Protein AF-0000000087522994 (afdb_homodimer)

Organism: NCBI:txid91560

Radius of gyration: 27.04 Å; Cα contacts (8 Å, |Δi|>4): 1721; chains: 2; bounding box: 64×76×73 Å

Solvent-accessible surface area (backbone atoms only — not comparable to full-atom values): 39818 Å² total; per-residue (Å²): 124,87,50,73,66,51,40,48,71,73,29,79,58,35,58,62,37,70,58,52,79,77,56,92,66,49,77,80,58,70,46,43,31,37,27,34,58,30,50,23,35,55,18,81,89,31,70,68,50,67,68,54,48,48,51,53,50,51,52,43,37,71,28,50,41,44,27,38,30,50,25,48,29,72,80,37,71,68,44,28,51,42,33,26,49,56,43,67,65,74,63,88,32,43,30,29,33,49,27,55,44,35,61,69,33,45,54,48,44,61,74,24,60,42,56,27,38,36,36,41,47,57,72,14,68,59,36,24,58,50,61,66,65,48,54,68,69,59,52,49,51,38,38,52,50,28,47,46,52,37,47,75,68,74,33,43,34,29,43,28,30,38,37,37,78,68,27,62,63,70,61,52,48,52,53,51,51,55,40,44,77,59,65,23,45,27,36,31,44,20,27,62,43,18,66,64,45,42,72,44,28,24,50,54,38,37,58,48,53,74,71,50,60,61,89,68,30,35,37,28,38,39,31,21,10,40,48,53,33,12,44,44,25,44,51,28,21,28,40,37,56,29,24,36,40,41,22,7,65,80,15,37,13,56,28,19,7,26,9,27,35,62,33,48,54,49,42,38,32,35,61,69,65,51,73,80,56,54,45,46,48,44,29,56,50,44,49,52,50,27,65,60,47,70,45,76,74,34,50,36,32,38,70,58,18,72,26,42,41,34,40,52,54,62,70,57,44,54,20,32,74,69,38,50,67,64,68,35,46,48,48,39,59,54,29,44,47,62,76,28,66,34,43,42,75,78,56,47,71,68,53,49,53,50,50,42,43,72,76,72,48,84,70,58,71,68,58,42,50,52,49,52,53,51,49,47,47,40,19,66,72,66,64,42,69,43,44,47,72,58,48,51,51,52,50,49,54,54,55,69,76,95,123,87,50,73,66,50,40,49,71,73,29,80,58,35,60,61,38,71,58,53,79,78,55,89,66,51,78,81,59,69,46,43,30,37,27,33,58,30,50,23,35,54,18,82,89,31,68,69,50,66,68,54,48,48,50,51,51,49,52,42,36,72,28,51,40,45,27,37,29,49,24,46,31,72,81,37,71,68,44,30,50,42,33,25,50,56,42,68,66,73,63,88,31,44,30,28,32,49,28,56,46,35,60,68,32,44,54,48,43,62,74,25,60,41,56,27,39,35,35,40,46,56,72,14,69,59,35,24,58,51,64,66,68,49,54,70,68,60,52,48,51,40,37,52,51,29,48,46,52,37,47,75,70,72,34,43,33,30,45,28,29,38,37,37,78,69,25,61,63,70,61,52,48,53,52,50,49,55,39,44,76,58,63,24,44,26,37,28,45,20,26,63,44,17,66,64,46,41,70,43,29,25,50,53,38,37,57,47,53,74,70,49,61,62,91,67,30,35,38,26,39,38,32,21,10,40,48,53,32,11,43,45,25,45,51,29,21,28,39,36,57,28,22,36,39,41,22,7,66,80,16,38,14,54,27,18,8,26,10,26,35,62,33,47,55,51,43,40,34,36,62,69,65,51,73,81,56,53,45,46,50,45,29,56,51,42,50,51,49,27,65,59,47,68,45,74,74,32,49,38,32,37,71,58,18,72,27,42,41,35,40,52,53,62,72,57,44,56,19,31,74,70,38,51,66,66,69,36,46,49,48,40,61,55,30,46,48,62,75,29,65,36,44,41,74,78,55,46,68,69,55,49,53,50,50,42,44,72,76,70,47,85,69,57,74,67,56,42,49,53,49,51,52,53,49,48,47,42,20,68,72,65,64,43,69,41,43,47,71,57,48,50,50,54,50,50,54,54,54,70,77,96

InterPro domains:
  IPR000891 Pyruvate carboxyltransferase [PF00682] (30-287)
  IPR000891 Pyruvate carboxyltransferase [PS50991] (30-283)
  IPR002034 Alpha-isopropylmalate/homocitrate synthase, conserved site [PS00815] (37-53)
  IPR002034 Alpha-isopropylmalate/homocitrate synthase, conserved site [PS00816] (219-232)
  IPR013785 Aldolase-type TIM barrel [G3DSA:3.20.20.70] (23-294)
  IPR054691 2-isopropylmalate synthase/homocitrate synthase, post-catalytic domain [PF22617] (303-381)

Secondary structure (DSSP, 8-state):
---HHHHHHH-TTB---GGGGGS-------EEEE-TTTTGGGSTT----HHHHHHHHHHHHHHT-SEEE---GGG-HHHHHHHHHHHTS--SSEEEEEE-SSHHHHHHHHTTT-SEEEEEEE-SHHHIIIII-S-HHHHHHHHHHHHHHHHHTT-EEEEEEETGGGS-HHHHHHHHHHHHHTT-SEEEEEETT----HHHHHHHHHHHHHHS-TTTSEEEEEEB-TTS-HHHHHHHHHHHT--EEEEBGGG-SSTT-B-BHHHHHHHHHHHH----S-GGGHHHHHHHHHHHHTPPPPTT-TTTSGGGGEE--HHHHHHHHH-GGGT-SB-GGGGT---EE-B-TT--HHHHHHHHHHTT----HHHHHHHHHHHHIIIIIS---B-HHHHHHHHHHHHHH-/---HHHHHHH-TTB---GGGGGS-------EEEE-TTTTGGGSTT----HHHHHHHHHHHHHHT-SEEE---GGG-HHHHHHHHHHHTS--SSEEEEEE-SSHHHHHHHHTTT-SEEEEEEE-SHHHIIIII-S-HHHHHHHHHHHHHHHHHTT-EEEEEEETGGGS-HHHHHHHHHHHHHTT-SEEEEEETT----HHHHHHHHHHHHHHS-TTTSEEEEEEB-TTS-HHHHHHHHHHHT--EEEEBGGG-SSTT-B-BHHHHHHHHHHHH----S-GGGHHHHHHHHHHHHT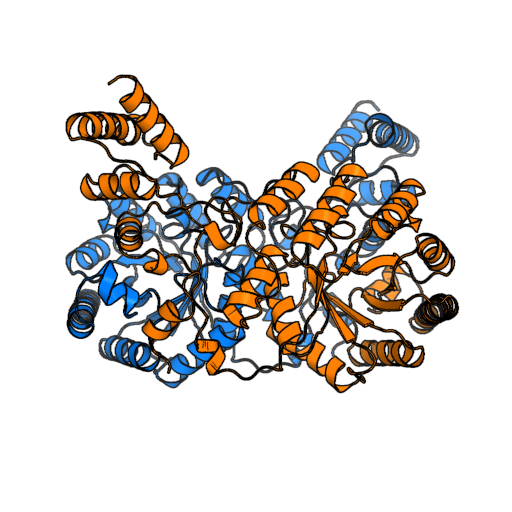PPPPTT-TTTSGGGGEE--HHHHHHHHH-GGGT-SB-GGGGT---EE-B-TT--HHHHHHHHHHTT----HHHHHHHHHHHHIIIIIS---B-HHHHHHHHHHHHHH-

Sequence (804 aa):
MKNQAHNEEQYPDYCRNSLMDFVKIKDIDIEICDVTLRDGEQTPGVAFSKEQKMSIAQHLDDIGVDVIEAGFPVVSDAEKDVVKSIANMGLDARICCLCRSTQKDVETAVDCDVDFVSIFLAMSDLHLKYKYHKSLDEMLDVAMNAIEYAKDHGIGVRFAAEDATRTPIPRLIDAFKMAEERNADYISVADTVGILNPITATYLVDQIYNAIDTKKTKICMHCHDDLGLAVANTLAAAEAGAFQLHTTVNGIGERAGNAALEEVLMNLRVQYGIDRYDLHTLVDLSHEVRDASKLDVAINKAVVGQNAFSHESGIHVAAILENPRTYELFLPEMVGGKRNLIVGKHTGTKALAGIIKDIGYELDEDNFTTLFDQIKIITETEQRSVERDELEKLIKNILKNNMKNQAHNEEQYPDYCRNSLMDFVKIKDIDIEICDVTLRDGEQTPGVAFSKEQKMSIAQHLDDIGVDVIEAGFPVVSDAEKDVVKSIANMGLDARICCLCRSTQKDVETAVDCDVDFVSIFLAMSDLHLKYKYHKSLDEMLDVAMNAIEYAKDHGIGVRFAAEDATRTPIPRLIDAFKMAEERNADYISVADTVGILNPITATYLVDQIYNAIDTKKTKICMHCHDDLGLAVANTLAAAEAGAFQLHTTVNGIGERAGNAALEEVLMNLRVQYGIDRYDLHTLVDLSHEVRDASKLDVAINKAVVGQNAFSHESGIHVAAILENPRTYELFLPEMVGGKRNLIVGKHTGTKALAGIIKDIGYELDEDNFTTLFDQIKIITETEQRSVERDELEKLIKNILKNN

Nearest PDB structures (foldseek):
  6ktq-assembly1_B  TM=8.916E-01  e=1.161E-38  Sulfolobus acidocaldarius DSM 639
  2zyf-assembly1_A-2  TM=9.244E-01  e=2.037E-29  Thermus thermophilus HB27
  3ivt-assembly1_A  TM=7.411E-01  e=3.560E-27  Schizosaccharomyces pombe
  3ivt-assembly1_B  TM=7.590E-01  e=6.270E-26  Schizosaccharomyces pombe
  3eeg-assembly1_A  TM=8.992E-01  e=6.769E-21  Cytophaga hutchinsonii ATCC 33406

pLDDT: mean 94.85, std 7.8, range [37.0, 98.94]

Foldseek 3Di:
DCDQVNQCVVPVFFGFDPCLVVDDFPAQAAAEEEECQAQLQQFPQFDFDLVLLLVLLVVCLQQPHAEYAHYQLVVDVRSLQSLLCSCPVPGNHFYEYEAELAQSSLVSRVVSNGQAYEYEDEQAPCCCVPPVVHHNVVRLVSNLVSLLSNVVSPHAYEYEHACQLRHPLVSLLVSVVSSVVSQHQEYEYANNQQPDALVVLLVSLLSNVVSDDCVRYAYEYWGACNPPHQLVSQVSSSRNGHHYYYEYDLQGGPDRHHHHPLSNVVCCCRHPNDDPGQQQCSLVSSVSSCVRRVPDHDQCPDLHHVCNQEDEDQVLLVVCLVPVVVPHRGHQSSRNGDHKYKAALPQDLVSVQSLCVVLPDDDDPVLSVVLVVVQNCCHPVVVDIAIPVNSVVSSVVSVVVD/DCDQVNQCVVPVFFGFDPCLVVDDFPAQAAAEEEECQAQLQQFPQFDFDLVLLLVLLVVCLQQPHAEYAHYQLVVDVRSLQSLLCSCVVPGNHFYEYEAELAQSSLVSRVVSNGQAYEYEDEQAPCCCVPVVVHHNVVRLVSNLVSLLSNVVSPHAYEYEHACQLRHPLVSLLVSVVSSVVSQHQEYEYANNQQPDALVVLLVSLLSNPVSDDCVRYAYEYWGACNPPHQLVSQVSSSRNGHHYYYEYDLQGGPDRHHHHPLSNVVCCCNHPNDDPGQQQCSLVSSVSSCVRRVPDRDQCPDLHHVCNQEDEDQVLLVVCLVPVVVPHRGHQSSRNGDHKYKAALPQDLVSVQSLCVVLPDDDDPVLSVVLVVVQNCCHPVVVDIAIPVNSVVSSVVSVVVD

Structure (mmCIF, N/CA/C/O backbone):
data_AF-0000000087522994-model_v1
#
loop_
_entity.id
_entity.type
_entity.pdbx_description
1 polymer '2-isopropylmalate synthase'
#
loop_
_atom_site.group_PDB
_atom_site.id
_atom_site.type_symbol
_atom_site.label_atom_id
_atom_site.label_alt_id
_atom_site.label_comp_id
_atom_site.label_asym_id
_atom_site.label_entity_id
_atom_site.label_seq_id
_atom_site.pdbx_PDB_ins_code
_atom_site.Cartn_x
_atom_site.Cartn_y
_atom_site.Cartn_z
_atom_site.occupancy
_atom_site.B_iso_or_equiv
_atom_site.auth_seq_id
_atom_site.auth_comp_id
_atom_site.auth_asym_id
_atom_site.auth_atom_id
_atom_site.pdbx_PDB_model_num
ATOM 1 N N . MET A 1 1 ? 11.984 -1.189 -29.344 1 37 1 MET A N 1
ATOM 2 C CA . MET A 1 1 ? 11.867 -1.391 -27.906 1 37 1 MET A CA 1
ATOM 3 C C . MET A 1 1 ? 13.188 -1.878 -27.312 1 37 1 MET A C 1
ATOM 5 O O . MET A 1 1 ? 13.742 -2.885 -27.75 1 37 1 MET A O 1
ATOM 9 N N . LYS A 1 2 ? 13.93 -1.002 -26.781 1 45.97 2 LYS A N 1
ATOM 10 C CA . LYS A 1 2 ? 15.211 -1.434 -26.234 1 45.97 2 LYS A CA 1
ATOM 11 C C . LYS A 1 2 ? 15.07 -2.744 -25.453 1 45.97 2 LYS A C 1
ATOM 13 O O . LYS A 1 2 ? 14.172 -2.889 -24.625 1 45.97 2 LYS A O 1
ATOM 18 N N . ASN A 1 3 ? 15.578 -3.814 -25.875 1 49.97 3 ASN A N 1
ATOM 19 C CA . ASN A 1 3 ? 15.461 -5.188 -25.391 1 49.97 3 ASN A CA 1
ATOM 20 C C . ASN A 1 3 ? 15.891 -5.309 -23.922 1 49.97 3 ASN A C 1
ATOM 22 O O . ASN A 1 3 ? 16.531 -4.41 -23.391 1 49.97 3 ASN A O 1
ATOM 26 N N . GLN A 1 4 ? 15.266 -6.332 -23.172 1 52.81 4 GLN A N 1
ATOM 27 C CA . GLN A 1 4 ? 15.547 -6.633 -21.781 1 52.81 4 GLN A CA 1
ATOM 28 C C . GLN A 1 4 ? 17.047 -6.625 -21.5 1 52.81 4 GLN A C 1
ATOM 30 O O . GLN A 1 4 ? 17.484 -6.164 -20.453 1 52.81 4 GLN A O 1
ATOM 35 N N . ALA A 1 5 ? 17.812 -7.012 -22.469 1 49.78 5 ALA A N 1
ATOM 36 C CA . ALA A 1 5 ? 19.281 -6.996 -22.328 1 49.78 5 ALA A CA 1
ATOM 37 C C . ALA A 1 5 ? 19.781 -5.578 -22.094 1 49.78 5 ALA A C 1
ATOM 39 O O . ALA A 1 5 ? 20.688 -5.367 -21.281 1 49.78 5 ALA A O 1
ATOM 40 N N . HIS A 1 6 ? 19.109 -4.859 -22.688 1 53.97 6 HIS A N 1
ATOM 41 C CA . HIS A 1 6 ? 19.516 -3.467 -22.578 1 53.97 6 HIS A CA 1
ATOM 42 C C . HIS A 1 6 ? 19.203 -2.908 -21.188 1 53.97 6 HIS A C 1
ATOM 44 O O . HIS A 1 6 ? 19.984 -2.139 -20.641 1 53.97 6 HIS A O 1
ATOM 50 N N . ASN A 1 7 ? 18.203 -3.461 -20.688 1 76.19 7 ASN A N 1
ATOM 51 C CA . ASN A 1 7 ? 17.844 -3.025 -19.344 1 76.19 7 ASN A CA 1
ATOM 52 C C . ASN A 1 7 ? 18.875 -3.477 -18.312 1 76.19 7 ASN A C 1
ATOM 54 O O . ASN A 1 7 ? 19.297 -2.686 -17.469 1 76.19 7 ASN A O 1
ATOM 58 N N . GLU A 1 8 ? 19.344 -4.656 -18.453 1 73.31 8 GLU A N 1
ATOM 59 C CA . GLU A 1 8 ? 20.281 -5.207 -17.469 1 73.31 8 GLU A CA 1
ATOM 60 C C . GLU A 1 8 ? 21.641 -4.508 -17.547 1 73.31 8 GLU A C 1
ATOM 62 O O . GLU A 1 8 ? 22.281 -4.293 -16.516 1 73.31 8 GLU A O 1
ATOM 67 N N . GLU A 1 9 ? 21.984 -4.262 -18.719 1 67.81 9 GLU A N 1
ATOM 68 C CA . GLU A 1 9 ? 23.266 -3.566 -18.891 1 67.81 9 GLU A CA 1
ATOM 69 C C . GLU A 1 9 ? 23.188 -2.131 -18.391 1 67.81 9 GLU A C 1
ATOM 71 O O . GLU A 1 9 ? 24.109 -1.646 -17.719 1 67.81 9 GLU A O 1
ATOM 76 N N . GLN A 1 10 ? 22.109 -1.572 -18.609 1 75.06 10 GLN A N 1
ATOM 77 C CA . GLN A 1 10 ? 21.953 -0.159 -18.297 1 75.06 10 GLN A CA 1
ATOM 78 C C . GLN A 1 10 ? 21.625 0.033 -16.812 1 75.06 10 GLN A C 1
ATOM 80 O O . GLN A 1 10 ? 22.031 1.024 -16.203 1 75.06 10 GLN A O 1
ATOM 85 N N . TYR A 1 11 ? 20.969 -0.928 -16.266 1 83.31 11 TYR A N 1
ATOM 86 C CA . TYR A 1 11 ? 20.547 -0.829 -14.883 1 83.31 11 TYR A CA 1
ATOM 87 C C . TYR A 1 11 ? 20.969 -2.064 -14.094 1 83.31 11 TYR A C 1
ATOM 89 O O . TYR A 1 11 ? 20.156 -2.965 -13.859 1 83.31 11 TYR A O 1
ATOM 97 N N . PRO A 1 12 ? 22.156 -2.08 -13.594 1 84.31 12 PRO A N 1
ATOM 98 C CA . PRO A 1 12 ? 22.703 -3.295 -12.984 1 84.31 12 PRO A CA 1
ATOM 99 C C . PRO A 1 12 ? 22.047 -3.627 -11.641 1 84.31 12 PRO A C 1
ATOM 101 O O . PRO A 1 12 ? 22.031 -4.789 -11.234 1 84.31 12 PRO A O 1
ATOM 104 N N . ASP A 1 13 ? 21.484 -2.592 -11.008 1 92.44 13 ASP A N 1
ATOM 105 C CA . ASP A 1 13 ? 21.047 -2.824 -9.633 1 92.44 13 ASP A CA 1
ATOM 106 C C . ASP A 1 13 ? 19.531 -2.982 -9.555 1 92.44 13 ASP A C 1
ATOM 108 O O . ASP A 1 13 ? 19 -3.365 -8.516 1 92.44 13 ASP A O 1
ATOM 112 N N . TYR A 1 14 ? 18.844 -2.646 -10.609 1 96 14 TYR A N 1
ATOM 113 C CA . TYR A 1 14 ? 17.375 -2.727 -10.633 1 96 14 TYR A CA 1
ATOM 114 C C . TYR A 1 14 ? 16.875 -2.84 -12.07 1 96 14 TYR A C 1
ATOM 116 O O . TYR A 1 14 ? 17.625 -2.68 -13.023 1 96 14 TYR A O 1
ATOM 124 N N . CYS A 1 15 ? 15.602 -3.285 -12.195 1 95.19 15 CYS A N 1
ATOM 125 C CA . CYS A 1 15 ? 14.938 -3.291 -13.492 1 95.19 15 CYS A CA 1
ATOM 126 C C . CYS A 1 15 ? 14.117 -2.021 -13.695 1 95.19 15 CYS A C 1
ATOM 128 O O . CYS A 1 15 ? 13.211 -1.735 -12.906 1 95.19 15 CYS A O 1
ATOM 130 N N . ARG A 1 16 ? 14.453 -1.264 -14.703 1 96.56 16 ARG A N 1
ATOM 131 C CA . ARG A 1 16 ? 13.625 -0.115 -15.062 1 96.56 16 ARG A CA 1
ATOM 132 C C . ARG A 1 16 ? 12.328 -0.561 -15.719 1 96.56 16 ARG A C 1
ATOM 134 O O . ARG A 1 16 ? 12.312 -1.521 -16.484 1 96.56 16 ARG A O 1
ATOM 141 N N . ASN A 1 17 ? 11.219 0.086 -15.398 1 97.56 17 ASN A N 1
ATOM 142 C CA . ASN A 1 17 ? 9.953 -0.179 -16.078 1 97.56 17 ASN A CA 1
ATOM 143 C C . ASN A 1 17 ? 9.969 0.359 -17.516 1 97.56 17 ASN A C 1
ATOM 145 O O . ASN A 1 17 ? 9.664 1.53 -17.734 1 97.56 17 ASN A O 1
ATOM 149 N N . SER A 1 18 ? 10.211 -0.471 -18.469 1 95.94 18 SER A N 1
ATOM 150 C CA . SER A 1 18 ? 10.391 -0.054 -19.844 1 95.94 18 SER A CA 1
ATOM 151 C C . SER A 1 18 ? 9.07 0.417 -20.453 1 95.94 18 SER A C 1
ATOM 153 O O . SER A 1 18 ? 9.062 1.122 -21.469 1 95.94 18 SER A O 1
ATOM 155 N N . LEU A 1 19 ? 7.93 0.064 -19.828 1 97.69 19 LEU A N 1
ATOM 156 C CA . LEU A 1 19 ? 6.625 0.468 -20.344 1 97.69 19 LEU A CA 1
ATOM 157 C C . LEU A 1 19 ? 6.43 1.974 -20.203 1 97.69 19 LEU A C 1
ATOM 159 O O . LEU A 1 19 ? 5.57 2.557 -20.875 1 97.69 19 LEU A O 1
ATOM 163 N N . MET A 1 20 ? 7.223 2.605 -19.344 1 97.31 20 MET A N 1
ATOM 164 C CA . MET A 1 20 ? 7.145 4.051 -19.172 1 97.31 20 MET A CA 1
ATOM 165 C C . MET A 1 20 ? 7.492 4.773 -20.469 1 97.31 20 MET A C 1
ATOM 167 O O . MET A 1 20 ? 7.102 5.926 -20.656 1 97.31 20 MET A O 1
ATOM 171 N N . ASP A 1 21 ? 8.227 4.094 -21.422 1 96.19 21 ASP A N 1
ATOM 172 C CA . ASP A 1 21 ? 8.617 4.684 -22.688 1 96.19 21 ASP A CA 1
ATOM 173 C C . ASP A 1 21 ? 7.41 4.867 -23.609 1 96.19 21 ASP A C 1
ATOM 175 O O . ASP A 1 21 ? 7.484 5.582 -24.609 1 96.19 21 ASP A O 1
ATOM 179 N N . PHE A 1 22 ? 6.258 4.266 -23.234 1 96.81 22 PHE A N 1
ATOM 180 C CA . PHE A 1 22 ? 5.133 4.219 -24.156 1 96.81 22 PHE A CA 1
ATOM 181 C C . PHE A 1 22 ? 3.959 5.031 -23.625 1 96.81 22 PHE A C 1
ATOM 183 O O . PHE A 1 22 ? 2.891 5.066 -24.234 1 96.81 22 PHE A O 1
ATOM 190 N N . VAL A 1 23 ? 4.145 5.645 -22.453 1 96.75 23 VAL A N 1
ATOM 191 C CA . VAL A 1 23 ? 3.064 6.434 -21.875 1 96.75 23 VAL A CA 1
ATOM 192 C C . VAL A 1 23 ? 3.453 7.91 -21.859 1 96.75 23 VAL A C 1
ATOM 194 O O . VAL A 1 23 ? 4.637 8.25 -21.938 1 96.75 23 VAL A O 1
ATOM 197 N N . LYS A 1 24 ? 2.373 8.766 -21.844 1 94.19 24 LYS A N 1
ATOM 198 C CA . LYS A 1 24 ? 2.59 10.211 -21.844 1 94.19 24 LYS A CA 1
ATOM 199 C C . LYS A 1 24 ? 2.299 10.797 -20.453 1 94.19 24 LYS A C 1
ATOM 201 O O . LYS A 1 24 ? 1.178 10.695 -19.953 1 94.19 24 LYS A O 1
ATOM 206 N N . ILE A 1 25 ? 3.303 11.336 -19.828 1 93.94 25 ILE A N 1
ATOM 207 C CA . ILE A 1 25 ? 3.178 12.039 -18.562 1 93.94 25 ILE A CA 1
ATOM 208 C C . ILE A 1 25 ? 3.932 13.367 -18.625 1 93.94 25 ILE A C 1
ATOM 210 O O . ILE A 1 25 ? 4.715 13.602 -19.547 1 93.94 25 ILE A O 1
ATOM 214 N N . LYS A 1 26 ? 3.648 14.328 -17.719 1 95 26 LYS A N 1
ATOM 215 C CA . LYS A 1 26 ? 4.461 15.531 -17.594 1 95 26 LYS A CA 1
ATOM 216 C C . LYS A 1 26 ? 5.875 15.195 -17.125 1 95 26 LYS A C 1
ATOM 218 O O . LYS A 1 26 ? 6.109 14.133 -16.562 1 95 26 LYS A O 1
ATOM 223 N N . ASP A 1 27 ? 6.785 16.109 -17.453 1 95.31 27 ASP A N 1
ATOM 224 C CA . ASP A 1 27 ? 8.133 15.961 -16.906 1 95.31 27 ASP A CA 1
ATOM 225 C C . ASP A 1 27 ? 8.094 15.914 -15.383 1 95.31 27 ASP A C 1
ATOM 227 O O . ASP A 1 27 ? 7.43 16.734 -14.75 1 95.31 27 ASP A O 1
ATOM 231 N N . ILE A 1 28 ? 8.758 14.938 -14.891 1 97.31 28 ILE A N 1
ATOM 232 C CA . ILE A 1 28 ? 8.758 14.781 -13.438 1 97.31 28 ILE A CA 1
ATOM 233 C C . ILE A 1 28 ? 9.75 15.766 -12.82 1 97.31 28 ILE A C 1
ATOM 235 O O . ILE A 1 28 ? 10.961 15.539 -12.852 1 97.31 28 ILE A O 1
ATOM 239 N N . ASP A 1 29 ? 9.258 16.875 -12.328 1 97.81 29 ASP A N 1
ATOM 240 C CA . ASP A 1 29 ? 9.961 17.891 -11.539 1 97.81 29 ASP A CA 1
ATOM 241 C C . ASP A 1 29 ? 9.414 17.938 -10.117 1 97.81 29 ASP A C 1
ATOM 243 O O . ASP A 1 29 ? 8.398 18.594 -9.859 1 97.81 29 ASP A O 1
ATOM 247 N N . ILE A 1 30 ? 10.211 17.234 -9.195 1 98.75 30 ILE A N 1
ATOM 248 C CA . ILE A 1 30 ? 9.594 17.062 -7.883 1 98.75 30 ILE A CA 1
ATOM 249 C C . ILE A 1 30 ? 10.609 17.375 -6.785 1 98.75 30 ILE A C 1
ATOM 251 O O . ILE A 1 30 ? 11.812 17.438 -7.047 1 98.75 30 ILE A O 1
ATOM 255 N N . GLU A 1 31 ? 10.164 17.641 -5.625 1 98.75 31 GLU A N 1
ATOM 256 C CA . GLU A 1 31 ? 10.922 17.531 -4.383 1 98.75 31 GLU A CA 1
ATOM 257 C C . GLU A 1 31 ? 10.164 16.688 -3.354 1 98.75 31 GLU A C 1
ATOM 259 O O . GLU A 1 31 ? 8.945 16.547 -3.428 1 98.75 31 GLU A O 1
ATOM 264 N N . ILE A 1 32 ? 10.891 16.047 -2.439 1 98.94 32 ILE A N 1
ATOM 265 C CA . ILE A 1 32 ? 10.305 15.227 -1.383 1 98.94 32 ILE A CA 1
ATOM 266 C C . ILE A 1 32 ? 10.242 16.031 -0.086 1 98.94 32 ILE A C 1
ATOM 268 O O . ILE A 1 32 ? 11.234 16.625 0.337 1 98.94 32 ILE A O 1
ATOM 272 N N . CYS A 1 33 ? 9.055 16.141 0.478 1 98.94 33 CYS A N 1
ATOM 273 C CA . CYS A 1 33 ? 8.852 16.656 1.83 1 98.94 33 CYS A CA 1
ATOM 274 C C . CYS A 1 33 ? 8.438 15.539 2.777 1 98.94 33 CYS A C 1
ATOM 276 O O . CYS A 1 33 ? 7.32 15.016 2.676 1 98.94 33 CYS A O 1
ATOM 278 N N . ASP A 1 34 ? 9.312 15.18 3.664 1 98.94 34 ASP A N 1
ATOM 279 C CA . ASP A 1 34 ? 8.953 14.133 4.621 1 98.94 34 ASP A CA 1
ATOM 280 C C . ASP A 1 34 ? 8.32 14.734 5.875 1 98.94 34 ASP A C 1
ATOM 282 O O . ASP A 1 34 ? 8.859 15.672 6.461 1 98.94 34 ASP A O 1
ATOM 286 N N . VAL A 1 35 ? 7.164 14.211 6.223 1 98.88 35 VAL A N 1
ATOM 287 C CA . VAL A 1 35 ? 6.41 14.766 7.344 1 98.88 35 VAL A CA 1
ATOM 288 C C . VAL A 1 35 ? 6.336 13.742 8.477 1 98.88 35 VAL A C 1
ATOM 290 O O . VAL A 1 35 ? 5.383 13.742 9.258 1 98.88 35 VAL A O 1
ATOM 293 N N . THR A 1 36 ? 7.312 12.82 8.625 1 98.81 36 THR A N 1
ATOM 294 C CA . THR A 1 36 ? 7.395 11.812 9.672 1 98.81 36 THR A CA 1
ATOM 295 C C . THR A 1 36 ? 7.352 12.453 11.055 1 98.81 36 THR A C 1
ATOM 297 O O . THR A 1 36 ? 6.641 11.977 11.945 1 98.81 36 THR A O 1
ATOM 300 N N . LEU A 1 37 ? 8.008 13.531 11.234 1 98.5 37 LEU A N 1
ATOM 301 C CA . LEU A 1 37 ? 8.211 14.141 12.547 1 98.5 37 LEU A CA 1
ATOM 302 C C . LEU A 1 37 ? 6.996 14.969 12.953 1 98.5 37 LEU A C 1
ATOM 304 O O . LEU A 1 37 ? 6.902 15.422 14.102 1 98.5 37 LEU A O 1
ATOM 308 N N . ARG A 1 38 ? 6.102 15.133 12.062 1 96.62 38 ARG A N 1
ATOM 309 C CA . ARG A 1 38 ? 4.891 15.898 12.352 1 96.62 38 ARG A CA 1
ATOM 310 C C . ARG A 1 38 ? 3.646 15.023 12.211 1 96.62 38 ARG A C 1
ATOM 312 O O . ARG A 1 38 ? 3.135 14.492 13.195 1 96.62 38 ARG A O 1
ATOM 319 N N . ASP A 1 39 ? 3.215 14.688 10.93 1 96.19 39 ASP A N 1
ATOM 320 C CA . ASP A 1 39 ? 2.059 13.82 10.711 1 96.19 39 ASP A CA 1
ATOM 321 C C . ASP A 1 39 ? 2.346 12.398 11.18 1 96.19 39 ASP A C 1
ATOM 323 O O . ASP A 1 39 ? 1.476 11.742 11.758 1 96.19 39 ASP A O 1
ATOM 327 N N . GLY A 1 40 ? 3.566 11.914 10.828 1 97.19 40 GLY A N 1
ATOM 328 C CA . GLY A 1 40 ? 3.953 10.602 11.32 1 97.19 40 GLY A CA 1
ATOM 329 C C . GLY A 1 40 ? 3.809 10.469 12.828 1 97.19 40 GLY A C 1
ATOM 330 O O . GLY A 1 40 ? 3.311 9.453 13.32 1 97.19 40 GLY A O 1
ATOM 331 N N . GLU A 1 41 ? 4.199 11.5 13.516 1 94.5 41 GLU A N 1
ATOM 332 C CA . GLU A 1 41 ? 4.129 11.5 14.977 1 94.5 41 GLU A CA 1
ATOM 333 C C . GLU A 1 41 ? 2.686 11.578 15.461 1 94.5 41 GLU A C 1
ATOM 335 O O . GLU A 1 41 ? 2.393 11.25 16.609 1 94.5 41 GLU A O 1
ATOM 340 N N . GLN A 1 42 ? 1.764 11.922 14.578 1 90.38 42 GLN A N 1
ATOM 341 C CA . GLN A 1 42 ? 0.354 11.977 14.953 1 90.38 42 GLN A CA 1
ATOM 342 C C . GLN A 1 42 ? -0.266 10.586 14.961 1 90.38 42 GLN A C 1
ATOM 344 O O . GLN A 1 42 ? -1.445 10.422 15.281 1 90.38 42 GLN A O 1
ATOM 349 N N . THR A 1 43 ? 0.522 9.555 14.586 1 93.06 43 THR A N 1
ATOM 350 C CA . THR A 1 43 ? 0.067 8.188 14.789 1 93.06 43 THR A CA 1
ATOM 351 C C . THR A 1 43 ? -0.28 7.941 16.25 1 93.06 43 THR A C 1
ATOM 353 O O . THR A 1 43 ? 0.504 8.273 17.141 1 93.06 43 THR A O 1
ATOM 356 N N . PRO A 1 44 ? -1.431 7.336 16.516 1 88.69 44 PRO A N 1
ATOM 357 C CA . PRO A 1 44 ? -1.798 7.07 17.906 1 88.69 44 PRO A CA 1
ATOM 358 C C . PRO A 1 44 ? -0.723 6.293 18.656 1 88.69 44 PRO A C 1
ATOM 360 O O . PRO A 1 44 ? -0.251 5.258 18.172 1 88.69 44 PRO A O 1
ATOM 363 N N . GLY A 1 45 ? -0.342 6.855 19.766 1 84.31 45 GLY A N 1
ATOM 364 C CA . GLY A 1 45 ? 0.606 6.18 20.641 1 84.31 45 GLY A CA 1
ATOM 365 C C . GLY A 1 45 ? 2.051 6.531 20.344 1 84.31 45 GLY A C 1
ATOM 366 O O . GLY A 1 45 ? 2.961 6.121 21.062 1 84.31 45 GLY A O 1
ATOM 367 N N . VAL A 1 46 ? 2.277 7.355 19.359 1 90.44 46 VAL A N 1
ATOM 368 C CA . VAL A 1 46 ? 3.643 7.688 18.969 1 90.44 46 VAL A CA 1
ATOM 369 C C . VAL A 1 46 ? 4.027 9.055 19.531 1 90.44 46 VAL A C 1
ATOM 371 O O . VAL A 1 46 ? 3.248 10.008 19.453 1 90.44 46 VAL A O 1
ATOM 374 N N . ALA A 1 47 ? 5.121 9.133 20.188 1 89.62 47 ALA A N 1
ATOM 375 C CA . ALA A 1 47 ? 5.77 10.352 20.672 1 89.62 47 ALA A CA 1
ATOM 376 C C . ALA A 1 47 ? 7.289 10.227 20.594 1 89.62 47 ALA A C 1
ATOM 378 O O . ALA A 1 47 ? 7.898 9.492 21.375 1 89.62 47 ALA A O 1
ATOM 379 N N . PHE A 1 48 ? 7.844 10.922 19.672 1 94.94 48 PHE A N 1
ATOM 380 C CA . PHE A 1 48 ? 9.297 10.883 19.531 1 94.94 48 PHE A CA 1
ATOM 381 C C . PHE A 1 48 ? 9.961 11.805 20.547 1 94.94 48 PHE A C 1
ATOM 383 O O . PHE A 1 48 ? 9.461 12.906 20.812 1 94.94 48 PHE A O 1
ATOM 390 N N . SER A 1 49 ? 11.07 11.406 21.125 1 95.12 49 SER A N 1
ATOM 391 C CA . SER A 1 49 ? 11.891 12.305 21.922 1 95.12 49 SER A CA 1
ATOM 392 C C . SER A 1 49 ? 12.633 13.312 21.031 1 95.12 49 SER A C 1
ATOM 394 O O . SER A 1 49 ? 12.719 13.125 19.812 1 95.12 49 SER A O 1
ATOM 396 N N . LYS A 1 50 ? 13.102 14.414 21.672 1 97 50 LYS A N 1
ATOM 397 C CA . LYS A 1 50 ? 13.898 15.398 20.953 1 97 50 LYS A CA 1
ATOM 398 C C . LYS A 1 50 ? 15.086 14.742 20.266 1 97 50 LYS A C 1
ATOM 400 O O . LYS A 1 50 ? 15.352 15.016 19.094 1 97 50 LYS A O 1
ATOM 405 N N . GLU A 1 51 ? 15.75 13.805 20.984 1 98.25 51 GLU A N 1
ATOM 406 C CA . GLU A 1 51 ? 16.906 13.117 20.438 1 98.25 51 GLU A CA 1
ATOM 407 C C . GLU A 1 51 ? 16.531 12.258 19.234 1 98.25 51 GLU A C 1
ATOM 409 O O . GLU A 1 51 ? 17.234 12.234 18.234 1 98.25 51 GLU A O 1
ATOM 414 N N . GLN A 1 52 ? 15.438 11.586 19.359 1 98.38 52 GLN A N 1
ATOM 415 C CA . GLN A 1 52 ? 14.953 10.742 18.266 1 98.38 52 GLN A CA 1
ATOM 416 C C . GLN A 1 52 ? 14.586 11.578 17.047 1 98.38 52 GLN A C 1
ATOM 418 O O . GLN A 1 52 ? 14.922 11.211 15.922 1 98.38 52 GLN A O 1
ATOM 423 N N . LYS A 1 53 ? 13.891 12.688 17.266 1 98.5 53 LYS A N 1
ATOM 424 C CA . LYS A 1 53 ? 13.508 13.555 16.156 1 98.5 53 LYS A CA 1
ATOM 425 C C . LYS A 1 53 ? 14.734 14.109 15.438 1 98.5 53 LYS A C 1
ATOM 427 O O . LYS A 1 53 ? 14.773 14.148 14.211 1 98.5 53 LYS A O 1
ATOM 432 N N . MET A 1 54 ? 15.68 14.531 16.188 1 98.81 54 MET A N 1
ATOM 433 C CA . MET A 1 54 ? 16.891 15.094 15.602 1 98.81 54 MET A CA 1
ATOM 434 C C . MET A 1 54 ? 17.672 14.023 14.844 1 98.81 54 MET A C 1
ATOM 436 O O . MET A 1 54 ? 18.219 14.297 13.766 1 98.81 54 MET A O 1
ATOM 440 N N . SER A 1 55 ? 17.719 12.781 15.352 1 98.88 55 SER A N 1
ATOM 441 C CA . SER A 1 55 ? 18.391 11.672 14.68 1 98.88 55 SER A CA 1
ATOM 442 C C . SER A 1 55 ? 17.703 11.336 13.359 1 98.88 55 SER A C 1
ATOM 444 O O . SER A 1 55 ? 18.359 11.156 12.336 1 98.88 55 SER A O 1
ATOM 446 N N . ILE A 1 56 ? 16.406 11.25 13.359 1 98.94 56 ILE A N 1
ATOM 447 C CA . ILE A 1 56 ? 15.625 10.945 12.164 1 98.94 56 ILE A CA 1
ATOM 448 C C . ILE A 1 56 ? 15.805 12.062 11.141 1 98.94 56 ILE A C 1
ATOM 450 O O . ILE A 1 56 ? 15.969 11.805 9.945 1 98.94 56 ILE A O 1
ATOM 454 N N . ALA A 1 57 ? 15.812 13.344 11.633 1 98.94 57 ALA A N 1
ATOM 455 C CA . ALA A 1 57 ? 16.031 14.484 10.742 1 98.94 57 ALA A CA 1
ATOM 456 C C . ALA A 1 57 ? 17.375 14.383 10.031 1 98.94 57 ALA A C 1
ATOM 458 O O . ALA A 1 57 ? 17.469 14.625 8.828 1 98.94 57 ALA A O 1
ATOM 459 N N . GLN A 1 58 ? 18.375 14.016 10.766 1 98.94 58 GLN A N 1
ATOM 460 C CA . GLN A 1 58 ? 19.703 13.852 10.18 1 98.94 58 GLN A CA 1
ATOM 461 C C . GLN A 1 58 ? 19.719 12.742 9.133 1 98.94 58 GLN A C 1
ATOM 463 O O . GLN A 1 58 ? 20.312 12.891 8.07 1 98.94 58 GLN A O 1
ATOM 468 N N . HIS A 1 59 ? 19.109 11.641 9.445 1 98.94 59 HIS A N 1
ATOM 469 C CA . HIS A 1 59 ? 19.047 10.508 8.523 1 98.94 59 HIS A CA 1
ATOM 470 C C . HIS A 1 59 ? 18.312 10.883 7.238 1 98.94 59 HIS A C 1
ATOM 472 O O . HIS A 1 59 ? 18.75 10.516 6.141 1 98.94 59 HIS A O 1
ATOM 478 N N . LEU A 1 60 ? 17.172 11.578 7.371 1 98.94 60 LEU A N 1
ATOM 479 C CA . LEU A 1 60 ? 16.422 12.07 6.215 1 98.94 60 LEU A CA 1
ATOM 480 C C . LEU A 1 60 ? 17.297 12.992 5.363 1 98.94 60 LEU A C 1
ATOM 482 O O . LEU A 1 60 ? 17.266 12.914 4.133 1 98.94 60 LEU A O 1
ATOM 486 N N . ASP A 1 61 ? 18.031 13.852 6.039 1 98.94 61 ASP A N 1
ATOM 487 C CA . ASP A 1 61 ? 18.938 14.766 5.352 1 98.94 61 ASP A CA 1
ATOM 488 C C . ASP A 1 61 ? 20.016 14 4.59 1 98.94 61 ASP A C 1
ATOM 490 O O . ASP A 1 61 ? 20.328 14.344 3.449 1 98.94 61 ASP A O 1
ATOM 494 N N . ASP A 1 62 ? 20.547 12.945 5.191 1 98.88 62 ASP A N 1
ATOM 495 C CA . ASP A 1 62 ? 21.594 12.125 4.574 1 98.88 62 ASP A CA 1
ATOM 496 C C . ASP A 1 62 ? 21.078 11.445 3.309 1 98.88 62 ASP A C 1
ATOM 498 O O . ASP A 1 62 ? 21.828 11.242 2.355 1 98.88 62 ASP A O 1
ATOM 502 N N . ILE A 1 63 ? 19.859 11.102 3.262 1 98.81 63 ILE A N 1
ATOM 503 C CA . ILE A 1 63 ? 19.219 10.477 2.109 1 98.81 63 ILE A CA 1
ATOM 504 C C . ILE A 1 63 ? 19.062 11.5 0.989 1 98.81 63 ILE A C 1
ATOM 506 O O . ILE A 1 63 ? 19.109 11.148 -0.193 1 98.81 63 ILE A O 1
ATOM 510 N N . GLY A 1 64 ? 18.859 12.719 1.344 1 98.88 64 GLY A N 1
ATOM 511 C CA . GLY A 1 64 ? 18.703 13.781 0.363 1 98.88 64 GLY A CA 1
ATOM 512 C C . GLY A 1 64 ? 17.297 14.336 0.295 1 98.88 64 GLY A C 1
ATOM 513 O O . GLY A 1 64 ? 16.938 15 -0.675 1 98.88 64 GLY A O 1
ATOM 514 N N . VAL A 1 65 ? 16.5 14.086 1.279 1 98.88 65 VAL A N 1
ATOM 515 C CA . VAL A 1 65 ? 15.164 14.656 1.342 1 98.88 65 VAL A CA 1
ATOM 516 C C . VAL A 1 65 ? 15.25 16.188 1.285 1 98.88 65 VAL A C 1
ATOM 518 O O . VAL A 1 65 ? 16.125 16.781 1.909 1 98.88 65 VAL A O 1
ATOM 521 N N . ASP A 1 66 ? 14.344 16.797 0.547 1 98.94 66 ASP A N 1
ATOM 522 C CA . ASP A 1 66 ? 14.453 18.219 0.241 1 98.94 66 ASP A CA 1
ATOM 523 C C . ASP A 1 66 ? 13.891 19.078 1.376 1 98.94 66 ASP A C 1
ATOM 525 O O . ASP A 1 66 ? 14.398 20.156 1.659 1 98.94 66 ASP A O 1
ATOM 529 N N . VAL A 1 67 ? 12.836 18.625 1.966 1 98.94 67 VAL A N 1
ATOM 530 C CA . VAL A 1 67 ? 12.133 19.359 3.006 1 98.94 67 VAL A CA 1
ATOM 531 C C . VAL A 1 67 ? 11.742 18.422 4.141 1 98.94 67 VAL A C 1
ATOM 533 O O . VAL A 1 67 ? 11.336 17.281 3.898 1 98.94 67 VAL A O 1
ATOM 536 N N . ILE A 1 68 ? 11.922 18.828 5.367 1 98.94 68 ILE A N 1
ATOM 537 C CA . ILE A 1 68 ? 11.477 18.094 6.555 1 98.94 68 ILE A CA 1
ATOM 538 C C . ILE A 1 68 ? 10.461 18.938 7.324 1 98.94 68 ILE A C 1
ATOM 540 O O . ILE A 1 68 ? 10.742 20.094 7.676 1 98.94 68 ILE A O 1
ATOM 544 N N . GLU A 1 69 ? 9.266 18.469 7.438 1 98.88 69 GLU A N 1
ATOM 545 C CA . GLU A 1 69 ? 8.312 19.094 8.352 1 98.88 69 GLU A CA 1
ATOM 546 C C . GLU A 1 69 ? 8.539 18.625 9.781 1 98.88 69 GLU A C 1
ATOM 548 O O . GLU A 1 69 ? 8.133 17.516 10.156 1 98.88 69 GLU A O 1
ATOM 553 N N . ALA A 1 70 ? 8.984 19.516 10.586 1 98.62 70 ALA A N 1
ATOM 554 C CA . ALA A 1 70 ? 9.656 19.141 11.82 1 98.62 70 ALA A CA 1
ATOM 555 C C . ALA A 1 70 ? 8.664 19.047 12.977 1 98.62 70 ALA A C 1
ATOM 557 O O . ALA A 1 70 ? 8.977 18.469 14.023 1 98.62 70 ALA A O 1
ATOM 558 N N . GLY A 1 71 ? 7.516 19.625 12.797 1 97.38 71 GLY A N 1
ATOM 559 C CA . GLY A 1 71 ? 6.562 19.531 13.898 1 97.38 71 GLY A CA 1
ATOM 560 C C . GLY A 1 71 ? 5.492 20.594 13.844 1 97.38 71 GLY A C 1
ATOM 561 O O . GLY A 1 71 ? 5.172 21.125 12.773 1 97.38 71 GLY A O 1
ATOM 562 N N . PHE A 1 72 ? 4.828 20.781 15.016 1 95.31 72 PHE A N 1
ATOM 563 C CA . PHE A 1 72 ? 3.752 21.734 15.273 1 95.31 72 PHE A CA 1
ATOM 564 C C . PHE A 1 72 ? 4.059 22.578 16.5 1 95.31 72 PHE A C 1
ATOM 566 O O . PHE A 1 72 ? 3.525 22.312 17.594 1 95.31 72 PHE A O 1
ATOM 573 N N . PRO A 1 73 ? 4.777 23.641 16.328 1 96.88 73 PRO A N 1
ATOM 574 C CA . PRO A 1 73 ? 5.457 24.312 17.438 1 96.88 73 PRO A CA 1
ATOM 575 C C . PRO A 1 73 ? 4.488 24.844 18.484 1 96.88 73 PRO A C 1
ATOM 577 O O . PRO A 1 73 ? 4.812 24.875 19.672 1 96.88 73 PRO A O 1
ATOM 580 N N . VAL A 1 74 ? 3.273 25.266 18.109 1 94.25 74 VAL A N 1
ATOM 581 C CA . VAL A 1 74 ? 2.369 25.953 19.016 1 94.25 74 VAL A CA 1
ATOM 582 C C . VAL A 1 74 ? 1.817 24.984 20.062 1 94.25 74 VAL A C 1
ATOM 584 O O . VAL A 1 74 ? 1.309 25.406 21.094 1 94.25 74 VAL A O 1
ATOM 587 N N . VAL A 1 75 ? 1.959 23.688 19.828 1 89 75 VAL A N 1
ATOM 588 C CA . VAL A 1 75 ? 1.335 22.672 20.672 1 89 75 VAL A CA 1
ATOM 589 C C . VAL A 1 75 ? 1.939 22.719 22.062 1 89 75 VAL A C 1
ATOM 591 O O . VAL A 1 75 ? 1.249 22.453 23.062 1 89 75 VAL A O 1
ATOM 594 N N . SER A 1 76 ? 3.262 23 22.219 1 89.88 76 SER A N 1
ATOM 595 C CA . SER A 1 76 ? 3.934 23.078 23.516 1 89.88 76 SER A CA 1
ATOM 596 C C . SER A 1 76 ? 5.293 23.766 23.391 1 89.88 76 SER A C 1
ATOM 598 O O . SER A 1 76 ? 5.871 23.812 22.312 1 89.88 76 SER A O 1
ATOM 600 N N . ASP A 1 77 ? 5.766 24.188 24.516 1 94.69 77 ASP A N 1
ATOM 601 C CA . ASP A 1 77 ? 7.102 24.781 24.547 1 94.69 77 ASP A CA 1
ATOM 602 C C . ASP A 1 77 ? 8.164 23.766 24.156 1 94.69 77 ASP A C 1
ATOM 604 O O . ASP A 1 77 ? 9.141 24.109 23.484 1 94.69 77 ASP A O 1
ATOM 608 N N . ALA A 1 78 ? 7.961 22.594 24.531 1 93.38 78 ALA A N 1
ATOM 609 C CA . ALA A 1 78 ? 8.891 21.516 24.188 1 93.38 78 ALA A CA 1
ATOM 610 C C . ALA A 1 78 ? 8.93 21.281 22.688 1 93.38 78 ALA A C 1
ATOM 612 O O . ALA A 1 78 ? 10 21.109 22.094 1 93.38 78 ALA A O 1
ATOM 613 N N . GLU A 1 79 ? 7.781 21.281 22.094 1 95 79 GLU A N 1
ATOM 614 C CA . GLU A 1 79 ? 7.699 21.109 20.641 1 95 79 GLU A CA 1
ATOM 615 C C . GLU A 1 79 ? 8.336 22.281 19.906 1 95 79 GLU A C 1
ATOM 617 O O . GLU A 1 79 ? 9.023 22.094 18.906 1 95 79 GLU A O 1
ATOM 622 N N . LYS A 1 80 ? 8.047 23.469 20.422 1 97.5 80 LYS A N 1
ATOM 623 C CA . LYS A 1 80 ? 8.68 24.656 19.859 1 97.5 80 LYS A CA 1
ATOM 624 C C . LYS A 1 80 ? 10.203 24.547 19.906 1 97.5 80 LYS A C 1
ATOM 626 O O . LYS A 1 80 ? 10.875 24.844 18.922 1 97.5 80 LYS A O 1
ATOM 631 N N . ASP A 1 81 ? 10.703 24.109 21 1 98.06 81 ASP A N 1
ATOM 632 C CA . ASP A 1 81 ? 12.141 23.953 21.188 1 98.06 81 ASP A CA 1
ATOM 633 C C . ASP A 1 81 ? 12.703 22.922 20.219 1 98.06 81 ASP A C 1
ATOM 635 O O . ASP A 1 81 ? 13.789 23.109 19.672 1 98.06 81 ASP A O 1
ATOM 639 N N . VAL A 1 82 ? 12.031 21.828 19.984 1 98 82 VAL A N 1
ATOM 640 C CA . VAL A 1 82 ? 12.469 20.75 19.094 1 98 82 VAL A CA 1
ATOM 641 C C . VAL A 1 82 ? 12.531 21.266 17.672 1 98 82 VAL A C 1
ATOM 643 O O . VAL A 1 82 ? 13.523 21.047 16.969 1 98 82 VAL A O 1
ATOM 646 N N . VAL A 1 83 ? 11.531 21.938 17.234 1 98.62 83 VAL A N 1
ATOM 647 C CA . VAL A 1 83 ? 11.469 22.453 15.883 1 98.62 83 VAL A CA 1
ATOM 648 C C . VAL A 1 83 ? 12.602 23.453 15.664 1 98.62 83 VAL A C 1
ATOM 650 O O . VAL A 1 83 ? 13.281 23.422 14.641 1 98.62 83 VAL A O 1
ATOM 653 N N . LYS A 1 84 ? 12.781 24.359 16.641 1 98.75 84 LYS A N 1
ATOM 654 C CA . LYS A 1 84 ? 13.859 25.344 16.562 1 98.75 84 LYS A CA 1
ATOM 655 C C . LYS A 1 84 ? 15.219 24.656 16.5 1 98.75 84 LYS A C 1
ATOM 657 O O . LYS A 1 84 ? 16.094 25.078 15.727 1 98.75 84 LYS A O 1
ATOM 662 N N . SER A 1 85 ? 15.391 23.625 17.281 1 98.75 85 SER A N 1
ATOM 663 C CA . SER A 1 85 ? 16.641 22.891 17.297 1 98.75 85 SER A CA 1
ATOM 664 C C . SER A 1 85 ? 16.922 22.234 15.945 1 98.75 85 SER A C 1
ATOM 666 O O . SER A 1 85 ? 18.047 22.297 15.438 1 98.75 85 SER A O 1
ATOM 668 N N . ILE A 1 86 ? 15.922 21.609 15.328 1 98.88 86 ILE A N 1
ATOM 669 C CA . ILE A 1 86 ? 16.078 20.953 14.039 1 98.88 86 ILE A CA 1
ATOM 670 C C . ILE A 1 86 ? 16.391 21.984 12.961 1 98.88 86 ILE A C 1
ATOM 672 O O . ILE A 1 86 ? 17.25 21.766 12.102 1 98.88 86 ILE A O 1
ATOM 676 N N . ALA A 1 87 ? 15.742 23.125 13.047 1 98.75 87 ALA A N 1
ATOM 677 C CA . ALA A 1 87 ? 15.961 24.203 12.086 1 98.75 87 ALA A CA 1
ATOM 678 C C . ALA A 1 87 ? 17.391 24.719 12.156 1 98.75 87 ALA A C 1
ATOM 680 O O . ALA A 1 87 ? 17.938 25.234 11.172 1 98.75 87 ALA A O 1
ATOM 681 N N . ASN A 1 88 ? 18.047 24.562 13.273 1 98.69 88 ASN A N 1
ATOM 682 C CA . ASN A 1 88 ? 19.375 25.109 13.484 1 98.69 88 ASN A CA 1
ATOM 683 C C . ASN A 1 88 ? 20.438 24.031 13.461 1 98.69 88 ASN A C 1
ATOM 685 O O . ASN A 1 88 ? 21.578 24.25 13.883 1 98.69 88 ASN A O 1
ATOM 689 N N . MET A 1 89 ? 20.156 22.812 12.992 1 98.44 89 MET A N 1
ATOM 690 C CA . MET A 1 89 ? 21.078 21.688 12.914 1 98.44 89 MET A CA 1
ATOM 691 C C . MET A 1 89 ? 22.078 21.875 11.781 1 98.44 89 MET A C 1
ATOM 693 O O . MET A 1 89 ? 23.109 21.203 11.734 1 98.44 89 MET A O 1
ATOM 697 N N . GLY A 1 90 ? 21.812 22.75 10.852 1 98.5 90 GLY A N 1
ATOM 698 C CA . GLY A 1 90 ? 22.688 22.922 9.703 1 98.5 90 GLY A CA 1
ATOM 699 C C . GLY A 1 90 ? 22.438 21.906 8.609 1 98.5 90 GLY A C 1
ATOM 700 O O . GLY A 1 90 ? 23.375 21.516 7.895 1 98.5 90 GLY A O 1
ATOM 701 N N . LEU A 1 91 ? 21.25 21.438 8.484 1 98.81 91 LEU A N 1
ATOM 702 C CA . LEU A 1 91 ? 20.891 20.453 7.473 1 98.81 91 LEU A CA 1
ATOM 703 C C . LEU A 1 91 ? 20.812 21.094 6.094 1 98.81 91 LEU A C 1
ATOM 705 O O . LEU A 1 91 ? 20.625 22.312 5.977 1 98.81 91 LEU A O 1
ATOM 709 N N . ASP A 1 92 ? 20.984 20.266 5.016 1 98.75 92 ASP A N 1
ATOM 710 C CA . ASP A 1 92 ? 20.75 20.719 3.646 1 98.75 92 ASP A CA 1
ATOM 711 C C . ASP A 1 92 ? 19.266 20.859 3.361 1 98.75 92 ASP A C 1
ATOM 713 O O . ASP A 1 92 ? 18.859 21.75 2.594 1 98.75 92 ASP A O 1
ATOM 717 N N . ALA A 1 93 ? 18.438 19.984 4 1 98.88 93 ALA A N 1
ATOM 718 C CA . ALA A 1 93 ? 17 20.047 3.822 1 98.88 93 ALA A CA 1
ATOM 719 C C . ALA A 1 93 ? 16.422 21.359 4.379 1 98.88 93 ALA A C 1
ATOM 721 O O . ALA A 1 93 ? 16.859 21.828 5.426 1 98.88 93 ALA A O 1
ATOM 722 N N . ARG A 1 94 ? 15.5 21.922 3.664 1 98.88 94 ARG A N 1
ATOM 723 C CA . ARG A 1 94 ? 14.734 23.016 4.234 1 98.88 94 ARG A CA 1
ATOM 724 C C . ARG A 1 94 ? 13.781 22.516 5.32 1 98.88 94 ARG A C 1
ATOM 726 O O . ARG A 1 94 ? 13.25 21.422 5.219 1 98.88 94 ARG A O 1
ATOM 733 N N . ILE A 1 95 ? 13.617 23.344 6.359 1 98.88 95 ILE A N 1
ATOM 734 C CA . ILE A 1 95 ? 12.797 22.938 7.5 1 98.88 95 ILE A CA 1
ATOM 735 C C . ILE A 1 95 ? 11.5 23.734 7.516 1 98.88 95 ILE A C 1
ATOM 737 O O . ILE A 1 95 ? 11.516 24.953 7.371 1 98.88 95 ILE A O 1
ATOM 741 N N . CYS A 1 96 ? 10.367 23.062 7.621 1 98.5 96 CYS A N 1
ATOM 742 C CA . CYS A 1 96 ? 9.078 23.734 7.789 1 98.5 96 CYS A CA 1
ATOM 743 C C . CYS A 1 96 ? 8.32 23.172 8.984 1 98.5 96 CYS A C 1
ATOM 745 O O . CYS A 1 96 ? 8.82 22.281 9.68 1 98.5 96 CYS A O 1
ATOM 747 N N . CYS A 1 97 ? 7.219 23.812 9.352 1 98.5 97 CYS A N 1
ATOM 748 C CA . CYS A 1 97 ? 6.355 23.344 10.438 1 98.5 97 CYS A CA 1
ATOM 749 C C . CYS A 1 97 ? 4.898 23.688 10.148 1 98.5 97 CYS A C 1
ATOM 751 O O . CYS A 1 97 ? 4.605 24.453 9.234 1 98.5 97 CYS A O 1
ATOM 753 N N . LEU A 1 98 ? 4.051 23.016 10.852 1 97.69 98 LEU A N 1
ATOM 754 C CA . LEU A 1 98 ? 2.613 23.172 10.672 1 97.69 98 LEU A CA 1
ATOM 755 C C . LEU A 1 98 ? 2.086 24.328 11.516 1 97.69 98 LEU A C 1
ATOM 757 O O . LEU A 1 98 ? 2.551 24.547 12.633 1 97.69 98 LEU A O 1
ATOM 761 N N . CYS A 1 99 ? 1.133 25.094 10.961 1 97 99 CYS A N 1
ATOM 762 C CA . CYS A 1 99 ? 0.439 26.172 11.648 1 97 99 CYS A CA 1
ATOM 763 C C . CYS A 1 99 ? -1.047 26.172 11.305 1 97 99 CYS A C 1
ATOM 765 O O . CYS A 1 99 ? -1.425 25.938 10.156 1 97 99 CYS A O 1
ATOM 767 N N . ARG A 1 100 ? -1.862 26.453 12.312 1 94.81 100 ARG A N 1
ATOM 768 C CA . ARG A 1 100 ? -3.234 26.859 12.016 1 94.81 100 ARG A CA 1
ATOM 769 C C . ARG A 1 100 ? -3.279 28.234 11.375 1 94.81 100 ARG A C 1
ATOM 771 O O . ARG A 1 100 ? -2.268 28.938 11.336 1 94.81 100 ARG A O 1
ATOM 778 N N . SER A 1 101 ? -4.473 28.5 10.93 1 96.12 101 SER A N 1
ATOM 779 C CA . SER A 1 101 ? -4.672 29.797 10.32 1 96.12 101 SER A CA 1
ATOM 780 C C . SER A 1 101 ? -4.902 30.875 11.375 1 96.12 101 SER A C 1
ATOM 782 O O . SER A 1 101 ? -5.922 31.562 11.359 1 96.12 101 SER A O 1
ATOM 784 N N . THR A 1 102 ? -3.922 30.984 12.25 1 95.25 102 THR A N 1
ATOM 785 C CA . THR A 1 102 ? -3.975 32 13.289 1 95.25 102 THR A CA 1
ATOM 786 C C . THR A 1 102 ? -2.639 32.75 13.391 1 95.25 102 THR A C 1
ATOM 788 O O . THR A 1 102 ? -1.585 32.156 13.133 1 95.25 102 THR A O 1
ATOM 791 N N . GLN A 1 103 ? -2.717 33.969 13.82 1 94.44 103 GLN A N 1
ATOM 792 C CA . GLN A 1 103 ? -1.51 34.75 13.969 1 94.44 103 GLN A CA 1
ATOM 793 C C . GLN A 1 103 ? -0.588 34.188 15.039 1 94.44 103 GLN A C 1
ATOM 795 O O . GLN A 1 103 ? 0.635 34.188 14.883 1 94.44 103 GLN A O 1
ATOM 800 N N . LYS A 1 104 ? -1.154 33.75 16.078 1 96.06 104 LYS A N 1
ATOM 801 C CA . LYS A 1 104 ? -0.375 33.156 17.172 1 96.06 104 LYS A CA 1
ATOM 802 C C . LYS A 1 104 ? 0.463 31.984 16.703 1 96.06 104 LYS A C 1
ATOM 804 O O . LYS A 1 104 ? 1.635 31.859 17.062 1 96.06 104 LYS A O 1
ATOM 809 N N . ASP A 1 105 ? -0.135 31.078 15.883 1 97.06 105 ASP A N 1
ATOM 810 C CA . ASP A 1 105 ? 0.588 29.938 15.336 1 97.06 105 ASP A CA 1
ATOM 811 C C . ASP A 1 105 ? 1.756 30.391 14.469 1 97.06 105 ASP A C 1
ATOM 813 O O . ASP A 1 105 ? 2.863 29.859 14.578 1 97.06 105 ASP A O 1
ATOM 817 N N . VAL A 1 106 ? 1.502 31.391 13.672 1 97.69 106 VAL A N 1
ATOM 818 C CA . VAL A 1 106 ? 2.516 31.875 12.742 1 97.69 106 VAL A CA 1
ATOM 819 C C . VAL A 1 106 ? 3.643 32.562 13.516 1 97.69 106 VAL A C 1
ATOM 821 O O . VAL A 1 106 ? 4.82 32.375 13.203 1 97.69 106 VAL A O 1
ATOM 824 N N . GLU A 1 107 ? 3.283 33.344 14.531 1 96.75 107 GLU A N 1
ATOM 825 C CA . GLU A 1 107 ? 4.281 34 15.375 1 96.75 107 GLU A CA 1
ATOM 826 C C . GLU A 1 107 ? 5.199 32.969 16.031 1 96.75 107 GLU A C 1
ATOM 828 O O . GLU A 1 107 ? 6.418 33.125 16.047 1 96.75 107 GLU A O 1
ATOM 833 N N . THR A 1 108 ? 4.613 31.938 16.547 1 97.81 108 THR A N 1
ATOM 834 C CA . THR A 1 108 ? 5.367 30.859 17.188 1 97.81 108 THR A CA 1
ATOM 835 C C . THR A 1 108 ? 6.309 30.188 16.203 1 97.81 108 THR A C 1
ATOM 837 O O . THR A 1 108 ? 7.453 29.875 16.531 1 97.81 108 THR A O 1
ATOM 840 N N . ALA A 1 109 ? 5.812 29.969 15.008 1 97.75 109 ALA A N 1
ATOM 841 C CA . ALA A 1 109 ? 6.609 29.328 13.969 1 97.75 109 ALA A CA 1
ATOM 842 C C . ALA A 1 109 ? 7.773 30.219 13.547 1 97.75 109 ALA A C 1
ATOM 844 O O . ALA A 1 109 ? 8.883 29.734 13.297 1 97.75 109 ALA A O 1
ATOM 845 N N . VAL A 1 110 ? 7.555 31.531 13.406 1 96.31 110 VAL A N 1
ATOM 846 C CA . VAL A 1 110 ? 8.594 32.5 13.039 1 96.31 110 VAL A CA 1
ATOM 847 C C . VAL A 1 110 ? 9.727 32.438 14.062 1 96.31 110 VAL A C 1
ATOM 849 O O . VAL A 1 110 ? 10.906 32.531 13.695 1 96.31 110 VAL A O 1
ATOM 852 N N . ASP A 1 111 ? 9.375 32.25 15.258 1 97.25 111 ASP A N 1
ATOM 853 C CA . ASP A 1 111 ? 10.344 32.219 16.344 1 97.25 111 ASP A CA 1
ATOM 854 C C . ASP A 1 111 ? 11.188 30.938 16.297 1 97.25 111 ASP A C 1
ATOM 856 O O . ASP A 1 111 ? 12.219 30.844 16.969 1 97.25 111 ASP A O 1
ATOM 860 N N . CYS A 1 112 ? 10.891 29.953 15.492 1 98.06 112 CYS A N 1
ATOM 861 C CA . CYS A 1 112 ? 11.594 28.672 15.414 1 98.06 112 CYS A CA 1
ATOM 862 C C . CYS A 1 112 ? 12.664 28.703 14.336 1 98.06 112 CYS A C 1
ATOM 864 O O . CYS A 1 112 ? 13.438 27.766 14.188 1 98.06 112 CYS A O 1
ATOM 866 N N . ASP A 1 113 ? 12.766 29.766 13.547 1 97.44 113 ASP A N 1
ATOM 867 C CA . ASP A 1 113 ? 13.781 29.953 12.516 1 97.44 113 ASP A CA 1
ATOM 868 C C . ASP A 1 113 ? 13.586 28.969 11.367 1 97.44 113 ASP A C 1
ATOM 870 O O . ASP A 1 113 ? 14.555 28.469 10.797 1 97.44 113 ASP A O 1
ATOM 874 N N . VAL A 1 114 ? 12.344 28.531 11.086 1 98.44 114 VAL A N 1
ATOM 875 C CA . VAL A 1 114 ? 12.07 27.609 9.984 1 98.44 114 VAL A CA 1
ATOM 876 C C . VAL A 1 114 ? 12.141 28.344 8.656 1 98.44 114 VAL A C 1
ATOM 878 O O . VAL A 1 114 ? 12.078 29.578 8.617 1 98.44 114 VAL A O 1
ATOM 881 N N . ASP A 1 115 ? 12.328 27.578 7.562 1 98.25 115 ASP A N 1
ATOM 882 C CA . ASP A 1 115 ? 12.422 28.141 6.219 1 98.25 115 ASP A CA 1
ATOM 883 C C . ASP A 1 115 ? 11.047 28.594 5.719 1 98.25 115 ASP A C 1
ATOM 885 O O . ASP A 1 115 ? 10.93 29.594 5.008 1 98.25 115 ASP A O 1
ATOM 889 N N . PHE A 1 116 ? 10.055 27.844 5.988 1 98 116 PHE A N 1
ATOM 890 C CA . PHE A 1 116 ? 8.695 28.234 5.652 1 98 116 PHE A CA 1
ATOM 891 C C . PHE A 1 116 ? 7.684 27.547 6.562 1 98 116 PHE A C 1
ATOM 893 O O . PHE A 1 116 ? 8.047 26.656 7.332 1 98 116 PHE A O 1
ATOM 900 N N . VAL A 1 117 ? 6.387 28.062 6.562 1 98.62 117 VAL A N 1
ATOM 901 C CA . VAL A 1 117 ? 5.312 27.547 7.402 1 98.62 117 VAL A CA 1
ATOM 902 C C . VAL A 1 117 ? 4.203 26.969 6.523 1 98.62 117 VAL A C 1
ATOM 904 O O . VAL A 1 117 ? 3.953 27.469 5.422 1 98.62 117 VAL A O 1
ATOM 907 N N . SER A 1 118 ? 3.668 25.844 6.961 1 98.75 118 SER A N 1
ATOM 908 C CA . SER A 1 118 ? 2.473 25.266 6.348 1 98.75 118 SER A CA 1
ATOM 909 C C . SER A 1 118 ? 1.211 25.719 7.078 1 98.75 118 SER A C 1
ATOM 911 O O . SER A 1 118 ? 0.908 25.203 8.164 1 98.75 118 SER A O 1
ATOM 913 N N . ILE A 1 119 ? 0.488 26.594 6.496 1 98.69 119 ILE A N 1
ATOM 914 C CA . ILE A 1 119 ? -0.749 27.109 7.07 1 98.69 119 ILE A CA 1
ATOM 915 C C . ILE A 1 119 ? -1.944 26.375 6.477 1 98.69 119 ILE A C 1
ATOM 917 O O . ILE A 1 119 ? -2.156 26.406 5.262 1 98.69 119 ILE A O 1
ATOM 921 N N . PHE A 1 120 ? -2.764 25.672 7.32 1 97.94 120 PHE A N 1
ATOM 922 C CA . PHE A 1 120 ? -3.807 24.828 6.754 1 97.94 120 PHE A CA 1
ATOM 923 C C . PHE A 1 120 ? -5.188 25.391 7.059 1 97.94 120 PHE A C 1
ATOM 925 O O . PHE A 1 120 ? -5.371 26.109 8.047 1 97.94 120 PHE A O 1
ATOM 932 N N . LEU A 1 121 ? -6.078 25.156 6.191 1 97.62 121 LEU A N 1
ATOM 933 C CA . LEU A 1 121 ? -7.5 25.469 6.266 1 97.62 121 LEU A CA 1
ATOM 934 C C . LEU A 1 121 ? -8.336 24.406 5.57 1 97.62 121 LEU A C 1
ATOM 936 O O . LEU A 1 121 ? -7.984 23.938 4.484 1 97.62 121 LEU A O 1
ATOM 940 N N . ALA A 1 122 ? -9.352 23.922 6.266 1 97.5 122 ALA A N 1
ATOM 941 C CA . ALA A 1 122 ? -10.312 23.031 5.617 1 97.5 122 ALA A CA 1
ATOM 942 C C . ALA A 1 122 ? -11.492 23.828 5.047 1 97.5 122 ALA A C 1
ATOM 944 O O . ALA A 1 122 ? -12.055 24.688 5.723 1 97.5 122 ALA A O 1
ATOM 945 N N . MET A 1 123 ? -11.844 23.5 3.779 1 97.31 123 MET A N 1
ATOM 946 C CA . MET A 1 123 ? -12.867 24.312 3.121 1 97.31 123 MET A CA 1
ATOM 947 C C . MET A 1 123 ? -14.031 23.453 2.652 1 97.31 123 MET A C 1
ATOM 949 O O . MET A 1 123 ? -14.93 23.922 1.958 1 97.31 123 MET A O 1
ATOM 953 N N . SER A 1 124 ? -13.984 22.141 2.961 1 96.94 124 SER A N 1
ATOM 954 C CA . SER A 1 124 ? -15.133 21.312 2.641 1 96.94 124 SER A CA 1
ATOM 955 C C . SER A 1 124 ? -16.359 21.719 3.447 1 96.94 124 SER A C 1
ATOM 957 O O . SER A 1 124 ? -16.234 22.297 4.531 1 96.94 124 SER A O 1
ATOM 959 N N . ASP A 1 125 ? -17.594 21.422 2.941 1 95.56 125 ASP A N 1
ATOM 960 C CA . ASP A 1 125 ? -18.812 21.75 3.668 1 95.56 125 ASP A CA 1
ATOM 961 C C . ASP A 1 125 ? -18.844 21.062 5.031 1 95.56 125 ASP A C 1
ATOM 963 O O . ASP A 1 125 ? -19.266 21.656 6.023 1 95.56 125 ASP A O 1
ATOM 967 N N . LEU A 1 126 ? -18.344 19.859 5.043 1 94.44 126 LEU A N 1
ATOM 968 C CA . LEU A 1 126 ? -18.312 19.078 6.266 1 94.44 126 LEU A CA 1
ATOM 969 C C . LEU A 1 126 ? -17.484 19.766 7.34 1 94.44 126 LEU A C 1
ATOM 971 O O . LEU A 1 126 ? -17.922 19.891 8.484 1 94.44 126 LEU A O 1
ATOM 975 N N . HIS A 1 127 ? -16.344 20.266 6.996 1 96.31 127 HIS A N 1
ATOM 976 C CA . HIS A 1 127 ? -15.43 20.844 7.977 1 96.31 127 HIS A CA 1
ATOM 977 C C . HIS A 1 127 ? -15.875 22.25 8.375 1 96.31 127 HIS A C 1
ATOM 979 O O . HIS A 1 127 ? -15.727 22.641 9.531 1 96.31 127 HIS A O 1
ATOM 985 N N . LEU A 1 128 ? -16.391 22.984 7.402 1 97.12 128 LEU A N 1
ATOM 986 C CA . LEU A 1 128 ? -16.906 24.312 7.742 1 97.12 128 LEU A CA 1
ATOM 987 C C . LEU A 1 128 ? -18.047 24.203 8.758 1 97.12 128 LEU A C 1
ATOM 989 O O . LEU A 1 128 ? -18.094 24.969 9.719 1 97.12 128 LEU A O 1
ATOM 993 N N . LYS A 1 129 ? -18.875 23.188 8.594 1 95.81 129 LYS A N 1
ATOM 994 C CA . LYS A 1 129 ? -20.062 23.031 9.422 1 95.81 129 LYS A CA 1
ATOM 995 C C . LYS A 1 129 ? -19.719 22.391 10.766 1 95.81 129 LYS A C 1
ATOM 997 O O . LYS A 1 129 ? -20.141 22.891 11.812 1 95.81 129 LYS A O 1
ATOM 1002 N N . TYR A 1 130 ? -18.906 21.328 10.766 1 94.44 130 TYR A N 1
ATOM 1003 C CA . TYR A 1 130 ? -18.812 20.5 11.961 1 94.44 130 TYR A CA 1
ATOM 1004 C C . TYR A 1 130 ? -17.5 20.734 12.695 1 94.44 130 TYR A C 1
ATOM 1006 O O . TYR A 1 130 ? -17.391 20.438 13.891 1 94.44 130 TYR A O 1
ATOM 1014 N N . LYS A 1 131 ? -16.484 21.234 12.031 1 93.38 131 LYS A N 1
ATOM 1015 C CA . LYS A 1 131 ? -15.188 21.484 12.656 1 93.38 131 LYS A CA 1
ATOM 1016 C C . LYS A 1 131 ? -15.055 22.938 13.109 1 93.38 131 LYS A C 1
ATOM 1018 O O . LYS A 1 131 ? -14.664 23.203 14.242 1 93.38 131 LYS A O 1
ATOM 1023 N N . TYR A 1 132 ? -15.43 23.859 12.172 1 95 132 TYR A N 1
ATOM 1024 C CA . TYR A 1 132 ? -15.156 25.281 12.438 1 95 132 TYR A CA 1
ATOM 1025 C C . TYR A 1 132 ? -16.406 25.984 12.938 1 95 132 TYR A C 1
ATOM 1027 O O . TYR A 1 132 ? -16.328 26.953 13.688 1 95 132 TYR A O 1
ATOM 1035 N N . HIS A 1 133 ? -17.609 25.578 12.484 1 96.44 133 HIS A N 1
ATOM 1036 C CA . HIS A 1 133 ? -18.859 26.297 12.734 1 96.44 133 HIS A CA 1
ATOM 1037 C C . HIS A 1 133 ? -18.766 27.75 12.25 1 96.44 133 HIS A C 1
ATOM 1039 O O . HIS A 1 133 ? -19.188 28.656 12.953 1 96.44 133 HIS A O 1
ATOM 1045 N N . LYS A 1 134 ? -18.156 27.984 11.117 1 97.31 134 LYS A N 1
ATOM 1046 C CA . LYS A 1 134 ? -17.938 29.281 10.492 1 97.31 134 LYS A CA 1
ATOM 1047 C C . LYS A 1 134 ? -18.172 29.219 8.984 1 97.31 134 LYS A C 1
ATOM 1049 O O . LYS A 1 134 ? -18.188 28.125 8.406 1 97.31 134 LYS A O 1
ATOM 1054 N N . SER A 1 135 ? -18.375 30.375 8.391 1 97.75 135 SER A N 1
ATOM 1055 C CA . SER A 1 135 ? -18.562 30.438 6.941 1 97.75 135 SER A CA 1
ATOM 1056 C C . SER A 1 135 ? -17.234 30.328 6.199 1 97.75 135 SER A C 1
ATOM 1058 O O . SER A 1 135 ? -16.172 30.562 6.781 1 97.75 135 SER A O 1
ATOM 1060 N N . LEU A 1 136 ? -17.359 29.984 4.941 1 98.19 136 LEU A N 1
ATOM 1061 C CA . LEU A 1 136 ? -16.188 29.938 4.078 1 98.19 136 LEU A CA 1
ATOM 1062 C C . LEU A 1 136 ? -15.469 31.297 4.062 1 98.19 136 LEU A C 1
ATOM 1064 O O . LEU A 1 136 ? -14.242 31.344 4.184 1 98.19 136 LEU A O 1
ATOM 1068 N N . ASP A 1 137 ? -16.234 32.344 3.914 1 98.06 137 ASP A N 1
ATOM 1069 C CA . ASP A 1 137 ? -15.656 33.688 3.828 1 98.06 137 ASP A CA 1
ATOM 1070 C C . ASP A 1 137 ? -14.875 34.031 5.09 1 98.06 137 ASP A C 1
ATOM 1072 O O . ASP A 1 137 ? -13.773 34.594 5.012 1 98.06 137 ASP A O 1
ATOM 1076 N N . GLU A 1 138 ? -15.422 33.719 6.188 1 97.75 138 GLU A N 1
ATOM 1077 C CA . GLU A 1 138 ? -14.758 33.969 7.461 1 97.75 138 GLU A CA 1
ATOM 1078 C C . GLU A 1 138 ? -13.445 33.188 7.562 1 97.75 138 GLU A C 1
ATOM 1080 O O . GLU A 1 138 ? -12.43 33.75 7.98 1 97.75 138 GLU A O 1
ATOM 1085 N N . MET A 1 139 ? -13.492 31.969 7.18 1 97.56 139 MET A N 1
ATOM 1086 C CA . MET A 1 139 ? -12.312 31.125 7.309 1 97.56 139 MET A CA 1
ATOM 1087 C C . MET A 1 139 ? -11.234 31.531 6.312 1 97.56 139 MET A C 1
ATOM 1089 O O . MET A 1 139 ? -10.047 31.484 6.625 1 97.56 139 MET A O 1
ATOM 1093 N N . LEU A 1 140 ? -11.648 31.922 5.129 1 98.31 140 LEU A N 1
ATOM 1094 C CA . LEU A 1 140 ? -10.695 32.406 4.133 1 98.31 140 LEU A CA 1
ATOM 1095 C C . LEU A 1 140 ? -10.016 33.688 4.598 1 98.31 140 LEU A C 1
ATOM 1097 O O . LEU A 1 140 ? -8.812 33.844 4.398 1 98.31 140 LEU A O 1
ATOM 1101 N N . ASP A 1 141 ? -10.773 34.531 5.188 1 97.75 141 ASP A N 1
ATOM 1102 C CA . ASP A 1 141 ? -10.211 35.781 5.699 1 97.75 141 ASP A CA 1
ATOM 1103 C C . ASP A 1 141 ? -9.117 35.5 6.73 1 97.75 141 ASP A C 1
ATOM 1105 O O . ASP A 1 141 ? -8.055 36.125 6.691 1 97.75 141 ASP A O 1
ATOM 1109 N N . VAL A 1 142 ? -9.375 34.625 7.578 1 96.56 142 VAL A N 1
ATOM 1110 C CA . VAL A 1 142 ? -8.43 34.281 8.633 1 96.56 142 VAL A CA 1
ATOM 1111 C C . VAL A 1 142 ? -7.172 33.688 8.016 1 96.56 142 VAL A C 1
ATOM 1113 O O . VAL A 1 142 ? -6.051 34.031 8.406 1 96.56 142 VAL A O 1
ATOM 1116 N N . ALA A 1 143 ? -7.324 32.781 7.082 1 98.12 143 ALA A N 1
ATOM 1117 C CA . ALA A 1 143 ? -6.195 32.125 6.441 1 98.12 143 ALA A CA 1
ATOM 1118 C C . ALA A 1 143 ? -5.344 33.125 5.652 1 98.12 143 ALA A C 1
ATOM 1120 O O . ALA A 1 143 ? -4.113 33.094 5.727 1 98.12 143 ALA A O 1
ATOM 1121 N N . MET A 1 144 ? -6.043 34 4.922 1 98.5 144 MET A N 1
ATOM 1122 C CA . MET A 1 144 ? -5.324 34.969 4.102 1 98.5 144 MET A CA 1
ATOM 1123 C C . MET A 1 144 ? -4.559 35.969 4.973 1 98.5 144 MET A C 1
ATOM 1125 O O . MET A 1 144 ? -3.438 36.375 4.641 1 98.5 144 MET A O 1
ATOM 1129 N N . ASN A 1 145 ? -5.125 36.344 6.051 1 98.06 145 ASN A N 1
ATOM 1130 C CA . ASN A 1 145 ? -4.43 37.188 6.992 1 98.06 145 ASN A CA 1
ATOM 1131 C C . ASN A 1 145 ? -3.191 36.531 7.57 1 98.06 145 ASN A C 1
ATOM 1133 O O . ASN A 1 145 ? -2.152 37.156 7.75 1 98.06 145 ASN A O 1
ATOM 1137 N N . ALA A 1 146 ? -3.305 35.25 7.875 1 98.25 146 ALA A N 1
ATOM 1138 C CA . ALA A 1 146 ? -2.172 34.5 8.398 1 98.25 146 ALA A CA 1
ATOM 1139 C C . ALA A 1 146 ? -1.055 34.406 7.363 1 98.25 146 ALA A C 1
ATOM 1141 O O . ALA A 1 146 ? 0.126 34.5 7.699 1 98.25 146 ALA A O 1
ATOM 1142 N N . ILE A 1 147 ? -1.431 34.156 6.105 1 98.5 147 ILE A N 1
ATOM 1143 C CA . ILE A 1 147 ? -0.467 34.094 5.016 1 98.5 147 ILE A CA 1
ATOM 1144 C C . ILE A 1 147 ? 0.278 35.406 4.879 1 98.5 147 ILE A C 1
ATOM 1146 O O . ILE A 1 147 ? 1.508 35.438 4.797 1 98.5 147 ILE A O 1
ATOM 1150 N N . GLU A 1 148 ? -0.444 36.531 4.914 1 98.12 148 GLU A N 1
ATOM 1151 C CA . GLU A 1 148 ? 0.16 37.844 4.805 1 98.12 148 GLU A CA 1
ATOM 1152 C C . GLU A 1 148 ? 1.108 38.125 5.969 1 98.12 148 GLU A C 1
ATOM 1154 O O . GLU A 1 148 ? 2.197 38.688 5.773 1 98.12 148 GLU A O 1
ATOM 1159 N N . TYR A 1 149 ? 0.621 37.75 7.094 1 97.75 149 TYR A N 1
ATOM 1160 C CA . TYR A 1 149 ? 1.452 37.938 8.273 1 97.75 149 TYR A CA 1
ATOM 1161 C C . TYR A 1 149 ? 2.775 37.188 8.141 1 97.75 149 TYR A C 1
ATOM 1163 O O . TYR A 1 149 ? 3.836 37.719 8.461 1 97.75 149 TYR A O 1
ATOM 1171 N N . ALA A 1 150 ? 2.738 35.906 7.742 1 98.19 150 ALA A N 1
ATOM 1172 C CA . ALA A 1 150 ? 3.943 35.094 7.555 1 98.19 150 ALA A CA 1
ATOM 1173 C C . ALA A 1 150 ? 4.875 35.75 6.531 1 98.19 150 ALA A C 1
ATOM 1175 O O . ALA A 1 150 ? 6.074 35.875 6.781 1 98.19 150 ALA A O 1
ATOM 1176 N N . LYS A 1 151 ? 4.332 36.188 5.387 1 97.88 151 LYS A N 1
ATOM 1177 C CA . LYS A 1 151 ? 5.121 36.781 4.316 1 97.88 151 LYS A CA 1
ATOM 1178 C C . LYS A 1 151 ? 5.738 38.094 4.77 1 97.88 151 LYS A C 1
ATOM 1180 O O . LYS A 1 151 ? 6.883 38.406 4.426 1 97.88 151 LYS A O 1
ATOM 1185 N N . ASP A 1 152 ? 5.027 38.844 5.539 1 96.88 152 ASP A N 1
ATOM 1186 C CA . ASP A 1 152 ? 5.508 40.125 6.062 1 96.88 152 ASP A CA 1
ATOM 1187 C C . ASP A 1 152 ? 6.691 39.938 7.008 1 96.88 152 ASP A C 1
ATOM 1189 O O . ASP A 1 152 ? 7.473 40.844 7.238 1 96.88 152 ASP A O 1
ATOM 1193 N N . HIS A 1 153 ? 6.785 38.781 7.516 1 96.25 153 HIS A N 1
ATOM 1194 C CA . HIS A 1 153 ? 7.883 38.5 8.43 1 96.25 153 HIS A CA 1
ATOM 1195 C C . HIS A 1 153 ? 8.992 37.719 7.73 1 96.25 153 HIS A C 1
ATOM 1197 O O . HIS A 1 153 ? 9.852 37.125 8.391 1 96.25 153 HIS A O 1
ATOM 1203 N N . GLY A 1 154 ? 8.906 37.562 6.418 1 95.44 154 GLY A N 1
ATOM 1204 C CA . GLY A 1 154 ? 10.008 37.062 5.598 1 95.44 154 GLY A CA 1
ATOM 1205 C C . GLY A 1 154 ? 10.086 35.562 5.555 1 95.44 154 GLY A C 1
ATOM 1206 O O . GLY A 1 154 ? 11.117 35 5.164 1 95.44 154 GLY A O 1
ATOM 1207 N N . ILE A 1 155 ? 9.078 34.875 5.977 1 96.5 155 ILE A N 1
ATOM 1208 C CA . ILE A 1 155 ? 9.125 33.438 5.969 1 96.5 155 ILE A CA 1
ATOM 1209 C C . ILE A 1 155 ? 8.297 32.875 4.805 1 96.5 155 ILE A C 1
ATOM 1211 O O . ILE A 1 155 ? 7.324 33.531 4.379 1 96.5 155 ILE A O 1
ATOM 1215 N N . GLY A 1 156 ? 8.727 31.766 4.137 1 98.12 156 GLY A N 1
ATOM 1216 C CA . GLY A 1 156 ? 7.953 31.125 3.078 1 98.12 156 GLY A CA 1
ATOM 1217 C C . GLY A 1 156 ? 6.633 30.562 3.566 1 98.12 156 GLY A C 1
ATOM 1218 O O . GLY A 1 156 ? 6.457 30.328 4.762 1 98.12 156 GLY A O 1
ATOM 1219 N N . VAL A 1 157 ? 5.691 30.375 2.588 1 98.81 157 VAL A N 1
ATOM 1220 C CA . VAL A 1 157 ? 4.371 29.906 2.988 1 98.81 157 VAL A CA 1
ATOM 1221 C C . VAL A 1 157 ? 3.914 28.781 2.061 1 98.81 157 VAL A C 1
ATOM 1223 O O . VAL A 1 157 ? 4.047 28.891 0.838 1 98.81 157 VAL A O 1
ATOM 1226 N N . ARG A 1 158 ? 3.514 27.656 2.615 1 98.94 158 ARG A N 1
ATOM 1227 C CA . ARG A 1 158 ? 2.674 26.656 1.98 1 98.94 158 ARG A CA 1
ATOM 1228 C C . ARG A 1 158 ? 1.234 26.75 2.475 1 98.94 158 ARG A C 1
ATOM 1230 O O . ARG A 1 158 ? 0.971 26.594 3.67 1 98.94 158 ARG A O 1
ATOM 1237 N N . PHE A 1 159 ? 0.329 27.094 1.586 1 98.88 159 PHE A N 1
ATOM 1238 C CA . PHE A 1 159 ? -1.086 27.094 1.938 1 98.88 159 PHE A CA 1
ATOM 1239 C C . PHE A 1 159 ? -1.702 25.719 1.693 1 98.88 159 PHE A C 1
ATOM 1241 O O . PHE A 1 159 ? -1.846 25.297 0.545 1 98.88 159 PHE A O 1
ATOM 1248 N N . ALA A 1 160 ? -2.074 25.062 2.799 1 98.81 160 ALA A N 1
ATOM 1249 C CA . ALA A 1 160 ? -2.523 23.672 2.717 1 98.81 160 ALA A CA 1
ATOM 1250 C C . ALA A 1 160 ? -4.039 23.578 2.873 1 98.81 160 ALA A C 1
ATOM 1252 O O . ALA A 1 160 ? -4.59 23.984 3.895 1 98.81 160 ALA A O 1
ATOM 1253 N N . ALA A 1 161 ? -4.664 23.031 1.849 1 98.75 161 ALA A N 1
ATOM 1254 C CA . ALA A 1 161 ? -6.098 22.766 1.904 1 98.75 161 ALA A CA 1
ATOM 1255 C C . ALA A 1 161 ? -6.379 21.406 2.514 1 98.75 161 ALA A C 1
ATOM 1257 O O . ALA A 1 161 ? -6.328 20.391 1.82 1 98.75 161 ALA A O 1
ATOM 1258 N N . GLU A 1 162 ? -6.688 21.406 3.834 1 98.06 162 GLU A N 1
ATOM 1259 C CA . GLU A 1 162 ? -7.176 20.188 4.477 1 98.06 162 GLU A CA 1
ATOM 1260 C C . GLU A 1 162 ? -8.5 19.734 3.873 1 98.06 162 GLU A C 1
ATOM 1262 O O . GLU A 1 162 ? -9.383 20.562 3.605 1 98.06 162 GLU A O 1
ATOM 1267 N N . ASP A 1 163 ? -8.648 18.422 3.607 1 98.06 163 ASP A N 1
ATOM 1268 C CA . ASP A 1 163 ? -9.844 17.828 3.029 1 98.06 163 ASP A CA 1
ATOM 1269 C C . ASP A 1 163 ? -10.125 18.391 1.638 1 98.06 163 ASP A C 1
ATOM 1271 O O . ASP A 1 163 ? -11.281 18.5 1.228 1 98.06 163 ASP A O 1
ATOM 1275 N N . ALA A 1 164 ? -9.078 18.719 0.931 1 98.62 164 ALA A N 1
ATOM 1276 C CA . ALA A 1 164 ? -9.172 19.281 -0.413 1 98.62 164 ALA A CA 1
ATOM 1277 C C . ALA A 1 164 ? -9.977 18.375 -1.337 1 98.62 164 ALA A C 1
ATOM 1279 O O . ALA A 1 164 ? -10.711 18.859 -2.203 1 98.62 164 ALA A O 1
ATOM 1280 N N . THR A 1 165 ? -9.914 17.094 -1.178 1 98.25 165 THR A N 1
ATOM 1281 C CA . THR A 1 165 ? -10.453 16.109 -2.107 1 98.25 165 THR A CA 1
ATOM 1282 C C . THR A 1 165 ? -11.969 16 -1.962 1 98.25 165 THR A C 1
ATOM 1284 O O . THR A 1 165 ? -12.641 15.43 -2.824 1 98.25 165 THR A O 1
ATOM 1287 N N . ARG A 1 166 ? -12.484 16.578 -0.905 1 97.12 166 ARG A N 1
ATOM 1288 C CA . ARG A 1 166 ? -13.938 16.641 -0.739 1 97.12 166 ARG A CA 1
ATOM 1289 C C . ARG A 1 166 ? -14.422 18.094 -0.747 1 97.12 166 ARG A C 1
ATOM 1291 O O . ARG A 1 166 ? -15.547 18.375 -0.336 1 97.12 166 ARG A O 1
ATOM 1298 N N . THR A 1 167 ? -13.586 19 -1.134 1 97.88 167 THR A N 1
ATOM 1299 C CA . THR A 1 167 ? -13.914 20.391 -1.382 1 97.88 167 THR A CA 1
ATOM 1300 C C . THR A 1 167 ? -14.242 20.625 -2.854 1 97.88 167 THR A C 1
ATOM 1302 O O . THR A 1 167 ? -13.539 20.125 -3.736 1 97.88 167 THR A O 1
ATOM 1305 N N . PRO A 1 168 ? -15.367 21.406 -3.207 1 97 168 PRO A N 1
ATOM 1306 C CA . PRO A 1 168 ? -15.617 21.719 -4.617 1 97 168 PRO A CA 1
ATOM 1307 C C . PRO A 1 168 ? -14.406 22.344 -5.305 1 97 168 PRO A C 1
ATOM 1309 O O . PRO A 1 168 ? -13.805 23.281 -4.77 1 97 168 PRO A O 1
ATOM 1312 N N . ILE A 1 169 ? -14.094 21.891 -6.488 1 97.94 169 ILE A N 1
ATOM 1313 C CA . ILE A 1 169 ? -12.867 22.25 -7.184 1 97.94 169 ILE A CA 1
ATOM 1314 C C . ILE A 1 169 ? -12.836 23.766 -7.418 1 97.94 169 ILE A C 1
ATOM 1316 O O . ILE A 1 169 ? -11.812 24.422 -7.172 1 97.94 169 ILE A O 1
ATOM 1320 N N . PRO A 1 170 ? -13.945 24.453 -7.836 1 98 170 PRO A N 1
ATOM 1321 C CA . PRO A 1 170 ? -13.891 25.906 -8.016 1 98 170 PRO A CA 1
ATOM 1322 C C . PRO A 1 170 ? -13.531 26.656 -6.727 1 98 170 PRO A C 1
ATOM 1324 O O . PRO A 1 170 ? -12.805 27.641 -6.766 1 98 170 PRO A O 1
ATOM 1327 N N . ARG A 1 171 ? -14.055 26.125 -5.605 1 98.19 171 ARG A N 1
ATOM 1328 C CA . ARG A 1 171 ? -13.734 26.703 -4.301 1 98.19 171 ARG A CA 1
ATOM 1329 C C . ARG A 1 171 ? -12.25 26.562 -3.992 1 98.19 171 ARG A C 1
ATOM 1331 O O . ARG A 1 171 ? -11.625 27.5 -3.492 1 98.19 171 ARG A O 1
ATOM 1338 N N . LEU A 1 172 ? -11.688 25.422 -4.258 1 98.19 172 LEU A N 1
ATOM 1339 C CA . LEU A 1 172 ? -10.266 25.141 -4.043 1 98.19 172 LEU A CA 1
ATOM 1340 C C . LEU A 1 172 ? -9.406 26.078 -4.887 1 98.19 172 LEU A C 1
ATOM 1342 O O . LEU A 1 172 ? -8.453 26.672 -4.383 1 98.19 172 LEU A O 1
ATOM 1346 N N . ILE A 1 173 ? -9.758 26.172 -6.156 1 98.62 173 ILE A N 1
ATOM 1347 C CA . ILE A 1 173 ? -9 27 -7.102 1 98.62 173 ILE A CA 1
ATOM 1348 C C . ILE A 1 173 ? -9.047 28.453 -6.676 1 98.62 173 ILE A C 1
ATOM 1350 O O . ILE A 1 173 ? -8.023 29.156 -6.691 1 98.62 173 ILE A O 1
ATOM 1354 N N . ASP A 1 174 ? -10.227 28.953 -6.285 1 98.62 174 ASP A N 1
ATOM 1355 C CA . ASP A 1 174 ? -10.367 30.328 -5.824 1 98.62 174 ASP A CA 1
ATOM 1356 C C . ASP A 1 174 ? -9.461 30.594 -4.625 1 98.62 174 ASP A C 1
ATOM 1358 O O . ASP A 1 174 ? -8.773 31.625 -4.578 1 98.62 174 ASP A O 1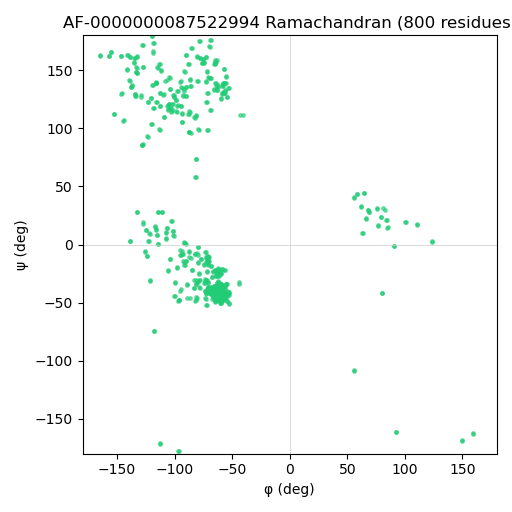
ATOM 1362 N N . ALA A 1 175 ? -9.477 29.719 -3.684 1 98.75 175 ALA A N 1
ATOM 1363 C CA . ALA A 1 175 ? -8.656 29.875 -2.486 1 98.75 175 ALA A CA 1
ATOM 1364 C C . ALA A 1 175 ? -7.168 29.859 -2.834 1 98.75 175 ALA A C 1
ATOM 1366 O O . ALA A 1 175 ? -6.391 30.641 -2.287 1 98.75 175 ALA A O 1
ATOM 1367 N N . PHE A 1 176 ? -6.742 28.953 -3.703 1 98.75 176 PHE A N 1
ATOM 1368 C CA . PHE A 1 176 ? -5.344 28.844 -4.098 1 98.75 176 PHE A CA 1
ATOM 1369 C C . PHE A 1 176 ? -4.887 30.094 -4.84 1 98.75 176 PHE A C 1
ATOM 1371 O O . PHE A 1 176 ? -3.752 30.547 -4.664 1 98.75 176 PHE A O 1
ATOM 1378 N N . LYS A 1 177 ? -5.77 30.672 -5.656 1 98.69 177 LYS A N 1
ATOM 1379 C CA . LYS A 1 177 ? -5.445 31.922 -6.348 1 98.69 177 LYS A CA 1
ATOM 1380 C C . LYS A 1 177 ? -5.285 33.062 -5.359 1 98.69 177 LYS A C 1
ATOM 1382 O O . LYS A 1 177 ? -4.414 33.938 -5.531 1 98.69 177 LYS A O 1
ATOM 1387 N N . MET A 1 178 ? -6.141 33.125 -4.363 1 98.62 178 MET A N 1
ATOM 1388 C CA . MET A 1 178 ? -6 34.125 -3.318 1 98.62 178 MET A CA 1
ATOM 1389 C C . MET A 1 178 ? -4.645 34.031 -2.631 1 98.62 178 MET A C 1
ATOM 1391 O O . MET A 1 178 ? -3.99 35.031 -2.363 1 98.62 178 MET A O 1
ATOM 1395 N N . ALA A 1 179 ? -4.23 32.781 -2.322 1 98.69 179 ALA A N 1
ATOM 1396 C CA . ALA A 1 179 ? -2.938 32.531 -1.69 1 98.69 179 ALA A CA 1
ATOM 1397 C C . ALA A 1 179 ? -1.793 32.938 -2.611 1 98.69 179 ALA A C 1
ATOM 1399 O O . ALA A 1 179 ? -0.81 33.531 -2.16 1 98.69 179 ALA A O 1
ATOM 1400 N N . GLU A 1 180 ? -1.929 32.594 -3.879 1 98.31 180 GLU A N 1
ATOM 1401 C CA . GLU A 1 180 ? -0.941 32.969 -4.887 1 98.31 180 GLU A CA 1
ATOM 1402 C C . GLU A 1 180 ? -0.767 34.469 -4.961 1 98.31 180 GLU A C 1
ATOM 1404 O O . GLU A 1 180 ? 0.358 34.969 -5.043 1 98.31 180 GLU A O 1
ATOM 1409 N N . GLU A 1 181 ? -1.854 35.188 -4.93 1 97.94 181 GLU A N 1
ATOM 1410 C CA . GLU A 1 181 ? -1.836 36.656 -4.969 1 97.94 181 GLU A CA 1
ATOM 1411 C C . GLU A 1 181 ? -1.102 37.219 -3.764 1 97.94 181 GLU A C 1
ATOM 1413 O O . GLU A 1 181 ? -0.604 38.344 -3.814 1 97.94 181 GLU A O 1
ATOM 1418 N N . ARG A 1 182 ? -1.037 36.469 -2.768 1 98 182 ARG A N 1
ATOM 1419 C CA . ARG A 1 182 ? -0.363 36.906 -1.543 1 98 182 ARG A CA 1
ATOM 1420 C C . ARG A 1 182 ? 1.031 36.281 -1.449 1 98 182 ARG A C 1
ATOM 1422 O O . ARG A 1 182 ? 1.618 36.219 -0.366 1 98 182 ARG A O 1
ATOM 1429 N N . ASN A 1 183 ? 1.493 35.688 -2.521 1 97.69 183 ASN A N 1
ATOM 1430 C CA . ASN A 1 183 ? 2.861 35.219 -2.727 1 97.69 183 ASN A CA 1
ATOM 1431 C C . ASN A 1 183 ? 3.137 33.938 -1.952 1 97.69 183 ASN A C 1
ATOM 1433 O O . ASN A 1 183 ? 4.238 33.75 -1.435 1 97.69 183 ASN A O 1
ATOM 1437 N N . ALA A 1 184 ? 2.121 33.125 -1.771 1 98.62 184 ALA A N 1
ATOM 1438 C CA . ALA A 1 184 ? 2.393 31.766 -1.267 1 98.62 184 ALA A CA 1
ATOM 1439 C C . ALA A 1 184 ? 3.352 31.016 -2.188 1 98.62 184 ALA A C 1
ATOM 1441 O O . ALA A 1 184 ? 3.25 31.125 -3.414 1 98.62 184 ALA A O 1
ATOM 1442 N N . ASP A 1 185 ? 4.293 30.312 -1.6 1 98.81 185 ASP A N 1
ATOM 1443 C CA . ASP A 1 185 ? 5.285 29.578 -2.385 1 98.81 185 ASP A CA 1
ATOM 1444 C C . ASP A 1 185 ? 4.73 28.25 -2.871 1 98.81 185 ASP A C 1
ATOM 1446 O O . ASP A 1 185 ? 5.105 27.766 -3.941 1 98.81 185 ASP A O 1
ATOM 1450 N N . TYR A 1 186 ? 3.885 27.672 -2.033 1 98.81 186 TYR A N 1
ATOM 1451 C CA . TYR A 1 186 ? 3.266 26.391 -2.311 1 98.81 186 TYR A CA 1
ATOM 1452 C C . TYR A 1 186 ? 1.769 26.422 -2.025 1 98.81 186 TYR A C 1
ATOM 1454 O O . TYR A 1 186 ? 1.313 27.188 -1.17 1 98.81 186 TYR A O 1
ATOM 1462 N N . ILE A 1 187 ? 1.03 25.672 -2.748 1 98.88 187 ILE A N 1
ATOM 1463 C CA . ILE A 1 187 ? -0.311 25.234 -2.373 1 98.88 187 ILE A CA 1
ATOM 1464 C C . ILE A 1 187 ? -0.337 23.719 -2.211 1 98.88 187 ILE A C 1
ATOM 1466 O O . ILE A 1 187 ? 0.312 23 -2.971 1 98.88 187 ILE A O 1
ATOM 1470 N N . SER A 1 188 ? -1.035 23.25 -1.185 1 98.81 188 SER A N 1
ATOM 1471 C CA . SER A 1 188 ? -1.017 21.828 -0.864 1 98.81 188 SER A CA 1
ATOM 1472 C C . SER A 1 188 ? -2.418 21.219 -0.916 1 98.81 188 SER A C 1
ATOM 1474 O O . SER A 1 188 ? -3.352 21.766 -0.316 1 98.81 188 SER A O 1
ATOM 1476 N N . VAL A 1 189 ? -2.529 20.172 -1.684 1 98.81 189 VAL A N 1
ATOM 1477 C CA . VAL A 1 189 ? -3.738 19.359 -1.757 1 98.81 189 VAL A CA 1
ATOM 1478 C C . VAL A 1 189 ? -3.635 18.188 -0.784 1 98.81 189 VAL A C 1
ATOM 1480 O O . VAL A 1 189 ? -2.822 17.281 -0.979 1 98.81 189 VAL A O 1
ATOM 1483 N N . ALA A 1 190 ? -4.465 18.203 0.232 1 98.81 190 ALA A N 1
ATOM 1484 C CA . ALA A 1 190 ? -4.449 17.094 1.182 1 98.81 190 ALA A CA 1
ATOM 1485 C C . ALA A 1 190 ? -5.637 16.172 0.953 1 98.81 190 ALA A C 1
ATOM 1487 O O . ALA A 1 190 ? -6.789 16.594 1.012 1 98.81 190 ALA A O 1
ATOM 1488 N N . ASP A 1 191 ? -5.32 14.977 0.611 1 98.69 191 ASP A N 1
ATOM 1489 C CA . ASP A 1 191 ? -6.312 13.906 0.612 1 98.69 191 ASP A CA 1
ATOM 1490 C C . ASP A 1 191 ? -6.516 13.344 2.018 1 98.69 191 ASP A C 1
ATOM 1492 O O . ASP A 1 191 ? -6.18 12.195 2.285 1 98.69 191 ASP A O 1
ATOM 1496 N N . THR A 1 192 ? -7.18 14.102 2.822 1 98.12 192 THR A N 1
ATOM 1497 C CA . THR A 1 192 ? -7.211 13.969 4.273 1 98.12 192 THR A CA 1
ATOM 1498 C C . THR A 1 192 ? -7.77 12.609 4.684 1 98.12 192 THR A C 1
ATOM 1500 O O . THR A 1 192 ? -7.254 11.969 5.602 1 98.12 192 THR A O 1
ATOM 1503 N N . VAL A 1 193 ? -8.789 12.148 3.977 1 97.69 193 VAL A N 1
ATOM 1504 C CA . VAL A 1 193 ? -9.422 10.898 4.398 1 97.69 193 VAL A CA 1
ATOM 1505 C C . VAL A 1 193 ? -9.047 9.781 3.43 1 97.69 193 VAL A C 1
ATOM 1507 O O . VAL A 1 193 ? -9.664 8.711 3.445 1 97.69 193 VAL A O 1
ATOM 1510 N N . GLY A 1 194 ? -8.07 10.008 2.504 1 98.56 194 GLY A N 1
ATOM 1511 C CA . GLY A 1 194 ? -7.555 8.992 1.601 1 98.56 194 GLY A CA 1
ATOM 1512 C C . GLY A 1 194 ? -8.594 8.477 0.626 1 98.56 194 GLY A C 1
ATOM 1513 O O . GLY A 1 194 ? -8.727 7.266 0.427 1 98.56 194 GLY A O 1
ATOM 1514 N N . ILE A 1 195 ? -9.383 9.43 0.022 1 98.69 195 ILE A N 1
ATOM 1515 C CA . ILE A 1 195 ? -10.547 9.039 -0.774 1 98.69 195 ILE A CA 1
ATOM 1516 C C . ILE A 1 195 ? -10.133 8.898 -2.238 1 98.69 195 ILE A C 1
ATOM 1518 O O . ILE A 1 195 ? -10.852 8.273 -3.027 1 98.69 195 ILE A O 1
ATOM 1522 N N . LEU A 1 196 ? -8.984 9.383 -2.656 1 98.81 196 LEU A N 1
ATOM 1523 C CA . LEU A 1 196 ? -8.602 9.445 -4.062 1 98.81 196 LEU A CA 1
ATOM 1524 C C . LEU A 1 196 ? -8.188 8.07 -4.574 1 98.81 196 LEU A C 1
ATOM 1526 O O . LEU A 1 196 ? -7.883 7.176 -3.785 1 98.81 196 LEU A O 1
ATOM 1530 N N . ASN A 1 197 ? -8.281 7.875 -5.812 1 98.81 197 ASN A N 1
ATOM 1531 C CA . ASN A 1 197 ? -7.512 6.902 -6.582 1 98.81 197 ASN A CA 1
ATOM 1532 C C . ASN A 1 197 ? -6.637 7.586 -7.633 1 98.81 197 ASN A C 1
ATOM 1534 O O . ASN A 1 197 ? -6.695 8.805 -7.797 1 98.81 197 ASN A O 1
ATOM 1538 N N . PRO A 1 198 ? -5.754 6.863 -8.344 1 98.88 198 PRO A N 1
ATOM 1539 C CA . PRO A 1 198 ? -4.766 7.523 -9.195 1 98.88 198 PRO A CA 1
ATOM 1540 C C . PRO A 1 198 ? -5.402 8.375 -10.289 1 98.88 198 PRO A C 1
ATOM 1542 O O . PRO A 1 198 ? -4.949 9.484 -10.555 1 98.88 198 PRO A O 1
ATOM 1545 N N . ILE A 1 199 ? -6.484 7.938 -10.922 1 98.62 199 ILE A N 1
ATOM 1546 C CA . ILE A 1 199 ? -7.074 8.68 -12.031 1 98.62 199 ILE A CA 1
ATOM 1547 C C . ILE A 1 199 ? -7.699 9.969 -11.516 1 98.62 199 ILE A C 1
ATOM 1549 O O . ILE A 1 199 ? -7.629 11.008 -12.18 1 98.62 199 ILE A O 1
ATOM 1553 N N . THR A 1 200 ? -8.312 9.938 -10.352 1 98.81 200 THR A N 1
ATOM 1554 C CA . THR A 1 200 ? -8.922 11.148 -9.812 1 98.81 200 THR A CA 1
ATOM 1555 C C . THR A 1 200 ? -7.863 12.062 -9.203 1 98.81 200 THR A C 1
ATOM 1557 O O . THR A 1 200 ? -8.016 13.289 -9.203 1 98.81 200 THR A O 1
ATOM 1560 N N . ALA A 1 201 ? -6.766 11.477 -8.672 1 98.88 201 ALA A N 1
ATOM 1561 C CA . ALA A 1 201 ? -5.637 12.305 -8.258 1 98.88 201 ALA A CA 1
ATOM 1562 C C . ALA A 1 201 ? -5.09 13.109 -9.438 1 98.88 201 ALA A C 1
ATOM 1564 O O . ALA A 1 201 ? -4.863 14.32 -9.32 1 98.88 201 ALA A O 1
ATOM 1565 N N . THR A 1 202 ? -4.887 12.406 -10.547 1 98.69 202 THR A N 1
ATOM 1566 C CA . THR A 1 202 ? -4.418 13.062 -11.766 1 98.69 202 THR A CA 1
ATOM 1567 C C . THR A 1 202 ? -5.383 14.164 -12.188 1 98.69 202 THR A C 1
ATOM 1569 O O . THR A 1 202 ? -4.965 15.289 -12.484 1 98.69 202 THR A O 1
ATOM 1572 N N . TYR A 1 203 ? -6.668 13.875 -12.188 1 98.62 203 TYR A N 1
ATOM 1573 C CA . TYR A 1 203 ? -7.691 14.828 -12.602 1 98.62 203 TYR A CA 1
ATOM 1574 C C . TYR A 1 203 ? -7.656 16.078 -11.742 1 98.62 203 TYR A C 1
ATOM 1576 O O . TYR A 1 203 ? -7.625 17.203 -12.258 1 98.62 203 TYR A O 1
ATOM 1584 N N . LEU A 1 204 ? -7.652 15.891 -10.438 1 98.81 204 LEU A N 1
ATOM 1585 C CA . LEU A 1 204 ? -7.688 17 -9.492 1 98.81 204 LEU A CA 1
ATOM 1586 C C . LEU A 1 204 ? -6.461 17.891 -9.656 1 98.81 204 LEU A C 1
ATOM 1588 O O . LEU A 1 204 ? -6.582 19.109 -9.75 1 98.81 204 LEU A O 1
ATOM 1592 N N . VAL A 1 205 ? -5.293 17.297 -9.711 1 98.81 205 VAL A N 1
ATOM 1593 C CA . VAL A 1 205 ? -4.051 18.062 -9.812 1 98.81 205 VAL A CA 1
ATOM 1594 C C . VAL A 1 205 ? -3.996 18.781 -11.156 1 98.81 205 VAL A C 1
ATOM 1596 O O . VAL A 1 205 ? -3.527 19.922 -11.242 1 98.81 205 VAL A O 1
ATOM 1599 N N . ASP A 1 206 ? -4.496 18.125 -12.211 1 98.44 206 ASP A N 1
ATOM 1600 C CA . ASP A 1 206 ? -4.559 18.75 -13.531 1 98.44 206 ASP A CA 1
ATOM 1601 C C . ASP A 1 206 ? -5.422 20 -13.492 1 98.44 206 ASP A C 1
ATOM 1603 O O . ASP A 1 206 ? -5.066 21.031 -14.094 1 98.44 206 ASP A O 1
ATOM 1607 N N . GLN A 1 207 ? -6.586 19.922 -12.836 1 98.62 207 GLN A N 1
ATOM 1608 C CA . GLN A 1 207 ? -7.473 21.078 -12.719 1 98.62 207 GLN A CA 1
ATOM 1609 C C . GLN A 1 207 ? -6.766 22.234 -12.016 1 98.62 207 GLN A C 1
ATOM 1611 O O . GLN A 1 207 ? -6.867 23.391 -12.461 1 98.62 207 GLN A O 1
ATOM 1616 N N . ILE A 1 208 ? -6.031 21.953 -11 1 98.75 208 ILE A N 1
ATOM 1617 C CA . ILE A 1 208 ? -5.344 22.984 -10.219 1 98.75 208 ILE A CA 1
ATOM 1618 C C . ILE A 1 208 ? -4.16 23.531 -11.016 1 98.75 208 ILE A C 1
ATOM 1620 O O . ILE A 1 208 ? -3.957 24.734 -11.086 1 98.75 208 ILE A O 1
ATOM 1624 N N . TYR A 1 209 ? -3.371 22.609 -11.609 1 98.56 209 TYR A N 1
ATOM 1625 C CA . TYR A 1 209 ? -2.189 22.938 -12.391 1 98.56 209 TYR A CA 1
ATOM 1626 C C . TYR A 1 209 ? -2.533 23.938 -13.492 1 98.56 209 TYR A C 1
ATOM 1628 O O . TYR A 1 209 ? -1.79 24.891 -13.734 1 98.56 209 TYR A O 1
ATOM 1636 N N . ASN A 1 210 ? -3.648 23.766 -14.117 1 98.19 210 ASN A N 1
ATOM 1637 C CA . ASN A 1 210 ? -4.066 24.594 -15.242 1 98.19 210 ASN A CA 1
ATOM 1638 C C . ASN A 1 210 ? -4.637 25.938 -14.773 1 98.19 210 ASN A C 1
ATOM 1640 O O . ASN A 1 210 ? -4.758 26.875 -15.555 1 98.19 210 ASN A O 1
ATOM 1644 N N . ALA A 1 211 ? -4.961 26.016 -13.516 1 98.38 211 ALA A N 1
ATOM 1645 C CA . ALA A 1 211 ? -5.656 27.203 -13.016 1 98.38 211 ALA A CA 1
ATOM 1646 C C . ALA A 1 211 ? -4.676 28.172 -12.367 1 98.38 211 ALA A C 1
ATOM 1648 O O . ALA A 1 211 ? -4.98 29.359 -12.211 1 98.38 211 ALA A O 1
ATOM 1649 N N . ILE A 1 212 ? -3.51 27.719 -11.969 1 97.62 212 ILE A N 1
ATOM 1650 C CA . ILE A 1 212 ? -2.592 28.594 -11.234 1 97.62 212 ILE A CA 1
ATOM 1651 C C . ILE A 1 212 ? -1.297 28.75 -12.031 1 97.62 212 ILE A C 1
ATOM 1653 O O . ILE A 1 212 ? -1.077 28.047 -13.023 1 97.62 212 ILE A O 1
ATOM 1657 N N . ASP A 1 213 ? -0.419 29.734 -11.672 1 97.88 213 ASP A N 1
ATOM 1658 C CA . ASP A 1 213 ? 0.908 29.906 -12.258 1 97.88 213 ASP A CA 1
ATOM 1659 C C . ASP A 1 213 ? 1.942 29.062 -11.523 1 97.88 213 ASP A C 1
ATOM 1661 O O . ASP A 1 213 ? 2.568 29.516 -10.562 1 97.88 213 ASP A O 1
ATOM 1665 N N . THR A 1 214 ? 2.203 27.891 -12.086 1 96.56 214 THR A N 1
ATOM 1666 C CA . THR A 1 214 ? 3.037 26.891 -11.414 1 96.56 214 THR A CA 1
ATOM 1667 C C . THR A 1 214 ? 4.504 27.312 -11.438 1 96.56 214 THR A C 1
ATOM 1669 O O . THR A 1 214 ? 5.352 26.672 -10.812 1 96.56 214 THR A O 1
ATOM 1672 N N . LYS A 1 215 ? 4.844 28.344 -12.109 1 96.31 215 LYS A N 1
ATOM 1673 C CA . LYS A 1 215 ? 6.191 28.906 -12.031 1 96.31 215 LYS A CA 1
ATOM 1674 C C . LYS A 1 215 ? 6.375 29.734 -10.766 1 96.31 215 LYS A C 1
ATOM 1676 O O . LYS A 1 215 ? 7.492 29.875 -10.273 1 96.31 215 LYS A O 1
ATOM 1681 N N . LYS A 1 216 ? 5.266 30.25 -10.242 1 96.69 216 LYS A N 1
ATOM 1682 C CA . LYS A 1 216 ? 5.301 31.109 -9.062 1 96.69 216 LYS A CA 1
ATOM 1683 C C . LYS A 1 216 ? 4.934 30.328 -7.805 1 96.69 216 LYS A C 1
ATOM 1685 O O . LYS A 1 216 ? 5.539 30.531 -6.75 1 96.69 216 LYS A O 1
ATOM 1690 N N . THR A 1 217 ? 3.924 29.547 -7.918 1 98.38 217 THR A N 1
ATOM 1691 C CA . THR A 1 217 ? 3.402 28.766 -6.805 1 98.38 217 THR A CA 1
ATOM 1692 C C . THR A 1 217 ? 3.389 27.281 -7.145 1 98.38 217 THR A C 1
ATOM 1694 O O . THR A 1 217 ? 2.754 26.859 -8.117 1 98.38 217 THR A O 1
ATOM 1697 N N . LYS A 1 218 ? 4.066 26.453 -6.328 1 98.75 218 LYS A N 1
ATOM 1698 C CA . LYS A 1 218 ? 4.207 25.031 -6.613 1 98.75 218 LYS A CA 1
ATOM 1699 C C . LYS A 1 218 ? 3.088 24.234 -5.957 1 98.75 218 LYS A C 1
ATOM 1701 O O . LYS A 1 218 ? 2.598 24.594 -4.887 1 98.75 218 LYS A O 1
ATOM 1706 N N . ILE A 1 219 ? 2.688 23.141 -6.551 1 98.88 219 ILE A N 1
ATOM 1707 C CA . ILE A 1 219 ? 1.627 22.266 -6.043 1 98.88 219 ILE A CA 1
ATOM 1708 C C . ILE A 1 219 ? 2.232 21.156 -5.188 1 98.88 219 ILE A C 1
ATOM 1710 O O . ILE A 1 219 ? 3.172 20.484 -5.613 1 98.88 219 ILE A O 1
ATOM 1714 N N . CYS A 1 220 ? 1.703 21.016 -3.971 1 98.88 220 CYS A N 1
ATOM 1715 C CA . CYS A 1 220 ? 2.066 19.938 -3.064 1 98.88 220 CYS A CA 1
ATOM 1716 C C . CYS A 1 220 ? 0.943 18.906 -2.957 1 98.88 220 CYS A C 1
ATOM 1718 O O . CYS A 1 220 ? -0.234 19.266 -3.016 1 98.88 220 CYS A O 1
ATOM 1720 N N . MET A 1 221 ? 1.335 17.641 -2.889 1 98.94 221 MET A N 1
ATOM 1721 C CA . MET A 1 221 ? 0.372 16.562 -2.695 1 98.94 221 MET A CA 1
ATOM 1722 C C . MET A 1 221 ? 0.613 15.844 -1.368 1 98.94 221 MET A C 1
ATOM 1724 O O . MET A 1 221 ? 1.722 15.383 -1.102 1 98.94 221 MET A O 1
ATOM 1728 N N . HIS A 1 222 ? -0.373 15.789 -0.485 1 98.94 222 HIS A N 1
ATOM 1729 C CA . HIS A 1 222 ? -0.39 15.102 0.801 1 98.94 222 HIS A CA 1
ATOM 1730 C C . HIS A 1 222 ? -1.494 14.047 0.849 1 98.94 222 HIS A C 1
ATOM 1732 O O . HIS A 1 222 ? -2.658 14.375 1.097 1 98.94 222 HIS A O 1
ATOM 1738 N N . CYS A 1 223 ? -1.086 12.773 0.724 1 98.94 223 CYS A N 1
ATOM 1739 C CA . CYS A 1 223 ? -2.088 11.719 0.616 1 98.94 223 CYS A CA 1
ATOM 1740 C C . CYS A 1 223 ? -2.07 10.82 1.848 1 98.94 223 CYS A C 1
ATOM 1742 O O . CYS A 1 223 ? -1.005 10.383 2.287 1 98.94 223 CYS A O 1
ATOM 1744 N N . HIS A 1 224 ? -3.264 10.609 2.402 1 98.81 224 HIS A N 1
ATOM 1745 C CA . HIS A 1 224 ? -3.41 9.578 3.422 1 98.81 224 HIS A CA 1
ATOM 1746 C C . HIS A 1 224 ? -3.77 8.234 2.797 1 98.81 224 HIS A C 1
ATOM 1748 O O . HIS A 1 224 ? -4.207 8.172 1.646 1 98.81 224 HIS A O 1
ATOM 1754 N N . ASP A 1 225 ? -3.602 7.148 3.539 1 98.81 225 ASP A N 1
ATOM 1755 C CA . ASP A 1 225 ? -3.547 5.809 2.967 1 98.81 225 ASP A CA 1
ATOM 1756 C C . ASP A 1 225 ? -4.781 4.996 3.354 1 98.81 225 ASP A C 1
ATOM 1758 O O . ASP A 1 225 ? -4.746 3.764 3.348 1 98.81 225 ASP A O 1
ATOM 1762 N N . ASP A 1 226 ? -5.926 5.605 3.615 1 98.75 226 ASP A N 1
ATOM 1763 C CA . ASP A 1 226 ? -7.117 4.961 4.16 1 98.75 226 ASP A CA 1
ATOM 1764 C C . ASP A 1 226 ? -7.613 3.85 3.236 1 98.75 226 ASP A C 1
ATOM 1766 O O . ASP A 1 226 ? -8.242 2.891 3.689 1 98.75 226 ASP A O 1
ATOM 1770 N N . LEU A 1 227 ? -7.285 3.959 1.938 1 98.88 227 LEU A N 1
ATOM 1771 C CA . LEU A 1 227 ? -7.73 2.951 0.98 1 98.88 227 LEU A CA 1
ATOM 1772 C C . LEU A 1 227 ? -6.539 2.197 0.396 1 98.88 227 LEU A C 1
ATOM 1774 O O . LEU A 1 227 ? -6.684 1.465 -0.585 1 98.88 227 LEU A O 1
ATOM 1778 N N . GLY A 1 228 ? -5.352 2.426 0.934 1 98.81 228 GLY A N 1
ATOM 1779 C CA . GLY A 1 228 ? -4.16 1.738 0.463 1 98.81 228 GLY A CA 1
ATOM 1780 C C . GLY A 1 228 ? -3.59 2.336 -0.81 1 98.81 228 GLY A C 1
ATOM 1781 O O . GLY A 1 228 ? -2.893 1.653 -1.563 1 98.81 228 GLY A O 1
ATOM 1782 N N . LEU A 1 229 ? -3.877 3.637 -1.104 1 98.94 229 LEU A N 1
ATOM 1783 C CA . LEU A 1 229 ? -3.531 4.16 -2.422 1 98.94 229 LEU A CA 1
ATOM 1784 C C . LEU A 1 229 ? -2.648 5.398 -2.301 1 98.94 229 LEU A C 1
ATOM 1786 O O . LEU A 1 229 ? -2.387 6.078 -3.295 1 98.94 229 LEU A O 1
ATOM 1790 N N . ALA A 1 230 ? -2.096 5.695 -1.097 1 98.94 230 ALA A N 1
ATOM 1791 C CA . ALA A 1 230 ? -1.394 6.953 -0.859 1 98.94 230 ALA A CA 1
ATOM 1792 C C . ALA A 1 230 ? -0.162 7.07 -1.753 1 98.94 230 ALA A C 1
ATOM 1794 O O . ALA A 1 230 ? 0.095 8.133 -2.33 1 98.94 230 ALA A O 1
ATOM 1795 N N . VAL A 1 231 ? 0.635 5.988 -1.891 1 98.94 231 VAL A N 1
ATOM 1796 C CA . VAL A 1 231 ? 1.839 6.016 -2.715 1 98.94 231 VAL A CA 1
ATOM 1797 C C . VAL A 1 231 ? 1.458 6.234 -4.18 1 98.94 231 VAL A C 1
ATOM 1799 O O . VAL A 1 231 ? 2.012 7.109 -4.844 1 98.94 231 VAL A O 1
ATOM 1802 N N . ALA A 1 232 ? 0.49 5.461 -4.645 1 98.94 232 ALA A N 1
ATOM 1803 C CA . ALA A 1 232 ? 0.058 5.543 -6.039 1 98.94 232 ALA A CA 1
ATOM 1804 C C . ALA A 1 232 ? -0.497 6.926 -6.359 1 98.94 232 ALA A C 1
ATOM 1806 O O . ALA A 1 232 ? -0.208 7.488 -7.418 1 98.94 232 ALA A O 1
ATOM 1807 N N . ASN A 1 233 ? -1.307 7.484 -5.441 1 98.94 233 ASN A N 1
ATOM 1808 C CA . ASN A 1 233 ? -1.894 8.805 -5.641 1 98.94 233 ASN A CA 1
ATOM 1809 C C . ASN A 1 233 ? -0.825 9.891 -5.664 1 98.94 233 ASN A C 1
ATOM 1811 O O . ASN A 1 233 ? -0.917 10.844 -6.445 1 98.94 233 ASN A O 1
ATOM 1815 N N . THR A 1 234 ? 0.129 9.773 -4.797 1 98.94 234 THR A N 1
ATOM 1816 C CA . THR A 1 234 ? 1.24 10.719 -4.746 1 98.94 234 THR A CA 1
ATOM 1817 C C . THR A 1 234 ? 2.014 10.711 -6.062 1 98.94 234 THR A C 1
ATOM 1819 O O . THR A 1 234 ? 2.33 11.773 -6.605 1 98.94 234 THR A O 1
ATOM 1822 N N . LEU A 1 235 ? 2.264 9.531 -6.621 1 98.94 235 LEU A N 1
ATOM 1823 C CA . LEU A 1 235 ? 2.973 9.398 -7.891 1 98.94 235 LEU A CA 1
ATOM 1824 C C . LEU A 1 235 ? 2.119 9.922 -9.047 1 98.94 235 LEU A C 1
ATOM 1826 O O . LEU A 1 235 ? 2.629 10.586 -9.945 1 98.94 235 LEU A O 1
ATOM 1830 N N . ALA A 1 236 ? 0.833 9.594 -9.016 1 98.88 236 ALA A N 1
ATOM 1831 C CA . ALA A 1 236 ? -0.078 10.102 -10.039 1 98.88 236 ALA A CA 1
ATOM 1832 C C . ALA A 1 236 ? -0.11 11.633 -10.031 1 98.88 236 ALA A C 1
ATOM 1834 O O . ALA A 1 236 ? -0.172 12.258 -11.094 1 98.88 236 ALA A O 1
ATOM 1835 N N . ALA A 1 237 ? -0.076 12.211 -8.836 1 98.94 237 ALA A N 1
ATOM 1836 C CA . ALA A 1 237 ? -0.034 13.664 -8.711 1 98.94 237 ALA A CA 1
ATOM 1837 C C . ALA A 1 237 ? 1.243 14.234 -9.32 1 98.94 237 ALA A C 1
ATOM 1839 O O . ALA A 1 237 ? 1.209 15.266 -10 1 98.94 237 ALA A O 1
ATOM 1840 N N . ALA A 1 238 ? 2.35 13.578 -9.094 1 98.88 238 ALA A N 1
ATOM 1841 C CA . ALA A 1 238 ? 3.615 13.992 -9.695 1 98.88 238 ALA A CA 1
ATOM 1842 C C . ALA A 1 238 ? 3.527 14 -11.219 1 98.88 238 ALA A C 1
ATOM 1844 O O . ALA A 1 238 ? 3.979 14.945 -11.867 1 98.88 238 ALA A O 1
ATOM 1845 N N . GLU A 1 239 ? 2.943 12.953 -11.75 1 98.62 239 GLU A N 1
ATOM 1846 C CA . GLU A 1 239 ? 2.777 12.82 -13.195 1 98.62 239 GLU A CA 1
ATOM 1847 C C . GLU A 1 239 ? 1.887 13.93 -13.75 1 98.62 239 GLU A C 1
ATOM 1849 O O . GLU A 1 239 ? 1.955 14.25 -14.938 1 98.62 239 GLU A O 1
ATOM 1854 N N . ALA A 1 240 ? 1.036 14.508 -12.883 1 98.5 240 ALA A N 1
ATOM 1855 C CA . ALA A 1 240 ? 0.096 15.547 -13.297 1 98.5 240 ALA A CA 1
ATOM 1856 C C . ALA A 1 240 ? 0.674 16.938 -13.055 1 98.5 240 ALA A C 1
ATOM 1858 O O . ALA A 1 240 ? 0.078 17.938 -13.453 1 98.5 240 ALA A O 1
ATOM 1859 N N . GLY A 1 241 ? 1.832 17.016 -12.352 1 98.5 241 GLY A N 1
ATOM 1860 C CA . GLY A 1 241 ? 2.496 18.312 -12.242 1 98.5 241 GLY A CA 1
ATOM 1861 C C . GLY A 1 241 ? 2.715 18.75 -10.812 1 98.5 241 GLY A C 1
ATOM 1862 O O . GLY A 1 241 ? 3.221 19.859 -10.562 1 98.5 241 GLY A O 1
ATOM 1863 N N . ALA A 1 242 ? 2.342 17.938 -9.859 1 98.88 242 ALA A N 1
ATOM 1864 C CA . ALA A 1 242 ? 2.684 18.266 -8.477 1 98.88 242 ALA A CA 1
ATOM 1865 C C . ALA A 1 242 ? 4.195 18.297 -8.281 1 98.88 242 ALA A C 1
ATOM 1867 O O . ALA A 1 242 ? 4.91 17.438 -8.797 1 98.88 242 ALA A O 1
ATOM 1868 N N . PHE A 1 243 ? 4.652 19.281 -7.57 1 98.88 243 PHE A N 1
ATOM 1869 C CA . PHE A 1 243 ? 6.082 19.5 -7.375 1 98.88 243 PHE A CA 1
ATOM 1870 C C . PHE A 1 243 ? 6.539 18.891 -6.051 1 98.88 243 PHE A C 1
ATOM 1872 O O . PHE A 1 243 ? 7.531 18.156 -6.004 1 98.88 243 PHE A O 1
ATOM 1879 N N . GLN A 1 244 ? 5.855 19.141 -4.945 1 98.94 244 GLN A N 1
ATOM 1880 C CA . GLN A 1 244 ? 6.25 18.641 -3.629 1 98.94 244 GLN A CA 1
ATOM 1881 C C . GLN A 1 244 ? 5.414 17.438 -3.221 1 98.94 244 GLN A C 1
ATOM 1883 O O . GLN A 1 244 ? 4.184 17.516 -3.156 1 98.94 244 GLN A O 1
ATOM 1888 N N . LEU A 1 245 ? 6.086 16.328 -2.979 1 98.94 245 LEU A N 1
ATOM 1889 C CA . LEU A 1 245 ? 5.445 15.078 -2.592 1 98.94 245 LEU A CA 1
ATOM 1890 C C . LEU A 1 245 ? 5.668 14.789 -1.11 1 98.94 245 LEU A C 1
ATOM 1892 O O . LEU A 1 245 ? 6.809 14.688 -0.657 1 98.94 245 LEU A O 1
ATOM 1896 N N . HIS A 1 246 ? 4.574 14.695 -0.362 1 98.94 246 HIS A N 1
ATOM 1897 C CA . HIS A 1 246 ? 4.672 14.43 1.069 1 98.94 246 HIS A CA 1
ATOM 1898 C C . HIS A 1 246 ? 4.742 12.938 1.35 1 98.94 246 HIS A C 1
ATOM 1900 O O . HIS A 1 246 ? 4 12.148 0.75 1 98.94 246 HIS A O 1
ATOM 1906 N N . THR A 1 247 ? 5.645 12.562 2.25 1 98.94 247 THR A N 1
ATOM 1907 C CA . THR A 1 247 ? 5.848 11.164 2.617 1 98.94 247 THR A CA 1
ATOM 1908 C C . THR A 1 247 ? 6.098 11.031 4.117 1 98.94 247 THR A C 1
ATOM 1910 O O . THR A 1 247 ? 6.32 12.031 4.805 1 98.94 247 THR A O 1
ATOM 1913 N N . THR A 1 248 ? 5.961 9.852 4.629 1 98.94 248 THR A N 1
ATOM 1914 C CA . THR A 1 248 ? 6.457 9.477 5.949 1 98.94 248 THR A CA 1
ATOM 1915 C C . THR A 1 248 ? 7.203 8.141 5.883 1 98.94 248 THR A C 1
ATOM 1917 O O . THR A 1 248 ? 6.855 7.27 5.09 1 98.94 248 THR A O 1
ATOM 1920 N N . VAL A 1 249 ? 8.211 8.023 6.75 1 98.94 249 VAL A N 1
ATOM 1921 C CA . VAL A 1 249 ? 8.922 6.758 6.871 1 98.94 249 VAL A CA 1
ATOM 1922 C C . VAL A 1 249 ? 7.965 5.676 7.371 1 98.94 249 VAL A C 1
ATOM 1924 O O . VAL A 1 249 ? 7.188 5.906 8.305 1 98.94 249 VAL A O 1
ATOM 1927 N N . ASN A 1 250 ? 7.973 4.52 6.723 1 98.75 250 ASN A N 1
ATOM 1928 C CA . ASN A 1 250 ? 7.125 3.379 7.051 1 98.75 250 ASN A CA 1
ATOM 1929 C C . ASN A 1 250 ? 5.648 3.703 6.859 1 98.75 250 ASN A C 1
ATOM 1931 O O . ASN A 1 250 ? 4.781 2.947 7.297 1 98.75 250 ASN A O 1
ATOM 1935 N N . GLY A 1 251 ? 5.277 4.812 6.273 1 98.75 251 GLY A N 1
ATOM 1936 C CA . GLY A 1 251 ? 3.9 5.188 5.992 1 98.75 251 GLY A CA 1
ATOM 1937 C C . GLY A 1 251 ? 3.098 5.492 7.242 1 98.75 251 GLY A C 1
ATOM 1938 O O . GLY A 1 251 ? 1.879 5.305 7.266 1 98.75 251 GLY A O 1
ATOM 1939 N N . ILE A 1 252 ? 3.707 5.953 8.328 1 98.12 252 ILE A N 1
ATOM 1940 C CA . ILE A 1 252 ? 2.979 6.18 9.57 1 98.12 252 ILE A CA 1
ATOM 1941 C C . ILE A 1 252 ? 2.242 7.516 9.5 1 98.12 252 ILE A C 1
ATOM 1943 O O . ILE A 1 252 ? 2.541 8.352 8.641 1 98.12 252 ILE A O 1
ATOM 1947 N N . GLY A 1 253 ? 1.279 7.73 10.312 1 96.88 253 GLY A N 1
ATOM 1948 C CA . GLY A 1 253 ? 0.445 8.922 10.383 1 96.88 253 GLY A CA 1
ATOM 1949 C C . GLY A 1 253 ? -0.963 8.633 10.867 1 96.88 253 GLY A C 1
ATOM 1950 O O . GLY A 1 253 ? -1.237 7.555 11.398 1 96.88 253 GLY A O 1
ATOM 1951 N N . GLU A 1 254 ? -1.812 9.562 10.75 1 94.5 254 GLU A N 1
ATOM 1952 C CA . GLU A 1 254 ? -3.197 9.422 11.188 1 94.5 254 GLU A CA 1
ATOM 1953 C C . GLU A 1 254 ? -3.885 8.25 10.484 1 94.5 254 GLU A C 1
ATOM 1955 O O . GLU A 1 254 ? -3.717 8.062 9.281 1 94.5 254 GLU A O 1
ATOM 1960 N N . ARG A 1 255 ? -4.66 7.449 11.328 1 96.19 255 ARG A N 1
ATOM 1961 C CA . ARG A 1 255 ? -5.43 6.316 10.82 1 96.19 255 ARG A CA 1
ATOM 1962 C C . ARG A 1 255 ? -4.531 5.34 10.07 1 96.19 255 ARG A C 1
ATOM 1964 O O . ARG A 1 255 ? -3.73 4.629 10.68 1 96.19 255 ARG A O 1
ATOM 1971 N N . ALA A 1 256 ? -4.637 5.254 8.719 1 97.94 256 ALA A N 1
ATOM 1972 C CA . ALA A 1 256 ? -3.873 4.289 7.93 1 97.94 256 ALA A CA 1
ATOM 1973 C C . ALA A 1 256 ? -2.535 4.879 7.488 1 97.94 256 ALA A C 1
ATOM 1975 O O . ALA A 1 256 ? -1.737 4.199 6.836 1 97.94 256 ALA A O 1
ATOM 1976 N N . GLY A 1 257 ? -2.26 6.113 7.871 1 98 257 GLY A N 1
ATOM 1977 C CA . GLY A 1 257 ? -0.955 6.695 7.602 1 98 257 GLY A CA 1
ATOM 1978 C C . GLY A 1 257 ? -0.9 7.461 6.293 1 98 257 GLY A C 1
ATOM 1979 O O . GLY A 1 257 ? -1.897 8.047 5.871 1 98 257 GLY A O 1
ATOM 1980 N N . ASN A 1 258 ? 0.339 7.68 5.793 1 98.75 258 ASN A N 1
ATOM 1981 C CA . ASN A 1 258 ? 0.656 8.492 4.621 1 98.75 258 ASN A CA 1
ATOM 1982 C C . ASN A 1 258 ? 1.349 7.668 3.539 1 98.75 258 ASN A C 1
ATOM 1984 O O . ASN A 1 258 ? 1.471 6.449 3.664 1 98.75 258 ASN A O 1
ATOM 1988 N N . ALA A 1 259 ? 1.656 8.328 2.438 1 98.94 259 ALA A N 1
ATOM 1989 C CA . ALA A 1 259 ? 2.514 7.715 1.429 1 98.94 259 ALA A CA 1
ATOM 1990 C C . ALA A 1 259 ? 3.881 7.363 2.01 1 98.94 259 ALA A C 1
ATOM 1992 O O . ALA A 1 259 ? 4.574 8.234 2.549 1 98.94 259 ALA A O 1
ATOM 1993 N N . ALA A 1 260 ? 4.27 6.109 1.868 1 98.94 260 ALA A N 1
ATOM 1994 C CA . ALA A 1 260 ? 5.523 5.641 2.451 1 98.94 260 ALA A CA 1
ATOM 1995 C C . ALA A 1 260 ? 6.723 6.207 1.7 1 98.94 260 ALA A C 1
ATOM 1997 O O . ALA A 1 260 ? 6.812 6.082 0.476 1 98.94 260 ALA A O 1
ATOM 1998 N N . LEU A 1 261 ? 7.668 6.77 2.432 1 98.94 261 LEU A N 1
ATOM 1999 C CA . LEU A 1 261 ? 8.844 7.402 1.853 1 98.94 261 LEU A CA 1
ATOM 2000 C C . LEU A 1 261 ? 9.648 6.402 1.021 1 98.94 261 LEU A C 1
ATOM 2002 O O . LEU A 1 261 ? 10 6.688 -0.127 1 98.94 261 LEU A O 1
ATOM 2006 N N . GLU A 1 262 ? 9.938 5.227 1.588 1 98.94 262 GLU A N 1
ATOM 2007 C CA . GLU A 1 262 ? 10.781 4.227 0.936 1 98.94 262 GLU A CA 1
ATOM 2008 C C . GLU A 1 262 ? 10.156 3.742 -0.368 1 98.94 262 GLU A C 1
ATOM 2010 O O . GLU A 1 262 ? 10.859 3.49 -1.348 1 98.94 262 GLU A O 1
ATOM 2015 N N . GLU A 1 263 ? 8.836 3.625 -0.384 1 98.94 263 GLU A N 1
ATOM 2016 C CA . GLU A 1 263 ? 8.148 3.193 -1.596 1 98.94 263 GLU A CA 1
ATOM 2017 C C . GLU A 1 263 ? 8.148 4.297 -2.652 1 98.94 263 GLU A C 1
ATOM 2019 O O . GLU A 1 263 ? 8.406 4.031 -3.83 1 98.94 263 GLU A O 1
ATOM 2024 N N . VAL A 1 264 ? 7.906 5.551 -2.229 1 98.94 264 VAL A N 1
ATOM 2025 C CA . VAL A 1 264 ? 7.906 6.668 -3.168 1 98.94 264 VAL A CA 1
ATOM 2026 C C . VAL A 1 264 ? 9.289 6.82 -3.789 1 98.94 264 VAL A C 1
ATOM 2028 O O . VAL A 1 264 ? 9.422 6.926 -5.012 1 98.94 264 VAL A O 1
ATOM 2031 N N . LEU A 1 265 ? 10.344 6.777 -2.977 1 98.94 265 LEU A N 1
ATOM 2032 C CA . LEU A 1 265 ? 11.703 6.965 -3.475 1 98.94 265 LEU A CA 1
ATOM 2033 C C . LEU A 1 265 ? 12.086 5.855 -4.449 1 98.94 265 LEU A C 1
ATOM 2035 O O . LEU A 1 265 ? 12.688 6.117 -5.492 1 98.94 265 LEU A O 1
ATOM 2039 N N . MET A 1 266 ? 11.734 4.605 -4.117 1 98.81 266 MET A N 1
ATOM 2040 C CA . MET A 1 266 ? 12.062 3.496 -5.012 1 98.81 266 MET A CA 1
ATOM 2041 C C . MET A 1 266 ? 11.305 3.619 -6.328 1 98.81 266 MET A C 1
ATOM 2043 O O . MET A 1 266 ? 11.852 3.324 -7.395 1 98.81 266 MET A O 1
ATOM 2047 N N . ASN A 1 267 ? 10.062 4.023 -6.254 1 98.88 267 ASN A N 1
ATOM 2048 C CA . ASN A 1 267 ? 9.297 4.234 -7.48 1 98.88 267 ASN A CA 1
ATOM 2049 C C . ASN A 1 267 ? 9.891 5.352 -8.328 1 98.88 267 ASN A C 1
ATOM 2051 O O . ASN A 1 267 ? 9.906 5.266 -9.555 1 98.88 267 ASN A O 1
ATOM 2055 N N . LEU A 1 268 ? 10.344 6.449 -7.699 1 98.81 268 LEU A N 1
ATOM 2056 C CA . LEU A 1 268 ? 10.969 7.531 -8.453 1 98.81 268 LEU A CA 1
ATOM 2057 C C . LEU A 1 268 ? 12.148 7.016 -9.266 1 98.81 268 LEU A C 1
ATOM 2059 O O . LEU A 1 268 ? 12.359 7.441 -10.406 1 98.81 268 LEU A O 1
ATOM 2063 N N . ARG A 1 269 ? 12.867 6.078 -8.688 1 98.25 269 ARG A N 1
ATOM 2064 C CA . ARG A 1 269 ? 14.008 5.473 -9.367 1 98.25 269 ARG A CA 1
ATOM 2065 C C . ARG A 1 269 ? 13.555 4.547 -10.484 1 98.25 269 ARG A C 1
ATOM 2067 O O . ARG A 1 269 ? 13.953 4.719 -11.641 1 98.25 269 ARG A O 1
ATOM 2074 N N . VAL A 1 270 ? 12.672 3.605 -10.25 1 98.19 270 VAL A N 1
ATOM 2075 C CA . VAL A 1 270 ? 12.289 2.521 -11.148 1 98.19 270 VAL A CA 1
ATOM 2076 C C . VAL A 1 270 ? 11.453 3.072 -12.297 1 98.19 270 VAL A C 1
ATOM 2078 O O . VAL A 1 270 ? 11.625 2.664 -13.445 1 98.19 270 VAL A O 1
ATOM 2081 N N . GLN A 1 271 ? 10.539 4.008 -11.969 1 98.44 271 GLN A N 1
ATOM 2082 C CA . GLN A 1 271 ? 9.555 4.457 -12.945 1 98.44 271 GLN A CA 1
ATOM 2083 C C . GLN A 1 271 ? 10.078 5.637 -13.758 1 98.44 271 GLN A C 1
ATOM 2085 O O . GLN A 1 271 ? 9.781 5.754 -14.945 1 98.44 271 GLN A O 1
ATOM 2090 N N . TYR A 1 272 ? 10.945 6.574 -13.07 1 97.81 272 TYR A N 1
ATOM 2091 C CA . TYR A 1 272 ? 11.219 7.855 -13.703 1 97.81 272 TYR A CA 1
ATOM 2092 C C . TYR A 1 272 ? 12.719 8.094 -13.828 1 97.81 272 TYR A C 1
ATOM 2094 O O . TYR A 1 272 ? 13.148 9.102 -14.398 1 97.81 272 TYR A O 1
ATOM 2102 N N . GLY A 1 273 ? 13.547 7.242 -13.273 1 96.19 273 GLY A N 1
ATOM 2103 C CA . GLY A 1 273 ? 14.992 7.352 -13.391 1 96.19 273 GLY A CA 1
ATOM 2104 C C . GLY A 1 273 ? 15.586 8.43 -12.5 1 96.19 273 GLY A C 1
ATOM 2105 O O . GLY A 1 273 ? 16.719 8.867 -12.711 1 96.19 273 GLY A O 1
ATOM 2106 N N . ILE A 1 274 ? 14.82 8.883 -11.523 1 97.81 274 ILE A N 1
ATOM 2107 C CA . ILE A 1 274 ? 15.336 9.867 -10.586 1 97.81 274 ILE A CA 1
ATOM 2108 C C . ILE A 1 274 ? 16.344 9.211 -9.648 1 97.81 274 ILE A C 1
ATOM 2110 O O . ILE A 1 274 ? 16 8.297 -8.891 1 97.81 274 ILE A O 1
ATOM 2114 N N . ASP A 1 275 ? 17.594 9.672 -9.562 1 95.69 275 ASP A N 1
ATOM 2115 C CA . ASP A 1 275 ? 18.656 8.977 -8.852 1 95.69 275 ASP A CA 1
ATOM 2116 C C . ASP A 1 275 ? 19.344 9.898 -7.848 1 95.69 275 ASP A C 1
ATOM 2118 O O . ASP A 1 275 ? 20.453 9.625 -7.402 1 95.69 275 ASP A O 1
ATOM 2122 N N . ARG A 1 276 ? 18.75 10.945 -7.473 1 97.25 276 ARG A N 1
ATOM 2123 C CA . ARG A 1 276 ? 19.422 11.914 -6.613 1 97.25 276 ARG A CA 1
ATOM 2124 C C . ARG A 1 276 ? 19.25 11.555 -5.141 1 97.25 276 ARG A C 1
ATOM 2126 O O . ARG A 1 276 ? 19.953 12.094 -4.277 1 97.25 276 ARG A O 1
ATOM 2133 N N . TYR A 1 277 ? 18.438 10.656 -4.773 1 98.69 277 TYR A N 1
ATOM 2134 C CA . TYR A 1 277 ? 18.266 10.234 -3.389 1 98.69 277 TYR A CA 1
ATOM 2135 C C . TYR A 1 277 ? 19.109 9.008 -3.086 1 98.69 277 TYR A C 1
ATOM 2137 O O . TYR A 1 277 ? 19.234 8.109 -3.92 1 98.69 277 TYR A O 1
ATOM 2145 N N . ASP A 1 278 ? 19.719 8.938 -1.949 1 98.62 278 ASP A N 1
ATOM 2146 C CA . ASP A 1 278 ? 20.5 7.789 -1.503 1 98.62 278 ASP A CA 1
ATOM 2147 C C . ASP A 1 278 ? 19.609 6.703 -0.914 1 98.62 278 ASP A C 1
ATOM 2149 O O . ASP A 1 278 ? 19.156 6.82 0.228 1 98.62 278 ASP A O 1
ATOM 2153 N N . LEU A 1 279 ? 19.469 5.621 -1.605 1 98.56 279 LEU A N 1
ATOM 2154 C CA . LEU A 1 279 ? 18.5 4.602 -1.218 1 98.56 279 LEU A CA 1
ATOM 2155 C C . LEU A 1 279 ? 19.156 3.551 -0.323 1 98.56 279 LEU A C 1
ATOM 2157 O O . LEU A 1 279 ? 18.453 2.736 0.289 1 98.56 279 LEU A O 1
ATOM 2161 N N . HIS A 1 280 ? 20.438 3.498 -0.099 1 98.06 280 HIS A N 1
ATOM 2162 C CA . HIS A 1 280 ? 21.203 2.398 0.485 1 98.06 280 HIS A CA 1
ATOM 2163 C C . HIS A 1 280 ? 20.906 2.258 1.976 1 98.06 280 HIS A C 1
ATOM 2165 O O . HIS A 1 280 ? 21.234 1.232 2.58 1 98.06 280 HIS A O 1
ATOM 2171 N N . THR A 1 281 ? 20.266 3.287 2.572 1 98.25 281 THR A N 1
ATOM 2172 C CA . THR A 1 281 ? 20.062 3.205 4.012 1 98.25 281 THR A CA 1
ATOM 2173 C C . THR A 1 281 ? 18.562 3.176 4.336 1 98.25 281 THR A C 1
ATOM 2175 O O . THR A 1 281 ? 18.172 3.443 5.473 1 98.25 281 THR A O 1
ATOM 2178 N N . LEU A 1 282 ? 17.734 2.92 3.357 1 98.81 282 LEU A N 1
ATOM 2179 C CA . LEU A 1 282 ? 16.297 2.941 3.557 1 98.81 282 LEU A CA 1
ATOM 2180 C C . LEU A 1 282 ? 15.875 1.93 4.621 1 98.81 282 LEU A C 1
ATOM 2182 O O . LEU A 1 282 ? 15.023 2.225 5.461 1 98.81 282 LEU A O 1
ATOM 2186 N N . VAL A 1 283 ? 16.469 0.713 4.621 1 98.69 283 VAL A N 1
ATOM 2187 C CA . VAL A 1 283 ? 16.141 -0.299 5.617 1 98.69 283 VAL A CA 1
ATOM 2188 C C . VAL A 1 283 ? 16.547 0.188 7.004 1 98.69 283 VAL A C 1
ATOM 2190 O O . VAL A 1 283 ? 15.789 0.033 7.969 1 98.69 283 VAL A O 1
ATOM 2193 N N . ASP A 1 284 ? 17.703 0.792 7.109 1 98.75 284 ASP A N 1
ATOM 2194 C CA . ASP A 1 284 ? 18.172 1.325 8.383 1 98.75 284 ASP A CA 1
ATOM 2195 C C . ASP A 1 284 ? 17.234 2.414 8.906 1 98.75 284 ASP A C 1
ATOM 2197 O O . ASP A 1 284 ? 16.922 2.451 10.094 1 98.75 284 ASP A O 1
ATOM 2201 N N . LEU A 1 285 ? 16.844 3.309 8.016 1 98.88 285 LEU A N 1
ATOM 2202 C CA . LEU A 1 285 ? 15.914 4.367 8.398 1 98.88 285 LEU A CA 1
ATOM 2203 C C . LEU A 1 285 ? 14.586 3.777 8.859 1 98.88 285 LEU A C 1
ATOM 2205 O O . LEU A 1 285 ? 14.008 4.242 9.844 1 98.88 285 LEU A O 1
ATOM 2209 N N . SER A 1 286 ? 14.094 2.811 8.133 1 98.81 286 SER A N 1
ATOM 2210 C CA . SER A 1 286 ? 12.867 2.113 8.523 1 98.81 286 SER A CA 1
ATOM 2211 C C . SER A 1 286 ? 12.984 1.547 9.938 1 98.81 286 SER A C 1
ATOM 2213 O O . SER A 1 286 ? 12.062 1.699 10.742 1 98.81 286 SER A O 1
ATOM 2215 N N . HIS A 1 287 ? 14.102 0.93 10.242 1 98.56 287 HIS A N 1
ATOM 2216 C CA . HIS A 1 287 ? 14.336 0.354 11.562 1 98.56 287 HIS A CA 1
ATOM 2217 C C . HIS A 1 287 ? 14.414 1.439 12.633 1 98.56 287 HIS A C 1
ATOM 2219 O O . HIS A 1 287 ? 13.898 1.266 13.734 1 98.56 287 HIS A O 1
ATOM 2225 N N . GLU A 1 288 ? 15.062 2.496 12.297 1 98.75 288 GLU A N 1
ATOM 2226 C CA . GLU A 1 288 ? 15.18 3.604 13.234 1 98.75 288 GLU A CA 1
ATOM 2227 C C . GLU A 1 288 ? 13.805 4.133 13.641 1 98.75 288 GLU A C 1
ATOM 2229 O O . GLU A 1 288 ? 13.531 4.324 14.828 1 98.75 288 GLU A O 1
ATOM 2234 N N . VAL A 1 289 ? 12.938 4.348 12.688 1 98.81 289 VAL A N 1
ATOM 2235 C CA . VAL A 1 289 ? 11.609 4.891 12.961 1 98.81 289 VAL A CA 1
ATOM 2236 C C . VAL A 1 289 ? 10.75 3.836 13.648 1 98.81 289 VAL A C 1
ATOM 2238 O O . VAL A 1 289 ? 9.953 4.156 14.539 1 98.81 289 VAL A O 1
ATOM 2241 N N . ARG A 1 290 ? 10.875 2.551 13.227 1 98.31 290 ARG A N 1
ATOM 2242 C CA . ARG A 1 290 ? 10.195 1.456 13.914 1 98.31 290 ARG A CA 1
ATOM 2243 C C . ARG A 1 290 ? 10.547 1.444 15.398 1 98.31 290 ARG A C 1
ATOM 2245 O O . ARG A 1 290 ? 9.656 1.377 16.25 1 98.31 290 ARG A O 1
ATOM 2252 N N . ASP A 1 291 ? 11.812 1.533 15.719 1 98.12 291 ASP A N 1
ATOM 2253 C CA . ASP A 1 291 ? 12.273 1.48 17.094 1 98.12 291 ASP A CA 1
ATOM 2254 C C . ASP A 1 291 ? 11.82 2.711 17.875 1 98.12 291 ASP A C 1
ATOM 2256 O O . ASP A 1 291 ? 11.391 2.598 19.031 1 98.12 291 ASP A O 1
ATOM 2260 N N . ALA A 1 292 ? 11.867 3.879 17.25 1 97.69 292 ALA A N 1
ATOM 2261 C CA . ALA A 1 292 ? 11.477 5.125 17.906 1 97.69 292 ALA A CA 1
ATOM 2262 C C . ALA A 1 292 ? 9.977 5.168 18.141 1 97.69 292 ALA A C 1
ATOM 2264 O O . ALA A 1 292 ? 9.523 5.637 19.188 1 97.69 292 ALA A O 1
ATOM 2265 N N . SER A 1 293 ? 9.18 4.723 17.188 1 96.38 293 SER A N 1
ATOM 2266 C CA . SER A 1 293 ? 7.723 4.777 17.266 1 96.38 293 SER A CA 1
ATOM 2267 C C . SER A 1 293 ? 7.164 3.574 18.016 1 96.38 293 SER A C 1
ATOM 2269 O O . SER A 1 293 ? 6 3.572 18.422 1 96.38 293 SER A O 1
ATOM 2271 N N . LYS A 1 294 ? 7.945 2.492 18.078 1 95.25 294 LYS A N 1
ATOM 2272 C CA . LYS A 1 294 ? 7.547 1.219 18.672 1 95.25 294 LYS A CA 1
ATOM 2273 C C . LYS A 1 294 ? 6.422 0.566 17.875 1 95.25 294 LYS A C 1
ATOM 2275 O O . LYS A 1 294 ? 5.59 -0.146 18.438 1 95.25 294 LYS A O 1
ATOM 2280 N N . LEU A 1 295 ? 6.352 0.96 16.688 1 95.56 295 LEU A N 1
ATOM 2281 C CA . LEU A 1 295 ? 5.414 0.335 15.766 1 95.56 295 LEU A CA 1
ATOM 2282 C C . LEU A 1 295 ? 6.125 -0.668 14.859 1 95.56 295 LEU A C 1
ATOM 2284 O O . LEU A 1 295 ? 7.07 -0.312 14.156 1 95.56 295 LEU A O 1
ATOM 2288 N N . ASP A 1 296 ? 5.625 -1.863 14.828 1 95.62 296 ASP A N 1
ATOM 2289 C CA . ASP A 1 296 ? 6.234 -2.881 13.977 1 95.62 296 ASP A CA 1
ATOM 2290 C C . ASP A 1 296 ? 5.961 -2.6 12.5 1 95.62 296 ASP A C 1
ATOM 2292 O O . ASP A 1 296 ? 4.934 -2.014 12.156 1 95.62 296 ASP A O 1
ATOM 2296 N N . VAL A 1 297 ? 6.898 -3.006 11.727 1 96.19 297 VAL A N 1
ATOM 2297 C CA . VAL A 1 297 ? 6.773 -2.994 10.273 1 96.19 297 VAL A CA 1
ATOM 2298 C C . VAL A 1 297 ? 6.363 -4.379 9.781 1 96.19 297 VAL A C 1
ATOM 2300 O O . VAL A 1 297 ? 6.898 -5.391 10.234 1 96.19 297 VAL A O 1
ATOM 2303 N N . ALA A 1 298 ? 5.336 -4.406 8.891 1 96.75 298 ALA A N 1
ATOM 2304 C CA . ALA A 1 298 ? 4.906 -5.695 8.359 1 96.75 298 ALA A CA 1
ATOM 2305 C C . ALA A 1 298 ? 6.07 -6.438 7.711 1 96.75 298 ALA A C 1
ATOM 2307 O O . ALA A 1 298 ? 6.902 -5.828 7.031 1 96.75 298 ALA A O 1
ATOM 2308 N N . ILE A 1 299 ? 6.113 -7.73 7.816 1 95.81 299 ILE A N 1
ATOM 2309 C CA . ILE A 1 299 ? 7.227 -8.531 7.316 1 95.81 299 ILE A CA 1
ATOM 2310 C C . ILE A 1 299 ? 7.266 -8.469 5.789 1 95.81 299 ILE A C 1
ATOM 2312 O O . ILE A 1 299 ? 8.328 -8.586 5.184 1 95.81 299 ILE A O 1
ATOM 2316 N N . ASN A 1 300 ? 6.098 -8.258 5.191 1 96.81 300 ASN A N 1
ATOM 2317 C CA . ASN A 1 300 ? 6.012 -8.195 3.734 1 96.81 300 ASN A CA 1
ATOM 2318 C C . ASN A 1 300 ? 5.883 -6.754 3.242 1 96.81 300 ASN A C 1
ATOM 2320 O O . ASN A 1 300 ? 5.363 -6.512 2.152 1 96.81 300 ASN A O 1
ATOM 2324 N N . LYS A 1 301 ? 6.27 -5.789 4.082 1 98.06 301 LYS A N 1
ATOM 2325 C CA . LYS A 1 301 ? 6.262 -4.398 3.633 1 98.06 301 LYS A CA 1
ATOM 2326 C C . LYS A 1 301 ? 7.113 -4.219 2.379 1 98.06 301 LYS A C 1
ATOM 2328 O O . LYS A 1 301 ? 8.242 -4.715 2.314 1 98.06 301 LYS A O 1
ATOM 2333 N N . ALA A 1 302 ? 6.578 -3.57 1.35 1 98.69 302 ALA A N 1
ATOM 2334 C CA . ALA A 1 302 ? 7.328 -3.309 0.122 1 98.69 302 ALA A CA 1
ATOM 2335 C C . ALA A 1 302 ? 8.625 -2.566 0.419 1 98.69 302 ALA A C 1
ATOM 2337 O O . ALA A 1 302 ? 8.664 -1.681 1.278 1 98.69 302 ALA A O 1
ATOM 2338 N N . VAL A 1 303 ? 9.719 -2.896 -0.213 1 98.75 303 VAL A N 1
ATOM 2339 C CA . VAL A 1 303 ? 11.016 -2.227 -0.273 1 98.75 303 VAL A CA 1
ATOM 2340 C C . VAL A 1 303 ? 11.82 -2.547 0.984 1 98.75 303 VAL A C 1
ATOM 2342 O O . VAL A 1 303 ? 13 -2.889 0.901 1 98.75 303 VAL A O 1
ATOM 2345 N N . VAL A 1 304 ? 11.148 -2.541 2.207 1 98.56 304 VAL A N 1
ATOM 2346 C CA . VAL A 1 304 ? 12 -2.553 3.393 1 98.56 304 VAL A CA 1
ATOM 2347 C C . VAL A 1 304 ? 11.633 -3.738 4.281 1 98.56 304 VAL A C 1
ATOM 2349 O O . VAL A 1 304 ? 12.312 -4.016 5.273 1 98.56 304 VAL A O 1
ATOM 2352 N N . GLY A 1 305 ? 10.539 -4.445 4.023 1 97.44 305 GLY A N 1
ATOM 2353 C CA . GLY A 1 305 ? 10.148 -5.574 4.855 1 97.44 305 GLY A CA 1
ATOM 2354 C C . GLY A 1 305 ? 11.148 -6.719 4.812 1 97.44 305 GLY A C 1
ATOM 2355 O O . GLY A 1 305 ? 11.852 -6.898 3.814 1 97.44 305 GLY A O 1
ATOM 2356 N N . GLN A 1 306 ? 11.102 -7.48 5.812 1 93.75 306 GLN A N 1
ATOM 2357 C CA . GLN A 1 306 ? 12.016 -8.609 5.926 1 93.75 306 GLN A CA 1
ATOM 2358 C C . GLN A 1 306 ? 11.859 -9.57 4.746 1 93.75 306 GLN A C 1
ATOM 2360 O O . GLN A 1 306 ? 12.836 -10.141 4.27 1 93.75 306 GLN A O 1
ATOM 2365 N N . ASN A 1 307 ? 10.664 -9.719 4.254 1 95.06 307 ASN A N 1
ATOM 2366 C CA . ASN A 1 307 ? 10.359 -10.695 3.211 1 95.06 307 ASN A CA 1
ATOM 2367 C C . ASN A 1 307 ? 10.594 -10.117 1.818 1 95.06 307 ASN A C 1
ATOM 2369 O O . ASN A 1 307 ? 10.531 -10.836 0.822 1 95.06 307 ASN A O 1
ATOM 2373 N N . ALA A 1 308 ? 10.891 -8.828 1.762 1 95.5 308 ALA A N 1
ATOM 2374 C CA . ALA A 1 308 ? 11.016 -8.188 0.455 1 95.5 308 ALA A CA 1
ATOM 2375 C C . ALA A 1 308 ? 12.055 -8.898 -0.406 1 95.5 308 ALA A C 1
ATOM 2377 O O . ALA A 1 308 ? 11.977 -8.867 -1.636 1 95.5 308 ALA A O 1
ATOM 2378 N N . PHE A 1 309 ? 12.984 -9.633 0.238 1 94.31 309 PHE A N 1
ATOM 2379 C CA . PHE A 1 309 ? 14.062 -10.305 -0.469 1 94.31 309 PHE A CA 1
ATOM 2380 C C . PHE A 1 309 ? 14.203 -11.75 -0.001 1 94.31 309 PHE A C 1
ATOM 2382 O O . PHE A 1 309 ? 15.305 -12.305 0.002 1 94.31 309 PHE A O 1
ATOM 2389 N N . SER A 1 310 ? 13.117 -12.273 0.43 1 93.62 310 SER A N 1
ATOM 2390 C CA . SER A 1 310 ? 13.094 -13.664 0.886 1 93.62 310 SER A CA 1
ATOM 2391 C C . SER A 1 310 ? 12.445 -14.578 -0.15 1 93.62 310 SER A C 1
ATOM 2393 O O . SER A 1 310 ? 11.414 -14.234 -0.727 1 93.62 310 SER A O 1
ATOM 2395 N N . HIS A 1 311 ? 13.07 -15.664 -0.393 1 91.56 311 HIS A N 1
ATOM 2396 C CA . HIS A 1 311 ? 12.586 -16.641 -1.357 1 91.56 311 HIS A CA 1
ATOM 2397 C C . HIS A 1 311 ? 12.672 -18.062 -0.796 1 91.56 311 HIS A C 1
ATOM 2399 O O . HIS A 1 311 ? 13.719 -18.469 -0.289 1 91.56 311 HIS A O 1
ATOM 2405 N N . GLU A 1 312 ? 11.594 -18.766 -0.889 1 86.31 312 GLU A N 1
ATOM 2406 C CA . GLU A 1 312 ? 11.57 -20.109 -0.332 1 86.31 312 GLU A CA 1
ATOM 2407 C C . GLU A 1 312 ? 11.25 -21.156 -1.405 1 86.31 312 GLU A C 1
ATOM 2409 O O . GLU A 1 312 ? 11.727 -22.281 -1.343 1 86.31 312 GLU A O 1
ATOM 2414 N N . SER A 1 313 ? 10.453 -20.766 -2.404 1 80.69 313 SER A N 1
ATOM 2415 C CA . SER A 1 313 ? 10.078 -21.703 -3.469 1 80.69 313 SER A CA 1
ATOM 2416 C C . SER A 1 313 ? 11.305 -22.234 -4.195 1 80.69 313 SER A C 1
ATOM 2418 O O . SER A 1 313 ? 12.164 -21.453 -4.625 1 80.69 313 SER A O 1
ATOM 2420 N N . GLY A 1 314 ? 11.367 -23.531 -4.348 1 79.31 314 GLY A N 1
ATOM 2421 C CA . GLY A 1 314 ? 12.5 -24.156 -5.004 1 79.31 314 GLY A CA 1
ATOM 2422 C C . GLY A 1 314 ? 12.734 -23.641 -6.41 1 79.31 314 GLY A C 1
ATOM 2423 O O . GLY A 1 314 ? 13.875 -23.375 -6.797 1 79.31 314 GLY A O 1
ATOM 2424 N N . ILE A 1 315 ? 11.688 -23.5 -7.125 1 80.38 315 ILE A N 1
ATOM 2425 C CA . ILE A 1 315 ? 11.766 -23.031 -8.5 1 80.38 315 ILE A CA 1
ATOM 2426 C C . ILE A 1 315 ? 12.336 -21.609 -8.523 1 80.38 315 ILE A C 1
ATOM 2428 O O . ILE A 1 315 ? 13.18 -21.297 -9.367 1 80.38 315 ILE A O 1
ATOM 2432 N N . HIS A 1 316 ? 11.898 -20.781 -7.645 1 88.31 316 HIS A N 1
ATOM 2433 C CA . HIS A 1 316 ? 12.352 -19.391 -7.594 1 88.31 316 HIS A CA 1
ATOM 2434 C C . HIS A 1 316 ? 13.797 -19.297 -7.113 1 88.31 316 HIS A C 1
ATOM 2436 O O . HIS A 1 316 ? 14.594 -18.547 -7.66 1 88.31 316 HIS A O 1
ATOM 2442 N N . VAL A 1 317 ? 14.141 -20.109 -6.117 1 89.75 317 VAL A N 1
ATOM 2443 C CA . VAL A 1 317 ? 15.5 -20.109 -5.57 1 89.75 317 VAL A CA 1
ATOM 2444 C C . VAL A 1 317 ? 16.484 -20.531 -6.656 1 89.75 317 VAL A C 1
ATOM 2446 O O . VAL A 1 317 ? 17.547 -19.906 -6.812 1 89.75 317 VAL A O 1
ATOM 2449 N N . ALA A 1 318 ? 16.172 -21.562 -7.402 1 88.62 318 ALA A N 1
ATOM 2450 C CA . ALA A 1 318 ? 17.031 -22.047 -8.477 1 88.62 318 ALA A CA 1
ATOM 2451 C C . ALA A 1 318 ? 17.281 -20.953 -9.516 1 88.62 318 ALA A C 1
ATOM 2453 O O . ALA A 1 318 ? 18.406 -20.75 -9.969 1 88.62 318 ALA A O 1
ATOM 2454 N N . ALA A 1 319 ? 16.234 -20.281 -9.867 1 92 319 ALA A N 1
ATOM 2455 C CA . ALA A 1 319 ? 16.344 -19.234 -10.867 1 92 319 ALA A CA 1
ATOM 2456 C C . ALA A 1 319 ? 17.156 -18.047 -10.336 1 92 319 ALA A C 1
ATOM 2458 O O . ALA A 1 319 ? 17.969 -17.469 -11.062 1 92 319 ALA A O 1
ATOM 2459 N N . ILE A 1 320 ? 16.953 -17.656 -9.125 1 92.94 320 ILE A N 1
ATOM 2460 C CA . ILE A 1 320 ? 17.625 -16.516 -8.5 1 92.94 320 ILE A CA 1
ATOM 2461 C C . ILE A 1 320 ? 19.125 -16.797 -8.414 1 92.94 320 ILE A C 1
ATOM 2463 O O . ILE A 1 320 ? 19.938 -15.891 -8.609 1 92.94 320 ILE A O 1
ATOM 2467 N N . LEU A 1 321 ? 19.469 -18.062 -8.117 1 92 321 LEU A N 1
ATOM 2468 C CA . LEU A 1 321 ? 20.875 -18.438 -8 1 92 321 LEU A CA 1
ATOM 2469 C C . LEU A 1 321 ? 21.594 -18.281 -9.336 1 92 321 LEU A C 1
ATOM 2471 O O . LEU A 1 321 ? 22.797 -18.047 -9.375 1 92 321 LEU A O 1
ATOM 2475 N N . GLU A 1 322 ? 20.844 -18.391 -10.406 1 93.12 322 GLU A N 1
ATOM 2476 C CA . GLU A 1 322 ? 21.406 -18.172 -11.727 1 93.12 322 GLU A CA 1
ATOM 2477 C C . GLU A 1 322 ? 21.469 -16.672 -12.062 1 93.12 322 GLU A C 1
ATOM 2479 O O . GLU A 1 322 ? 22.484 -16.188 -12.562 1 93.12 322 GLU A O 1
ATOM 2484 N N . ASN A 1 323 ? 20.422 -16 -11.852 1 94 323 ASN A N 1
ATOM 2485 C CA . ASN A 1 323 ? 20.281 -14.562 -12.039 1 94 323 ASN A CA 1
ATOM 2486 C C . ASN A 1 323 ? 19.219 -13.969 -11.125 1 94 323 ASN A C 1
ATOM 2488 O O . ASN A 1 323 ? 18.031 -14.188 -11.336 1 94 323 ASN A O 1
ATOM 2492 N N . PRO A 1 324 ? 19.641 -13.148 -10.156 1 93.5 324 PRO A N 1
ATOM 2493 C CA . PRO A 1 324 ? 18.688 -12.625 -9.172 1 93.5 324 PRO A CA 1
ATOM 2494 C C . PRO A 1 324 ? 17.562 -11.828 -9.812 1 93.5 324 PRO A C 1
ATOM 2496 O O . PRO A 1 324 ? 16.453 -11.766 -9.266 1 93.5 324 PRO A O 1
ATOM 2499 N N . ARG A 1 325 ? 17.734 -11.344 -11 1 93.94 325 ARG A N 1
ATOM 2500 C CA . ARG A 1 325 ? 16.766 -10.492 -11.672 1 93.94 325 ARG A CA 1
ATOM 2501 C C . ARG A 1 325 ? 15.547 -11.289 -12.125 1 93.94 325 ARG A C 1
ATOM 2503 O O . ARG A 1 325 ? 14.508 -10.719 -12.469 1 93.94 325 ARG A O 1
ATOM 2510 N N . THR A 1 326 ? 15.672 -12.57 -12.055 1 95 326 THR A N 1
ATOM 2511 C CA . THR A 1 326 ? 14.531 -13.391 -12.438 1 95 326 THR A CA 1
ATOM 2512 C C . THR A 1 326 ? 13.336 -13.109 -11.523 1 95 326 THR A C 1
ATOM 2514 O O . THR A 1 326 ? 12.195 -13.086 -11.977 1 95 326 THR A O 1
ATOM 2517 N N . TYR A 1 327 ? 13.641 -12.828 -10.25 1 95.75 327 TYR A N 1
ATOM 2518 C CA . TYR A 1 327 ? 12.5 -12.648 -9.352 1 95.75 327 TYR A CA 1
ATOM 2519 C C . TYR A 1 327 ? 12.734 -11.477 -8.406 1 95.75 327 TYR A C 1
ATOM 2521 O O . TYR A 1 327 ? 11.914 -11.195 -7.535 1 95.75 327 TYR A O 1
ATOM 2529 N N . GLU A 1 328 ? 13.852 -10.781 -8.562 1 95.88 328 GLU A N 1
ATOM 2530 C CA . GLU A 1 328 ? 14.109 -9.57 -7.785 1 95.88 328 GLU A CA 1
ATOM 2531 C C . GLU A 1 328 ? 14.102 -8.336 -8.672 1 95.88 328 GLU A C 1
ATOM 2533 O O . GLU A 1 328 ? 14.945 -8.188 -9.562 1 95.88 328 GLU A O 1
ATOM 2538 N N . LEU A 1 329 ? 13.195 -7.418 -8.391 1 97.31 329 LEU A N 1
ATOM 2539 C CA . LEU A 1 329 ? 13.07 -6.176 -9.141 1 97.31 329 LEU A CA 1
ATOM 2540 C C . LEU A 1 329 ? 14.305 -5.301 -8.945 1 97.31 329 LEU A C 1
ATOM 2542 O O . LEU A 1 329 ? 14.742 -4.613 -9.875 1 97.31 329 LEU A O 1
ATOM 2546 N N . PHE A 1 330 ? 14.852 -5.234 -7.809 1 97.5 330 PHE A N 1
ATOM 2547 C CA . PHE A 1 330 ? 16.078 -4.555 -7.406 1 97.5 330 PHE A CA 1
ATOM 2548 C C . PHE A 1 330 ? 16.844 -5.391 -6.391 1 97.5 330 PHE A C 1
ATOM 2550 O O . PHE A 1 330 ? 16.266 -6.211 -5.684 1 97.5 330 PHE A O 1
ATOM 2557 N N . LEU A 1 331 ? 18.141 -5.215 -6.43 1 96.5 331 LEU A N 1
ATOM 2558 C CA . LEU A 1 331 ? 19 -5.953 -5.5 1 96.5 331 LEU A CA 1
ATOM 2559 C C . LEU A 1 331 ? 18.781 -5.469 -4.066 1 96.5 331 LEU A C 1
ATOM 2561 O O . LEU A 1 331 ? 18.578 -4.277 -3.834 1 96.5 331 LEU A O 1
ATOM 2565 N N . PRO A 1 332 ? 18.828 -6.406 -3.086 1 96.56 332 PRO A N 1
ATOM 2566 C CA . PRO A 1 332 ? 18.625 -6.02 -1.69 1 96.56 332 PRO A CA 1
ATOM 2567 C C . PRO A 1 332 ? 19.562 -4.914 -1.23 1 96.56 332 PRO A C 1
ATOM 2569 O O . PRO A 1 332 ? 19.156 -4.016 -0.489 1 96.56 332 PRO A O 1
ATOM 2572 N N . GLU A 1 333 ? 20.797 -4.871 -1.722 1 96.12 333 GLU A N 1
ATOM 2573 C CA . GLU A 1 333 ? 21.828 -3.918 -1.299 1 96.12 333 GLU A CA 1
ATOM 2574 C C . GLU A 1 333 ? 21.453 -2.492 -1.698 1 96.12 333 GLU A C 1
ATOM 2576 O O . GLU A 1 333 ? 21.891 -1.529 -1.072 1 96.12 333 GLU A O 1
ATOM 2581 N N . MET A 1 334 ? 20.641 -2.375 -2.662 1 96.94 334 MET A N 1
ATOM 2582 C CA . MET A 1 334 ? 20.219 -1.064 -3.15 1 96.94 334 MET A CA 1
ATOM 2583 C C . MET A 1 334 ? 19.484 -0.289 -2.061 1 96.94 334 MET A C 1
ATOM 2585 O O . MET A 1 334 ? 19.531 0.942 -2.031 1 96.94 334 MET A O 1
ATOM 2589 N N . VAL A 1 335 ? 18.859 -0.996 -1.129 1 98.44 335 VAL A N 1
ATOM 2590 C CA . VAL A 1 335 ? 18.062 -0.317 -0.115 1 98.44 335 VAL A CA 1
ATOM 2591 C C . VAL A 1 335 ? 18.578 -0.659 1.275 1 98.44 335 VAL A C 1
ATOM 2593 O O . VAL A 1 335 ? 17.922 -0.388 2.281 1 98.44 335 VAL A O 1
ATOM 2596 N N . GLY A 1 336 ? 19.703 -1.288 1.333 1 97.75 336 GLY A N 1
ATOM 2597 C CA . GLY A 1 336 ? 20.312 -1.664 2.598 1 97.75 336 GLY A CA 1
ATOM 2598 C C . GLY A 1 336 ? 19.766 -2.971 3.152 1 97.75 336 GLY A C 1
ATOM 2599 O O . GLY A 1 336 ? 19.859 -3.223 4.355 1 97.75 336 GLY A O 1
ATOM 2600 N N . GLY A 1 337 ? 19.172 -3.801 2.289 1 95.69 337 GLY A N 1
ATOM 2601 C CA . GLY A 1 337 ? 18.656 -5.102 2.695 1 95.69 337 GLY A CA 1
ATOM 2602 C C . GLY A 1 337 ? 19.625 -6.234 2.414 1 95.69 337 GLY A C 1
ATOM 2603 O O . GLY A 1 337 ? 20.781 -5.996 2.041 1 95.69 337 GLY A O 1
ATOM 2604 N N . LYS A 1 338 ? 19.156 -7.469 2.725 1 93.25 338 LYS A N 1
ATOM 2605 C CA . LYS A 1 338 ? 19.922 -8.688 2.473 1 93.25 338 LYS A CA 1
ATOM 2606 C C . LYS A 1 338 ? 19.031 -9.789 1.911 1 93.25 338 LYS A C 1
ATOM 2608 O O . LYS A 1 338 ? 17.891 -9.969 2.369 1 93.25 338 LYS A O 1
ATOM 2613 N N . ARG A 1 339 ? 19.562 -10.461 0.878 1 94.25 339 ARG A N 1
ATOM 2614 C CA . ARG A 1 339 ? 18.844 -11.594 0.312 1 94.25 339 ARG A CA 1
ATOM 2615 C C . ARG A 1 339 ? 18.75 -12.742 1.315 1 94.25 339 ARG A C 1
ATOM 2617 O O . ARG A 1 339 ? 19.719 -13.031 2.023 1 94.25 339 ARG A O 1
ATOM 2624 N N . ASN A 1 340 ? 17.562 -13.242 1.4 1 94.19 340 ASN A N 1
ATOM 2625 C CA . ASN A 1 340 ? 17.281 -14.359 2.297 1 94.19 340 ASN A CA 1
ATOM 2626 C C . ASN A 1 340 ? 16.688 -15.547 1.546 1 94.19 340 ASN A C 1
ATOM 2628 O O . ASN A 1 340 ? 15.469 -15.648 1.41 1 94.19 340 ASN A O 1
ATOM 2632 N N . LEU A 1 341 ? 17.547 -16.469 1.106 1 93.62 341 LEU A N 1
ATOM 2633 C CA . LEU A 1 341 ? 17.094 -17.719 0.488 1 93.62 341 LEU A CA 1
ATOM 2634 C C . LEU A 1 341 ? 16.828 -18.781 1.544 1 93.62 341 LEU A C 1
ATOM 2636 O O . LEU A 1 341 ? 17.75 -19.266 2.191 1 93.62 341 LEU A O 1
ATOM 2640 N N . ILE A 1 342 ? 15.633 -19.141 1.67 1 91.5 342 ILE A N 1
ATOM 2641 C CA . ILE A 1 342 ? 15.188 -19.984 2.768 1 91.5 342 ILE A CA 1
ATOM 2642 C C . ILE A 1 342 ? 15.297 -21.453 2.365 1 91.5 342 ILE A C 1
ATOM 2644 O O . ILE A 1 342 ? 14.906 -21.844 1.261 1 91.5 342 ILE A O 1
ATOM 2648 N N . VAL A 1 343 ? 15.812 -22.203 3.271 1 88.94 343 VAL A N 1
ATOM 2649 C CA . VAL A 1 343 ? 16 -23.641 3.037 1 88.94 343 VAL A CA 1
ATOM 2650 C C . VAL A 1 343 ? 14.859 -24.422 3.668 1 88.94 343 VAL A C 1
ATOM 2652 O O . VAL A 1 343 ? 14.633 -24.344 4.879 1 88.94 343 VAL A O 1
ATOM 2655 N N . GLY A 1 344 ? 14.102 -25.047 2.795 1 80.19 344 GLY A N 1
ATOM 2656 C CA . GLY A 1 344 ? 12.984 -25.844 3.283 1 80.19 344 GLY A CA 1
ATOM 2657 C C . GLY A 1 344 ? 13.172 -27.328 3.057 1 80.19 344 GLY A C 1
ATOM 2658 O O . GLY A 1 344 ? 14.266 -27.781 2.721 1 80.19 344 GLY A O 1
ATOM 2659 N N . LYS A 1 345 ? 12.055 -28.078 3.322 1 72.56 345 LYS A N 1
ATOM 2660 C CA . LYS A 1 345 ? 12.055 -29.547 3.281 1 72.56 345 LYS A CA 1
ATOM 2661 C C . LYS A 1 345 ? 12.414 -30.047 1.891 1 72.56 345 LYS A C 1
ATOM 2663 O O . LYS A 1 345 ? 13.055 -31.094 1.756 1 72.56 345 LYS A O 1
ATOM 2668 N N . HIS A 1 346 ? 12.188 -29.266 0.875 1 70.88 346 HIS A N 1
ATOM 2669 C CA . HIS A 1 346 ? 12.344 -29.75 -0.49 1 70.88 346 HIS A CA 1
ATOM 2670 C C . HIS A 1 346 ? 13.594 -29.156 -1.139 1 70.88 346 HIS A C 1
ATOM 2672 O O . HIS A 1 346 ? 13.82 -29.344 -2.336 1 70.88 346 HIS A O 1
ATOM 2678 N N . THR A 1 347 ? 14.32 -28.453 -0.355 1 81.12 347 THR A N 1
ATOM 2679 C CA . THR A 1 347 ? 15.562 -27.906 -0.888 1 81.12 347 THR A CA 1
ATOM 2680 C C . THR A 1 347 ? 16.578 -29.016 -1.157 1 81.12 347 THR A C 1
ATOM 2682 O O . THR A 1 347 ? 16.969 -29.75 -0.241 1 81.12 347 THR A O 1
ATOM 2685 N N . GLY A 1 348 ? 16.969 -29.25 -2.428 1 77.56 348 GLY A N 1
ATOM 2686 C CA . GLY A 1 348 ? 17.938 -30.266 -2.809 1 77.56 348 GLY A CA 1
ATOM 2687 C C . GLY A 1 348 ? 19.375 -29.844 -2.543 1 77.56 348 GLY A C 1
ATOM 2688 O O . GLY A 1 348 ? 19.641 -28.703 -2.148 1 77.56 348 GLY A O 1
ATOM 2689 N N . THR A 1 349 ? 20.25 -30.781 -2.789 1 84.81 349 THR A N 1
ATOM 2690 C CA . THR A 1 349 ? 21.672 -30.578 -2.514 1 84.81 349 THR A CA 1
ATOM 2691 C C . THR A 1 349 ? 22.234 -29.469 -3.396 1 84.81 349 THR A C 1
ATOM 2693 O O . THR A 1 349 ? 23.031 -28.641 -2.939 1 84.81 349 THR A O 1
ATOM 2696 N N . LYS A 1 350 ? 21.875 -29.469 -4.578 1 84.38 350 LYS A N 1
ATOM 2697 C CA . LYS A 1 350 ? 22.375 -28.453 -5.496 1 84.38 350 LYS A CA 1
ATOM 2698 C C . LYS A 1 350 ? 21.938 -27.062 -5.074 1 84.38 350 LYS A C 1
ATOM 2700 O O . LYS A 1 350 ? 22.734 -26.109 -5.09 1 84.38 350 LYS A O 1
ATOM 2705 N N . ALA A 1 351 ? 20.703 -26.969 -4.742 1 87.06 351 ALA A N 1
ATOM 2706 C CA . ALA A 1 351 ? 20.172 -25.688 -4.289 1 87.06 351 ALA A CA 1
ATOM 2707 C C . ALA A 1 351 ? 20.859 -25.234 -3.002 1 87.06 351 ALA A C 1
ATOM 2709 O O . ALA A 1 351 ? 21.172 -24.047 -2.844 1 87.06 351 ALA A O 1
ATOM 2710 N N . LEU A 1 352 ? 21 -26.156 -2.117 1 91.44 352 LEU A N 1
ATOM 2711 C CA . LEU A 1 352 ? 21.641 -25.828 -0.853 1 91.44 352 LEU A CA 1
ATOM 2712 C C . LEU A 1 352 ? 23.078 -25.328 -1.085 1 91.44 352 LEU A C 1
ATOM 2714 O O . LEU A 1 352 ? 23.5 -24.344 -0.476 1 91.44 352 LEU A O 1
ATOM 2718 N N . ALA A 1 353 ? 23.781 -26.031 -1.922 1 91.81 353 ALA A N 1
ATOM 2719 C CA . ALA A 1 353 ? 25.141 -25.609 -2.254 1 91.81 353 ALA A CA 1
ATOM 2720 C C . ALA A 1 353 ? 25.141 -24.188 -2.832 1 91.81 353 ALA A C 1
ATOM 2722 O O . ALA A 1 353 ? 26.016 -23.391 -2.504 1 91.81 353 ALA A O 1
ATOM 2723 N N . GLY A 1 354 ? 24.281 -23.953 -3.719 1 91.69 354 GLY A N 1
ATOM 2724 C CA . GLY A 1 354 ? 24.141 -22.625 -4.289 1 91.69 354 GLY A CA 1
ATOM 2725 C C . GLY A 1 354 ? 23.844 -21.547 -3.254 1 91.69 354 GLY A C 1
ATOM 2726 O O . GLY A 1 354 ? 24.391 -20.453 -3.32 1 91.69 354 GLY A O 1
ATOM 2727 N N . ILE A 1 355 ? 22.984 -21.891 -2.309 1 93.5 355 ILE A N 1
ATOM 2728 C CA . ILE A 1 355 ? 22.594 -20.969 -1.255 1 93.5 355 ILE A CA 1
ATOM 2729 C C . ILE A 1 355 ? 23.797 -20.656 -0.366 1 93.5 355 ILE A C 1
ATOM 2731 O O . ILE A 1 355 ? 24.031 -19.5 -0.006 1 93.5 355 ILE A O 1
ATOM 2735 N N . ILE A 1 356 ? 24.5 -21.656 -0.038 1 94.25 356 ILE A N 1
ATOM 2736 C CA . ILE A 1 356 ? 25.688 -21.516 0.785 1 94.25 356 ILE A CA 1
ATOM 2737 C C . ILE A 1 356 ? 26.688 -20.594 0.091 1 94.25 356 ILE A C 1
ATOM 2739 O O . ILE A 1 356 ? 27.25 -19.688 0.719 1 94.25 356 ILE A O 1
ATOM 2743 N N . LYS A 1 357 ? 26.859 -20.797 -1.177 1 92.94 357 LYS A N 1
ATOM 2744 C CA . LYS A 1 357 ? 27.766 -19.969 -1.963 1 92.94 357 LYS A CA 1
ATOM 2745 C C . LYS A 1 357 ? 27.266 -18.531 -2.029 1 92.94 357 LYS A C 1
ATOM 2747 O O . LYS A 1 357 ? 28.047 -17.578 -1.954 1 92.94 357 LYS A O 1
ATOM 2752 N N . ASP A 1 358 ? 26.016 -18.422 -2.184 1 92 358 ASP A N 1
ATOM 2753 C CA . ASP A 1 358 ? 25.391 -17.094 -2.291 1 92 358 ASP A CA 1
ATOM 2754 C C . ASP A 1 358 ? 25.656 -16.266 -1.042 1 92 358 ASP A C 1
ATOM 2756 O O . ASP A 1 358 ? 25.766 -15.039 -1.122 1 92 358 ASP A O 1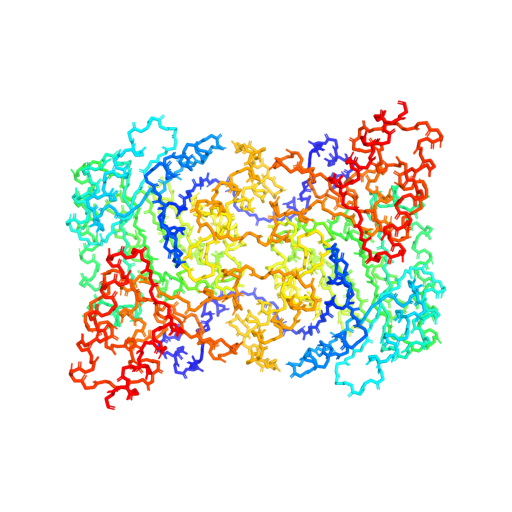
ATOM 2760 N N . ILE A 1 359 ? 25.719 -16.891 0.12 1 91.94 359 ILE A N 1
ATOM 2761 C CA . ILE A 1 359 ? 25.906 -16.141 1.351 1 91.94 359 ILE A CA 1
ATOM 2762 C C . ILE A 1 359 ? 27.406 -16.031 1.666 1 91.94 359 ILE A C 1
ATOM 2764 O O . ILE A 1 359 ? 27.781 -15.547 2.734 1 91.94 359 ILE A O 1
ATOM 2768 N N . GLY A 1 360 ? 28.219 -16.578 0.798 1 91.75 360 GLY A N 1
ATOM 2769 C CA . GLY A 1 360 ? 29.641 -16.297 0.85 1 91.75 360 GLY A CA 1
ATOM 2770 C C . GLY A 1 360 ? 30.453 -17.391 1.511 1 91.75 360 GLY A C 1
ATOM 2771 O O . GLY A 1 360 ? 31.562 -17.156 1.987 1 91.75 360 GLY A O 1
ATOM 2772 N N . TYR A 1 361 ? 29.875 -18.578 1.581 1 93.69 361 TYR A N 1
ATOM 2773 C CA . TYR A 1 361 ? 30.594 -19.672 2.225 1 93.69 361 TYR A CA 1
ATOM 2774 C C . TYR A 1 361 ? 30.938 -20.766 1.222 1 93.69 361 TYR A C 1
ATOM 2776 O O . TYR A 1 361 ? 30.297 -20.875 0.17 1 93.69 361 TYR A O 1
ATOM 2784 N N . GLU A 1 362 ? 31.953 -21.406 1.527 1 92.81 362 GLU A N 1
ATOM 2785 C CA . GLU A 1 362 ? 32.375 -22.625 0.829 1 92.81 362 GLU A CA 1
ATOM 2786 C C . GLU A 1 362 ? 32.656 -23.766 1.812 1 92.81 362 GLU A C 1
ATOM 2788 O O . GLU A 1 362 ? 33.375 -23.562 2.799 1 92.81 362 GLU A O 1
ATOM 2793 N N . LEU A 1 363 ? 31.969 -24.844 1.47 1 93.88 363 LEU A N 1
ATOM 2794 C CA . LEU A 1 363 ? 32.156 -25.984 2.348 1 93.88 363 LEU A CA 1
ATOM 2795 C C . LEU A 1 363 ? 32.75 -27.172 1.584 1 93.88 363 LEU A C 1
ATOM 2797 O O . LEU A 1 363 ? 32.406 -27.391 0.419 1 93.88 363 LEU A O 1
ATOM 2801 N N . ASP A 1 364 ? 33.719 -27.844 2.223 1 93.94 364 ASP A N 1
ATOM 2802 C CA . ASP A 1 364 ? 34.188 -29.109 1.643 1 93.94 364 ASP A CA 1
ATOM 2803 C C . ASP A 1 364 ? 33.094 -30.188 1.759 1 93.94 364 ASP A C 1
ATOM 2805 O O . ASP A 1 364 ? 32.031 -29.938 2.312 1 93.94 364 ASP A O 1
ATOM 2809 N N . GLU A 1 365 ? 33.344 -31.312 1.219 1 93.88 365 GLU A N 1
ATOM 2810 C CA . GLU A 1 365 ? 32.344 -32.375 1.111 1 93.88 365 GLU A CA 1
ATOM 2811 C C . GLU A 1 365 ? 31.891 -32.844 2.488 1 93.88 365 GLU A C 1
ATOM 2813 O O . GLU A 1 365 ? 30.703 -33.094 2.705 1 93.88 365 GLU A O 1
ATOM 2818 N N . ASP A 1 366 ? 32.781 -33 3.355 1 94.38 366 ASP A N 1
ATOM 2819 C CA . ASP A 1 366 ? 32.469 -33.469 4.695 1 94.38 366 ASP A CA 1
ATOM 2820 C C . ASP A 1 366 ? 31.594 -32.469 5.445 1 94.38 366 ASP A C 1
ATOM 2822 O O . ASP A 1 366 ? 30.578 -32.844 6.035 1 94.38 366 ASP A O 1
ATOM 2826 N N . ASN A 1 367 ? 32 -31.25 5.43 1 95.38 367 ASN A N 1
ATOM 2827 C CA . ASN A 1 367 ? 31.25 -30.203 6.102 1 95.38 367 ASN A CA 1
ATOM 2828 C C . ASN A 1 367 ? 29.875 -30 5.473 1 95.38 367 ASN A C 1
ATOM 2830 O O . ASN A 1 367 ? 28.891 -29.734 6.176 1 95.38 367 ASN A O 1
ATOM 2834 N N . PHE A 1 368 ? 29.812 -30.141 4.184 1 95.44 368 PHE A N 1
ATOM 2835 C CA . PHE A 1 368 ? 28.547 -30.016 3.48 1 95.44 368 PHE A CA 1
ATOM 2836 C C . PHE A 1 368 ? 27.578 -31.125 3.893 1 95.44 368 PHE A C 1
ATOM 2838 O O . PHE A 1 368 ? 26.406 -30.859 4.133 1 95.44 368 PHE A O 1
ATOM 2845 N N . THR A 1 369 ? 28.109 -32.25 3.969 1 93.75 369 THR A N 1
ATOM 2846 C CA . THR A 1 369 ? 27.297 -33.406 4.352 1 93.75 369 THR A CA 1
ATOM 2847 C C . THR A 1 369 ? 26.766 -33.219 5.773 1 93.75 369 THR A C 1
ATOM 2849 O O . THR A 1 369 ? 25.594 -33.531 6.043 1 93.75 369 THR A O 1
ATOM 2852 N N . THR A 1 370 ? 27.609 -32.812 6.617 1 94.38 370 THR A N 1
ATOM 2853 C CA . THR A 1 370 ? 27.203 -32.531 7.996 1 94.38 370 THR A CA 1
ATOM 2854 C C . THR A 1 370 ? 26.094 -31.5 8.047 1 94.38 370 THR A C 1
ATOM 2856 O O . THR A 1 370 ? 25.094 -31.688 8.766 1 94.38 370 THR A O 1
ATOM 2859 N N . LEU A 1 371 ? 26.312 -30.453 7.324 1 95.38 371 LEU A N 1
ATOM 2860 C CA . LEU A 1 371 ? 25.297 -29.391 7.277 1 95.38 371 LEU A CA 1
ATOM 2861 C C . LEU A 1 371 ? 23.984 -29.922 6.715 1 95.38 371 LEU A C 1
ATOM 2863 O O . LEU A 1 371 ? 22.922 -29.625 7.258 1 95.38 371 LEU A O 1
ATOM 2867 N N . PHE A 1 372 ? 24.125 -30.609 5.637 1 92.12 372 PHE A N 1
ATOM 2868 C CA . PHE A 1 372 ? 22.938 -31.156 4.969 1 92.12 372 PHE A CA 1
ATOM 2869 C C . PHE A 1 372 ? 22.141 -32.031 5.918 1 92.12 372 PHE A C 1
ATOM 2871 O O . PHE A 1 372 ? 20.906 -31.938 5.969 1 92.12 372 PHE A O 1
ATOM 2878 N N . ASP A 1 373 ? 22.766 -32.812 6.66 1 90.94 373 ASP A N 1
ATOM 2879 C CA . ASP A 1 373 ? 22.125 -33.688 7.625 1 90.94 373 ASP A CA 1
ATOM 2880 C C . ASP A 1 373 ? 21.422 -32.875 8.719 1 90.94 373 ASP A C 1
ATOM 2882 O O . ASP A 1 373 ? 20.312 -33.219 9.133 1 90.94 373 ASP A O 1
ATOM 2886 N N . GLN A 1 374 ? 22.062 -31.906 9.156 1 92.44 374 GLN A N 1
ATOM 2887 C CA . GLN A 1 374 ? 21.469 -31.047 10.18 1 92.44 374 GLN A CA 1
ATOM 2888 C C . GLN A 1 374 ? 20.203 -30.359 9.656 1 92.44 374 GLN A C 1
ATOM 2890 O O . GLN A 1 374 ? 19.203 -30.266 10.375 1 92.44 374 GLN A O 1
ATOM 2895 N N . ILE A 1 375 ? 20.312 -29.875 8.469 1 91.19 375 ILE A N 1
ATOM 2896 C CA . ILE A 1 375 ? 19.188 -29.188 7.852 1 91.19 375 ILE A CA 1
ATOM 2897 C C . ILE A 1 375 ? 18.016 -30.156 7.691 1 91.19 375 ILE A C 1
ATOM 2899 O O . ILE A 1 375 ? 16.859 -29.797 7.918 1 91.19 375 ILE A O 1
ATOM 2903 N N . LYS A 1 376 ? 18.281 -31.328 7.324 1 85.56 376 LYS A N 1
ATOM 2904 C CA . LYS A 1 376 ? 17.234 -32.344 7.16 1 85.56 376 LYS A CA 1
ATOM 2905 C C . LYS A 1 376 ? 16.531 -32.625 8.484 1 85.56 376 LYS A C 1
ATOM 2907 O O . LYS A 1 376 ? 15.312 -32.812 8.508 1 85.56 376 LYS A O 1
ATOM 2912 N N . ILE A 1 377 ? 17.266 -32.625 9.5 1 87.88 377 ILE A N 1
ATOM 2913 C CA . ILE A 1 377 ? 16.672 -32.844 10.82 1 87.88 377 ILE A CA 1
ATOM 2914 C C . ILE A 1 377 ? 15.727 -31.688 11.148 1 87.88 377 ILE A C 1
ATOM 2916 O O . ILE A 1 377 ? 14.602 -31.906 11.609 1 87.88 377 ILE A O 1
ATOM 2920 N N . ILE A 1 378 ? 16.172 -30.484 10.852 1 89.12 378 ILE A N 1
ATOM 2921 C CA . ILE A 1 378 ? 15.383 -29.297 11.156 1 89.12 378 ILE A CA 1
ATOM 2922 C C . ILE A 1 378 ? 14.117 -29.281 10.305 1 89.12 378 ILE A C 1
ATOM 2924 O O . ILE A 1 378 ? 13.016 -29.078 10.82 1 89.12 378 ILE A O 1
ATOM 2928 N N . THR A 1 379 ? 14.227 -29.562 9.047 1 82.5 379 THR A N 1
ATOM 2929 C CA . THR A 1 379 ? 13.117 -29.406 8.109 1 82.5 379 THR A CA 1
ATOM 2930 C C . THR A 1 379 ? 12.164 -30.594 8.188 1 82.5 379 THR A C 1
ATOM 2932 O O . THR A 1 379 ? 10.953 -30.438 8.039 1 82.5 379 THR A O 1
ATOM 2935 N N . GLU A 1 380 ? 12.656 -31.734 8.469 1 78.12 380 GLU A N 1
ATOM 2936 C CA . GLU A 1 380 ? 11.82 -32.938 8.461 1 78.12 380 GLU A CA 1
ATOM 2937 C C . GLU A 1 380 ? 11.289 -33.25 9.859 1 78.12 380 GLU A C 1
ATOM 2939 O O . GLU A 1 380 ? 10.133 -33.656 10.016 1 78.12 380 GLU A O 1
ATOM 2944 N N . THR A 1 381 ? 12.062 -33.062 10.828 1 77.25 381 THR A N 1
ATOM 2945 C CA . THR A 1 381 ? 11.672 -33.438 12.188 1 77.25 381 THR A CA 1
ATOM 2946 C C . THR A 1 381 ? 10.945 -32.25 12.852 1 77.25 381 THR A C 1
ATOM 2948 O O . THR A 1 381 ? 9.891 -32.438 13.461 1 77.25 381 THR A O 1
ATOM 2951 N N . GLU A 1 382 ? 11.484 -31.094 12.719 1 76.19 382 GLU A N 1
ATOM 2952 C CA . GLU A 1 382 ? 10.898 -29.922 13.359 1 76.19 382 GLU A CA 1
ATOM 2953 C C . GLU A 1 382 ? 9.883 -29.25 12.445 1 76.19 382 GLU A C 1
ATOM 2955 O O . GLU A 1 382 ? 9.109 -28.391 12.891 1 76.19 382 GLU A O 1
ATOM 2960 N N . GLN A 1 383 ? 9.898 -29.594 11.227 1 73.06 383 GLN A N 1
ATOM 2961 C CA . GLN A 1 383 ? 8.938 -29.109 10.242 1 73.06 383 GLN A CA 1
ATOM 2962 C C . GLN A 1 383 ? 8.984 -27.578 10.141 1 73.06 383 GLN A C 1
ATOM 2964 O O . GLN A 1 383 ? 7.945 -26.922 10.195 1 73.06 383 GLN A O 1
ATOM 2969 N N . ARG A 1 384 ? 10.203 -27.109 10.133 1 81.25 384 ARG A N 1
ATOM 2970 C CA . ARG A 1 384 ? 10.375 -25.672 9.969 1 81.25 384 ARG A CA 1
ATOM 2971 C C . ARG A 1 384 ? 11.484 -25.359 8.961 1 81.25 384 ARG A C 1
ATOM 2973 O O . ARG A 1 384 ? 12.359 -26.188 8.727 1 81.25 384 ARG A O 1
ATOM 2980 N N . SER A 1 385 ? 11.461 -24.188 8.352 1 86.75 385 SER A N 1
ATOM 2981 C CA . SER A 1 385 ? 12.461 -23.766 7.379 1 86.75 385 SER A CA 1
ATOM 2982 C C . SER A 1 385 ? 13.648 -23.094 8.062 1 86.75 385 SER A C 1
ATOM 2984 O O . SER A 1 385 ? 13.57 -22.719 9.234 1 86.75 385 SER A O 1
ATOM 2986 N N . VAL A 1 386 ? 14.797 -23.141 7.383 1 89.94 386 VAL A N 1
ATOM 2987 C CA . VAL A 1 386 ? 16.031 -22.516 7.875 1 89.94 386 VAL A CA 1
ATOM 2988 C C . VAL A 1 386 ? 16.297 -21.219 7.109 1 89.94 386 VAL A C 1
ATOM 2990 O O . VAL A 1 386 ? 16.516 -21.25 5.895 1 89.94 386 VAL A O 1
ATOM 2993 N N . GLU A 1 387 ? 16.281 -20.141 7.871 1 91.81 387 GLU A N 1
ATOM 2994 C CA . GLU A 1 387 ? 16.547 -18.828 7.27 1 91.81 387 GLU A CA 1
ATOM 2995 C C . GLU A 1 387 ? 18.047 -18.547 7.207 1 91.81 387 GLU A C 1
ATOM 2997 O O . GLU A 1 387 ? 18.844 -19.312 7.762 1 91.81 387 GLU A O 1
ATOM 3002 N N . ARG A 1 388 ? 18.375 -17.531 6.508 1 91.75 388 ARG A N 1
ATOM 3003 C CA . ARG A 1 388 ? 19.766 -17.188 6.215 1 91.75 388 ARG A CA 1
ATOM 3004 C C . ARG A 1 388 ? 20.578 -17.109 7.496 1 91.75 388 ARG A C 1
ATOM 3006 O O . ARG A 1 388 ? 21.656 -17.703 7.594 1 91.75 388 ARG A O 1
ATOM 3013 N N . ASP A 1 389 ? 20.078 -16.359 8.477 1 92.19 389 ASP A N 1
ATOM 3014 C CA . ASP A 1 389 ? 20.844 -16.125 9.695 1 92.19 389 ASP A CA 1
ATOM 3015 C C . ASP A 1 389 ? 21.094 -17.438 10.438 1 92.19 389 ASP A C 1
ATOM 3017 O O . ASP A 1 389 ? 22.188 -17.656 10.961 1 92.19 389 ASP A O 1
ATOM 3021 N N . GLU A 1 390 ? 20.094 -18.25 10.477 1 93.12 390 GLU A N 1
ATOM 3022 C CA . GLU A 1 390 ? 20.25 -19.547 11.117 1 93.12 390 GLU A CA 1
ATOM 3023 C C . GLU A 1 390 ? 21.219 -20.438 10.328 1 93.12 390 GLU A C 1
ATOM 3025 O O . GLU A 1 390 ? 22.016 -21.156 10.914 1 93.12 390 GLU A O 1
ATOM 3030 N N . LEU A 1 391 ? 21.125 -20.453 9.031 1 94.06 391 LEU A N 1
ATOM 3031 C CA . LEU A 1 391 ? 22.016 -21.219 8.172 1 94.06 391 LEU A CA 1
ATOM 3032 C C . LEU A 1 391 ? 23.469 -20.812 8.391 1 94.06 391 LEU A C 1
ATOM 3034 O O . LEU A 1 391 ? 24.344 -21.672 8.5 1 94.06 391 LEU A O 1
ATOM 3038 N N . GLU A 1 392 ? 23.688 -19.516 8.477 1 94.94 392 GLU A N 1
ATOM 3039 C CA . GLU A 1 392 ? 25.047 -19 8.703 1 94.94 392 GLU A CA 1
ATOM 3040 C C . GLU A 1 392 ? 25.594 -19.484 10.047 1 94.94 392 GLU A C 1
ATOM 3042 O O . GLU A 1 392 ? 26.766 -19.828 10.148 1 94.94 392 GLU A O 1
ATOM 3047 N N . LYS A 1 393 ? 24.75 -19.453 11.023 1 95.12 393 LYS A N 1
ATOM 3048 C CA . LYS A 1 393 ? 25.141 -19.922 12.344 1 95.12 393 LYS A CA 1
ATOM 3049 C C . LYS A 1 393 ? 25.531 -21.406 12.305 1 95.12 393 LYS A C 1
ATOM 3051 O O . LYS A 1 393 ? 26.531 -21.812 12.922 1 95.12 393 LYS A O 1
ATOM 3056 N N . LEU A 1 394 ? 24.688 -22.156 11.625 1 95.06 394 LEU A N 1
ATOM 3057 C CA . LEU A 1 394 ? 24.984 -23.578 11.492 1 95.06 394 LEU A CA 1
ATOM 3058 C C . LEU A 1 394 ? 26.312 -23.812 10.797 1 95.06 394 LEU A C 1
ATOM 3060 O O . LEU A 1 394 ? 27.109 -24.656 11.219 1 95.06 394 LEU A O 1
ATOM 3064 N N . ILE A 1 395 ? 26.594 -23.062 9.758 1 95.94 395 ILE A N 1
ATOM 3065 C CA . ILE A 1 395 ? 27.812 -23.188 8.977 1 95.94 395 ILE A CA 1
ATOM 3066 C C . ILE A 1 395 ? 29.016 -22.828 9.844 1 95.94 395 ILE A C 1
ATOM 3068 O O . ILE A 1 395 ? 30.016 -23.562 9.867 1 95.94 395 ILE A O 1
ATOM 3072 N N . LYS A 1 396 ? 28.875 -21.75 10.523 1 95.69 396 LYS A N 1
ATOM 3073 C CA . LYS A 1 396 ? 29.969 -21.297 11.375 1 95.69 396 LYS A CA 1
ATOM 3074 C C . LYS A 1 396 ? 30.281 -22.312 12.469 1 95.69 396 LYS A C 1
ATOM 3076 O O . LYS A 1 396 ? 31.438 -22.531 12.805 1 95.69 396 LYS A O 1
ATOM 3081 N N . ASN A 1 397 ? 29.234 -22.859 13.039 1 95.56 397 ASN A N 1
ATOM 3082 C CA . ASN A 1 397 ? 29.422 -23.875 14.062 1 95.56 397 ASN A CA 1
ATOM 3083 C C . ASN A 1 397 ? 30.156 -25.094 13.508 1 95.56 397 ASN A C 1
ATOM 3085 O O . ASN A 1 397 ? 30.984 -25.688 14.203 1 95.56 397 ASN A O 1
ATOM 3089 N N . ILE A 1 398 ? 29.875 -25.516 12.305 1 94.62 398 ILE A N 1
ATOM 3090 C CA . ILE A 1 398 ? 30.484 -26.672 11.656 1 94.62 398 ILE A CA 1
ATOM 3091 C C . ILE A 1 398 ? 31.953 -26.359 11.344 1 94.62 398 ILE A C 1
ATOM 3093 O O . ILE A 1 398 ? 32.844 -27.203 11.531 1 94.62 398 ILE A O 1
ATOM 3097 N N . LEU A 1 399 ? 32.219 -25.109 10.922 1 92.5 399 LEU A N 1
ATOM 3098 C CA . LEU A 1 399 ? 33.562 -24.703 10.547 1 92.5 399 LEU A CA 1
ATOM 3099 C C . LEU A 1 399 ? 34.438 -24.531 11.773 1 92.5 399 LEU A C 1
ATOM 3101 O O . LEU A 1 399 ? 35.656 -24.703 11.695 1 92.5 399 LEU A O 1
ATOM 3105 N N . LYS A 1 400 ? 33.844 -24.141 12.836 1 90.56 400 LYS A N 1
ATOM 3106 C CA . LYS A 1 400 ? 34.594 -24.016 14.078 1 90.56 400 LYS A CA 1
ATOM 3107 C C . LYS A 1 400 ? 35 -25.375 14.641 1 90.56 400 LYS A C 1
ATOM 3109 O O . LYS A 1 400 ? 36.031 -25.516 15.305 1 90.56 400 LYS A O 1
ATOM 3114 N N . ASN A 1 401 ? 34.156 -26.375 14.539 1 82.12 401 ASN A N 1
ATOM 3115 C CA . ASN A 1 401 ? 34.375 -27.703 15.094 1 82.12 401 ASN A CA 1
ATOM 3116 C C . ASN A 1 401 ? 35.281 -28.547 14.195 1 82.12 401 ASN A C 1
ATOM 3118 O O . ASN A 1 401 ? 35.688 -29.656 14.562 1 82.12 401 ASN A O 1
ATOM 3122 N N . ASN A 1 402 ? 35.625 -28.062 13.008 1 72.69 402 ASN A N 1
ATOM 3123 C CA . ASN A 1 402 ? 36.562 -28.781 12.141 1 72.69 402 ASN A CA 1
ATOM 3124 C C . ASN A 1 402 ? 37.812 -27.969 11.883 1 72.69 402 ASN A C 1
ATOM 3126 O O . ASN A 1 402 ? 37.75 -26.75 11.703 1 72.69 402 ASN A O 1
ATOM 3130 N N . MET B 1 1 ? -22.484 19.562 -9.961 1 37.38 1 MET B N 1
ATOM 3131 C CA . MET B 1 1 ? -21.75 18.656 -9.078 1 37.38 1 MET B CA 1
ATOM 3132 C C . MET B 1 1 ? -22.578 18.297 -7.863 1 37.38 1 MET B C 1
ATOM 3134 O O . MET B 1 1 ? -23.062 19.172 -7.145 1 37.38 1 MET B O 1
ATOM 3138 N N . LYS B 1 2 ? -23.203 17.188 -7.914 1 46.09 2 LYS B N 1
ATOM 3139 C CA . LYS B 1 2 ? -24.031 16.812 -6.77 1 46.09 2 LYS B CA 1
ATOM 3140 C C . LYS B 1 2 ? -23.344 17.156 -5.457 1 46.09 2 LYS B C 1
ATOM 3142 O O . LYS B 1 2 ? -22.172 16.812 -5.266 1 46.09 2 LYS B O 1
ATOM 3147 N N . ASN B 1 3 ? -23.75 18.047 -4.684 1 49.84 3 ASN B N 1
ATOM 3148 C CA . ASN B 1 3 ? -23.188 18.625 -3.469 1 49.84 3 ASN B CA 1
ATOM 3149 C C . ASN B 1 3 ? -22.922 17.562 -2.408 1 49.84 3 ASN B C 1
ATOM 3151 O O . ASN B 1 3 ? -23.438 16.438 -2.51 1 49.84 3 ASN B O 1
ATOM 3155 N N . GLN B 1 4 ? -21.875 17.812 -1.509 1 52.66 4 GLN B N 1
ATOM 3156 C CA . GLN B 1 4 ? -21.484 16.938 -0.408 1 52.66 4 GLN B CA 1
ATOM 3157 C C . GLN B 1 4 ? -22.703 16.422 0.347 1 52.66 4 GLN B C 1
ATOM 3159 O O . GLN B 1 4 ? -22.734 15.258 0.756 1 52.66 4 GLN B O 1
ATOM 3164 N N . ALA B 1 5 ? -23.719 17.219 0.451 1 49.5 5 ALA B N 1
ATOM 3165 C CA . ALA B 1 5 ? -24.953 16.797 1.118 1 49.5 5 ALA B CA 1
ATOM 3166 C C . ALA B 1 5 ? -25.578 15.586 0.413 1 49.5 5 ALA B C 1
ATOM 3168 O O . ALA B 1 5 ? -26.062 14.664 1.064 1 49.5 5 ALA B O 1
ATOM 3169 N N . HIS B 1 6 ? -25.344 15.695 -0.701 1 54.56 6 HIS B N 1
ATOM 3170 C CA . HIS B 1 6 ? -25.938 14.617 -1.494 1 54.56 6 HIS B CA 1
ATOM 3171 C C . HIS B 1 6 ? -25.172 13.312 -1.287 1 54.56 6 HIS B C 1
ATOM 3173 O O . HIS B 1 6 ? -25.781 12.242 -1.224 1 54.56 6 HIS B O 1
ATOM 3179 N N . ASN B 1 7 ? -23.969 13.492 -1.021 1 76.44 7 ASN B N 1
ATOM 3180 C CA . ASN B 1 7 ? -23.156 12.305 -0.771 1 76.44 7 ASN B CA 1
ATOM 3181 C C . ASN B 1 7 ? -23.547 11.633 0.544 1 76.44 7 ASN B C 1
ATOM 3183 O O . ASN B 1 7 ? -23.719 10.414 0.597 1 76.44 7 ASN B O 1
ATOM 3187 N N . GLU B 1 8 ? -23.797 12.414 1.527 1 73.44 8 GLU B N 1
ATOM 3188 C CA . GLU B 1 8 ? -24.109 11.867 2.846 1 73.44 8 GLU B CA 1
ATOM 3189 C C . GLU B 1 8 ? -25.469 11.188 2.859 1 73.44 8 GLU B C 1
ATOM 3191 O O . GLU B 1 8 ? -25.656 10.172 3.523 1 73.44 8 GLU B O 1
ATOM 3196 N N . GLU B 1 9 ? -26.328 11.812 2.201 1 68.56 9 GLU B N 1
ATOM 3197 C CA . GLU B 1 9 ? -27.672 11.234 2.127 1 68.56 9 GLU B CA 1
ATOM 3198 C C . GLU B 1 9 ? -27.672 9.938 1.315 1 68.56 9 GLU B C 1
ATOM 3200 O O . GLU B 1 9 ? -28.297 8.961 1.704 1 68.56 9 GLU B O 1
ATOM 3205 N N . GLN B 1 10 ? -26.938 9.961 0.338 1 75.38 10 GLN B N 1
ATOM 3206 C CA . GLN B 1 10 ? -26.938 8.836 -0.587 1 75.38 10 GLN B CA 1
ATOM 3207 C C . GLN B 1 10 ? -26.062 7.695 -0.074 1 75.38 10 GLN B C 1
ATOM 3209 O O . GLN B 1 10 ? -26.359 6.523 -0.301 1 75.38 10 GLN B O 1
ATOM 3214 N N . TYR B 1 11 ? -25.047 8.062 0.646 1 84.06 11 TYR B N 1
ATOM 3215 C CA . TYR B 1 11 ? -24.109 7.066 1.141 1 84.06 11 TYR B CA 1
ATOM 3216 C C . TYR B 1 11 ? -23.891 7.211 2.643 1 84.06 11 TYR B C 1
ATOM 3218 O O . TYR B 1 11 ? -22.891 7.789 3.086 1 84.06 11 TYR B O 1
ATOM 3226 N N . PRO B 1 12 ? -24.719 6.625 3.428 1 84.62 12 PRO B N 1
ATOM 3227 C CA . PRO B 1 12 ? -24.703 6.863 4.875 1 84.62 12 PRO B CA 1
ATOM 3228 C C . PRO B 1 12 ? -23.5 6.23 5.559 1 84.62 12 PRO B C 1
ATOM 3230 O O .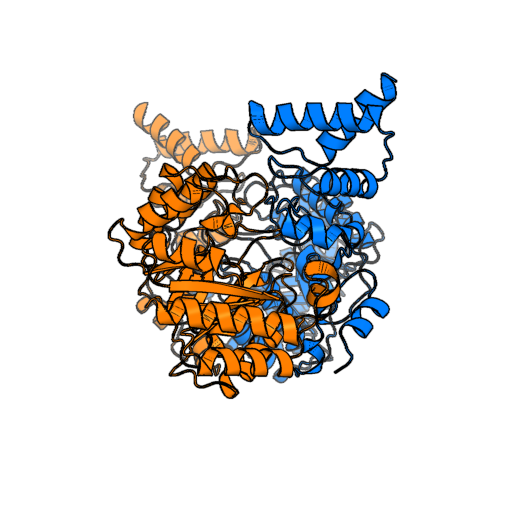 PRO B 1 12 ? -23.062 6.699 6.613 1 84.62 12 PRO B O 1
ATOM 3233 N N . ASP B 1 13 ? -22.938 5.203 4.91 1 92.5 13 ASP B N 1
ATOM 3234 C CA . ASP B 1 13 ? -21.922 4.438 5.633 1 92.5 13 ASP B CA 1
ATOM 3235 C C . ASP B 1 13 ? -20.531 4.789 5.148 1 92.5 13 ASP B C 1
ATOM 3237 O O . ASP B 1 13 ? -19.531 4.387 5.758 1 92.5 13 ASP B O 1
ATOM 3241 N N . TYR B 1 14 ? -20.422 5.484 4.047 1 96.06 14 TYR B N 1
ATOM 3242 C CA . TYR B 1 14 ? -19.141 5.848 3.475 1 96.06 14 TYR B CA 1
ATOM 3243 C C . TYR B 1 14 ? -19.266 7.074 2.578 1 96.06 14 TYR B C 1
ATOM 3245 O O . TYR B 1 14 ? -20.375 7.516 2.271 1 96.06 14 TYR B O 1
ATOM 3253 N N . CYS B 1 15 ? -18.094 7.723 2.305 1 95.38 15 CYS B N 1
ATOM 3254 C CA . CYS B 1 15 ? -18.062 8.812 1.334 1 95.38 15 CYS B CA 1
ATOM 3255 C C . CYS B 1 15 ? -17.672 8.297 -0.048 1 95.38 15 CYS B C 1
ATOM 3257 O O . CYS B 1 15 ? -16.594 7.715 -0.221 1 95.38 15 CYS B O 1
ATOM 3259 N N . ARG B 1 16 ? -18.562 8.469 -0.997 1 96.62 16 ARG B N 1
ATOM 3260 C CA . ARG B 1 16 ? -18.219 8.141 -2.377 1 96.62 16 ARG B CA 1
ATOM 3261 C C . ARG B 1 16 ? -17.25 9.172 -2.953 1 96.62 16 ARG B C 1
ATOM 3263 O O . ARG B 1 16 ? -17.359 10.367 -2.674 1 96.62 16 ARG B O 1
ATOM 3270 N N . ASN B 1 17 ? -16.266 8.742 -3.734 1 97.62 17 ASN B N 1
ATOM 3271 C CA . ASN B 1 17 ? -15.383 9.664 -4.441 1 97.62 17 ASN B CA 1
ATOM 3272 C C . ASN B 1 17 ? -16.094 10.352 -5.594 1 97.62 17 ASN B C 1
ATOM 3274 O O . ASN B 1 17 ? -16.156 9.82 -6.703 1 97.62 17 ASN B O 1
ATOM 3278 N N . SER B 1 18 ? -16.547 11.547 -5.398 1 95.94 18 SER B N 1
ATOM 3279 C CA . SER B 1 18 ? -17.375 12.25 -6.375 1 95.94 18 SER B CA 1
ATOM 3280 C C . SER B 1 18 ? -16.562 12.656 -7.598 1 95.94 18 SER B C 1
ATOM 3282 O O . SER B 1 18 ? -17.125 12.938 -8.656 1 95.94 18 SER B O 1
ATOM 3284 N N . LEU B 1 19 ? -15.211 12.656 -7.473 1 97.69 19 LEU B N 1
ATOM 3285 C CA . LEU B 1 19 ? -14.359 13.031 -8.594 1 97.69 19 LEU B CA 1
ATOM 3286 C C . LEU B 1 19 ? -14.43 11.984 -9.703 1 97.69 19 LEU B C 1
ATOM 3288 O O . LEU B 1 19 ? -14.07 12.266 -10.852 1 97.69 19 LEU B O 1
ATOM 3292 N N . MET B 1 20 ? -14.891 10.781 -9.375 1 97.31 20 MET B N 1
ATOM 3293 C CA . MET B 1 20 ? -15.039 9.734 -10.375 1 97.31 20 MET B CA 1
ATOM 3294 C C . MET B 1 20 ? -16.047 10.141 -11.453 1 97.31 20 MET B C 1
ATOM 3296 O O . MET B 1 20 ? -16.016 9.609 -12.57 1 97.31 20 MET B O 1
ATOM 3300 N N . ASP B 1 21 ? -16.953 11.133 -11.156 1 96.12 21 ASP B N 1
ATOM 3301 C CA . ASP B 1 21 ? -17.953 11.602 -12.109 1 96.12 21 ASP B CA 1
ATOM 3302 C C . ASP B 1 21 ? -17.312 12.398 -13.242 1 96.12 21 ASP B C 1
ATOM 3304 O O . ASP B 1 21 ? -17.938 12.648 -14.273 1 96.12 21 ASP B O 1
ATOM 3308 N N . PHE B 1 22 ? -16.016 12.75 -13.086 1 96.81 22 PHE B N 1
ATOM 3309 C CA . PHE B 1 22 ? -15.391 13.68 -14.023 1 96.81 22 PHE B CA 1
ATOM 3310 C C . PHE B 1 22 ? -14.297 12.992 -14.82 1 96.81 22 PHE B C 1
ATOM 3312 O O . PHE B 1 22 ? -13.617 13.625 -15.633 1 96.81 22 PHE B O 1
ATOM 3319 N N . VAL B 1 23 ? -14.086 11.703 -14.555 1 96.81 23 VAL B N 1
ATOM 3320 C CA . VAL B 1 23 ? -13.047 10.977 -15.281 1 96.81 23 VAL B CA 1
ATOM 3321 C C . VAL B 1 23 ? -13.68 9.93 -16.188 1 96.81 23 VAL B C 1
ATOM 3323 O O . VAL B 1 23 ? -14.828 9.531 -15.977 1 96.81 23 VAL B O 1
ATOM 3326 N N . LYS B 1 24 ? -12.898 9.578 -17.266 1 94.12 24 LYS B N 1
ATOM 3327 C CA . LYS B 1 24 ? -13.383 8.586 -18.219 1 94.12 24 LYS B CA 1
ATOM 3328 C C . LYS B 1 24 ? -12.656 7.25 -18.031 1 94.12 24 LYS B C 1
ATOM 3330 O O . LYS B 1 24 ? -11.438 7.176 -18.156 1 94.12 24 LYS B O 1
ATOM 3335 N N . ILE B 1 25 ? -13.398 6.234 -17.672 1 94.06 25 ILE B N 1
ATOM 3336 C CA . ILE B 1 25 ? -12.891 4.871 -17.547 1 94.06 25 ILE B CA 1
ATOM 3337 C C . ILE B 1 25 ? -13.852 3.904 -18.25 1 94.06 25 ILE B C 1
ATOM 3339 O O . ILE B 1 25 ? -14.977 4.273 -18.578 1 94.06 25 ILE B O 1
ATOM 3343 N N . LYS B 1 26 ? -13.398 2.676 -18.578 1 94.94 26 LYS B N 1
ATOM 3344 C CA . LYS B 1 26 ? -14.305 1.637 -19.047 1 94.94 26 LYS B CA 1
ATOM 3345 C C . LYS B 1 26 ? -15.297 1.229 -17.969 1 94.94 26 LYS B C 1
ATOM 3347 O O . LYS B 1 26 ? -15.047 1.459 -16.781 1 94.94 26 LYS B O 1
ATOM 3352 N N . ASP B 1 27 ? -16.422 0.687 -18.422 1 95.31 27 ASP B N 1
ATOM 3353 C CA . ASP B 1 27 ? -17.344 0.114 -17.438 1 95.31 27 ASP B CA 1
ATOM 3354 C C . ASP B 1 27 ? -16.672 -0.969 -16.609 1 95.31 27 ASP B C 1
ATOM 3356 O O . ASP B 1 27 ? -15.977 -1.831 -17.156 1 95.31 27 ASP B O 1
ATOM 3360 N N . ILE B 1 28 ? -16.844 -0.834 -15.352 1 97.38 28 ILE B N 1
ATOM 3361 C CA . ILE B 1 28 ? -16.203 -1.794 -14.461 1 97.38 28 ILE B CA 1
ATOM 3362 C C . ILE B 1 28 ? -17 -3.092 -14.438 1 97.38 28 ILE B C 1
ATOM 3364 O O . ILE B 1 28 ? -18.047 -3.166 -13.789 1 97.38 28 ILE B O 1
ATOM 3368 N N . ASP B 1 29 ? -16.594 -4.074 -15.195 1 97.81 29 ASP B N 1
ATOM 3369 C CA . ASP B 1 29 ? -17.078 -5.449 -15.219 1 97.81 29 ASP B CA 1
ATOM 3370 C C . ASP B 1 29 ? -16.016 -6.422 -14.719 1 97.81 29 ASP B C 1
ATOM 3372 O O . ASP B 1 29 ? -15.133 -6.824 -15.484 1 97.81 29 ASP B O 1
ATOM 3376 N N . ILE B 1 30 ? -16.172 -6.793 -13.375 1 98.75 30 ILE B N 1
ATOM 3377 C CA . ILE B 1 30 ? -15.047 -7.508 -12.805 1 98.75 30 ILE B CA 1
ATOM 3378 C C . ILE B 1 30 ? -15.539 -8.719 -12.016 1 98.75 30 ILE B C 1
ATOM 3380 O O . ILE B 1 30 ? -16.734 -8.812 -11.703 1 98.75 30 ILE B O 1
ATOM 3384 N N . GLU B 1 31 ? -14.711 -9.656 -11.773 1 98.75 31 GLU B N 1
ATOM 3385 C CA . GLU B 1 31 ? -14.836 -10.641 -10.703 1 98.75 31 GLU B CA 1
ATOM 3386 C C . GLU B 1 31 ? -13.57 -10.695 -9.852 1 98.75 31 GLU B C 1
ATOM 3388 O O . GLU B 1 31 ? -12.492 -10.305 -10.312 1 98.75 31 GLU B O 1
ATOM 3393 N N . ILE B 1 32 ? -13.703 -11.086 -8.594 1 98.94 32 ILE B N 1
ATOM 3394 C CA . ILE B 1 32 ? -12.578 -11.203 -7.676 1 98.94 32 ILE B CA 1
ATOM 3395 C C . ILE B 1 32 ? -12.133 -12.664 -7.594 1 98.94 32 ILE B C 1
ATOM 3397 O O . ILE B 1 32 ? -12.953 -13.562 -7.383 1 98.94 32 ILE B O 1
ATOM 3401 N N . CYS B 1 33 ? -10.867 -12.914 -7.871 1 98.94 33 CYS B N 1
ATOM 3402 C CA . CYS B 1 33 ? -10.219 -14.188 -7.605 1 98.94 33 CYS B CA 1
ATOM 3403 C C . CYS B 1 33 ? -9.227 -14.07 -6.453 1 98.94 33 CYS B C 1
ATOM 3405 O O . CYS B 1 33 ? -8.172 -13.438 -6.598 1 98.94 33 CYS B O 1
ATOM 3407 N N . ASP B 1 34 ? -9.555 -14.664 -5.348 1 98.94 34 ASP B N 1
ATOM 3408 C CA . ASP B 1 34 ? -8.625 -14.617 -4.223 1 98.94 34 ASP B CA 1
ATOM 3409 C C . ASP B 1 34 ? -7.656 -15.797 -4.254 1 98.94 34 ASP B C 1
ATOM 3411 O O . ASP B 1 34 ? -8.07 -16.938 -4.402 1 98.94 34 ASP B O 1
ATOM 3415 N N . VAL B 1 35 ? -6.379 -15.469 -4.168 1 98.88 35 VAL B N 1
ATOM 3416 C CA . VAL B 1 35 ? -5.352 -16.5 -4.289 1 98.88 35 VAL B CA 1
ATOM 3417 C C . VAL B 1 35 ? -4.605 -16.641 -2.967 1 98.88 35 VAL B C 1
ATOM 3419 O O . VAL B 1 35 ? -3.43 -17.016 -2.947 1 98.88 35 VAL B O 1
ATOM 3422 N N . THR B 1 36 ? -5.215 -16.344 -1.805 1 98.81 36 THR B N 1
ATOM 3423 C CA . THR B 1 36 ? -4.641 -16.469 -0.469 1 98.81 36 THR B CA 1
ATOM 3424 C C . THR B 1 36 ? -4.148 -17.891 -0.215 1 98.81 36 THR B C 1
ATOM 3426 O O . THR B 1 36 ? -3.051 -18.078 0.308 1 98.81 36 THR B O 1
ATOM 3429 N N . LEU B 1 37 ? -4.871 -18.859 -0.634 1 98.5 37 LEU B N 1
ATOM 3430 C CA . LEU B 1 37 ? -4.609 -20.25 -0.29 1 98.5 37 LEU B CA 1
ATOM 3431 C C . LEU B 1 37 ? -3.533 -20.844 -1.192 1 98.5 37 LEU B C 1
ATOM 3433 O O . LEU B 1 37 ? -3.057 -21.953 -0.95 1 98.5 37 LEU B O 1
ATOM 3437 N N . ARG B 1 38 ? -3.154 -20.125 -2.172 1 96.62 38 ARG B N 1
ATOM 3438 C CA . ARG B 1 38 ? -2.115 -20.578 -3.086 1 96.62 38 ARG B CA 1
ATOM 3439 C C . ARG B 1 38 ? -0.903 -19.656 -3.049 1 96.62 38 ARG B C 1
ATOM 3441 O O . ARG B 1 38 ? 0.07 -19.922 -2.342 1 96.62 38 ARG B O 1
ATOM 3448 N N . ASP B 1 39 ? -0.991 -18.406 -3.67 1 96.12 39 ASP B N 1
ATOM 3449 C CA . ASP B 1 39 ? 0.11 -17.453 -3.639 1 96.12 39 ASP B CA 1
ATOM 3450 C C . ASP B 1 39 ? 0.339 -16.922 -2.225 1 96.12 39 ASP B C 1
ATOM 3452 O O . ASP B 1 39 ? 1.483 -16.75 -1.799 1 96.12 39 ASP B O 1
ATOM 3456 N N . GLY B 1 40 ? -0.786 -16.609 -1.541 1 97.19 40 GLY B N 1
ATOM 3457 C CA . GLY B 1 40 ? -0.66 -16.188 -0.151 1 97.19 40 GLY B CA 1
ATOM 3458 C C . GLY B 1 40 ? 0.129 -17.172 0.692 1 97.19 40 GLY B C 1
ATOM 3459 O O . GLY B 1 40 ? 0.981 -16.781 1.488 1 97.19 40 GLY B O 1
ATOM 3460 N N . GLU B 1 41 ? -0.127 -18.422 0.461 1 94.56 41 GLU B N 1
ATOM 3461 C CA . GLU B 1 41 ? 0.549 -19.469 1.218 1 94.56 41 GLU B CA 1
ATOM 3462 C C . GLU B 1 41 ? 2.016 -19.594 0.81 1 94.56 41 GLU B C 1
ATOM 3464 O O . GLU B 1 41 ? 2.824 -20.172 1.542 1 94.56 41 GLU B O 1
ATOM 3469 N N . GLN B 1 42 ? 2.391 -19 -0.3 1 90.38 42 GLN B N 1
ATOM 3470 C CA . GLN B 1 42 ? 3.783 -19.016 -0.733 1 90.38 42 GLN B CA 1
ATOM 3471 C C . GLN B 1 42 ? 4.613 -17.984 0.025 1 90.38 42 GLN B C 1
ATOM 3473 O O . GLN B 1 42 ? 5.82 -17.875 -0.191 1 90.38 42 GLN B O 1
ATOM 3478 N N . THR B 1 43 ? 3.961 -17.203 0.916 1 93.12 43 THR B N 1
ATOM 3479 C CA . THR B 1 43 ? 4.723 -16.375 1.835 1 93.12 43 THR B CA 1
ATOM 3480 C C . THR B 1 43 ? 5.699 -17.203 2.652 1 93.12 43 THR B C 1
ATOM 3482 O O . THR B 1 43 ? 5.316 -18.234 3.217 1 93.12 43 THR B O 1
ATOM 3485 N N . PRO B 1 44 ? 6.949 -16.766 2.738 1 88.75 44 PRO B N 1
ATOM 3486 C CA . PRO B 1 44 ? 7.914 -17.547 3.523 1 88.75 44 PRO B CA 1
ATOM 3487 C C . PRO B 1 44 ? 7.438 -17.812 4.953 1 88.75 44 PRO B C 1
ATOM 3489 O O . PRO B 1 44 ? 7.023 -16.875 5.648 1 88.75 44 PRO B O 1
ATOM 3492 N N . GLY B 1 45 ? 7.457 -19.062 5.293 1 84.38 45 GLY B N 1
ATOM 3493 C CA . GLY B 1 45 ? 7.121 -19.453 6.652 1 84.38 45 GLY B CA 1
ATOM 3494 C C . GLY B 1 45 ? 5.648 -19.75 6.84 1 84.38 45 GLY B C 1
ATOM 3495 O O . GLY B 1 45 ? 5.23 -20.203 7.914 1 84.38 45 GLY B O 1
ATOM 3496 N N . VAL B 1 46 ? 4.863 -19.609 5.82 1 90.5 46 VAL B N 1
ATOM 3497 C CA . VAL B 1 46 ? 3.424 -19.812 5.941 1 90.5 46 VAL B CA 1
ATOM 3498 C C . VAL B 1 46 ? 3.053 -21.188 5.406 1 90.5 46 VAL B C 1
ATOM 3500 O O . VAL B 1 46 ? 3.52 -21.594 4.34 1 90.5 46 VAL B O 1
ATOM 3503 N N . ALA B 1 47 ? 2.348 -21.953 6.148 1 89.56 47 ALA B N 1
ATOM 3504 C CA . ALA B 1 47 ? 1.736 -23.234 5.797 1 89.56 47 ALA B CA 1
ATOM 3505 C C . ALA B 1 47 ? 0.389 -23.406 6.492 1 89.56 47 ALA B C 1
ATOM 3507 O O . ALA B 1 47 ? 0.333 -23.641 7.699 1 89.56 47 ALA B O 1
ATOM 3508 N N . PHE B 1 48 ? -0.636 -23.281 5.723 1 95 48 PHE B N 1
ATOM 3509 C CA . PHE B 1 48 ? -1.968 -23.453 6.293 1 95 48 PHE B CA 1
ATOM 3510 C C . PHE B 1 48 ? -2.309 -24.922 6.445 1 95 48 PHE B C 1
ATOM 3512 O O . PHE B 1 48 ? -1.98 -25.734 5.574 1 95 48 PHE B O 1
ATOM 3519 N N . SER B 1 49 ? -2.967 -25.297 7.523 1 95.06 49 SER B N 1
ATOM 3520 C CA . SER B 1 49 ? -3.535 -26.641 7.641 1 95.06 49 SER B CA 1
ATOM 3521 C C . SER B 1 49 ? -4.762 -26.797 6.746 1 95.06 49 SER B C 1
ATOM 3523 O O . SER B 1 49 ? -5.316 -25.812 6.266 1 95.06 49 SER B O 1
ATOM 3525 N N . LYS B 1 50 ? -5.133 -28.078 6.473 1 97 50 LYS B N 1
ATOM 3526 C CA . LYS B 1 50 ? -6.34 -28.359 5.703 1 97 50 LYS B CA 1
ATOM 3527 C C . LYS B 1 50 ? -7.555 -27.656 6.309 1 97 50 LYS B C 1
ATOM 3529 O O . LYS B 1 50 ? -8.344 -27.047 5.594 1 97 50 LYS B O 1
ATOM 3534 N N . GLU B 1 51 ? -7.645 -27.719 7.668 1 98.19 51 GLU B N 1
ATOM 3535 C CA . GLU B 1 51 ? -8.766 -27.094 8.367 1 98.19 51 GLU B CA 1
ATOM 3536 C C . GLU B 1 51 ? -8.758 -25.578 8.188 1 98.19 51 GLU B C 1
ATOM 3538 O O . GLU B 1 51 ? -9.805 -24.969 7.965 1 98.19 51 GLU B O 1
ATOM 3543 N N . GLN B 1 52 ? -7.613 -25.016 8.273 1 98.38 52 GLN B N 1
ATOM 3544 C CA . GLN B 1 52 ? -7.473 -23.578 8.109 1 98.38 52 GLN B CA 1
ATOM 3545 C C . GLN B 1 52 ? -7.828 -23.141 6.684 1 98.38 52 GLN B C 1
ATOM 3547 O O . GLN B 1 52 ? -8.531 -22.156 6.484 1 98.38 52 GLN B O 1
ATOM 3552 N N . LYS B 1 53 ? -7.348 -23.891 5.703 1 98.5 53 LYS B N 1
ATOM 3553 C CA . LYS B 1 53 ? -7.648 -23.562 4.309 1 98.5 53 LYS B CA 1
ATOM 3554 C C . LYS B 1 53 ? -9.148 -23.656 4.039 1 98.5 53 LYS B C 1
ATOM 3556 O O . LYS B 1 53 ? -9.711 -22.781 3.359 1 98.5 53 LYS B O 1
ATOM 3561 N N . MET B 1 54 ? -9.758 -24.672 4.527 1 98.81 54 MET B N 1
ATOM 3562 C CA . MET B 1 54 ? -11.188 -24.844 4.316 1 98.81 54 MET B CA 1
ATOM 3563 C C . MET B 1 54 ? -11.984 -23.75 5.016 1 98.81 54 MET B C 1
ATOM 3565 O O . MET B 1 54 ? -12.969 -23.25 4.473 1 98.81 54 MET B O 1
ATOM 3569 N N . SER B 1 55 ? -11.555 -23.328 6.223 1 98.88 55 SER B N 1
ATOM 3570 C CA . SER B 1 55 ? -12.211 -22.25 6.949 1 98.88 55 SER B CA 1
ATOM 3571 C C . SER B 1 55 ? -12.094 -20.922 6.199 1 98.88 55 SER B C 1
ATOM 3573 O O . SER B 1 55 ? -13.078 -20.188 6.059 1 98.88 55 SER B O 1
ATOM 3575 N N . ILE B 1 56 ? -10.922 -20.609 5.719 1 98.94 56 ILE B N 1
ATOM 3576 C CA . ILE B 1 56 ? -10.68 -19.375 4.973 1 98.94 56 ILE B CA 1
ATOM 3577 C C . ILE B 1 56 ? -11.492 -19.391 3.68 1 98.94 56 ILE B C 1
ATOM 3579 O O . ILE B 1 56 ? -12.094 -18.391 3.301 1 98.94 56 ILE B O 1
ATOM 3583 N N . ALA B 1 57 ? -11.562 -20.594 3.008 1 98.94 57 ALA B N 1
ATOM 3584 C CA . ALA B 1 57 ? -12.352 -20.719 1.788 1 98.94 57 ALA B CA 1
ATOM 3585 C C . ALA B 1 57 ? -13.82 -20.406 2.051 1 98.94 57 ALA B C 1
ATOM 3587 O O . ALA B 1 57 ? -14.461 -19.703 1.266 1 98.94 57 ALA B O 1
ATOM 3588 N N . GLN B 1 58 ? -14.328 -20.906 3.133 1 98.94 58 GLN B N 1
ATOM 3589 C CA . GLN B 1 58 ? -15.711 -20.641 3.5 1 98.94 58 GLN B CA 1
ATOM 3590 C C . GLN B 1 58 ? -15.945 -19.156 3.752 1 98.94 58 GLN B C 1
ATOM 3592 O O . GLN B 1 58 ? -16.953 -18.594 3.32 1 98.94 58 GLN B O 1
ATOM 3597 N N . HIS B 1 59 ? -15.055 -18.531 4.469 1 98.94 59 HIS B N 1
ATOM 3598 C CA . HIS B 1 59 ? -15.164 -17.109 4.773 1 98.94 59 HIS B CA 1
ATOM 3599 C C . HIS B 1 59 ? -15.133 -16.266 3.5 1 98.94 59 HIS B C 1
ATOM 3601 O O . HIS B 1 59 ? -15.898 -15.32 3.359 1 98.94 59 HIS B O 1
ATOM 3607 N N . LEU B 1 60 ? -14.203 -16.594 2.584 1 98.94 60 LEU B N 1
ATOM 3608 C CA . LEU B 1 60 ? -14.133 -15.922 1.291 1 98.94 60 LEU B CA 1
ATOM 3609 C C . LEU B 1 60 ? -15.445 -16.078 0.527 1 98.94 60 LEU B C 1
ATOM 3611 O O . LEU B 1 60 ? -15.922 -15.125 -0.088 1 98.94 60 LEU B O 1
ATOM 3615 N N . ASP B 1 61 ? -15.984 -17.281 0.559 1 98.94 61 ASP B N 1
ATOM 3616 C CA . ASP B 1 61 ? -17.266 -17.562 -0.091 1 98.94 61 ASP B CA 1
ATOM 3617 C C . ASP B 1 61 ? -18.375 -16.719 0.517 1 98.94 61 ASP B C 1
ATOM 3619 O O . ASP B 1 61 ? -19.219 -16.172 -0.207 1 98.94 61 ASP B O 1
ATOM 3623 N N . ASP B 1 62 ? -18.391 -16.578 1.845 1 98.88 62 ASP B N 1
ATOM 3624 C CA . ASP B 1 62 ? -19.406 -15.805 2.551 1 98.88 62 ASP B CA 1
ATOM 3625 C C . ASP B 1 62 ? -19.344 -14.336 2.156 1 98.88 62 ASP B C 1
ATOM 3627 O O . ASP B 1 62 ? -20.375 -13.656 2.113 1 98.88 62 ASP B O 1
ATOM 3631 N N . ILE B 1 63 ? -18.203 -13.82 1.863 1 98.75 63 ILE B N 1
ATOM 3632 C CA . ILE B 1 63 ? -18 -12.445 1.433 1 98.75 63 ILE B CA 1
ATOM 3633 C C . ILE B 1 63 ? -18.547 -12.258 0.016 1 98.75 63 ILE B C 1
ATOM 3635 O O . ILE B 1 63 ? -19.016 -11.18 -0.338 1 98.75 63 ILE B O 1
ATOM 3639 N N . GLY B 1 64 ? -18.469 -13.273 -0.765 1 98.88 64 GLY B N 1
ATOM 3640 C CA . GLY B 1 64 ? -18.969 -13.219 -2.131 1 98.88 64 GLY B CA 1
ATOM 3641 C C . GLY B 1 64 ? -17.859 -13.25 -3.17 1 98.88 64 GLY B C 1
ATOM 3642 O O . GLY B 1 64 ? -18.078 -12.906 -4.332 1 98.88 64 GLY B O 1
ATOM 3643 N N . VAL B 1 65 ? -16.688 -13.656 -2.795 1 98.88 65 VAL B N 1
ATOM 3644 C CA . VAL B 1 65 ? -15.594 -13.805 -3.744 1 98.88 65 VAL B CA 1
ATOM 3645 C C . VAL B 1 65 ? -16 -14.773 -4.852 1 98.88 65 VAL B C 1
ATOM 3647 O O . VAL B 1 65 ? -16.625 -15.805 -4.586 1 98.88 65 VAL B O 1
ATOM 3650 N N . ASP B 1 66 ? -15.641 -14.453 -6.086 1 98.94 66 ASP B N 1
ATOM 3651 C CA . ASP B 1 66 ? -16.156 -15.18 -7.242 1 98.94 66 ASP B CA 1
ATOM 3652 C C . ASP B 1 66 ? -15.344 -16.453 -7.492 1 98.94 66 ASP B C 1
ATOM 3654 O O . ASP B 1 66 ? -15.891 -17.469 -7.914 1 98.94 66 ASP B O 1
ATOM 3658 N N . VAL B 1 67 ? -14.07 -16.375 -7.289 1 98.94 67 VAL B N 1
ATOM 3659 C CA . VAL B 1 67 ? -13.156 -17.484 -7.57 1 98.94 67 VAL B CA 1
ATOM 3660 C C . VAL B 1 67 ? -12.148 -17.609 -6.434 1 98.94 67 VAL B C 1
ATOM 3662 O O . VAL B 1 67 ? -11.664 -16.609 -5.902 1 98.94 67 VAL B O 1
ATOM 3665 N N . ILE B 1 68 ? -11.867 -18.812 -6 1 98.94 68 ILE B N 1
ATOM 3666 C CA . ILE B 1 68 ? -10.828 -19.109 -5.023 1 98.94 68 ILE B CA 1
ATOM 3667 C C . ILE B 1 68 ? -9.781 -20.031 -5.652 1 98.94 68 ILE B C 1
ATOM 3669 O O . ILE B 1 68 ? -10.109 -21.094 -6.188 1 98.94 68 ILE B O 1
ATOM 3673 N N . GLU B 1 69 ? -8.578 -19.562 -5.746 1 98.88 69 GLU B N 1
ATOM 3674 C CA . GLU B 1 69 ? -7.473 -20.438 -6.121 1 98.88 69 GLU B CA 1
ATOM 3675 C C . GLU B 1 69 ? -6.965 -21.234 -4.918 1 98.88 69 GLU B C 1
ATOM 3677 O O . GLU B 1 69 ? -6.23 -20.703 -4.082 1 98.88 69 GLU B O 1
ATOM 3682 N N . ALA B 1 70 ? -7.203 -22.484 -4.953 1 98.62 70 ALA B N 1
ATOM 3683 C CA . ALA B 1 70 ? -7.199 -23.281 -3.729 1 98.62 70 ALA B CA 1
ATOM 3684 C C . ALA B 1 70 ? -5.816 -23.859 -3.455 1 98.62 70 ALA B C 1
ATOM 3686 O O . ALA B 1 70 ? -5.531 -24.297 -2.34 1 98.62 70 ALA B O 1
ATOM 3687 N N . GLY B 1 71 ? -4.992 -23.875 -4.457 1 97.38 71 GLY B N 1
ATOM 3688 C CA . GLY B 1 71 ? -3.67 -24.422 -4.199 1 97.38 71 GLY B CA 1
ATOM 3689 C C . GLY B 1 71 ? -2.955 -24.875 -5.461 1 97.38 71 GLY B C 1
ATOM 3690 O O . GLY B 1 71 ? -3.227 -24.359 -6.551 1 97.38 71 GLY B O 1
ATOM 3691 N N . PHE B 1 72 ? -1.911 -25.703 -5.25 1 95.31 72 PHE B N 1
ATOM 3692 C CA . PHE B 1 72 ? -1.042 -26.297 -6.258 1 95.31 72 PHE B CA 1
ATOM 3693 C C . PHE B 1 72 ? -0.959 -27.812 -6.078 1 95.31 72 PHE B C 1
ATOM 3695 O O . PHE B 1 72 ? 0.02 -28.312 -5.535 1 95.31 72 PHE B O 1
ATOM 3702 N N . PRO B 1 73 ? -1.887 -28.516 -6.66 1 96.81 73 PRO B N 1
ATOM 3703 C CA . PRO B 1 73 ? -2.15 -29.906 -6.266 1 96.81 73 PRO B CA 1
ATOM 3704 C C . PRO B 1 73 ? -0.953 -30.828 -6.5 1 96.81 73 PRO B C 1
ATOM 3706 O O . PRO B 1 73 ? -0.745 -31.781 -5.746 1 96.81 73 PRO B O 1
ATOM 3709 N N . VAL B 1 74 ? -0.119 -30.578 -7.504 1 94.19 74 VAL B N 1
ATOM 3710 C CA . VAL B 1 74 ? 0.924 -31.516 -7.914 1 94.19 74 VAL B CA 1
ATOM 3711 C C . VAL B 1 74 ? 2.045 -31.531 -6.875 1 94.19 74 VAL B C 1
ATOM 3713 O O . VAL B 1 74 ? 2.854 -32.469 -6.836 1 94.19 74 VAL B O 1
ATOM 3716 N N . VAL B 1 75 ? 2.072 -30.531 -5.992 1 88.81 75 VAL B N 1
ATOM 3717 C CA . VAL B 1 75 ? 3.182 -30.359 -5.059 1 88.81 75 VAL B CA 1
ATOM 3718 C C . VAL B 1 75 ? 3.229 -31.531 -4.086 1 88.81 75 VAL B C 1
ATOM 3720 O O . VAL B 1 75 ? 4.309 -31.969 -3.678 1 88.81 75 VAL B O 1
ATOM 3723 N N . SER B 1 76 ? 2.074 -32.094 -3.658 1 89.75 76 SER B N 1
ATOM 3724 C CA . SER B 1 76 ? 2.01 -33.25 -2.744 1 89.75 76 SER B CA 1
ATOM 3725 C C . SER B 1 76 ? 0.619 -33.875 -2.736 1 89.75 76 SER B C 1
ATOM 3727 O O . SER B 1 76 ? -0.361 -33.219 -3.107 1 89.75 76 SER B O 1
ATOM 3729 N N . ASP B 1 77 ? 0.591 -35.062 -2.244 1 94.62 77 ASP B N 1
ATOM 3730 C CA . ASP B 1 77 ? -0.696 -35.75 -2.098 1 94.62 77 ASP B CA 1
ATOM 3731 C C . ASP B 1 77 ? -1.597 -35 -1.115 1 94.62 77 ASP B C 1
ATOM 3733 O O . ASP B 1 77 ? -2.812 -34.938 -1.306 1 94.62 77 ASP B O 1
ATOM 3737 N N . ALA B 1 78 ? -1.014 -34.469 -0.14 1 93.25 78 ALA B N 1
ATOM 3738 C CA . ALA B 1 78 ? -1.765 -33.719 0.852 1 93.25 78 ALA B CA 1
ATOM 3739 C C . ALA B 1 78 ? -2.391 -32.469 0.226 1 93.25 78 ALA B C 1
ATOM 3741 O O . ALA B 1 78 ? -3.553 -32.156 0.493 1 93.25 78 ALA B O 1
ATOM 3742 N N . GLU B 1 79 ? -1.634 -31.797 -0.575 1 95 79 GLU B N 1
ATOM 3743 C CA . GLU B 1 79 ? -2.137 -30.609 -1.255 1 95 79 GLU B CA 1
ATOM 3744 C C . GLU B 1 79 ? -3.246 -30.969 -2.242 1 95 79 GLU B C 1
ATOM 3746 O O . GLU B 1 79 ? -4.238 -30.25 -2.354 1 95 79 GLU B O 1
ATOM 3751 N N . LYS B 1 80 ? -3.018 -32.062 -2.947 1 97.5 80 LYS B N 1
ATOM 3752 C CA . LYS B 1 80 ? -4.047 -32.562 -3.855 1 97.5 80 LYS B CA 1
ATOM 3753 C C . LYS B 1 80 ? -5.352 -32.812 -3.113 1 97.5 80 LYS B C 1
ATOM 3755 O O . LYS B 1 80 ? -6.426 -32.406 -3.57 1 97.5 80 LYS B O 1
ATOM 3760 N N . ASP B 1 81 ? -5.242 -33.438 -1.993 1 98 81 ASP B N 1
ATOM 3761 C CA . ASP B 1 81 ? -6.406 -33.75 -1.174 1 98 81 ASP B CA 1
ATOM 3762 C C . ASP B 1 81 ? -7.105 -32.5 -0.694 1 98 81 ASP B C 1
ATOM 3764 O O . ASP B 1 81 ? -8.336 -32.406 -0.673 1 98 81 ASP B O 1
ATOM 3768 N N . VAL B 1 82 ? -6.383 -31.469 -0.302 1 98 82 VAL B N 1
ATOM 3769 C CA . VAL B 1 82 ? -6.93 -30.219 0.188 1 98 82 VAL B CA 1
ATOM 3770 C C . VAL B 1 82 ? -7.695 -29.516 -0.931 1 98 82 VAL B C 1
ATOM 3772 O O . VAL B 1 82 ? -8.828 -29.062 -0.73 1 98 82 VAL B O 1
ATOM 3775 N N . VAL B 1 83 ? -7.117 -29.422 -2.066 1 98.62 83 VAL B N 1
ATOM 3776 C CA . VAL B 1 83 ? -7.746 -28.766 -3.203 1 98.62 83 VAL B CA 1
ATOM 3777 C C . VAL B 1 83 ? -9.039 -29.484 -3.576 1 98.62 83 VAL B C 1
ATOM 3779 O O . VAL B 1 83 ? -10.07 -28.844 -3.809 1 98.62 83 VAL B O 1
ATOM 3782 N N . LYS B 1 84 ? -8.977 -30.828 -3.637 1 98.75 84 LYS B N 1
ATOM 3783 C CA . LYS B 1 84 ? -10.156 -31.625 -3.947 1 98.75 84 LYS B CA 1
ATOM 3784 C C . LYS B 1 84 ? -11.25 -31.406 -2.906 1 98.75 84 LYS B C 1
ATOM 3786 O O . LYS B 1 84 ? -12.43 -31.281 -3.252 1 98.75 84 LYS B O 1
ATOM 3791 N N . SER B 1 85 ? -10.867 -31.344 -1.661 1 98.75 85 SER B N 1
ATOM 3792 C CA . SER B 1 85 ? -11.82 -31.125 -0.58 1 98.75 85 SER B CA 1
ATOM 3793 C C . SER B 1 85 ? -12.508 -29.766 -0.714 1 98.75 85 SER B C 1
ATOM 3795 O O . SER B 1 85 ? -13.719 -29.656 -0.551 1 98.75 85 SER B O 1
ATOM 3797 N N . ILE B 1 86 ? -11.75 -28.703 -1.004 1 98.88 86 ILE B N 1
ATOM 3798 C CA . ILE B 1 86 ? -12.297 -27.359 -1.146 1 98.88 86 ILE B CA 1
ATOM 3799 C C . ILE B 1 86 ? -13.234 -27.312 -2.352 1 98.88 86 ILE B C 1
ATOM 3801 O O . ILE B 1 86 ? -14.312 -26.719 -2.287 1 98.88 86 ILE B O 1
ATOM 3805 N N . ALA B 1 87 ? -12.859 -28 -3.412 1 98.75 87 ALA B N 1
ATOM 3806 C CA . ALA B 1 87 ? -13.68 -28.047 -4.621 1 98.75 87 ALA B CA 1
ATOM 3807 C C . ALA B 1 87 ? -15.016 -28.719 -4.352 1 98.75 87 ALA B C 1
ATOM 3809 O O . ALA B 1 87 ? -16.016 -28.438 -5.027 1 98.75 87 ALA B O 1
ATOM 3810 N N . ASN B 1 88 ? -15.086 -29.562 -3.373 1 98.62 88 ASN B N 1
ATOM 3811 C CA . ASN B 1 88 ? -16.281 -30.344 -3.096 1 98.62 88 ASN B CA 1
ATOM 3812 C C . ASN B 1 88 ? -17.016 -29.828 -1.863 1 98.62 88 ASN B C 1
ATOM 3814 O O . ASN B 1 88 ? -17.891 -30.5 -1.319 1 98.62 88 ASN B O 1
ATOM 3818 N N . MET B 1 89 ? -16.719 -28.625 -1.346 1 98.44 89 MET B N 1
ATOM 3819 C CA . MET B 1 89 ? -17.344 -28.016 -0.17 1 98.44 89 MET B CA 1
ATOM 3820 C C . MET B 1 89 ? -18.75 -27.516 -0.496 1 98.44 89 MET B C 1
ATOM 3822 O O . MET B 1 89 ? -19.547 -27.25 0.408 1 98.44 89 MET B O 1
ATOM 3826 N N . GLY B 1 90 ? -19.094 -27.359 -1.746 1 98.5 90 GLY B N 1
ATOM 3827 C CA . GLY B 1 90 ? -20.375 -26.797 -2.129 1 98.5 90 GLY B CA 1
ATOM 3828 C C . GLY B 1 90 ? -20.422 -25.281 -2.066 1 98.5 90 GLY B C 1
ATOM 3829 O O . GLY B 1 90 ? -21.469 -24.703 -1.767 1 98.5 90 GLY B O 1
ATOM 3830 N N . LEU B 1 91 ? -19.328 -24.656 -2.303 1 98.75 91 LEU B N 1
ATOM 3831 C CA . LEU B 1 91 ? -19.234 -23.203 -2.273 1 98.75 91 LEU B CA 1
ATOM 3832 C C . LEU B 1 91 ? -19.891 -22.594 -3.516 1 98.75 91 LEU B C 1
ATOM 3834 O O . LEU B 1 91 ? -20.016 -23.266 -4.539 1 98.75 91 LEU B O 1
ATOM 3838 N N . ASP B 1 92 ? -20.312 -21.297 -3.416 1 98.75 92 ASP B N 1
ATOM 3839 C CA . ASP B 1 92 ? -20.781 -20.547 -4.574 1 98.75 92 ASP B CA 1
ATOM 3840 C C . ASP B 1 92 ? -19.609 -20.141 -5.473 1 98.75 92 ASP B C 1
ATOM 3842 O O . ASP B 1 92 ? -19.766 -20.078 -6.695 1 98.75 92 ASP B O 1
ATOM 3846 N N . ALA B 1 93 ? -18.453 -19.875 -4.836 1 98.88 93 ALA B N 1
ATOM 3847 C CA . ALA B 1 93 ? -17.25 -19.5 -5.586 1 98.88 93 ALA B CA 1
ATOM 3848 C C . ALA B 1 93 ? -16.781 -20.641 -6.48 1 98.88 93 ALA B C 1
ATOM 3850 O O . ALA B 1 93 ? -16.828 -21.812 -6.082 1 98.88 93 ALA B O 1
ATOM 3851 N N . ARG B 1 94 ? -16.375 -20.312 -7.668 1 98.88 94 ARG B N 1
ATOM 3852 C CA . ARG B 1 94 ? -15.672 -21.281 -8.492 1 98.88 94 ARG B CA 1
ATOM 3853 C C . ARG B 1 94 ? -14.273 -21.562 -7.941 1 98.88 94 ARG B C 1
ATOM 3855 O O . ARG B 1 94 ? -13.617 -20.656 -7.414 1 98.88 94 ARG B O 1
ATOM 3862 N N . ILE B 1 95 ? -13.844 -22.812 -8.055 1 98.88 95 ILE B N 1
ATOM 3863 C CA . ILE B 1 95 ? -12.562 -23.219 -7.488 1 98.88 95 ILE B CA 1
ATOM 3864 C C . ILE B 1 95 ? -11.57 -23.5 -8.617 1 98.88 95 ILE B C 1
ATOM 3866 O O . ILE B 1 95 ? -11.891 -24.188 -9.578 1 98.88 95 ILE B O 1
ATOM 3870 N N . CYS B 1 96 ? -10.383 -22.906 -8.547 1 98.5 96 CYS B N 1
ATOM 3871 C CA . CYS B 1 96 ? -9.312 -23.203 -9.484 1 98.5 96 CYS B CA 1
ATOM 3872 C C . CYS B 1 96 ? -8.031 -23.562 -8.75 1 98.5 96 CYS B C 1
ATOM 3874 O O . CYS B 1 96 ? -7.996 -23.578 -7.52 1 98.5 96 CYS B O 1
ATOM 3876 N N . CYS B 1 97 ? -7.016 -24.031 -9.484 1 98.5 97 CYS B N 1
ATOM 3877 C CA . CYS B 1 97 ? -5.703 -24.344 -8.93 1 98.5 97 CYS B CA 1
ATOM 3878 C C . CYS B 1 97 ? -4.605 -24.062 -9.953 1 98.5 97 CYS B C 1
ATOM 3880 O O . CYS B 1 97 ? -4.887 -23.828 -11.125 1 98.5 97 CYS B O 1
ATOM 3882 N N . LEU B 1 98 ? -3.432 -23.969 -9.445 1 97.62 98 LEU B N 1
ATOM 3883 C CA . LEU B 1 98 ? -2.266 -23.641 -10.266 1 97.62 98 LEU B CA 1
ATOM 3884 C C . LEU B 1 98 ? -1.676 -24.906 -10.883 1 97.62 98 LEU B C 1
ATOM 3886 O O . LEU B 1 98 ? -1.656 -25.969 -10.242 1 97.62 98 LEU B O 1
ATOM 3890 N N . CYS B 1 99 ? -1.211 -24.797 -12.133 1 96.94 99 CYS B N 1
ATOM 3891 C CA . CYS B 1 99 ? -0.526 -25.875 -12.852 1 96.94 99 CYS B CA 1
ATOM 3892 C C . CYS B 1 99 ? 0.646 -25.328 -13.656 1 96.94 99 CYS B C 1
ATOM 3894 O O . CYS B 1 99 ? 0.544 -24.25 -14.258 1 96.94 99 CYS B O 1
ATOM 3896 N N . ARG B 1 100 ? 1.728 -26.094 -13.672 1 94.81 100 ARG B N 1
ATOM 3897 C CA . ARG B 1 100 ? 2.736 -25.859 -14.695 1 94.81 100 ARG B CA 1
ATOM 3898 C C . ARG B 1 100 ? 2.227 -26.266 -16.078 1 94.81 100 ARG B C 1
ATOM 3900 O O . ARG B 1 100 ? 1.172 -26.906 -16.188 1 94.81 100 ARG B O 1
ATOM 3907 N N . SER B 1 101 ? 3.045 -25.875 -17 1 96.12 101 SER B N 1
ATOM 3908 C CA . SER B 1 101 ? 2.701 -26.234 -18.375 1 96.12 101 SER B CA 1
ATOM 3909 C C . SER B 1 101 ? 3.137 -27.672 -18.688 1 96.12 101 SER B C 1
ATOM 3911 O O . SER B 1 101 ? 3.889 -27.891 -19.641 1 96.12 101 SER B O 1
ATOM 3913 N N . THR B 1 102 ? 2.621 -28.578 -17.891 1 95.31 102 THR B N 1
ATOM 3914 C CA . THR B 1 102 ? 2.9 -30 -18.109 1 95.31 102 THR B CA 1
ATOM 3915 C C . THR B 1 102 ? 1.617 -30.812 -18.016 1 95.31 102 THR B C 1
ATOM 3917 O O . THR B 1 102 ? 0.693 -30.469 -17.281 1 95.31 102 THR B O 1
ATOM 3920 N N . GLN B 1 103 ? 1.618 -31.906 -18.703 1 94.38 103 GLN B N 1
ATOM 3921 C CA . GLN B 1 103 ? 0.455 -32.781 -18.703 1 94.38 103 GLN B CA 1
ATOM 3922 C C . GLN B 1 103 ? 0.209 -33.375 -17.312 1 94.38 103 GLN B C 1
ATOM 3924 O O . GLN B 1 103 ? -0.94 -33.5 -16.891 1 94.38 103 GLN B O 1
ATOM 3929 N N . LYS B 1 104 ? 1.235 -33.75 -16.688 1 96 104 LYS B N 1
ATOM 3930 C CA . LYS B 1 104 ? 1.126 -34.312 -15.352 1 96 104 LYS B CA 1
ATOM 3931 C C . LYS B 1 104 ? 0.417 -33.375 -14.391 1 96 104 LYS B C 1
ATOM 3933 O O . LYS B 1 104 ? -0.441 -33.781 -13.609 1 96 104 LYS B O 1
ATOM 3938 N N . ASP B 1 105 ? 0.792 -32.062 -14.406 1 97 105 ASP B N 1
ATOM 3939 C CA . ASP B 1 105 ? 0.153 -31.062 -13.555 1 97 105 ASP B CA 1
ATOM 3940 C C . ASP B 1 105 ? -1.34 -30.953 -13.859 1 97 105 ASP B C 1
ATOM 3942 O O . ASP B 1 105 ? -2.164 -30.906 -12.945 1 97 105 ASP B O 1
ATOM 3946 N N . VAL B 1 106 ? -1.657 -30.984 -15.125 1 97.69 106 VAL B N 1
ATOM 3947 C CA . VAL B 1 106 ? -3.045 -30.812 -15.555 1 97.69 106 VAL B CA 1
ATOM 3948 C C . VAL B 1 106 ? -3.852 -32.062 -15.156 1 97.69 106 VAL B C 1
ATOM 3950 O O . VAL B 1 106 ? -4.984 -31.938 -14.68 1 97.69 106 VAL B O 1
ATOM 3953 N N . GLU B 1 107 ? -3.258 -33.219 -15.336 1 96.75 107 GLU B N 1
ATOM 3954 C CA . GLU B 1 107 ? -3.916 -34.469 -14.938 1 96.75 107 GLU B CA 1
ATOM 3955 C C . GLU B 1 107 ? -4.238 -34.469 -13.445 1 96.75 107 GLU B C 1
ATOM 3957 O O . GLU B 1 107 ? -5.344 -34.844 -13.047 1 96.75 107 GLU B O 1
ATOM 3962 N N . THR B 1 108 ? -3.305 -34.062 -12.672 1 97.75 108 THR B N 1
ATOM 3963 C CA . THR B 1 108 ? -3.482 -33.969 -11.227 1 97.75 108 THR B CA 1
ATOM 3964 C C . THR B 1 108 ? -4.602 -33 -10.867 1 97.75 108 THR B C 1
ATOM 3966 O O . THR B 1 108 ? -5.406 -33.281 -9.969 1 97.75 108 THR B O 1
ATOM 3969 N N . ALA B 1 109 ? -4.621 -31.891 -11.555 1 97.75 109 ALA B N 1
ATOM 3970 C CA . ALA B 1 109 ? -5.641 -30.875 -11.312 1 97.75 109 ALA B CA 1
ATOM 3971 C C . ALA B 1 109 ? -7.027 -31.391 -11.695 1 97.75 109 ALA B C 1
ATOM 3973 O O . ALA B 1 109 ? -8.008 -31.109 -11 1 97.75 109 ALA B O 1
ATOM 3974 N N . VAL B 1 110 ? -7.152 -32.094 -12.82 1 96.31 110 VAL B N 1
ATOM 3975 C CA . VAL B 1 110 ? -8.414 -32.656 -13.273 1 96.31 110 VAL B CA 1
ATOM 3976 C C . VAL B 1 110 ? -8.977 -33.594 -12.211 1 96.31 110 VAL B C 1
ATOM 3978 O O . VAL B 1 110 ? -10.188 -33.625 -11.961 1 96.31 110 VAL B O 1
ATOM 3981 N N . ASP B 1 111 ? -8.117 -34.281 -11.57 1 97.25 111 ASP B N 1
ATOM 3982 C CA . ASP B 1 111 ? -8.508 -35.25 -10.547 1 97.25 111 ASP B CA 1
ATOM 3983 C C . ASP B 1 111 ? -9.023 -34.531 -9.297 1 97.25 111 ASP B C 1
ATOM 3985 O O . ASP B 1 111 ? -9.633 -35.188 -8.43 1 97.25 111 ASP B O 1
ATOM 3989 N N . CYS B 1 112 ? -8.906 -33.25 -9.141 1 98.06 112 CYS B N 1
ATOM 3990 C CA . CYS B 1 112 ? -9.312 -32.531 -7.953 1 98.06 112 CYS B CA 1
ATOM 3991 C C . CYS B 1 112 ? -10.719 -31.969 -8.109 1 98.06 112 CYS B C 1
ATOM 3993 O O . CYS B 1 112 ? -11.273 -31.391 -7.164 1 98.06 112 CYS B O 1
ATOM 3995 N N . ASP B 1 113 ? -11.352 -32.094 -9.258 1 97.44 113 ASP B N 1
ATOM 3996 C CA . ASP B 1 113 ? -12.727 -31.656 -9.516 1 97.44 113 ASP B CA 1
ATOM 3997 C C . ASP B 1 113 ? -12.836 -30.141 -9.492 1 97.44 113 ASP B C 1
ATOM 3999 O O . ASP B 1 113 ? -13.836 -29.594 -9.016 1 97.44 113 ASP B O 1
ATOM 4003 N N . VAL B 1 114 ? -11.781 -29.406 -9.852 1 98.44 114 VAL B N 1
ATOM 4004 C CA . VAL B 1 114 ? -11.805 -27.953 -9.883 1 98.44 114 VAL B CA 1
ATOM 4005 C C . VAL B 1 114 ? -12.586 -27.469 -11.102 1 98.44 114 VAL B C 1
ATOM 4007 O O . VAL B 1 114 ? -12.797 -28.234 -12.047 1 98.44 114 VAL B O 1
ATOM 4010 N N . ASP B 1 115 ? -13.062 -26.203 -11.055 1 98.31 115 ASP B N 1
ATOM 4011 C CA . ASP B 1 115 ? -13.82 -25.609 -12.148 1 98.31 115 ASP B CA 1
ATOM 4012 C C . ASP B 1 115 ? -12.906 -25.266 -13.32 1 98.31 115 ASP B C 1
ATOM 4014 O O . ASP B 1 115 ? -13.305 -25.375 -14.484 1 98.31 115 ASP B O 1
ATOM 4018 N N . PHE B 1 116 ? -11.758 -24.781 -13.039 1 98 116 PHE B N 1
ATOM 4019 C CA . PHE B 1 116 ? -10.781 -24.516 -14.094 1 98 116 PHE B CA 1
ATOM 4020 C C . PHE B 1 116 ? -9.367 -24.531 -13.523 1 98 116 PHE B C 1
ATOM 4022 O O . PHE B 1 116 ? -9.18 -24.578 -12.305 1 98 116 PHE B O 1
ATOM 4029 N N . VAL B 1 117 ? -8.32 -24.609 -14.445 1 98.62 117 VAL B N 1
ATOM 4030 C CA . VAL B 1 117 ? -6.906 -24.656 -14.07 1 98.62 117 VAL B CA 1
ATOM 4031 C C . VAL B 1 117 ? -6.184 -23.422 -14.594 1 98.62 117 VAL B C 1
ATOM 4033 O O . VAL B 1 117 ? -6.527 -22.891 -15.648 1 98.62 117 VAL B O 1
ATOM 4036 N N . SER B 1 118 ? -5.305 -22.891 -13.758 1 98.75 118 SER B N 1
ATOM 4037 C CA . SER B 1 118 ? -4.395 -21.828 -14.18 1 98.75 118 SER B CA 1
ATOM 4038 C C . SER B 1 118 ? -3.057 -22.391 -14.641 1 98.75 118 SER B C 1
ATOM 4040 O O . SER B 1 118 ? -2.23 -22.797 -13.82 1 98.75 118 SER B O 1
ATOM 4042 N N . ILE B 1 119 ? -2.834 -22.406 -15.898 1 98.69 119 ILE B N 1
ATOM 4043 C CA . ILE B 1 119 ? -1.602 -22.906 -16.484 1 98.69 119 ILE B CA 1
ATOM 4044 C C . ILE B 1 119 ? -0.646 -21.75 -16.781 1 98.69 119 ILE B C 1
ATOM 4046 O O . ILE B 1 119 ? -0.974 -20.844 -17.531 1 98.69 119 ILE B O 1
ATOM 4050 N N . PHE B 1 120 ? 0.576 -21.766 -16.156 1 97.94 120 PHE B N 1
ATOM 4051 C CA . PHE B 1 120 ? 1.427 -20.578 -16.281 1 97.94 120 PHE B CA 1
ATOM 4052 C C . PHE B 1 120 ? 2.66 -20.891 -17.125 1 97.94 120 PHE B C 1
ATOM 4054 O O . PHE B 1 120 ? 3.1 -22.047 -17.188 1 97.94 120 PHE B O 1
ATOM 4061 N N . LEU B 1 121 ? 3.139 -19.922 -17.781 1 97.69 121 LEU B N 1
ATOM 4062 C CA . LEU B 1 121 ? 4.359 -19.891 -18.578 1 97.69 121 LEU B CA 1
ATOM 4063 C C . LEU B 1 121 ? 5.023 -18.516 -18.516 1 97.69 121 LEU B C 1
ATOM 4065 O O . LEU B 1 121 ? 4.348 -17.5 -18.625 1 97.69 121 LEU B O 1
ATOM 4069 N N . ALA B 1 122 ? 6.309 -18.5 -18.219 1 97.56 122 ALA B N 1
ATOM 4070 C CA . ALA B 1 122 ? 7.062 -17.266 -18.312 1 97.56 122 ALA B CA 1
ATOM 4071 C C . ALA B 1 122 ? 7.707 -17.125 -19.688 1 97.56 122 ALA B C 1
ATOM 4073 O O . ALA B 1 122 ? 8.328 -18.062 -20.188 1 97.56 122 ALA B O 1
ATOM 4074 N N . MET B 1 123 ? 7.539 -15.922 -20.297 1 97.38 123 MET B N 1
ATOM 4075 C CA . MET B 1 123 ? 8 -15.766 -21.672 1 97.38 123 MET B CA 1
ATOM 4076 C C . MET B 1 123 ? 9.008 -14.625 -21.781 1 97.38 123 MET B C 1
ATOM 4078 O O . MET B 1 123 ? 9.414 -14.25 -22.875 1 97.38 123 MET B O 1
ATOM 4082 N N . SER B 1 124 ? 9.359 -14.008 -20.641 1 96.94 124 SER B N 1
ATOM 4083 C CA . SER B 1 124 ? 10.406 -12.992 -20.688 1 96.94 124 SER B CA 1
ATOM 4084 C C . SER B 1 124 ? 11.75 -13.609 -21.062 1 96.94 124 SER B C 1
ATOM 4086 O O . SER B 1 124 ? 11.984 -14.797 -20.844 1 96.94 124 SER B O 1
ATOM 4088 N N . ASP B 1 125 ? 12.68 -12.805 -21.641 1 95.56 125 ASP B N 1
ATOM 4089 C CA . ASP B 1 125 ? 14.008 -13.297 -22 1 95.56 125 ASP B CA 1
ATOM 4090 C C . ASP B 1 125 ? 14.742 -13.836 -20.781 1 95.56 125 ASP B C 1
ATOM 4092 O O . ASP B 1 125 ? 15.422 -14.859 -20.859 1 95.56 125 ASP B O 1
ATOM 4096 N N . LEU B 1 126 ? 14.555 -13.164 -19.703 1 94.44 126 LEU B N 1
ATOM 4097 C CA . LEU B 1 126 ? 15.195 -13.547 -18.438 1 94.44 126 LEU B CA 1
ATOM 4098 C C . LEU B 1 126 ? 14.773 -14.953 -18.031 1 94.44 126 LEU B C 1
ATOM 4100 O O . LEU B 1 126 ? 15.617 -15.781 -17.688 1 94.44 126 LEU B O 1
ATOM 4104 N N . HIS B 1 127 ? 13.523 -15.25 -18.094 1 96.31 127 HIS B N 1
ATOM 4105 C CA . HIS B 1 127 ? 13.016 -16.531 -17.609 1 96.31 127 HIS B CA 1
ATOM 4106 C C . HIS B 1 127 ? 13.289 -17.641 -18.609 1 96.31 127 HIS B C 1
ATOM 4108 O O . HIS B 1 127 ? 13.578 -18.781 -18.219 1 96.31 127 HIS B O 1
ATOM 4114 N N . LEU B 1 128 ? 13.188 -17.328 -19.891 1 97.12 128 LEU B N 1
ATOM 4115 C CA . LEU B 1 128 ? 13.531 -18.328 -20.906 1 97.12 128 LEU B CA 1
ATOM 4116 C C . LEU B 1 128 ? 14.977 -18.766 -20.75 1 97.12 128 LEU B C 1
ATOM 4118 O O . LEU B 1 128 ? 15.281 -19.969 -20.828 1 97.12 128 LEU B O 1
ATOM 4122 N N . LYS B 1 129 ? 15.844 -17.828 -20.453 1 95.81 129 LYS B N 1
ATOM 4123 C CA . LYS B 1 129 ? 17.281 -18.078 -20.391 1 95.81 129 LYS B CA 1
ATOM 4124 C C . LYS B 1 129 ? 17.672 -18.719 -19.062 1 95.81 129 LYS B C 1
ATOM 4126 O O . LYS B 1 129 ? 18.391 -19.734 -19.031 1 95.81 129 LYS B O 1
ATOM 4131 N N . TYR B 1 130 ? 17.172 -18.203 -17.938 1 94.38 130 TYR B N 1
ATOM 4132 C CA . TYR B 1 130 ? 17.75 -18.547 -16.656 1 94.38 130 TYR B CA 1
ATOM 4133 C C . TYR B 1 130 ? 16.859 -19.5 -15.875 1 94.38 130 TYR B C 1
ATOM 4135 O O . TYR B 1 130 ? 17.312 -20.219 -14.984 1 94.38 130 TYR B O 1
ATOM 4143 N N . LYS B 1 131 ? 15.57 -19.547 -16.156 1 93.31 131 LYS B N 1
ATOM 4144 C CA . LYS B 1 131 ? 14.641 -20.422 -15.453 1 93.31 131 LYS B CA 1
ATOM 4145 C C . LYS B 1 131 ? 14.43 -21.719 -16.219 1 93.31 131 LYS B C 1
ATOM 4147 O O . LYS B 1 131 ? 14.508 -22.812 -15.648 1 93.31 131 LYS B O 1
ATOM 4152 N N . TYR B 1 132 ? 14.18 -21.562 -17.562 1 95 132 TYR B N 1
ATOM 4153 C CA . TYR B 1 132 ? 13.773 -22.734 -18.344 1 95 132 TYR B CA 1
ATOM 4154 C C . TYR B 1 132 ? 14.945 -23.312 -19.125 1 95 132 TYR B C 1
ATOM 4156 O O . TYR B 1 132 ? 14.992 -24.516 -19.391 1 95 132 TYR B O 1
ATOM 4164 N N . HIS B 1 133 ? 15.906 -22.484 -19.578 1 96.38 133 HIS B N 1
ATOM 4165 C CA . HIS B 1 133 ? 16.969 -22.875 -20.484 1 96.38 133 HIS B CA 1
ATOM 4166 C C . HIS B 1 133 ? 16.391 -23.484 -21.766 1 96.38 133 HIS B C 1
ATOM 4168 O O . HIS B 1 133 ? 16.875 -24.516 -22.234 1 96.38 133 HIS B O 1
ATOM 4174 N N . LYS B 1 134 ? 15.328 -22.922 -22.281 1 97.31 134 LYS B N 1
ATOM 4175 C CA . LYS B 1 134 ? 14.617 -23.359 -23.484 1 97.31 134 LYS B CA 1
ATOM 4176 C C . LYS B 1 134 ? 14.188 -22.172 -24.344 1 97.31 134 LYS B C 1
ATOM 4178 O O . LYS B 1 134 ? 14.188 -21.031 -23.875 1 97.31 134 LYS B O 1
ATOM 4183 N N . SER B 1 135 ? 13.883 -22.453 -25.609 1 97.75 135 SER B N 1
ATOM 4184 C CA . SER B 1 135 ? 13.43 -21.406 -26.516 1 97.75 135 SER B CA 1
ATOM 4185 C C . SER B 1 135 ? 11.969 -21.062 -26.281 1 97.75 135 SER B C 1
ATOM 4187 O O . SER B 1 135 ? 11.227 -21.844 -25.688 1 97.75 135 SER B O 1
ATOM 4189 N N . LEU B 1 136 ? 11.617 -19.891 -26.75 1 98.19 136 LEU B N 1
ATOM 4190 C CA . LEU B 1 136 ? 10.219 -19.469 -26.688 1 98.19 136 LEU B CA 1
ATOM 4191 C C . LEU B 1 136 ? 9.312 -20.469 -27.375 1 98.19 136 LEU B C 1
ATOM 4193 O O . LEU B 1 136 ? 8.266 -20.844 -26.828 1 98.19 136 LEU B O 1
ATOM 4197 N N . ASP B 1 137 ? 9.711 -20.906 -28.547 1 98.06 137 ASP B N 1
ATOM 4198 C CA . ASP B 1 137 ? 8.906 -21.844 -29.328 1 98.06 137 ASP B CA 1
ATOM 4199 C C . ASP B 1 137 ? 8.672 -23.141 -28.562 1 98.06 137 ASP B C 1
ATOM 4201 O O . ASP B 1 137 ? 7.555 -23.656 -28.547 1 98.06 137 ASP B O 1
ATOM 4205 N N . GLU B 1 138 ? 9.68 -23.625 -27.984 1 97.75 138 GLU B N 1
ATOM 4206 C CA . GLU B 1 138 ? 9.586 -24.844 -27.203 1 97.75 138 GLU B CA 1
ATOM 4207 C C . GLU B 1 138 ? 8.617 -24.688 -26.031 1 97.75 138 GLU B C 1
ATOM 4209 O O . GLU B 1 138 ? 7.781 -25.562 -25.781 1 97.75 138 GLU B O 1
ATOM 4214 N N . MET B 1 139 ? 8.742 -23.594 -25.359 1 97.56 139 MET B N 1
ATOM 4215 C CA . MET B 1 139 ? 7.922 -23.375 -24.172 1 97.56 139 MET B CA 1
ATOM 4216 C C . MET B 1 139 ? 6.465 -23.125 -24.547 1 97.56 139 MET B C 1
ATOM 4218 O O . MET B 1 139 ? 5.555 -23.562 -23.844 1 97.56 139 MET B O 1
ATOM 4222 N N . LEU B 1 140 ? 6.258 -22.438 -25.641 1 98.31 140 LEU B N 1
ATOM 4223 C CA . LEU B 1 140 ? 4.895 -22.203 -26.125 1 98.31 140 LEU B CA 1
ATOM 4224 C C . LEU B 1 140 ? 4.234 -23.516 -26.516 1 98.31 140 LEU B C 1
ATOM 4226 O O . LEU B 1 140 ? 3.049 -23.734 -26.25 1 98.31 140 LEU B O 1
ATOM 4230 N N . ASP B 1 141 ? 4.992 -24.359 -27.172 1 97.75 141 ASP B N 1
ATOM 4231 C CA . ASP B 1 141 ? 4.457 -25.656 -27.562 1 97.75 141 ASP B CA 1
ATOM 4232 C C . ASP B 1 141 ? 3.982 -26.453 -26.344 1 97.75 141 ASP B C 1
ATOM 4234 O O . ASP B 1 141 ? 2.898 -27.047 -26.375 1 97.75 141 ASP B O 1
ATOM 4238 N N . VAL B 1 142 ? 4.742 -26.453 -25.359 1 96.62 142 VAL B N 1
ATOM 4239 C CA . VAL B 1 142 ? 4.422 -27.188 -24.141 1 96.62 142 VAL B CA 1
ATOM 4240 C C . VAL B 1 142 ? 3.17 -26.594 -23.5 1 96.62 142 VAL B C 1
ATOM 4242 O O . VAL B 1 142 ? 2.275 -27.328 -23.078 1 96.62 142 VAL B O 1
ATOM 4245 N N . ALA B 1 143 ? 3.086 -25.312 -23.406 1 98.12 143 ALA B N 1
ATOM 4246 C CA . ALA B 1 143 ? 1.951 -24.625 -22.797 1 98.12 143 ALA B CA 1
ATOM 4247 C C . ALA B 1 143 ? 0.668 -24.875 -23.578 1 98.12 143 ALA B C 1
ATOM 4249 O O . ALA B 1 143 ? -0.383 -25.141 -23 1 98.12 143 ALA B O 1
ATOM 4250 N N . MET B 1 144 ? 0.798 -24.781 -24.922 1 98.5 144 MET B N 1
ATOM 4251 C CA . MET B 1 144 ? -0.378 -24.953 -25.766 1 98.5 144 MET B CA 1
ATOM 4252 C C . MET B 1 144 ? -0.888 -26.391 -25.703 1 98.5 144 MET B C 1
ATOM 4254 O O . MET B 1 144 ? -2.098 -26.625 -25.688 1 98.5 144 MET B O 1
ATOM 4258 N N . ASN B 1 145 ? -0.003 -27.297 -25.625 1 98.06 145 ASN B N 1
ATOM 4259 C CA . ASN B 1 145 ? -0.394 -28.688 -25.469 1 98.06 145 ASN B CA 1
ATOM 4260 C C . ASN B 1 145 ? -1.108 -28.922 -24.141 1 98.06 145 ASN B C 1
ATOM 4262 O O . ASN B 1 145 ? -2.08 -29.688 -24.078 1 98.06 145 ASN B O 1
ATOM 4266 N N . ALA B 1 146 ? -0.628 -28.312 -23.094 1 98.25 146 ALA B N 1
ATOM 4267 C CA . ALA B 1 146 ? -1.256 -28.422 -21.781 1 98.25 146 ALA B CA 1
ATOM 4268 C C . ALA B 1 146 ? -2.66 -27.828 -21.797 1 98.25 146 ALA B C 1
ATOM 4270 O O . ALA B 1 146 ? -3.584 -28.375 -21.203 1 98.25 146 ALA B O 1
ATOM 4271 N N . ILE B 1 147 ? -2.809 -26.672 -22.453 1 98.5 147 ILE B N 1
ATOM 4272 C CA . ILE B 1 147 ? -4.105 -26.016 -22.578 1 98.5 147 ILE B CA 1
ATOM 4273 C C . ILE B 1 147 ? -5.086 -26.938 -23.297 1 98.5 147 ILE B C 1
ATOM 4275 O O . ILE B 1 147 ? -6.215 -27.141 -22.844 1 98.5 147 ILE B O 1
ATOM 4279 N N . GLU B 1 148 ? -4.66 -27.547 -24.391 1 98.12 148 GLU B N 1
ATOM 4280 C CA . GLU B 1 148 ? -5.504 -28.453 -25.172 1 98.12 148 GLU B CA 1
ATOM 4281 C C . GLU B 1 148 ? -5.906 -29.672 -24.344 1 98.12 148 GLU B C 1
ATOM 4283 O O . GLU B 1 148 ? -7.059 -30.094 -24.391 1 98.12 148 GLU B O 1
ATOM 4288 N N . TYR B 1 149 ? -4.926 -30.141 -23.656 1 97.75 149 TYR B N 1
ATOM 4289 C CA . TYR B 1 149 ? -5.199 -31.297 -22.812 1 97.75 149 TYR B CA 1
ATOM 4290 C C . TYR B 1 149 ? -6.277 -30.969 -21.781 1 97.75 149 TYR B C 1
ATOM 4292 O O . TYR B 1 149 ? -7.188 -31.766 -21.562 1 97.75 149 TYR B O 1
ATOM 4300 N N . ALA B 1 150 ? -6.164 -29.844 -21.094 1 98.19 150 ALA B N 1
ATOM 4301 C CA . ALA B 1 150 ? -7.148 -29.422 -20.094 1 98.19 150 ALA B CA 1
ATOM 4302 C C . ALA B 1 150 ? -8.531 -29.281 -20.719 1 98.19 150 ALA B C 1
ATOM 4304 O O . ALA B 1 150 ? -9.516 -29.797 -20.188 1 98.19 150 ALA B O 1
ATOM 4305 N N . LYS B 1 151 ? -8.625 -28.625 -21.875 1 97.88 151 LYS B N 1
ATOM 4306 C CA . LYS B 1 151 ? -9.891 -28.391 -22.562 1 97.88 151 LYS B CA 1
ATOM 4307 C C . LYS B 1 151 ? -10.516 -29.703 -23.016 1 97.88 151 LYS B C 1
ATOM 4309 O O . LYS B 1 151 ? -11.734 -29.891 -22.938 1 97.88 151 LYS B O 1
ATOM 4314 N N . ASP B 1 152 ? -9.711 -30.609 -23.453 1 96.88 152 ASP B N 1
ATOM 4315 C CA . ASP B 1 152 ? -10.172 -31.922 -23.891 1 96.88 152 ASP B CA 1
ATOM 4316 C C . ASP B 1 152 ? -10.773 -32.719 -22.734 1 96.88 152 ASP B C 1
ATOM 4318 O O . ASP B 1 152 ? -11.562 -33.656 -22.953 1 96.88 152 ASP B O 1
ATOM 4322 N N . HIS B 1 153 ? -10.414 -32.375 -21.594 1 96.25 153 HIS B N 1
ATOM 4323 C CA . HIS B 1 153 ? -10.93 -33.062 -20.438 1 96.25 153 HIS B CA 1
ATOM 4324 C C . HIS B 1 153 ? -12.055 -32.281 -19.766 1 96.25 153 HIS B C 1
ATOM 4326 O O . HIS B 1 153 ? -12.422 -32.562 -18.625 1 96.25 153 HIS B O 1
ATOM 4332 N N . GLY B 1 154 ? -12.516 -31.188 -20.375 1 95.5 154 GLY B N 1
ATOM 4333 C CA . GLY B 1 154 ? -13.734 -30.5 -20 1 95.5 154 GLY B CA 1
ATOM 4334 C C . GLY B 1 154 ? -13.516 -29.5 -18.875 1 95.5 154 GLY B C 1
ATOM 4335 O O . GLY B 1 154 ? -14.477 -29.047 -18.25 1 95.5 154 GLY B O 1
ATOM 4336 N N . ILE B 1 155 ? -12.312 -29.156 -18.609 1 96.5 155 ILE B N 1
ATOM 4337 C CA . ILE B 1 155 ? -12.062 -28.219 -17.516 1 96.5 155 ILE B CA 1
ATOM 4338 C C . ILE B 1 155 ? -11.711 -26.844 -18.109 1 96.5 155 ILE B C 1
ATOM 4340 O O . ILE B 1 155 ? -11.164 -26.75 -19.203 1 96.5 155 ILE B O 1
ATOM 4344 N N . GLY B 1 156 ? -12.156 -25.703 -17.453 1 98.12 156 GLY B N 1
ATOM 4345 C CA . GLY B 1 156 ? -11.789 -24.375 -17.891 1 98.12 156 GLY B CA 1
ATOM 4346 C C . GLY B 1 156 ? -10.305 -24.094 -17.766 1 98.12 156 GLY B C 1
ATOM 4347 O O . GLY B 1 156 ? -9.594 -24.781 -17.031 1 98.12 156 GLY B O 1
ATOM 4348 N N . VAL B 1 157 ? -9.844 -23.062 -18.562 1 98.81 157 VAL B N 1
ATOM 4349 C CA . VAL B 1 157 ? -8.414 -22.781 -18.562 1 98.81 157 VAL B CA 1
ATOM 4350 C C . VAL B 1 157 ? -8.18 -21.281 -18.422 1 98.81 157 VAL B C 1
ATOM 4352 O O . VAL B 1 157 ? -8.836 -20.484 -19.109 1 98.81 157 VAL B O 1
ATOM 4355 N N . ARG B 1 158 ? -7.367 -20.875 -17.484 1 98.94 158 ARG B N 1
ATOM 4356 C CA . ARG B 1 158 ? -6.688 -19.578 -17.438 1 98.94 158 ARG B CA 1
ATOM 4357 C C . ARG B 1 158 ? -5.227 -19.719 -17.844 1 98.94 158 ARG B C 1
ATOM 4359 O O . ARG B 1 158 ? -4.457 -20.438 -17.203 1 98.94 158 ARG B O 1
ATOM 4366 N N . PHE B 1 159 ? -4.875 -19.125 -18.969 1 98.88 159 PHE B N 1
ATOM 4367 C CA . PHE B 1 159 ? -3.475 -19.094 -19.375 1 98.88 159 PHE B CA 1
ATOM 4368 C C . PHE B 1 159 ? -2.758 -17.891 -18.766 1 98.88 159 PHE B C 1
ATOM 4370 O O . PHE B 1 159 ? -3.027 -16.75 -19.141 1 98.88 159 PHE B O 1
ATOM 4377 N N . ALA B 1 160 ? -1.829 -18.188 -17.844 1 98.81 160 ALA B N 1
ATOM 4378 C CA . ALA B 1 160 ? -1.189 -17.125 -17.062 1 98.81 160 ALA B CA 1
ATOM 4379 C C . ALA B 1 160 ? 0.235 -16.875 -17.547 1 98.81 160 ALA B C 1
ATOM 4381 O O . ALA B 1 160 ? 1.07 -17.781 -17.531 1 98.81 160 ALA B O 1
ATOM 4382 N N . ALA B 1 161 ? 0.471 -15.648 -17.969 1 98.75 161 ALA B N 1
ATOM 4383 C CA . ALA B 1 161 ? 1.817 -15.227 -18.344 1 98.75 161 ALA B CA 1
ATOM 4384 C C . ALA B 1 161 ? 2.598 -14.719 -17.141 1 98.75 161 ALA B C 1
ATOM 4386 O O . ALA B 1 161 ? 2.459 -13.562 -16.734 1 98.75 161 ALA B O 1
ATOM 4387 N N . GLU B 1 162 ? 3.43 -15.625 -16.562 1 98.06 162 GLU B N 1
ATOM 4388 C CA . GLU B 1 162 ? 4.375 -15.203 -15.523 1 98.06 162 GLU B CA 1
ATOM 4389 C C . GLU B 1 162 ? 5.387 -14.203 -16.078 1 98.06 162 GLU B C 1
ATOM 4391 O O . GLU B 1 162 ? 5.887 -14.375 -17.188 1 98.06 162 GLU B O 1
ATOM 4396 N N . ASP B 1 163 ? 5.66 -13.125 -15.328 1 98.06 163 ASP B N 1
ATOM 4397 C CA . ASP B 1 163 ? 6.594 -12.07 -15.703 1 98.06 163 ASP B CA 1
ATOM 4398 C C . ASP B 1 163 ? 6.141 -11.367 -16.984 1 98.06 163 ASP B C 1
ATOM 4400 O O . ASP B 1 163 ? 6.969 -10.906 -17.766 1 98.06 163 ASP B O 1
ATOM 4404 N N . ALA B 1 164 ? 4.848 -11.273 -17.156 1 98.62 164 ALA B N 1
ATOM 4405 C CA . ALA B 1 164 ? 4.246 -10.641 -18.328 1 98.62 164 ALA B CA 1
ATOM 4406 C C . ALA B 1 164 ? 4.754 -9.219 -18.5 1 98.62 164 ALA B C 1
ATOM 4408 O O . ALA B 1 164 ? 4.941 -8.75 -19.641 1 98.62 164 ALA B O 1
ATOM 4409 N N . THR B 1 165 ? 5.023 -8.508 -17.453 1 98.25 165 THR B N 1
ATOM 4410 C CA . THR B 1 165 ? 5.305 -7.078 -17.469 1 98.25 165 THR B CA 1
ATOM 4411 C C . THR B 1 165 ? 6.73 -6.809 -17.953 1 98.25 165 THR B C 1
ATOM 4413 O O . THR B 1 165 ? 7.074 -5.672 -18.281 1 98.25 165 THR B O 1
ATOM 4416 N N . ARG B 1 166 ? 7.523 -7.859 -18.016 1 97.06 166 ARG B N 1
ATOM 4417 C CA . ARG B 1 166 ? 8.859 -7.73 -18.578 1 97.06 166 ARG B CA 1
ATOM 4418 C C . ARG B 1 166 ? 9 -8.57 -19.844 1 97.06 166 ARG B C 1
ATOM 4420 O O . ARG B 1 166 ? 10.117 -8.828 -20.312 1 97.06 166 ARG B O 1
ATOM 4427 N N . THR B 1 167 ? 7.91 -9.039 -20.375 1 97.88 167 THR B N 1
ATOM 4428 C CA . THR B 1 167 ? 7.816 -9.703 -21.672 1 97.88 167 THR B CA 1
ATOM 4429 C C . THR B 1 167 ? 7.441 -8.703 -22.766 1 97.88 167 THR B C 1
ATOM 4431 O O . THR B 1 167 ? 6.551 -7.871 -22.562 1 97.88 167 THR B O 1
ATOM 4434 N N . PRO B 1 168 ? 8.117 -8.734 -23.984 1 97.06 168 PRO B N 1
ATOM 4435 C CA . PRO B 1 168 ? 7.684 -7.855 -25.078 1 97.06 168 PRO B CA 1
ATOM 4436 C C . PRO B 1 168 ? 6.195 -8.008 -25.406 1 97.06 168 PRO B C 1
ATOM 4438 O O . PRO B 1 168 ? 5.703 -9.133 -25.531 1 97.06 168 PRO B O 1
ATOM 4441 N N . ILE B 1 169 ? 5.516 -6.918 -25.562 1 97.94 169 ILE B N 1
ATOM 4442 C CA . ILE B 1 169 ? 4.062 -6.895 -25.688 1 97.94 169 ILE B CA 1
ATOM 4443 C C . ILE B 1 169 ? 3.635 -7.715 -26.906 1 97.94 169 ILE B C 1
ATOM 4445 O O . ILE B 1 169 ? 2.707 -8.523 -26.812 1 97.94 169 ILE B O 1
ATOM 4449 N N . PRO B 1 170 ? 4.305 -7.633 -28.109 1 98.06 170 PRO B N 1
ATOM 4450 C CA . PRO B 1 170 ? 3.891 -8.461 -29.234 1 98.06 170 PRO B CA 1
ATOM 4451 C C . PRO B 1 170 ? 3.969 -9.953 -28.938 1 98.06 170 PRO B C 1
ATOM 4453 O O . PRO B 1 170 ? 3.109 -10.727 -29.375 1 98.06 170 PRO B O 1
ATOM 4456 N N . ARG B 1 171 ? 5.012 -10.328 -28.172 1 98.19 171 ARG B N 1
ATOM 4457 C CA . ARG B 1 171 ? 5.168 -11.719 -27.766 1 98.19 171 ARG B CA 1
ATOM 4458 C C . ARG B 1 171 ? 4.012 -12.156 -26.875 1 98.19 171 ARG B C 1
ATOM 4460 O O . ARG B 1 171 ? 3.482 -13.258 -27.016 1 98.19 171 ARG B O 1
ATOM 4467 N N . LEU B 1 172 ? 3.639 -11.328 -25.938 1 98.25 172 LEU B N 1
ATOM 4468 C CA . LEU B 1 172 ? 2.531 -11.594 -25.031 1 98.25 172 LEU B CA 1
ATOM 4469 C C . LEU B 1 172 ? 1.224 -11.758 -25.797 1 98.25 172 LEU B C 1
ATOM 4471 O O . LEU B 1 172 ? 0.476 -12.711 -25.547 1 98.25 172 LEU B O 1
ATOM 4475 N N . ILE B 1 173 ? 0.966 -10.828 -26.688 1 98.62 173 ILE B N 1
ATOM 4476 C CA . ILE B 1 173 ? -0.268 -10.82 -27.469 1 98.62 173 ILE B CA 1
ATOM 4477 C C . ILE B 1 173 ? -0.338 -12.078 -28.328 1 98.62 173 ILE B C 1
ATOM 4479 O O . ILE B 1 173 ? -1.385 -12.727 -28.422 1 98.62 173 ILE B O 1
ATOM 4483 N N . ASP B 1 174 ? 0.773 -12.445 -28.984 1 98.62 174 ASP B N 1
ATOM 4484 C CA . ASP B 1 174 ? 0.812 -13.656 -29.812 1 98.62 174 ASP B CA 1
ATOM 4485 C C . ASP B 1 174 ? 0.467 -14.891 -28.984 1 98.62 174 ASP B C 1
ATOM 4487 O O . ASP B 1 174 ? -0.326 -15.727 -29.406 1 98.62 174 ASP B O 1
ATOM 4491 N N . ALA B 1 175 ? 1.054 -15.008 -27.844 1 98.75 175 ALA B N 1
ATOM 4492 C CA . ALA B 1 175 ? 0.804 -16.141 -26.969 1 98.75 175 ALA B CA 1
ATOM 4493 C C . ALA B 1 175 ? -0.655 -16.188 -26.516 1 98.75 175 ALA B C 1
ATOM 4495 O O . ALA B 1 175 ? -1.269 -17.25 -26.469 1 98.75 175 ALA B O 1
ATOM 4496 N N . PHE B 1 176 ? -1.217 -15.039 -26.141 1 98.75 176 PHE B N 1
ATOM 4497 C CA . PHE B 1 176 ? -2.598 -14.961 -25.688 1 98.75 176 PHE B CA 1
ATOM 4498 C C . PHE B 1 176 ? -3.564 -15.32 -26.797 1 98.75 176 PHE B C 1
ATOM 4500 O O . PHE B 1 176 ? -4.582 -15.977 -26.562 1 98.75 176 PHE B O 1
ATOM 4507 N N . LYS B 1 177 ? -3.244 -14.922 -28.031 1 98.69 177 LYS B N 1
ATOM 4508 C CA . LYS B 1 177 ? -4.07 -15.289 -29.172 1 98.69 177 LYS B CA 1
ATOM 4509 C C . LYS B 1 177 ? -4.027 -16.797 -29.422 1 98.69 177 LYS B C 1
ATOM 4511 O O . LYS B 1 177 ? -5.039 -17.406 -29.766 1 98.69 177 LYS B O 1
ATOM 4516 N N . MET B 1 178 ? -2.867 -17.391 -29.297 1 98.62 178 MET B N 1
ATOM 4517 C CA . MET B 1 178 ? -2.752 -18.844 -29.406 1 98.62 178 MET B CA 1
ATOM 4518 C C . MET B 1 178 ? -3.641 -19.547 -28.391 1 98.62 178 MET B C 1
ATOM 4520 O O . MET B 1 178 ? -4.305 -20.531 -28.703 1 98.62 178 MET B O 1
ATOM 4524 N N . ALA B 1 179 ? -3.621 -19.047 -27.141 1 98.69 179 ALA B N 1
ATOM 4525 C CA . ALA B 1 179 ? -4.453 -19.609 -26.078 1 98.69 179 ALA B CA 1
ATOM 4526 C C . ALA B 1 179 ? -5.938 -19.438 -26.391 1 98.69 179 ALA B C 1
ATOM 4528 O O . ALA B 1 179 ? -6.734 -20.344 -26.172 1 98.69 179 ALA B O 1
ATOM 4529 N N . GLU B 1 180 ? -6.281 -18.25 -26.859 1 98.38 180 GLU B N 1
ATOM 4530 C CA . GLU B 1 180 ? -7.652 -17.938 -27.25 1 98.38 180 GLU B CA 1
ATOM 4531 C C . GLU B 1 180 ? -8.141 -18.906 -28.328 1 98.38 180 GLU B C 1
ATOM 4533 O O . GLU B 1 180 ? -9.273 -19.406 -28.25 1 98.38 180 GLU B O 1
ATOM 4538 N N . GLU B 1 181 ? -7.301 -19.188 -29.297 1 97.94 181 GLU B N 1
ATOM 4539 C CA . GLU B 1 181 ? -7.629 -20.109 -30.375 1 97.94 181 GLU B CA 1
ATOM 4540 C C . GLU B 1 181 ? -7.883 -21.516 -29.844 1 97.94 181 GLU B C 1
ATOM 4542 O O . GLU B 1 181 ? -8.57 -22.312 -30.484 1 97.94 181 GLU B O 1
ATOM 4547 N N . ARG B 1 182 ? -7.371 -21.781 -28.719 1 98 182 ARG B N 1
ATOM 4548 C CA . ARG B 1 182 ? -7.539 -23.078 -28.094 1 98 182 ARG B CA 1
ATOM 4549 C C . ARG B 1 182 ? -8.609 -23.031 -27 1 98 182 ARG B C 1
ATOM 4551 O O . ARG B 1 182 ? -8.664 -23.906 -26.141 1 98 182 ARG B O 1
ATOM 4558 N N . ASN B 1 183 ? -9.352 -21.938 -26.953 1 97.75 183 ASN B N 1
ATOM 4559 C CA . ASN B 1 183 ? -10.555 -21.766 -26.141 1 97.75 183 ASN B CA 1
ATOM 4560 C C . ASN B 1 183 ? -10.211 -21.547 -24.672 1 97.75 183 ASN B C 1
ATOM 4562 O O . ASN B 1 183 ? -10.93 -22.016 -23.797 1 97.75 183 ASN B O 1
ATOM 4566 N N . ALA B 1 184 ? -9.07 -20.938 -24.406 1 98.62 184 ALA B N 1
ATOM 4567 C CA . ALA B 1 184 ? -8.828 -20.484 -23.047 1 98.62 184 ALA B CA 1
ATOM 4568 C C . ALA B 1 184 ? -9.922 -19.516 -22.578 1 98.62 184 ALA B C 1
ATOM 4570 O O . ALA B 1 184 ? -10.367 -18.656 -23.359 1 98.62 184 ALA B O 1
ATOM 4571 N N . ASP B 1 185 ? -10.359 -19.672 -21.359 1 98.81 185 ASP B N 1
ATOM 4572 C CA . ASP B 1 185 ? -11.422 -18.828 -20.828 1 98.81 185 ASP B CA 1
ATOM 4573 C C . ASP B 1 185 ? -10.867 -17.484 -20.344 1 98.81 185 ASP B C 1
ATOM 4575 O O . ASP B 1 185 ? -11.555 -16.469 -20.406 1 98.81 185 ASP B O 1
ATOM 4579 N N . TYR B 1 186 ? -9.656 -17.562 -19.828 1 98.81 186 TYR B N 1
ATOM 4580 C CA . TYR B 1 186 ? -8.969 -16.391 -19.297 1 98.81 186 TYR B CA 1
ATOM 4581 C C . TYR B 1 186 ? -7.531 -16.328 -19.797 1 98.81 186 TYR B C 1
ATOM 4583 O O . TYR B 1 186 ? -6.918 -17.359 -20.094 1 98.81 186 TYR B O 1
ATOM 4591 N N . ILE B 1 187 ? -7.031 -15.148 -19.953 1 98.88 187 ILE B N 1
ATOM 4592 C CA . ILE B 1 187 ? -5.602 -14.867 -20 1 98.88 187 ILE B CA 1
ATOM 4593 C C . ILE B 1 187 ? -5.203 -13.992 -18.812 1 98.88 187 ILE B C 1
ATOM 4595 O O . ILE B 1 187 ? -5.953 -13.094 -18.422 1 98.88 187 ILE B O 1
ATOM 4599 N N . SER B 1 188 ? -4.062 -14.297 -18.219 1 98.88 188 SER B N 1
ATOM 4600 C CA . SER B 1 188 ? -3.658 -13.609 -16.984 1 98.88 188 SER B CA 1
ATOM 4601 C C . SER B 1 188 ? -2.322 -12.898 -17.172 1 98.88 188 SER B C 1
ATOM 4603 O O . SER B 1 188 ? -1.351 -13.5 -17.641 1 98.88 188 SER B O 1
ATOM 4605 N N . VAL B 1 189 ? -2.338 -11.625 -16.859 1 98.81 189 VAL B N 1
ATOM 4606 C CA . VAL B 1 189 ? -1.137 -10.797 -16.812 1 98.81 189 VAL B CA 1
ATOM 4607 C C . VAL B 1 189 ? -0.583 -10.766 -15.398 1 98.81 189 VAL B C 1
ATOM 4609 O O . VAL B 1 189 ? -1.199 -10.195 -14.492 1 98.81 189 VAL B O 1
ATOM 4612 N N . ALA B 1 190 ? 0.572 -11.367 -15.211 1 98.81 190 ALA B N 1
ATOM 4613 C CA . ALA B 1 190 ? 1.184 -11.344 -13.891 1 98.81 190 ALA B CA 1
ATOM 4614 C C . ALA B 1 190 ? 2.322 -10.328 -13.828 1 98.81 190 ALA B C 1
ATOM 4616 O O . ALA B 1 190 ? 3.283 -10.422 -14.602 1 98.81 190 ALA B O 1
ATOM 4617 N N . ASP B 1 191 ? 2.145 -9.359 -13.008 1 98.69 191 ASP B N 1
ATOM 4618 C CA . ASP B 1 191 ? 3.238 -8.461 -12.641 1 98.69 191 ASP B CA 1
ATOM 4619 C C . ASP B 1 191 ? 4.121 -9.086 -11.562 1 98.69 191 ASP B C 1
ATOM 4621 O O . ASP B 1 191 ? 4.164 -8.594 -10.43 1 98.69 191 ASP B O 1
ATOM 4625 N N . THR B 1 192 ? 4.895 -10.031 -11.969 1 98.12 192 THR B N 1
ATOM 4626 C CA . THR B 1 192 ? 5.559 -11 -11.102 1 98.12 192 THR B CA 1
ATOM 4627 C C . THR B 1 192 ? 6.5 -10.297 -10.125 1 98.12 192 THR B C 1
ATOM 4629 O O . THR B 1 192 ? 6.559 -10.656 -8.945 1 98.12 192 THR B O 1
ATOM 4632 N N . VAL B 1 193 ? 7.191 -9.273 -10.602 1 97.62 193 VAL B N 1
ATOM 4633 C CA . VAL B 1 193 ? 8.18 -8.641 -9.727 1 97.62 193 VAL B CA 1
ATOM 4634 C C . VAL B 1 193 ? 7.668 -7.277 -9.273 1 97.62 193 VAL B C 1
ATOM 4636 O O . VAL B 1 193 ? 8.43 -6.465 -8.75 1 97.62 193 VAL B O 1
ATOM 4639 N N . GLY B 1 194 ? 6.367 -6.941 -9.523 1 98.56 194 GLY B N 1
ATOM 4640 C CA . GLY B 1 194 ? 5.738 -5.719 -9.047 1 98.56 194 GLY B CA 1
ATOM 4641 C C . GLY B 1 194 ? 6.355 -4.465 -9.633 1 98.56 194 GLY B C 1
ATOM 4642 O O . GLY B 1 194 ? 6.633 -3.506 -8.914 1 98.56 194 GLY B O 1
ATOM 4643 N N . ILE B 1 195 ? 6.609 -4.496 -10.992 1 98.69 195 ILE B N 1
ATOM 4644 C CA . ILE B 1 195 ? 7.371 -3.426 -11.625 1 98.69 195 ILE B CA 1
ATOM 4645 C C . ILE B 1 195 ? 6.422 -2.342 -12.125 1 98.69 195 ILE B C 1
ATOM 4647 O O . ILE B 1 195 ? 6.844 -1.214 -12.398 1 98.69 195 ILE B O 1
ATOM 4651 N N . LEU B 1 196 ? 5.125 -2.582 -12.219 1 98.81 196 LEU B N 1
ATOM 4652 C CA . LEU B 1 196 ? 4.176 -1.676 -12.859 1 98.81 196 LEU B CA 1
ATOM 4653 C C . LEU B 1 196 ? 3.869 -0.487 -11.953 1 98.81 196 LEU B C 1
ATOM 4655 O O . LEU B 1 196 ? 4.117 -0.539 -10.75 1 98.81 196 LEU B O 1
ATOM 4659 N N . ASN B 1 197 ? 3.461 0.556 -12.508 1 98.81 197 ASN B N 1
ATOM 4660 C CA . ASN B 1 197 ? 2.652 1.6 -11.883 1 98.81 197 ASN B CA 1
ATOM 4661 C C . ASN B 1 197 ? 1.303 1.751 -12.578 1 98.81 197 ASN B C 1
ATOM 4663 O O . ASN B 1 197 ? 1.04 1.09 -13.586 1 98.81 197 ASN B O 1
ATOM 4667 N N . PRO B 1 198 ? 0.368 2.561 -12.062 1 98.88 198 PRO B N 1
ATOM 4668 C CA . PRO B 1 198 ? -1 2.555 -12.586 1 98.88 198 PRO B CA 1
ATOM 4669 C C . PRO B 1 198 ? -1.065 2.936 -14.062 1 98.88 198 PRO B C 1
ATOM 4671 O O . PRO B 1 198 ? -1.804 2.312 -14.836 1 98.88 198 PRO B O 1
ATOM 4674 N N . ILE B 1 199 ? -0.284 3.904 -14.539 1 98.62 199 ILE B N 1
ATOM 4675 C CA . ILE B 1 199 ? -0.381 4.352 -15.922 1 98.62 199 ILE B CA 1
ATOM 4676 C C . ILE B 1 199 ? 0.126 3.258 -16.859 1 98.62 199 ILE B C 1
ATOM 4678 O O . ILE B 1 199 ? -0.425 3.053 -17.938 1 98.62 199 ILE B O 1
ATOM 4682 N N . THR B 1 200 ? 1.168 2.549 -16.469 1 98.81 200 THR B N 1
ATOM 4683 C CA . THR B 1 200 ? 1.69 1.488 -17.328 1 98.81 200 THR B CA 1
ATOM 4684 C C . THR B 1 200 ? 0.826 0.235 -17.219 1 98.81 200 THR B C 1
ATOM 4686 O O . THR B 1 200 ? 0.717 -0.531 -18.172 1 98.81 200 THR B O 1
ATOM 4689 N N . ALA B 1 201 ? 0.201 0.005 -16.047 1 98.88 201 ALA B N 1
ATOM 4690 C CA . ALA B 1 201 ? -0.789 -1.064 -15.953 1 98.88 201 ALA B CA 1
ATOM 4691 C C . ALA B 1 201 ? -1.931 -0.843 -16.938 1 98.88 201 ALA B C 1
ATOM 4693 O O . ALA B 1 201 ? -2.32 -1.761 -17.672 1 98.88 201 ALA B O 1
ATOM 4694 N N . THR B 1 202 ? -2.439 0.396 -16.938 1 98.69 202 THR B N 1
ATOM 4695 C CA . THR B 1 202 ? -3.5 0.759 -17.859 1 98.69 202 THR B CA 1
ATOM 4696 C C . THR B 1 202 ? -3.049 0.548 -19.312 1 98.69 202 THR B C 1
ATOM 4698 O O . THR B 1 202 ? -3.771 -0.048 -20.109 1 98.69 202 THR B O 1
ATOM 4701 N N . TYR B 1 203 ? -1.853 0.988 -19.625 1 98.62 203 TYR B N 1
ATOM 4702 C CA . TYR B 1 203 ? -1.317 0.878 -20.984 1 98.62 203 TYR B CA 1
ATOM 4703 C C . TYR B 1 203 ? -1.234 -0.579 -21.422 1 98.62 203 TYR B C 1
ATOM 4705 O O . TYR B 1 203 ? -1.707 -0.937 -22.5 1 98.62 203 TYR B O 1
ATOM 4713 N N . LEU B 1 204 ? -0.646 -1.4 -20.578 1 98.81 204 LEU B N 1
ATOM 4714 C CA 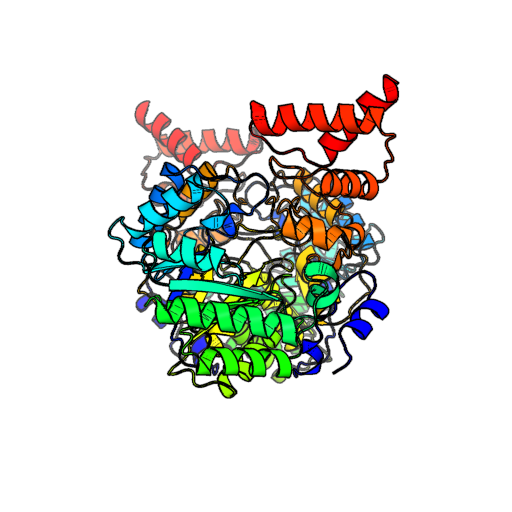. LEU B 1 204 ? -0.438 -2.807 -20.906 1 98.81 204 LEU B CA 1
ATOM 4715 C C . LEU B 1 204 ? -1.77 -3.516 -21.125 1 98.81 204 LEU B C 1
ATOM 4717 O O . LEU B 1 204 ? -1.945 -4.219 -22.125 1 98.81 204 LEU B O 1
ATOM 4721 N N . VAL B 1 205 ? -2.703 -3.33 -20.234 1 98.81 205 VAL B N 1
ATOM 4722 C CA . VAL B 1 205 ? -3.998 -4 -20.328 1 98.81 205 VAL B CA 1
ATOM 4723 C C . VAL B 1 205 ? -4.758 -3.498 -21.547 1 98.81 205 VAL B C 1
ATOM 4725 O O . VAL B 1 205 ? -5.43 -4.277 -22.234 1 98.81 205 VAL B O 1
ATOM 4728 N N . ASP B 1 206 ? -4.633 -2.188 -21.844 1 98.5 206 ASP B N 1
ATOM 4729 C CA . ASP B 1 206 ? -5.262 -1.627 -23.031 1 98.5 206 ASP B CA 1
ATOM 4730 C C . ASP B 1 206 ? -4.734 -2.299 -24.297 1 98.5 206 ASP B C 1
ATOM 4732 O O . ASP B 1 206 ? -5.504 -2.594 -25.219 1 98.5 206 ASP B O 1
ATOM 4736 N N . GLN B 1 207 ? -3.406 -2.496 -24.375 1 98.62 207 GLN B N 1
ATOM 4737 C CA . GLN B 1 207 ? -2.805 -3.158 -25.531 1 98.62 207 GLN B CA 1
ATOM 4738 C C . GLN B 1 207 ? -3.365 -4.566 -25.703 1 98.62 207 GLN B C 1
ATOM 4740 O O . GLN B 1 207 ? -3.691 -4.973 -26.828 1 98.62 207 GLN B O 1
ATOM 4745 N N . ILE B 1 208 ? -3.533 -5.277 -24.641 1 98.75 208 ILE B N 1
ATOM 4746 C CA . ILE B 1 208 ? -4.016 -6.652 -24.672 1 98.75 208 ILE B CA 1
ATOM 4747 C C . ILE B 1 208 ? -5.508 -6.668 -25 1 98.75 208 ILE B C 1
ATOM 4749 O O . ILE B 1 208 ? -5.961 -7.449 -25.844 1 98.75 208 ILE B O 1
ATOM 4753 N N . TYR B 1 209 ? -6.273 -5.793 -24.312 1 98.62 209 TYR B N 1
ATOM 4754 C CA . TYR B 1 209 ? -7.719 -5.68 -24.484 1 98.62 209 TYR B CA 1
ATOM 4755 C C . TYR B 1 209 ? -8.078 -5.453 -25.938 1 98.62 209 TYR B C 1
ATOM 4757 O O . TYR B 1 209 ? -9.031 -6.047 -26.453 1 98.62 209 TYR B O 1
ATOM 4765 N N . ASN B 1 210 ? -7.32 -4.656 -26.625 1 98.19 210 ASN B N 1
ATOM 4766 C CA . ASN B 1 210 ? -7.594 -4.293 -28.016 1 98.19 210 ASN B CA 1
ATOM 4767 C C . ASN B 1 210 ? -7.156 -5.395 -28.969 1 98.19 210 ASN B C 1
ATOM 4769 O O . ASN B 1 210 ? -7.57 -5.41 -30.141 1 98.19 210 ASN B O 1
ATOM 4773 N N . ALA B 1 211 ? -6.359 -6.312 -28.5 1 98.38 211 ALA B N 1
ATOM 4774 C CA . ALA B 1 211 ? -5.773 -7.312 -29.391 1 98.38 211 ALA B CA 1
ATOM 4775 C C . ALA B 1 211 ? -6.555 -8.617 -29.344 1 98.38 211 ALA B C 1
ATOM 4777 O O . ALA B 1 211 ? -6.453 -9.445 -30.25 1 98.38 211 ALA B O 1
ATOM 4778 N N . ILE B 1 212 ? -7.332 -8.836 -28.312 1 97.62 212 ILE B N 1
ATOM 4779 C CA . ILE B 1 212 ? -8.008 -10.125 -28.156 1 97.62 212 ILE B CA 1
ATOM 4780 C C . ILE B 1 212 ? -9.523 -9.914 -28.156 1 97.62 212 ILE B C 1
ATOM 4782 O O . ILE B 1 212 ? -9.992 -8.773 -28.062 1 97.62 212 ILE B O 1
ATOM 4786 N N . ASP B 1 213 ? -10.344 -10.992 -28.328 1 97.88 213 ASP B N 1
ATOM 4787 C CA . ASP B 1 213 ? -11.797 -10.945 -28.203 1 97.88 213 ASP B CA 1
ATOM 4788 C C . ASP B 1 213 ? -12.227 -11.133 -26.75 1 97.88 213 ASP B C 1
ATOM 4790 O O . ASP B 1 213 ? -12.461 -12.258 -26.312 1 97.88 213 ASP B O 1
ATOM 4794 N N . THR B 1 214 ? -12.461 -10.008 -26.078 1 96.56 214 THR B N 1
ATOM 4795 C CA . THR B 1 214 ? -12.719 -10.023 -24.641 1 96.56 214 THR B CA 1
ATOM 4796 C C . THR B 1 214 ? -14.109 -10.578 -24.344 1 96.56 214 THR B C 1
ATOM 4798 O O . THR B 1 214 ? -14.461 -10.789 -23.188 1 96.56 214 THR B O 1
ATOM 4801 N N . LYS B 1 215 ? -14.898 -10.828 -25.297 1 96.31 215 LYS B N 1
ATOM 4802 C CA . LYS B 1 215 ? -16.172 -11.523 -25.094 1 96.31 215 LYS B CA 1
ATOM 4803 C C . LYS B 1 215 ? -15.961 -13.023 -24.953 1 96.31 215 LYS B C 1
ATOM 4805 O O . LYS B 1 215 ? -16.766 -13.711 -24.328 1 96.31 215 LYS B O 1
ATOM 4810 N N . LYS B 1 216 ? -14.852 -13.523 -25.516 1 96.69 216 LYS B N 1
ATOM 4811 C CA . LYS B 1 216 ? -14.562 -14.953 -25.5 1 96.69 216 LYS B CA 1
ATOM 4812 C C . LYS B 1 216 ? -13.547 -15.297 -24.406 1 96.69 216 LYS B C 1
ATOM 4814 O O . LYS B 1 216 ? -13.672 -16.312 -23.734 1 96.69 216 LYS B O 1
ATOM 4819 N N . THR B 1 217 ? -12.547 -14.492 -24.328 1 98.38 217 THR B N 1
ATOM 4820 C CA . THR B 1 217 ? -11.453 -14.695 -23.375 1 98.38 217 THR B CA 1
ATOM 4821 C C . THR B 1 217 ? -11.289 -13.469 -22.469 1 98.38 217 THR B C 1
ATOM 4823 O O . THR B 1 217 ? -11.055 -12.359 -22.969 1 98.38 217 THR B O 1
ATOM 4826 N N . LYS B 1 218 ? -11.391 -13.672 -21.156 1 98.75 218 LYS B N 1
ATOM 4827 C CA . LYS B 1 218 ? -11.352 -12.555 -20.203 1 98.75 218 LYS B CA 1
ATOM 4828 C C . LYS B 1 218 ? -9.922 -12.289 -19.734 1 98.75 218 LYS B C 1
ATOM 4830 O O . LYS B 1 218 ? -9.109 -13.211 -19.641 1 98.75 218 LYS B O 1
ATOM 4835 N N . ILE B 1 219 ? -9.594 -11.062 -19.438 1 98.88 219 ILE B N 1
ATOM 4836 C CA . ILE B 1 219 ? -8.273 -10.656 -18.984 1 98.88 219 ILE B CA 1
ATOM 4837 C C . ILE B 1 219 ? -8.227 -10.68 -17.453 1 98.88 219 ILE B C 1
ATOM 4839 O O . ILE B 1 219 ? -9.094 -10.117 -16.781 1 98.88 219 ILE B O 1
ATOM 4843 N N . CYS B 1 220 ? -7.211 -11.359 -16.922 1 98.88 220 CYS B N 1
ATOM 4844 C CA . CYS B 1 220 ? -6.934 -11.391 -15.492 1 98.88 220 CYS B CA 1
ATOM 4845 C C . CYS B 1 220 ? -5.688 -10.578 -15.156 1 98.88 220 CYS B C 1
ATOM 4847 O O . CYS B 1 220 ? -4.742 -10.531 -15.945 1 98.88 220 CYS B O 1
ATOM 4849 N N . MET B 1 221 ? -5.758 -9.875 -14.031 1 98.94 221 MET B N 1
ATOM 4850 C CA . MET B 1 221 ? -4.605 -9.117 -13.539 1 98.94 221 MET B CA 1
ATOM 4851 C C . MET B 1 221 ? -4.117 -9.672 -12.211 1 98.94 221 MET B C 1
ATOM 4853 O O . MET B 1 221 ? -4.891 -9.781 -11.258 1 98.94 221 MET B O 1
ATOM 4857 N N . HIS B 1 222 ? -2.857 -10.078 -12.102 1 98.94 222 HIS B N 1
ATOM 4858 C CA . HIS B 1 222 ? -2.16 -10.562 -10.922 1 98.94 222 HIS B CA 1
ATOM 4859 C C . HIS B 1 222 ? -0.954 -9.695 -10.594 1 98.94 222 HIS B C 1
ATOM 4861 O O . HIS B 1 222 ? 0.115 -9.859 -11.188 1 98.94 222 HIS B O 1
ATOM 4867 N N . CYS B 1 223 ? -1.108 -8.852 -9.562 1 98.94 223 CYS B N 1
ATOM 4868 C CA . CYS B 1 223 ? -0.057 -7.879 -9.273 1 98.94 223 CYS B CA 1
ATOM 4869 C C . CYS B 1 223 ? 0.627 -8.203 -7.945 1 98.94 223 CYS B C 1
ATOM 4871 O O . CYS B 1 223 ? -0.041 -8.438 -6.941 1 98.94 223 CYS B O 1
ATOM 4873 N N . HIS B 1 224 ? 1.955 -8.234 -7.988 1 98.81 224 HIS B N 1
ATOM 4874 C CA . HIS B 1 224 ? 2.721 -8.273 -6.746 1 98.81 224 HIS B CA 1
ATOM 4875 C C . HIS B 1 224 ? 3.049 -6.871 -6.254 1 98.81 224 HIS B C 1
ATOM 4877 O O . HIS B 1 224 ? 2.957 -5.902 -7.016 1 98.81 224 HIS B O 1
ATOM 4883 N N . ASP B 1 225 ? 3.434 -6.738 -4.996 1 98.81 225 ASP B N 1
ATOM 4884 C CA . ASP B 1 225 ? 3.41 -5.453 -4.301 1 98.81 225 ASP B CA 1
ATOM 4885 C C . ASP B 1 225 ? 4.828 -4.957 -4.02 1 98.81 225 ASP B C 1
ATOM 4887 O O . ASP B 1 225 ? 5.039 -4.156 -3.107 1 98.81 225 ASP B O 1
ATOM 4891 N N . ASP B 1 226 ? 5.832 -5.312 -4.805 1 98.75 226 ASP B N 1
ATOM 4892 C CA . ASP B 1 226 ? 7.246 -5.055 -4.539 1 98.75 226 ASP B CA 1
ATOM 4893 C C . ASP B 1 226 ? 7.52 -3.557 -4.434 1 98.75 226 ASP B C 1
ATOM 4895 O O . ASP B 1 226 ? 8.453 -3.139 -3.75 1 98.75 226 ASP B O 1
ATOM 4899 N N . LEU B 1 227 ? 6.652 -2.738 -5.078 1 98.88 227 LEU B N 1
ATOM 4900 C CA . LEU B 1 227 ? 6.844 -1.292 -5.043 1 98.88 227 LEU B CA 1
ATOM 4901 C C . LEU B 1 227 ? 5.695 -0.612 -4.305 1 98.88 227 LEU B C 1
ATOM 4903 O O . LEU B 1 227 ? 5.559 0.613 -4.355 1 98.88 227 LEU B O 1
ATOM 4907 N N . GLY B 1 228 ? 4.832 -1.396 -3.678 1 98.81 228 GLY B N 1
ATOM 4908 C CA . GLY B 1 228 ? 3.717 -0.842 -2.926 1 98.81 228 GLY B CA 1
ATOM 4909 C C . GLY B 1 228 ? 2.559 -0.411 -3.805 1 98.81 228 GLY B C 1
ATOM 4910 O O . GLY B 1 228 ? 1.769 0.454 -3.42 1 98.81 228 GLY B O 1
ATOM 4911 N N . LEU B 1 229 ? 2.42 -0.992 -5.035 1 98.94 229 LEU B N 1
ATOM 4912 C CA . LEU B 1 229 ? 1.451 -0.44 -5.977 1 98.94 229 LEU B CA 1
ATOM 4913 C C . LEU B 1 229 ? 0.475 -1.514 -6.445 1 98.94 229 LEU B C 1
ATOM 4915 O O . LEU B 1 229 ? -0.312 -1.284 -7.367 1 98.94 229 LEU B O 1
ATOM 4919 N N . ALA B 1 230 ? 0.438 -2.699 -5.785 1 98.94 230 ALA B N 1
ATOM 4920 C CA . ALA B 1 230 ? -0.337 -3.836 -6.277 1 98.94 230 ALA B CA 1
ATOM 4921 C C . ALA B 1 230 ? -1.826 -3.506 -6.32 1 98.94 230 ALA B C 1
ATOM 4923 O O . ALA B 1 230 ? -2.51 -3.824 -7.297 1 98.94 230 ALA B O 1
ATOM 4924 N N . VAL B 1 231 ? -2.379 -2.861 -5.266 1 98.94 231 VAL B N 1
ATOM 4925 C CA . VAL B 1 231 ? -3.797 -2.518 -5.223 1 98.94 231 VAL B CA 1
ATOM 4926 C C . VAL B 1 231 ? -4.121 -1.515 -6.328 1 98.94 231 VAL B C 1
ATOM 4928 O O . VAL B 1 231 ? -5.066 -1.711 -7.098 1 98.94 231 VAL B O 1
ATOM 4931 N N . ALA B 1 232 ? -3.305 -0.469 -6.418 1 98.94 232 ALA B N 1
ATOM 4932 C CA . ALA B 1 232 ? -3.527 0.582 -7.41 1 98.94 232 ALA B CA 1
ATOM 4933 C C . ALA B 1 232 ? -3.449 0.026 -8.828 1 98.94 232 ALA B C 1
ATOM 4935 O O . ALA B 1 232 ? -4.266 0.378 -9.688 1 98.94 232 ALA B O 1
ATOM 4936 N N . ASN B 1 233 ? -2.457 -0.843 -9.086 1 98.94 233 ASN B N 1
ATOM 4937 C CA . ASN B 1 233 ? -2.287 -1.44 -10.406 1 98.94 233 ASN B CA 1
ATOM 4938 C C . ASN B 1 233 ? -3.461 -2.348 -10.766 1 98.94 233 ASN B C 1
ATOM 4940 O O . ASN B 1 233 ? -3.898 -2.377 -11.922 1 98.94 233 ASN B O 1
ATOM 4944 N N . THR B 1 234 ? -3.92 -3.096 -9.812 1 98.94 234 THR B N 1
ATOM 4945 C CA . THR B 1 234 ? -5.07 -3.971 -10.008 1 98.94 234 THR B CA 1
ATOM 4946 C C . THR B 1 234 ? -6.309 -3.162 -10.383 1 98.94 234 THR B C 1
ATOM 4948 O O . THR B 1 234 ? -7.031 -3.52 -11.312 1 98.94 234 THR B O 1
ATOM 4951 N N . LEU B 1 235 ? -6.523 -2.037 -9.703 1 98.94 235 LEU B N 1
ATOM 4952 C CA . LEU B 1 235 ? -7.664 -1.171 -9.992 1 98.94 235 LEU B CA 1
ATOM 4953 C C . LEU B 1 235 ? -7.504 -0.495 -11.352 1 98.94 235 LEU B C 1
ATOM 4955 O O . LEU B 1 235 ? -8.469 -0.376 -12.109 1 98.94 235 LEU B O 1
ATOM 4959 N N . ALA B 1 236 ? -6.285 -0.045 -11.648 1 98.88 236 ALA B N 1
ATOM 4960 C CA . ALA B 1 236 ? -6.016 0.554 -12.945 1 98.88 236 ALA B CA 1
ATOM 4961 C C . ALA B 1 236 ? -6.293 -0.438 -14.078 1 98.88 236 ALA B C 1
ATOM 4963 O O . ALA B 1 236 ? -6.812 -0.061 -15.125 1 98.88 236 ALA B O 1
ATOM 4964 N N . ALA B 1 237 ? -5.938 -1.7 -13.844 1 98.94 237 ALA B N 1
ATOM 4965 C CA . ALA B 1 237 ? -6.211 -2.75 -14.82 1 98.94 237 ALA B CA 1
ATOM 4966 C C . ALA B 1 237 ? -7.715 -2.93 -15.023 1 98.94 237 ALA B C 1
ATOM 4968 O O . ALA B 1 237 ? -8.172 -3.102 -16.156 1 98.94 237 ALA B O 1
ATOM 4969 N N . ALA B 1 238 ? -8.461 -2.889 -13.953 1 98.88 238 ALA B N 1
ATOM 4970 C CA . ALA B 1 238 ? -9.914 -2.982 -14.047 1 98.88 238 ALA B CA 1
ATOM 4971 C C . ALA B 1 238 ? -10.477 -1.854 -14.906 1 98.88 238 ALA B C 1
ATOM 4973 O O . ALA B 1 238 ? -11.344 -2.086 -15.758 1 98.88 238 ALA B O 1
ATOM 4974 N N . GLU B 1 239 ? -9.984 -0.663 -14.672 1 98.69 239 GLU B N 1
ATOM 4975 C CA . GLU B 1 239 ? -10.422 0.511 -15.422 1 98.69 239 GLU B CA 1
ATOM 4976 C C . GLU B 1 239 ? -10.086 0.373 -16.906 1 98.69 239 GLU B C 1
ATOM 4978 O O . GLU B 1 239 ? -10.711 1.019 -17.75 1 98.69 239 GLU B O 1
ATOM 4983 N N . ALA B 1 240 ? -9.086 -0.469 -17.234 1 98.5 240 ALA B N 1
ATOM 4984 C CA . ALA B 1 240 ? -8.641 -0.654 -18.609 1 98.5 240 ALA B CA 1
ATOM 4985 C C . ALA B 1 240 ? -9.328 -1.854 -19.25 1 98.5 240 ALA B C 1
ATOM 4987 O O . ALA B 1 240 ? -9.164 -2.098 -20.453 1 98.5 240 ALA B O 1
ATOM 4988 N N . GLY B 1 241 ? -10.062 -2.654 -18.438 1 98.5 241 GLY B N 1
ATOM 4989 C CA . GLY B 1 241 ? -10.867 -3.705 -19.047 1 98.5 241 GLY B CA 1
ATOM 4990 C C . GLY B 1 241 ? -10.539 -5.086 -18.516 1 98.5 241 GLY B C 1
ATOM 4991 O O . GLY B 1 241 ? -11.102 -6.086 -18.969 1 98.5 241 GLY B O 1
ATOM 4992 N N . ALA B 1 242 ? -9.648 -5.172 -17.562 1 98.88 242 ALA B N 1
ATOM 4993 C CA . ALA B 1 242 ? -9.438 -6.469 -16.922 1 98.88 242 ALA B CA 1
ATOM 4994 C C . ALA B 1 242 ? -10.695 -6.934 -16.188 1 98.88 242 ALA B C 1
ATOM 4996 O O . ALA B 1 242 ? -11.375 -6.137 -15.539 1 98.88 242 ALA B O 1
ATOM 4997 N N . PHE B 1 243 ? -10.992 -8.188 -16.344 1 98.88 243 PHE B N 1
ATOM 4998 C CA . PHE B 1 243 ? -12.211 -8.766 -15.789 1 98.88 243 PHE B CA 1
ATOM 4999 C C . PHE B 1 243 ? -11.938 -9.438 -14.445 1 98.88 243 PHE B C 1
ATOM 5001 O O . PHE B 1 243 ? -12.656 -9.195 -13.469 1 98.88 243 PHE B O 1
ATOM 5008 N N . GLN B 1 244 ? -10.922 -10.258 -14.312 1 98.94 244 GLN B N 1
ATOM 5009 C CA . GLN B 1 244 ? -10.617 -10.977 -13.086 1 98.94 244 GLN B CA 1
ATOM 5010 C C . GLN B 1 244 ? -9.461 -10.312 -12.336 1 98.94 244 GLN B C 1
ATOM 5012 O O . GLN B 1 244 ? -8.359 -10.164 -12.875 1 98.94 244 GLN B O 1
ATOM 5017 N N . LEU B 1 245 ? -9.727 -9.906 -11.102 1 98.94 245 LEU B N 1
ATOM 5018 C CA . LEU B 1 245 ? -8.75 -9.242 -10.25 1 98.94 245 LEU B CA 1
ATOM 5019 C C . LEU B 1 245 ? -8.258 -10.18 -9.148 1 98.94 245 LEU B C 1
ATOM 5021 O O . LEU B 1 245 ? -9.055 -10.672 -8.352 1 98.94 245 LEU B O 1
ATOM 5025 N N . HIS B 1 246 ? -6.961 -10.453 -9.148 1 98.94 246 HIS B N 1
ATOM 5026 C CA . HIS B 1 246 ? -6.391 -11.344 -8.148 1 98.94 246 HIS B CA 1
ATOM 5027 C C . HIS B 1 246 ? -6.035 -10.586 -6.875 1 98.94 246 HIS B C 1
ATOM 5029 O O . HIS B 1 246 ? -5.477 -9.492 -6.934 1 98.94 246 HIS B O 1
ATOM 5035 N N . THR B 1 247 ? -6.379 -11.188 -5.742 1 98.94 247 THR B N 1
ATOM 5036 C CA . THR B 1 247 ? -6.125 -10.578 -4.438 1 98.94 247 THR B CA 1
ATOM 5037 C C . THR B 1 247 ? -5.688 -11.641 -3.428 1 98.94 247 THR B C 1
ATOM 5039 O O . THR B 1 247 ? -5.797 -12.836 -3.689 1 98.94 247 THR B O 1
ATOM 5042 N N . THR B 1 248 ? -5.113 -11.219 -2.346 1 98.94 248 THR B N 1
ATOM 5043 C CA . THR B 1 248 ? -4.914 -12.031 -1.151 1 98.94 248 THR B CA 1
ATOM 5044 C C . THR B 1 248 ? -5.34 -11.266 0.099 1 98.94 248 THR B C 1
ATOM 5046 O O . THR B 1 248 ? -5.191 -10.039 0.165 1 98.94 248 THR B O 1
ATOM 5049 N N . VAL B 1 249 ? -5.836 -12.016 1.073 1 98.94 249 VAL B N 1
ATOM 5050 C CA . VAL B 1 249 ? -6.16 -11.422 2.365 1 98.94 249 VAL B CA 1
ATOM 5051 C C . VAL B 1 249 ? -4.887 -10.891 3.021 1 98.94 249 VAL B C 1
ATOM 5053 O O . VAL B 1 249 ? -3.854 -11.562 3.023 1 98.94 249 VAL B O 1
ATOM 5056 N N . ASN B 1 250 ? -4.934 -9.664 3.525 1 98.75 250 ASN B N 1
ATOM 5057 C CA . ASN B 1 250 ? -3.818 -8.984 4.176 1 98.75 250 ASN B CA 1
ATOM 5058 C C . ASN B 1 250 ? -2.658 -8.766 3.211 1 98.75 250 ASN B C 1
ATOM 5060 O O . ASN B 1 250 ? -1.555 -8.406 3.631 1 98.75 250 ASN B O 1
ATOM 5064 N N . GLY B 1 251 ? -2.805 -8.992 1.93 1 98.75 251 GLY B N 1
ATOM 5065 C CA . GLY B 1 251 ? -1.784 -8.75 0.922 1 98.75 251 GLY B CA 1
ATOM 5066 C C . GLY B 1 251 ? -0.605 -9.703 1.031 1 98.75 251 GLY B C 1
ATOM 5067 O O . GLY B 1 251 ? 0.518 -9.352 0.664 1 98.75 251 GLY B O 1
ATOM 5068 N N . ILE B 1 252 ? -0.775 -10.914 1.539 1 98.12 252 ILE B N 1
ATOM 5069 C CA . ILE B 1 252 ? 0.35 -11.82 1.732 1 98.12 252 ILE B CA 1
ATOM 5070 C C . ILE B 1 252 ? 0.703 -12.5 0.408 1 98.12 252 ILE B C 1
ATOM 5072 O O . ILE B 1 252 ? -0.088 -12.477 -0.538 1 98.12 252 ILE B O 1
ATOM 5076 N N . GLY B 1 253 ? 1.864 -13.055 0.285 1 96.94 253 GLY B N 1
ATOM 5077 C CA . GLY B 1 253 ? 2.389 -13.711 -0.898 1 96.94 253 GLY B CA 1
ATOM 5078 C C . GLY B 1 253 ? 3.895 -13.602 -1.028 1 96.94 253 GLY B C 1
ATOM 5079 O O . GLY B 1 253 ? 4.578 -13.227 -0.074 1 96.94 253 GLY B O 1
ATOM 5080 N N . GLU B 1 254 ? 4.398 -13.938 -2.133 1 94.56 254 GLU B N 1
ATOM 5081 C CA . GLU B 1 254 ? 5.836 -13.891 -2.383 1 94.56 254 GLU B CA 1
ATOM 5082 C C . GLU B 1 254 ? 6.387 -12.484 -2.195 1 94.56 254 GLU B C 1
ATOM 5084 O O . GLU B 1 254 ? 5.77 -11.508 -2.633 1 94.56 254 GLU B O 1
ATOM 5089 N N . ARG B 1 255 ? 7.59 -12.414 -1.483 1 96.25 255 ARG B N 1
ATOM 5090 C CA . ARG B 1 255 ? 8.289 -11.148 -1.253 1 96.25 255 ARG B CA 1
ATOM 5091 C C . ARG B 1 255 ? 7.375 -10.141 -0.562 1 96.25 255 ARG B C 1
ATOM 5093 O O . ARG B 1 255 ? 7.074 -10.281 0.626 1 96.25 255 ARG B O 1
ATOM 5100 N N . ALA B 1 256 ? 6.91 -9.078 -1.275 1 97.94 256 ALA B N 1
ATOM 5101 C CA . ALA B 1 256 ? 6.098 -8.023 -0.669 1 97.94 256 ALA B CA 1
ATOM 5102 C C . ALA B 1 256 ? 4.613 -8.352 -0.773 1 97.94 256 ALA B C 1
ATOM 5104 O O . ALA B 1 256 ? 3.768 -7.582 -0.305 1 97.94 256 ALA B O 1
ATOM 5105 N N . GLY B 1 257 ? 4.277 -9.492 -1.346 1 98 257 GLY B N 1
ATOM 5106 C CA . GLY B 1 257 ? 2.893 -9.938 -1.363 1 98 257 GLY B CA 1
ATOM 5107 C C . GLY B 1 257 ? 2.139 -9.492 -2.602 1 98 257 GLY B C 1
ATOM 5108 O O . GLY B 1 257 ? 2.725 -9.359 -3.678 1 98 257 GLY B O 1
ATOM 5109 N N . ASN B 1 258 ? 0.781 -9.523 -2.508 1 98.75 258 ASN B N 1
ATOM 5110 C CA . ASN B 1 258 ? -0.157 -9.258 -3.594 1 98.75 258 ASN B CA 1
ATOM 5111 C C . ASN B 1 258 ? -1.061 -8.07 -3.279 1 98.75 258 ASN B C 1
ATOM 5113 O O . ASN B 1 258 ? -0.875 -7.395 -2.266 1 98.75 258 ASN B O 1
ATOM 5117 N N . ALA B 1 259 ? -1.927 -7.754 -4.227 1 98.94 259 ALA B N 1
ATOM 5118 C CA . ALA B 1 259 ? -2.986 -6.789 -3.953 1 98.94 259 ALA B CA 1
ATOM 5119 C C . ALA B 1 259 ? -3.879 -7.262 -2.811 1 98.94 259 ALA B C 1
ATOM 5121 O O . ALA B 1 259 ? -4.434 -8.359 -2.861 1 98.94 259 ALA B O 1
ATOM 5122 N N . ALA B 1 260 ? -4.031 -6.418 -1.807 1 98.94 260 ALA B N 1
ATOM 5123 C CA . ALA B 1 260 ? -4.801 -6.789 -0.622 1 98.94 260 ALA B CA 1
ATOM 5124 C C . ALA B 1 260 ? -6.293 -6.852 -0.934 1 98.94 260 ALA B C 1
ATOM 5126 O O . ALA B 1 260 ? -6.863 -5.891 -1.461 1 98.94 260 ALA B O 1
ATOM 5127 N N . LEU B 1 261 ? -6.926 -7.934 -0.559 1 98.94 261 LEU B N 1
ATOM 5128 C CA . LEU B 1 261 ? -8.344 -8.156 -0.834 1 98.94 261 LEU B CA 1
ATOM 5129 C C . LEU B 1 261 ? -9.195 -7.062 -0.213 1 98.94 261 LEU B C 1
ATOM 5131 O O . LEU B 1 261 ? -10.055 -6.48 -0.886 1 98.94 261 LEU B O 1
ATOM 5135 N N . GLU B 1 262 ? -8.984 -6.77 1.08 1 98.94 262 GLU B N 1
ATOM 5136 C CA . GLU B 1 262 ? -9.805 -5.812 1.814 1 98.94 262 GLU B CA 1
ATOM 5137 C C . GLU B 1 262 ? -9.703 -4.414 1.205 1 98.94 262 GLU B C 1
ATOM 5139 O O . GLU B 1 262 ? -10.688 -3.676 1.166 1 98.94 262 GLU B O 1
ATOM 5144 N N . GLU B 1 263 ? -8.516 -4.062 0.723 1 98.94 263 GLU B N 1
ATOM 5145 C CA . GLU B 1 263 ? -8.328 -2.758 0.097 1 98.94 263 GLU B CA 1
ATOM 5146 C C . GLU B 1 263 ? -9 -2.703 -1.273 1 98.94 263 GLU B C 1
ATOM 5148 O O . GLU B 1 263 ? -9.672 -1.725 -1.604 1 98.94 263 GLU B O 1
ATOM 5153 N N . VAL B 1 264 ? -8.859 -3.787 -2.062 1 98.94 264 VAL B N 1
ATOM 5154 C CA . VAL B 1 264 ? -9.484 -3.83 -3.383 1 98.94 264 VAL B CA 1
ATOM 5155 C C . VAL B 1 264 ? -11 -3.752 -3.24 1 98.94 264 VAL B C 1
ATOM 5157 O O . VAL B 1 264 ? -11.656 -2.955 -3.918 1 98.94 264 VAL B O 1
ATOM 5160 N N . LEU B 1 265 ? -11.586 -4.527 -2.334 1 98.94 265 LEU B N 1
ATOM 5161 C CA . LEU B 1 265 ? -13.031 -4.559 -2.164 1 98.94 265 LEU B CA 1
ATOM 5162 C C . LEU B 1 265 ? -13.555 -3.199 -1.712 1 98.94 265 LEU B C 1
ATOM 5164 O O . LEU B 1 265 ? -14.586 -2.73 -2.207 1 98.94 265 LEU B O 1
ATOM 5168 N N . MET B 1 266 ? -12.852 -2.557 -0.767 1 98.81 266 MET B N 1
ATOM 5169 C CA . MET B 1 266 ? -13.289 -1.247 -0.297 1 98.81 266 MET B CA 1
ATOM 5170 C C . MET B 1 266 ? -13.203 -0.211 -1.413 1 98.81 266 MET B C 1
ATOM 5172 O O . MET B 1 266 ? -14.078 0.648 -1.538 1 98.81 266 MET B O 1
ATOM 5176 N N . ASN B 1 267 ? -12.156 -0.279 -2.195 1 98.88 267 ASN B N 1
ATOM 5177 C CA . ASN B 1 267 ? -12.039 0.632 -3.328 1 98.88 267 ASN B CA 1
ATOM 5178 C C . ASN B 1 267 ? -13.148 0.405 -4.352 1 98.88 267 ASN B C 1
ATOM 5180 O O . ASN B 1 267 ? -13.664 1.359 -4.938 1 98.88 267 ASN B O 1
ATOM 5184 N N . LEU B 1 268 ? -13.508 -0.856 -4.621 1 98.81 268 LEU B N 1
ATOM 5185 C CA . LEU B 1 268 ? -14.602 -1.137 -5.551 1 98.81 268 LEU B CA 1
ATOM 5186 C C . LEU B 1 268 ? -15.883 -0.439 -5.109 1 98.81 268 LEU B C 1
ATOM 5188 O O . LEU B 1 268 ? -16.625 0.073 -5.941 1 98.81 268 LEU B O 1
ATOM 5192 N N . ARG B 1 269 ? -16.078 -0.408 -3.816 1 98.25 269 ARG B N 1
ATOM 5193 C CA . ARG B 1 269 ? -17.25 0.254 -3.256 1 98.25 269 ARG B CA 1
ATOM 5194 C C . ARG B 1 269 ? -17.141 1.77 -3.375 1 98.25 269 ARG B C 1
ATOM 5196 O O . ARG B 1 269 ? -18.016 2.422 -3.947 1 98.25 269 ARG B O 1
ATOM 5203 N N . VAL B 1 270 ? -16.078 2.391 -2.932 1 98.19 270 VAL B N 1
ATOM 5204 C CA . VAL B 1 270 ? -15.898 3.832 -2.781 1 98.19 270 VAL B CA 1
ATOM 5205 C C . VAL B 1 270 ? -15.758 4.48 -4.156 1 98.19 270 VAL B C 1
ATOM 5207 O O . VAL B 1 270 ? -16.312 5.555 -4.406 1 98.19 270 VAL B O 1
ATOM 5210 N N . GLN B 1 271 ? -15 3.809 -5.051 1 98.44 271 GLN B N 1
ATOM 5211 C CA . GLN B 1 271 ? -14.625 4.426 -6.32 1 98.44 271 GLN B CA 1
ATOM 5212 C C . GLN B 1 271 ? -15.672 4.148 -7.395 1 98.44 271 GLN B C 1
ATOM 5214 O O . GLN B 1 271 ? -15.938 5 -8.242 1 98.44 271 GLN B O 1
ATOM 5219 N N . TYR B 1 272 ? -16.328 2.861 -7.34 1 97.81 272 TYR B N 1
ATOM 5220 C CA . TYR B 1 272 ? -17.094 2.436 -8.5 1 97.81 272 TYR B CA 1
ATOM 5221 C C . TYR B 1 272 ? -18.516 2.072 -8.109 1 97.81 272 TYR B C 1
ATOM 5223 O O . TYR B 1 272 ? -19.344 1.742 -8.961 1 97.81 272 TYR B O 1
ATOM 5231 N N . GLY B 1 273 ? -18.859 2.057 -6.84 1 96.25 273 GLY B N 1
ATOM 5232 C CA . GLY B 1 273 ? -20.203 1.781 -6.367 1 96.25 273 GLY B CA 1
ATOM 5233 C C . GLY B 1 273 ? -20.562 0.308 -6.422 1 96.25 273 GLY B C 1
ATOM 5234 O O . GLY B 1 273 ? -21.75 -0.049 -6.383 1 96.25 273 GLY B O 1
ATOM 5235 N N . ILE B 1 274 ? -19.578 -0.548 -6.551 1 97.81 274 ILE B N 1
ATOM 5236 C CA . ILE B 1 274 ? -19.828 -1.983 -6.551 1 97.81 274 ILE B CA 1
ATOM 5237 C C . ILE B 1 274 ? -20.203 -2.445 -5.141 1 97.81 274 ILE B C 1
ATOM 5239 O O . ILE B 1 274 ? -19.391 -2.33 -4.219 1 97.81 274 ILE B O 1
ATOM 5243 N N . ASP B 1 275 ? -21.344 -3.059 -4.914 1 95.75 275 ASP B N 1
ATOM 5244 C CA . ASP B 1 275 ? -21.844 -3.342 -3.572 1 95.75 275 ASP B CA 1
ATOM 5245 C C . ASP B 1 275 ? -22.203 -4.816 -3.42 1 95.75 275 ASP B C 1
ATOM 5247 O O . ASP B 1 275 ? -22.938 -5.188 -2.506 1 95.75 275 ASP B O 1
ATOM 5251 N N . ARG B 1 276 ? -21.75 -5.656 -4.238 1 97.31 276 ARG B N 1
ATOM 5252 C CA . ARG B 1 276 ? -22.172 -7.055 -4.199 1 97.31 276 ARG B CA 1
ATOM 5253 C C . ARG B 1 276 ? -21.328 -7.855 -3.217 1 97.31 276 ARG B C 1
ATOM 5255 O O . ARG B 1 276 ? -21.688 -8.977 -2.855 1 97.31 276 ARG B O 1
ATOM 5262 N N . TYR B 1 277 ? -20.266 -7.375 -2.715 1 98.69 277 TYR B N 1
ATOM 5263 C CA . TYR B 1 277 ? -19.453 -8.078 -1.733 1 98.69 277 TYR B CA 1
ATOM 5264 C C . TYR B 1 277 ? -19.828 -7.672 -0.315 1 98.69 277 TYR B C 1
ATOM 5266 O O . TYR B 1 277 ? -20.109 -6.496 -0.053 1 98.69 277 TYR B O 1
ATOM 5274 N N . ASP B 1 278 ? -19.859 -8.578 0.593 1 98.62 278 ASP B N 1
ATOM 5275 C CA . ASP B 1 278 ? -20.141 -8.312 2.002 1 98.62 278 ASP B CA 1
ATOM 5276 C C . ASP B 1 278 ? -18.875 -7.859 2.732 1 98.62 278 ASP B C 1
ATOM 5278 O O . ASP B 1 278 ? -18.016 -8.68 3.07 1 98.62 278 ASP B O 1
ATOM 5282 N N . LEU B 1 279 ? -18.844 -6.617 3.1 1 98.56 279 LEU B N 1
ATOM 5283 C CA . LEU B 1 279 ? -17.609 -6.039 3.643 1 98.56 279 LEU B CA 1
ATOM 5284 C C . LEU B 1 279 ? -17.594 -6.137 5.164 1 98.56 279 LEU B C 1
ATOM 5286 O O . LEU B 1 279 ? -16.562 -5.914 5.793 1 98.56 279 LEU B O 1
ATOM 5290 N N . HIS B 1 280 ? -18.641 -6.523 5.867 1 98.06 280 HIS B N 1
ATOM 5291 C CA . HIS B 1 280 ? -18.844 -6.387 7.305 1 98.06 280 HIS B CA 1
ATOM 5292 C C . HIS B 1 280 ? -17.922 -7.324 8.086 1 98.06 280 HIS B C 1
ATOM 5294 O O . HIS B 1 280 ? -17.75 -7.16 9.297 1 98.06 280 HIS B O 1
ATOM 5300 N N . THR B 1 281 ? -17.312 -8.312 7.379 1 98.25 281 THR B N 1
ATOM 5301 C CA . THR B 1 281 ? -16.5 -9.266 8.125 1 98.25 281 THR B CA 1
ATOM 5302 C C . THR B 1 281 ? -15.031 -9.188 7.691 1 98.25 281 THR B C 1
ATOM 5304 O O . THR B 1 281 ? -14.258 -10.109 7.934 1 98.25 281 THR B O 1
ATOM 5307 N N . LEU B 1 282 ? -14.656 -8.125 7 1 98.81 282 LEU B N 1
ATOM 5308 C CA . LEU B 1 282 ? -13.305 -7.996 6.484 1 98.81 282 LEU B CA 1
ATOM 5309 C C . LEU B 1 282 ? -12.281 -8.031 7.617 1 98.81 282 LEU B C 1
ATOM 5311 O O . LEU B 1 282 ? -11.234 -8.664 7.496 1 98.81 282 LEU B O 1
ATOM 5315 N N . VAL B 1 283 ? -12.562 -7.359 8.766 1 98.69 283 VAL B N 1
ATOM 5316 C CA . VAL B 1 283 ? -11.641 -7.363 9.898 1 98.69 283 VAL B CA 1
ATOM 5317 C C . VAL B 1 283 ? -11.516 -8.773 10.461 1 98.69 283 VAL B C 1
ATOM 5319 O O . VAL B 1 283 ? -10.414 -9.227 10.773 1 98.69 283 VAL B O 1
ATOM 5322 N N . ASP B 1 284 ? -12.625 -9.477 10.562 1 98.75 284 ASP B N 1
ATOM 5323 C CA . ASP B 1 284 ? -12.609 -10.852 11.055 1 98.75 284 ASP B CA 1
ATOM 5324 C C . ASP B 1 284 ? -11.781 -11.758 10.141 1 98.75 284 ASP B C 1
ATOM 5326 O O . ASP B 1 284 ? -11 -12.586 10.617 1 98.75 284 ASP B O 1
ATOM 5330 N N . LEU B 1 285 ? -11.992 -11.609 8.844 1 98.88 285 LEU B N 1
ATOM 5331 C CA . LEU B 1 285 ? -11.219 -12.391 7.883 1 98.88 285 LEU B CA 1
ATOM 5332 C C . LEU B 1 285 ? -9.734 -12.078 8 1 98.88 285 LEU B C 1
ATOM 5334 O O . LEU B 1 285 ? -8.898 -12.984 7.941 1 98.88 285 LEU B O 1
ATOM 5338 N N . SER B 1 286 ? -9.406 -10.812 8.109 1 98.81 286 SER B N 1
ATOM 5339 C CA . SER B 1 286 ? -8.023 -10.398 8.312 1 98.81 286 SER B CA 1
ATOM 5340 C C . SER B 1 286 ? -7.41 -11.086 9.531 1 98.81 286 SER B C 1
ATOM 5342 O O . SER B 1 286 ? -6.289 -11.594 9.469 1 98.81 286 SER B O 1
ATOM 5344 N N . HIS B 1 287 ? -8.148 -11.133 10.617 1 98.56 287 HIS B N 1
ATOM 5345 C CA . HIS B 1 287 ? -7.68 -11.773 11.844 1 98.56 287 HIS B CA 1
ATOM 5346 C C . HIS B 1 287 ? -7.516 -13.273 11.656 1 98.56 287 HIS B C 1
ATOM 5348 O O . HIS B 1 287 ? -6.555 -13.867 12.156 1 98.56 287 HIS B O 1
ATOM 5354 N N . GLU B 1 288 ? -8.445 -13.844 10.977 1 98.75 288 GLU B N 1
ATOM 5355 C CA . GLU B 1 288 ? -8.367 -15.281 10.727 1 98.75 288 GLU B CA 1
ATOM 5356 C C . GLU B 1 288 ? -7.094 -15.648 9.977 1 98.75 288 GLU B C 1
ATOM 5358 O O . GLU B 1 288 ? -6.387 -16.578 10.359 1 98.75 288 GLU B O 1
ATOM 5363 N N . VAL B 1 289 ? -6.773 -14.914 8.945 1 98.81 289 VAL B N 1
ATOM 5364 C CA . VAL B 1 289 ? -5.598 -15.203 8.133 1 98.81 289 VAL B CA 1
ATOM 5365 C C . VAL B 1 289 ? -4.332 -14.844 8.914 1 98.81 289 VAL B C 1
ATOM 5367 O O . VAL B 1 289 ? -3.32 -15.547 8.82 1 98.81 289 VAL B O 1
ATOM 5370 N N . ARG B 1 290 ? -4.363 -13.719 9.672 1 98.31 290 ARG B N 1
ATOM 5371 C CA . ARG B 1 290 ? -3.256 -13.375 10.555 1 98.31 290 ARG B CA 1
ATOM 5372 C C . ARG B 1 290 ? -2.932 -14.523 11.508 1 98.31 290 ARG B C 1
ATOM 5374 O O . ARG B 1 290 ? -1.771 -14.922 11.633 1 98.31 290 ARG B O 1
ATOM 5381 N N . ASP B 1 291 ? -3.936 -15.07 12.148 1 98.19 291 ASP B N 1
ATOM 5382 C CA . ASP B 1 291 ? -3.75 -16.141 13.125 1 98.19 291 ASP B CA 1
ATOM 5383 C C . ASP B 1 291 ? -3.26 -17.422 12.445 1 98.19 291 ASP B C 1
ATOM 5385 O O . ASP B 1 291 ? -2.371 -18.094 12.969 1 98.19 291 ASP B O 1
ATOM 5389 N N . ALA B 1 292 ? -3.807 -17.734 11.273 1 97.69 292 ALA B N 1
ATOM 5390 C CA . ALA B 1 292 ? -3.434 -18.938 10.555 1 97.69 292 ALA B CA 1
ATOM 5391 C C . ALA B 1 292 ? -2.01 -18.844 10.016 1 97.69 292 ALA B C 1
ATOM 5393 O O . ALA B 1 292 ? -1.263 -19.828 10.039 1 97.69 292 ALA B O 1
ATOM 5394 N N . SER B 1 293 ? -1.626 -17.688 9.484 1 96.44 293 SER B N 1
ATOM 5395 C CA . SER B 1 293 ? -0.317 -17.5 8.875 1 96.44 293 SER B CA 1
ATOM 5396 C C . SER B 1 293 ? 0.738 -17.156 9.922 1 96.44 293 SER B C 1
ATOM 5398 O O . SER B 1 293 ? 1.938 -17.203 9.641 1 96.44 293 SER B O 1
ATOM 5400 N N . LYS B 1 294 ? 0.288 -16.641 11.078 1 95.31 294 LYS B N 1
ATOM 5401 C CA . LYS B 1 294 ? 1.149 -16.172 12.156 1 95.31 294 LYS B CA 1
ATOM 5402 C C . LYS B 1 294 ? 1.939 -14.938 11.727 1 95.31 294 LYS B C 1
ATOM 5404 O O . LYS B 1 294 ? 3.064 -14.727 12.18 1 95.31 294 LYS B O 1
ATOM 5409 N N . LEU B 1 295 ? 1.415 -14.312 10.781 1 95.62 295 LEU B N 1
ATOM 5410 C CA . LEU B 1 295 ? 1.98 -13.039 10.344 1 95.62 295 LEU B CA 1
ATOM 5411 C C . LEU B 1 295 ? 1.175 -11.867 10.898 1 95.62 295 LEU B C 1
ATOM 5413 O O . LEU B 1 295 ? -0.033 -11.773 10.664 1 95.62 295 LEU B O 1
ATOM 5417 N N . ASP B 1 296 ? 1.853 -10.961 11.539 1 95.69 296 ASP B N 1
ATOM 5418 C CA . ASP B 1 296 ? 1.162 -9.797 12.086 1 95.69 296 ASP B CA 1
ATOM 5419 C C . ASP B 1 296 ? 0.72 -8.844 10.977 1 95.69 296 ASP B C 1
ATOM 5421 O O . ASP B 1 296 ? 1.363 -8.766 9.93 1 95.69 296 ASP B O 1
ATOM 5425 N N . VAL B 1 297 ? -0.365 -8.211 11.25 1 96.25 297 VAL B N 1
ATOM 5426 C CA . VAL B 1 297 ? -0.871 -7.137 10.406 1 96.25 297 VAL B CA 1
ATOM 5427 C C . VAL B 1 297 ? -0.436 -5.785 10.977 1 96.25 297 VAL B C 1
ATOM 5429 O O . VAL B 1 297 ? -0.509 -5.566 12.188 1 96.25 297 VAL B O 1
ATOM 5432 N N . ALA B 1 298 ? 0.104 -4.91 10.086 1 96.75 298 ALA B N 1
ATOM 5433 C CA . ALA B 1 298 ? 0.515 -3.59 10.562 1 96.75 298 ALA B CA 1
ATOM 5434 C C . ALA B 1 298 ? -0.641 -2.869 11.25 1 96.75 298 ALA B C 1
ATOM 5436 O O . ALA B 1 298 ? -1.784 -2.939 10.789 1 96.75 298 ALA B O 1
ATOM 5437 N N . ILE B 1 299 ? -0.373 -2.113 12.273 1 95.75 299 ILE B N 1
ATOM 5438 C CA . ILE B 1 299 ? -1.411 -1.451 13.055 1 95.75 299 ILE B CA 1
ATOM 5439 C C . ILE B 1 299 ? -2.098 -0.385 12.203 1 95.75 299 ILE B C 1
ATOM 5441 O O . ILE B 1 299 ? -3.273 -0.077 12.414 1 95.75 299 ILE B O 1
ATOM 5445 N N . ASN B 1 300 ? -1.354 0.157 11.25 1 96.81 300 ASN B N 1
ATOM 5446 C CA . ASN B 1 300 ? -1.904 1.197 10.383 1 96.81 300 ASN B CA 1
ATOM 5447 C C . ASN B 1 300 ? -2.285 0.645 9.016 1 96.81 300 ASN B C 1
ATOM 5449 O O . ASN B 1 300 ? -2.332 1.387 8.031 1 96.81 300 ASN B O 1
ATOM 5453 N N . LYS B 1 301 ? -2.477 -0.675 8.914 1 98.06 301 LYS B N 1
ATOM 5454 C CA . LYS B 1 301 ? -2.938 -1.25 7.656 1 98.06 301 LYS B CA 1
ATOM 5455 C C . LYS B 1 301 ? -4.258 -0.62 7.215 1 98.06 301 LYS B C 1
ATOM 5457 O O . LYS B 1 301 ? -5.176 -0.467 8.016 1 98.06 301 LYS B O 1
ATOM 5462 N N . ALA B 1 302 ? -4.348 -0.186 5.957 1 98.69 302 ALA B N 1
ATOM 5463 C CA . ALA B 1 302 ? -5.578 0.391 5.426 1 98.69 302 ALA B CA 1
ATOM 5464 C C . ALA B 1 302 ? -6.75 -0.571 5.59 1 98.69 302 ALA B C 1
ATOM 5466 O O . ALA B 1 302 ? -6.598 -1.782 5.418 1 98.69 302 ALA B O 1
ATOM 5467 N N . VAL B 1 303 ? -7.922 -0.114 5.957 1 98.75 303 VAL B N 1
ATOM 5468 C CA . VAL B 1 303 ? -9.227 -0.767 5.98 1 98.75 303 VAL B CA 1
ATOM 5469 C C . VAL B 1 303 ? -9.344 -1.639 7.227 1 98.75 303 VAL B C 1
ATOM 5471 O O . VAL B 1 303 ? -10.359 -1.592 7.934 1 98.75 303 VAL B O 1
ATOM 5474 N N . VAL B 1 304 ? -8.242 -2.404 7.598 1 98.56 304 VAL B N 1
ATOM 5475 C CA . VAL B 1 304 ? -8.492 -3.434 8.602 1 98.56 304 VAL B CA 1
ATOM 5476 C C . VAL B 1 304 ? -7.551 -3.234 9.789 1 98.56 304 VAL B C 1
ATOM 5478 O O . VAL B 1 304 ? -7.68 -3.91 10.812 1 98.56 304 VAL B O 1
ATOM 5481 N N . GLY B 1 305 ? -6.555 -2.365 9.703 1 97.44 305 GLY B N 1
ATOM 5482 C CA . GLY B 1 305 ? -5.633 -2.16 10.805 1 97.44 305 GLY B CA 1
ATOM 5483 C C . GLY B 1 305 ? -6.301 -1.577 12.039 1 97.44 305 GLY B C 1
ATOM 5484 O O . GLY B 1 305 ? -7.305 -0.87 11.93 1 97.44 305 GLY B O 1
ATOM 5485 N N . GLN B 1 306 ? -5.688 -1.805 13.125 1 93.69 306 GLN B N 1
ATOM 5486 C CA . GLN B 1 306 ? -6.223 -1.331 14.391 1 93.69 306 GLN B CA 1
ATOM 5487 C C . GLN B 1 306 ? -6.383 0.186 14.391 1 93.69 306 GLN B C 1
ATOM 5489 O O . GLN B 1 306 ? -7.336 0.716 14.969 1 93.69 306 GLN B O 1
ATOM 5494 N N . ASN B 1 307 ? -5.496 0.887 13.734 1 95.06 307 ASN B N 1
ATOM 5495 C CA . ASN B 1 307 ? -5.477 2.346 13.758 1 95.06 307 ASN B CA 1
ATOM 5496 C C . ASN B 1 307 ? -6.379 2.941 12.688 1 95.06 307 ASN B C 1
ATOM 5498 O O . ASN B 1 307 ? -6.598 4.152 12.656 1 95.06 307 ASN B O 1
ATOM 5502 N N . ALA B 1 308 ? -6.93 2.076 11.844 1 95.5 308 ALA B N 1
ATOM 5503 C CA . ALA B 1 308 ? -7.719 2.59 10.727 1 95.5 308 ALA B CA 1
ATOM 5504 C C . ALA B 1 308 ? -8.859 3.477 11.227 1 95.5 308 ALA B C 1
ATOM 5506 O O . ALA B 1 308 ? -9.312 4.375 10.508 1 95.5 308 ALA B O 1
ATOM 5507 N N . PHE B 1 309 ? -9.258 3.303 12.5 1 94.25 309 PHE B N 1
ATOM 5508 C CA . PHE B 1 309 ? -10.375 4.043 13.07 1 94.25 309 PHE B CA 1
ATOM 5509 C C . PHE B 1 309 ? -10.008 4.613 14.438 1 94.25 309 PHE B C 1
ATOM 5511 O O . PHE B 1 309 ? -10.867 4.758 15.312 1 94.25 309 PHE B O 1
ATOM 5518 N N . SER B 1 310 ? -8.758 4.859 14.594 1 93.69 310 SER B N 1
ATOM 5519 C CA . SER B 1 310 ? -8.266 5.434 15.844 1 93.69 310 SER B CA 1
ATOM 5520 C C . SER B 1 310 ? -7.949 6.918 15.68 1 93.69 310 SER B C 1
ATOM 5522 O O . SER B 1 310 ? -7.344 7.32 14.688 1 93.69 310 SER B O 1
ATOM 5524 N N . HIS B 1 311 ? -8.383 7.684 16.594 1 91.81 311 HIS B N 1
ATOM 5525 C CA . HIS B 1 311 ? -8.164 9.125 16.594 1 91.81 311 HIS B CA 1
ATOM 5526 C C . HIS B 1 311 ? -7.719 9.625 17.953 1 91.81 311 HIS B C 1
ATOM 5528 O O . HIS B 1 311 ? -8.352 9.312 18.969 1 91.81 311 HIS B O 1
ATOM 5534 N N . GLU B 1 312 ? -6.664 10.367 17.969 1 86.62 312 GLU B N 1
ATOM 5535 C CA . GLU B 1 312 ? -6.133 10.852 19.25 1 86.62 312 GLU B CA 1
ATOM 5536 C C . GLU B 1 312 ? -6.094 12.375 19.281 1 86.62 312 GLU B C 1
ATOM 5538 O O . GLU B 1 312 ? -6.258 12.977 20.344 1 86.62 312 GLU B O 1
ATOM 5543 N N . SER B 1 313 ? -5.906 13.016 18.141 1 80.94 313 SER B N 1
ATOM 5544 C CA . SER B 1 313 ? -5.836 14.477 18.078 1 80.94 313 SER B CA 1
ATOM 5545 C C . SER B 1 313 ? -7.121 15.109 18.609 1 80.94 313 SER B C 1
ATOM 5547 O O . SER B 1 313 ? -8.219 14.75 18.172 1 80.94 313 SER B O 1
ATOM 5549 N N . GLY B 1 314 ? -6.969 16.062 19.516 1 79.5 314 GLY B N 1
ATOM 5550 C CA . GLY B 1 314 ? -8.125 16.719 20.094 1 79.5 314 GLY B CA 1
ATOM 5551 C C . GLY B 1 314 ? -9.031 17.359 19.062 1 79.5 314 GLY B C 1
ATOM 5552 O O . GLY B 1 314 ? -10.258 17.234 19.156 1 79.5 314 GLY B O 1
ATOM 5553 N N . ILE B 1 315 ? -8.438 18 18.141 1 80.62 315 ILE B N 1
ATOM 5554 C CA . ILE B 1 315 ? -9.188 18.688 17.078 1 80.62 315 ILE B CA 1
ATOM 5555 C C . ILE B 1 315 ? -9.984 17.656 16.281 1 80.62 315 ILE B C 1
ATOM 5557 O O . ILE B 1 315 ? -11.148 17.891 15.945 1 80.62 315 ILE B O 1
ATOM 5561 N N . HIS B 1 316 ? -9.391 16.562 15.945 1 88.56 316 HIS B N 1
ATOM 5562 C CA . HIS B 1 316 ? -10.047 15.523 15.156 1 88.56 316 HIS B CA 1
ATOM 5563 C C . HIS B 1 316 ? -11.141 14.82 15.961 1 88.56 316 HIS B C 1
ATOM 5565 O O . HIS B 1 316 ? -12.227 14.562 15.445 1 88.56 316 HIS B O 1
ATOM 5571 N N . VAL B 1 317 ? -10.859 14.547 17.234 1 90.06 317 VAL B N 1
ATOM 5572 C CA . VAL B 1 317 ? -11.82 13.875 18.094 1 90.06 317 VAL B CA 1
ATOM 5573 C C . VAL B 1 317 ? -13.078 14.742 18.234 1 90.06 317 VAL B C 1
ATOM 5575 O O . VAL B 1 317 ? -14.195 14.234 18.141 1 90.06 317 VAL B O 1
ATOM 5578 N N . ALA B 1 318 ? -12.906 16.031 18.453 1 88.75 318 ALA B N 1
ATOM 5579 C CA . ALA B 1 318 ? -14.031 16.953 18.594 1 88.75 318 ALA B CA 1
ATOM 5580 C C . ALA B 1 318 ? -14.898 16.953 17.344 1 88.75 318 ALA B C 1
ATOM 5582 O O . ALA B 1 318 ? -16.125 16.922 17.438 1 88.75 318 ALA B O 1
ATOM 5583 N N . ALA B 1 319 ? -14.266 16.984 16.234 1 92.12 319 ALA B N 1
ATOM 5584 C CA . ALA B 1 319 ? -14.992 17.016 14.969 1 92.12 319 ALA B CA 1
ATOM 5585 C C . ALA B 1 319 ? -15.719 15.695 14.734 1 92.12 319 ALA B C 1
ATOM 5587 O O . ALA B 1 319 ? -16.859 15.68 14.266 1 92.12 319 ALA B O 1
ATOM 5588 N N . ILE B 1 320 ? -15.109 14.578 15 1 93.06 320 ILE B N 1
ATOM 5589 C CA . ILE B 1 320 ? -15.664 13.25 14.797 1 93.06 320 ILE B CA 1
ATOM 5590 C C . ILE B 1 320 ? -16.906 13.062 15.68 1 93.06 320 ILE B C 1
ATOM 5592 O O . ILE B 1 320 ? -17.891 12.453 15.258 1 93.06 320 ILE B O 1
ATOM 5596 N N . LEU B 1 321 ? -16.812 13.602 16.906 1 92.12 321 LEU B N 1
ATOM 5597 C CA . LEU B 1 321 ? -17.938 13.477 17.844 1 92.12 321 LEU B CA 1
ATOM 5598 C C . LEU B 1 321 ? -19.156 14.211 17.312 1 92.12 321 LEU B C 1
ATOM 5600 O O . LEU B 1 321 ? -20.297 13.844 17.641 1 92.12 321 LEU B O 1
ATOM 5604 N N . GLU B 1 322 ? -18.938 15.219 16.516 1 93.25 322 GLU B N 1
ATOM 5605 C CA . GLU B 1 322 ? -20.047 15.93 15.875 1 93.25 322 GLU B CA 1
ATOM 5606 C C . GLU B 1 322 ? -20.531 15.188 14.633 1 93.25 322 GLU B C 1
ATOM 5608 O O . GLU B 1 322 ? -21.734 15.031 14.438 1 93.25 322 GLU B O 1
ATOM 5613 N N . ASN B 1 323 ? -19.656 14.805 13.82 1 94.06 323 ASN B N 1
ATOM 5614 C CA . ASN B 1 323 ? -19.906 14.031 12.602 1 94.06 323 ASN B CA 1
ATOM 5615 C C . ASN B 1 323 ? -18.703 13.188 12.211 1 94.06 323 ASN B C 1
ATOM 5617 O O . ASN B 1 323 ? -17.688 13.727 11.742 1 94.06 323 ASN B O 1
ATOM 5621 N N . PRO B 1 324 ? -18.828 11.852 12.312 1 93.56 324 PRO B N 1
ATOM 5622 C CA . PRO B 1 324 ? -17.688 10.992 12.055 1 93.56 324 PRO B CA 1
ATOM 5623 C C . PRO B 1 324 ? -17.109 11.164 10.648 1 93.56 324 PRO B C 1
ATOM 5625 O O . PRO B 1 324 ? -15.922 10.938 10.422 1 93.56 324 PRO B O 1
ATOM 5628 N N . ARG B 1 325 ? -17.875 11.68 9.734 1 93.94 325 ARG B N 1
ATOM 5629 C CA . ARG B 1 325 ? -17.469 11.805 8.336 1 93.94 325 ARG B CA 1
ATOM 5630 C C . ARG B 1 325 ? -16.422 12.898 8.156 1 93.94 325 ARG B C 1
ATOM 5632 O O . ARG B 1 325 ? -15.766 12.984 7.117 1 93.94 325 ARG B O 1
ATOM 5639 N N . THR B 1 326 ? -16.234 13.664 9.188 1 95 326 THR B N 1
ATOM 5640 C CA . THR B 1 326 ? -15.219 14.703 9.102 1 95 326 THR B CA 1
ATOM 5641 C C . THR B 1 326 ? -13.836 14.094 8.883 1 95 326 THR B C 1
ATOM 5643 O O . THR B 1 326 ? -13.023 14.641 8.133 1 95 326 THR B O 1
ATOM 5646 N N . TYR B 1 327 ? -13.625 12.914 9.492 1 95.81 327 TYR B N 1
ATOM 5647 C CA . TYR B 1 327 ? -12.281 12.367 9.359 1 95.81 327 TYR B CA 1
ATOM 5648 C C . TYR B 1 327 ? -12.328 10.859 9.109 1 95.81 327 TYR B C 1
ATOM 5650 O O . TYR B 1 327 ? -11.289 10.203 9.031 1 95.81 327 TYR B O 1
ATOM 5658 N N . GLU B 1 328 ? -13.508 10.297 8.984 1 95.94 328 GLU B N 1
ATOM 5659 C CA . GLU B 1 328 ? -13.656 8.891 8.625 1 95.94 328 GLU B CA 1
ATOM 5660 C C . GLU B 1 328 ? -14.273 8.734 7.242 1 95.94 328 GLU B C 1
ATOM 5662 O O . GLU B 1 328 ? -15.422 9.109 7.02 1 95.94 328 GLU B O 1
ATOM 5667 N N . LEU B 1 329 ? -13.531 8.117 6.355 1 97.38 329 LEU B N 1
ATOM 5668 C CA . LEU B 1 329 ? -13.992 7.883 4.992 1 97.38 329 LEU B CA 1
ATOM 5669 C C . LEU B 1 329 ? -15.172 6.922 4.977 1 97.38 329 LEU B C 1
ATOM 5671 O O . LEU B 1 329 ? -16.078 7.066 4.16 1 97.38 329 LEU B O 1
ATOM 5675 N N . PHE B 1 330 ? -15.188 5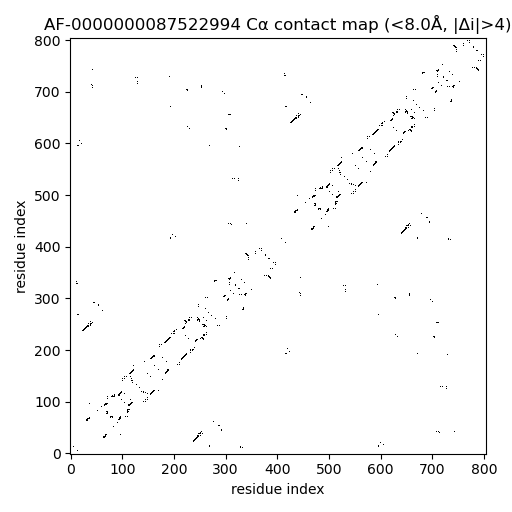.941 5.77 1 97.56 330 PHE B N 1
ATOM 5676 C CA . PHE B 1 330 ? -16.234 4.961 6.008 1 97.56 330 PHE B CA 1
ATOM 5677 C C . PHE B 1 330 ? -16.328 4.609 7.484 1 97.56 330 PHE B C 1
ATOM 5679 O O . PHE B 1 330 ? -15.344 4.742 8.219 1 97.56 330 PHE B O 1
ATOM 5686 N N . LEU B 1 331 ? -17.531 4.25 7.879 1 96.5 331 LEU B N 1
ATOM 5687 C CA . LEU B 1 331 ? -17.734 3.881 9.273 1 96.5 331 LEU B CA 1
ATOM 5688 C C . LEU B 1 331 ? -17.047 2.564 9.602 1 96.5 331 LEU B C 1
ATOM 5690 O O . LEU B 1 331 ? -17 1.657 8.766 1 96.5 331 LEU B O 1
ATOM 5694 N N . PRO B 1 332 ? -16.484 2.447 10.836 1 96.62 332 PRO B N 1
ATOM 5695 C CA . PRO B 1 332 ? -15.781 1.219 11.211 1 96.62 332 PRO B CA 1
ATOM 5696 C C . PRO B 1 332 ? -16.641 -0.029 11.047 1 96.62 332 PRO B C 1
ATOM 5698 O O . PRO B 1 332 ? -16.156 -1.075 10.617 1 96.62 332 PRO B O 1
ATOM 5701 N N . GLU B 1 333 ? -17.953 0.05 11.273 1 96.19 333 GLU B N 1
ATOM 5702 C CA . GLU B 1 333 ? -18.875 -1.087 11.234 1 96.19 333 GLU B CA 1
ATOM 5703 C C . GLU B 1 333 ? -19 -1.648 9.82 1 96.19 333 GLU B C 1
ATOM 5705 O O . GLU B 1 333 ? -19.328 -2.824 9.641 1 96.19 333 GLU B O 1
ATOM 5710 N N . MET B 1 334 ? -18.719 -0.853 8.875 1 96.94 334 MET B N 1
ATOM 5711 C CA . MET B 1 334 ? -18.812 -1.268 7.477 1 96.94 334 MET B CA 1
ATOM 5712 C C . MET B 1 334 ? -17.859 -2.422 7.184 1 96.94 334 MET B C 1
ATOM 5714 O O . MET B 1 334 ? -18.141 -3.254 6.32 1 96.94 334 MET B O 1
ATOM 5718 N N . VAL B 1 335 ? -16.766 -2.52 7.934 1 98.44 335 VAL B N 1
ATOM 5719 C CA . VAL B 1 335 ? -15.766 -3.543 7.641 1 98.44 335 VAL B CA 1
ATOM 5720 C C . VAL B 1 335 ? -15.578 -4.441 8.859 1 98.44 335 VAL B C 1
ATOM 5722 O O . VAL B 1 335 ? -14.625 -5.223 8.922 1 98.44 335 VAL B O 1
ATOM 5725 N N . GLY B 1 336 ? -16.406 -4.297 9.828 1 97.75 336 GLY B N 1
ATOM 5726 C CA . GLY B 1 336 ? -16.328 -5.098 11.039 1 97.75 336 GLY B CA 1
ATOM 5727 C C . GLY B 1 336 ? -15.359 -4.543 12.055 1 97.75 336 GLY B C 1
ATOM 5728 O O . GLY B 1 336 ? -14.867 -5.277 12.922 1 97.75 336 GLY B O 1
ATOM 5729 N N . GLY B 1 337 ? -15.031 -3.244 11.953 1 95.69 337 GLY B N 1
ATOM 5730 C CA . GLY B 1 337 ? -14.148 -2.588 12.898 1 95.69 337 GLY B CA 1
ATOM 5731 C C . GLY B 1 337 ? -14.898 -1.843 13.992 1 95.69 337 GLY B C 1
ATOM 5732 O O . GLY B 1 337 ? -16.125 -1.958 14.109 1 95.69 337 GLY B O 1
ATOM 5733 N N . LYS B 1 338 ? -14.094 -1.17 14.859 1 93.25 338 LYS B N 1
ATOM 5734 C CA . LYS B 1 338 ? -14.625 -0.345 15.938 1 93.25 338 LYS B CA 1
ATOM 5735 C C . LYS B 1 338 ? -13.852 0.965 16.062 1 93.25 338 LYS B C 1
ATOM 5737 O O . LYS B 1 338 ? -12.625 0.98 15.961 1 93.25 338 LYS B O 1
ATOM 5742 N N . ARG B 1 339 ? -14.641 2.037 16.219 1 94.25 339 ARG B N 1
ATOM 5743 C CA . ARG B 1 339 ? -14.016 3.338 16.438 1 94.25 339 ARG B CA 1
ATOM 5744 C C . ARG B 1 339 ? -13.281 3.373 17.781 1 94.25 339 ARG B C 1
ATOM 5746 O O . ARG B 1 339 ? -13.773 2.855 18.781 1 94.25 339 ARG B O 1
ATOM 5753 N N . ASN B 1 340 ? -12.086 3.887 17.688 1 94.25 340 ASN B N 1
ATOM 5754 C CA . ASN B 1 340 ? -11.242 4.02 18.875 1 94.25 340 ASN B CA 1
ATOM 5755 C C . ASN B 1 340 ? -10.797 5.465 19.078 1 94.25 340 ASN B C 1
ATOM 5757 O O . ASN B 1 340 ? -9.758 5.879 18.562 1 94.25 340 ASN B O 1
ATOM 5761 N N . LEU B 1 341 ? -11.555 6.219 19.891 1 93.75 341 LEU B N 1
ATOM 5762 C CA . LEU B 1 341 ? -11.164 7.57 20.266 1 93.75 341 LEU B CA 1
ATOM 5763 C C . LEU B 1 341 ? -10.266 7.555 21.5 1 93.75 341 LEU B C 1
ATOM 5765 O O . LEU B 1 341 ? -10.711 7.211 22.594 1 93.75 341 LEU B O 1
ATOM 5769 N N . ILE B 1 342 ? -9.078 7.949 21.328 1 91.75 342 ILE B N 1
ATOM 5770 C CA . ILE B 1 342 ? -8.047 7.789 22.344 1 91.75 342 ILE B CA 1
ATOM 5771 C C . ILE B 1 342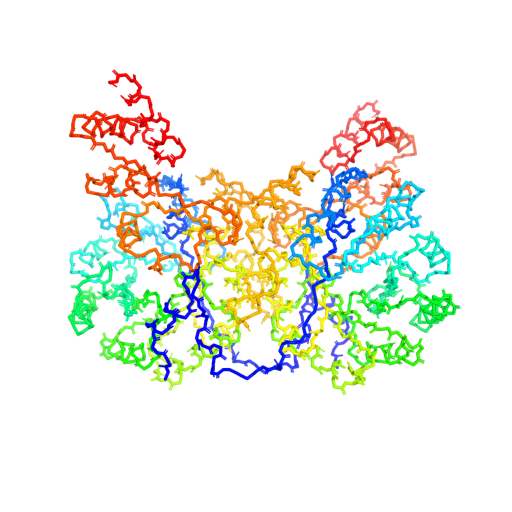 ? -8.023 9.023 23.25 1 91.75 342 ILE B C 1
ATOM 5773 O O . ILE B 1 342 ? -8.062 10.156 22.766 1 91.75 342 ILE B O 1
ATOM 5777 N N . VAL B 1 343 ? -7.945 8.742 24.5 1 89.19 343 VAL B N 1
ATOM 5778 C CA . VAL B 1 343 ? -7.922 9.805 25.5 1 89.19 343 VAL B CA 1
ATOM 5779 C C . VAL B 1 343 ? -6.484 10.086 25.922 1 89.19 343 VAL B C 1
ATOM 5781 O O . VAL B 1 343 ? -5.789 9.195 26.406 1 89.19 343 VAL B O 1
ATOM 5784 N N . GLY B 1 344 ? -6.062 11.281 25.578 1 80.5 344 GLY B N 1
ATOM 5785 C CA . GLY B 1 344 ? -4.711 11.664 25.953 1 80.5 344 GLY B CA 1
ATOM 5786 C C . GLY B 1 344 ? -4.664 12.773 26.984 1 80.5 344 GLY B C 1
ATOM 5787 O O . GLY B 1 344 ? -5.688 13.102 27.594 1 80.5 344 GLY B O 1
ATOM 5788 N N . LYS B 1 345 ? -3.406 13.281 27.219 1 72.62 345 LYS B N 1
ATOM 5789 C CA . LYS B 1 345 ? -3.123 14.266 28.25 1 72.62 345 LYS B CA 1
ATOM 5790 C C . LYS B 1 345 ? -3.928 15.547 28.031 1 72.62 345 LYS B C 1
ATOM 5792 O O . LYS B 1 345 ? -4.34 16.203 28.984 1 72.62 345 LYS B O 1
ATOM 5797 N N . HIS B 1 346 ? -4.324 15.805 26.812 1 71 346 HIS B N 1
ATOM 5798 C CA . HIS B 1 346 ? -4.945 17.094 26.484 1 71 346 HIS B CA 1
ATOM 5799 C C . HIS B 1 346 ? -6.441 16.938 26.25 1 71 346 HIS B C 1
ATOM 5801 O O . HIS B 1 346 ? -7.109 17.875 25.828 1 71 346 HIS B O 1
ATOM 5807 N N . THR B 1 347 ? -6.887 15.75 26.469 1 81.38 347 THR B N 1
ATOM 5808 C CA . THR B 1 347 ? -8.32 15.539 26.312 1 81.38 347 THR B CA 1
ATOM 5809 C C . THR B 1 347 ? -9.102 16.266 27.406 1 81.38 347 THR B C 1
ATOM 5811 O O . THR B 1 347 ? -8.906 15.992 28.594 1 81.38 347 THR B O 1
ATOM 5814 N N . GLY B 1 348 ? -9.938 17.266 27.062 1 77.88 348 GLY B N 1
ATOM 5815 C CA . GLY B 1 348 ? -10.75 18.016 28.016 1 77.88 348 GLY B CA 1
ATOM 5816 C C . GLY B 1 348 ? -11.992 17.266 28.453 1 77.88 348 GLY B C 1
ATOM 5817 O O . GLY B 1 348 ? -12.281 16.172 27.953 1 77.88 348 GLY B O 1
ATOM 5818 N N . THR B 1 349 ? -12.68 17.875 29.375 1 85 349 THR B N 1
ATOM 5819 C CA . THR B 1 349 ? -13.859 17.25 29.969 1 85 349 THR B CA 1
ATOM 5820 C C . THR B 1 349 ? -14.961 17.062 28.938 1 85 349 THR B C 1
ATOM 5822 O O . THR B 1 349 ? -15.641 16.031 28.922 1 85 349 THR B O 1
ATOM 5825 N N . LYS B 1 350 ? -15.133 18 28.156 1 84.5 350 LYS B N 1
ATOM 5826 C CA . LYS B 1 350 ? -16.172 17.906 27.141 1 84.5 350 LYS B CA 1
ATOM 5827 C C . LYS B 1 350 ? -15.891 16.781 26.156 1 84.5 350 LYS B C 1
ATOM 5829 O O . LYS B 1 350 ? -16.781 16.016 25.797 1 84.5 350 LYS B O 1
ATOM 5834 N N . ALA B 1 351 ? -14.688 16.719 25.75 1 87.31 351 ALA B N 1
ATOM 5835 C CA . ALA B 1 351 ? -14.281 15.648 24.844 1 87.31 351 ALA B CA 1
ATOM 5836 C C . ALA B 1 351 ? -14.438 14.273 25.484 1 87.31 351 ALA B C 1
ATOM 5838 O O . ALA B 1 351 ? -14.891 13.328 24.844 1 87.31 351 ALA B O 1
ATOM 5839 N N . LEU B 1 352 ? -14.008 14.219 26.703 1 91.56 352 LEU B N 1
ATOM 5840 C CA . LEU B 1 352 ? -14.109 12.945 27.406 1 91.56 352 LEU B CA 1
ATOM 5841 C C . LEU B 1 352 ? -15.57 12.516 27.531 1 91.56 352 LEU B C 1
ATOM 5843 O O . LEU B 1 352 ? -15.891 11.344 27.312 1 91.56 352 LEU B O 1
ATOM 5847 N N . ALA B 1 353 ? -16.406 13.438 27.875 1 91.88 353 ALA B N 1
ATOM 5848 C CA . ALA B 1 353 ? -17.828 13.133 27.969 1 91.88 353 ALA B CA 1
ATOM 5849 C C . ALA B 1 353 ? -18.359 12.633 26.641 1 91.88 353 ALA B C 1
ATOM 5851 O O . ALA B 1 353 ? -19.156 11.688 26.594 1 91.88 353 ALA B O 1
ATOM 5852 N N . GLY B 1 354 ? -18.031 13.297 25.625 1 91.81 354 GLY B N 1
ATOM 5853 C CA . GLY B 1 354 ? -18.422 12.867 24.281 1 91.81 354 GLY B CA 1
ATOM 5854 C C . GLY B 1 354 ? -17.938 11.477 23.938 1 91.81 354 GLY B C 1
ATOM 5855 O O . GLY B 1 354 ? -18.672 10.688 23.344 1 91.81 354 GLY B O 1
ATOM 5856 N N . ILE B 1 355 ? -16.703 11.172 24.328 1 93.69 355 ILE B N 1
ATOM 5857 C CA . ILE B 1 355 ? -16.094 9.875 24.047 1 93.69 355 ILE B CA 1
ATOM 5858 C C . ILE B 1 355 ? -16.844 8.789 24.812 1 93.69 355 ILE B C 1
ATOM 5860 O O . ILE B 1 355 ? -17.141 7.723 24.266 1 93.69 355 ILE B O 1
ATOM 5864 N N . ILE B 1 356 ? -17.125 9.078 26.016 1 94.44 356 ILE B N 1
ATOM 5865 C CA . ILE B 1 356 ? -17.859 8.141 26.859 1 94.44 356 ILE B CA 1
ATOM 5866 C C . ILE B 1 356 ? -19.234 7.844 26.234 1 94.44 356 ILE B C 1
ATOM 5868 O O . ILE B 1 356 ? -19.641 6.684 26.156 1 94.44 356 ILE B O 1
ATOM 5872 N N . LYS B 1 357 ? -19.875 8.867 25.781 1 93 357 LYS B N 1
ATOM 5873 C CA . LYS B 1 357 ? -21.172 8.711 25.125 1 93 357 LYS B CA 1
ATOM 5874 C C . LYS B 1 357 ? -21.047 7.922 23.828 1 93 357 LYS B C 1
ATOM 5876 O O . LYS B 1 357 ? -21.891 7.09 23.516 1 93 357 LYS B O 1
ATOM 5881 N N . ASP B 1 358 ? -20.031 8.211 23.141 1 92.19 358 ASP B N 1
ATOM 5882 C CA . ASP B 1 358 ? -19.797 7.555 21.859 1 92.19 358 ASP B CA 1
ATOM 5883 C C . ASP B 1 358 ? -19.672 6.039 22.031 1 92.19 358 ASP B C 1
ATOM 5885 O O . ASP B 1 358 ? -20.047 5.277 21.141 1 92.19 358 ASP B O 1
ATOM 5889 N N . ILE B 1 359 ? -19.109 5.598 23.141 1 92.12 359 ILE B N 1
ATOM 5890 C CA . ILE B 1 359 ? -18.906 4.164 23.328 1 92.12 359 ILE B CA 1
ATOM 5891 C C . ILE B 1 359 ? -20.109 3.57 24.062 1 92.12 359 ILE B C 1
ATOM 5893 O O . ILE B 1 359 ? -20.094 2.4 24.453 1 92.12 359 ILE B O 1
ATOM 5897 N N . GLY B 1 360 ? -21.078 4.398 24.344 1 91.81 360 GLY B N 1
ATOM 5898 C CA . GLY B 1 360 ? -22.375 3.889 24.766 1 91.81 360 GLY B CA 1
ATOM 5899 C C . GLY B 1 360 ? -22.594 3.971 26.266 1 91.81 360 GLY B C 1
ATOM 5900 O O . GLY B 1 360 ? -23.422 3.246 26.828 1 91.81 360 GLY B O 1
ATOM 5901 N N . TYR B 1 361 ? -21.828 4.809 26.922 1 93.75 361 TYR B N 1
ATOM 5902 C CA . TYR B 1 361 ? -21.969 4.914 28.375 1 93.75 361 TYR B CA 1
ATOM 5903 C C . TYR B 1 361 ? -22.469 6.297 28.781 1 93.75 361 TYR B C 1
ATOM 5905 O O . TYR B 1 361 ? -22.328 7.258 28.016 1 93.75 361 TYR B O 1
ATOM 5913 N N . GLU B 1 362 ? -23.109 6.297 29.859 1 92.94 362 GLU B N 1
ATOM 5914 C CA . GLU B 1 362 ? -23.516 7.52 30.531 1 92.94 362 GLU B CA 1
ATOM 5915 C C . GLU B 1 362 ? -23.109 7.484 32 1 92.94 362 GLU B C 1
ATOM 5917 O O . GLU B 1 362 ? -23.375 6.5 32.719 1 92.94 362 GLU B O 1
ATOM 5922 N N . LEU B 1 363 ? -22.453 8.586 32.312 1 93.88 363 LEU B N 1
ATOM 5923 C CA . LEU B 1 363 ? -22 8.664 33.719 1 93.88 363 LEU B CA 1
ATOM 5924 C C . LEU B 1 363 ? -22.609 9.875 34.406 1 93.88 363 LEU B C 1
ATOM 5926 O O . LEU B 1 363 ? -22.766 10.938 33.812 1 93.88 363 LEU B O 1
ATOM 5930 N N . ASP B 1 364 ? -23.062 9.648 35.656 1 94 364 ASP B N 1
ATOM 5931 C CA . ASP B 1 364 ? -23.453 10.805 36.469 1 94 364 ASP B CA 1
ATOM 5932 C C . ASP B 1 364 ? -22.234 11.633 36.844 1 94 364 ASP B C 1
ATOM 5934 O O . ASP B 1 364 ? -21.094 11.281 36.531 1 94 364 ASP B O 1
ATOM 5938 N N . GLU B 1 365 ? -22.453 12.719 37.5 1 93.94 365 GLU B N 1
ATOM 5939 C CA . GLU B 1 365 ? -21.406 13.695 37.781 1 93.94 365 GLU B CA 1
ATOM 5940 C C . GLU B 1 365 ? -20.312 13.086 38.688 1 93.94 365 GLU B C 1
ATOM 5942 O O . GLU B 1 365 ? -19.125 13.328 38.469 1 93.94 365 GLU B O 1
ATOM 5947 N N . ASP B 1 366 ? -20.703 12.359 39.625 1 94.44 366 ASP B N 1
ATOM 5948 C CA . ASP B 1 366 ? -19.75 11.766 40.562 1 94.44 366 ASP B CA 1
ATOM 5949 C C . ASP B 1 366 ? -18.875 10.734 39.875 1 94.44 366 ASP B C 1
ATOM 5951 O O . ASP B 1 366 ? -17.656 10.75 40.031 1 94.44 366 ASP B O 1
ATOM 5955 N N . ASN B 1 367 ? -19.484 9.891 39.125 1 95.5 367 ASN B N 1
ATOM 5956 C CA . ASN B 1 367 ? -18.75 8.852 38.406 1 95.5 367 ASN B CA 1
ATOM 5957 C C . ASN B 1 367 ? -17.844 9.453 37.344 1 95.5 367 ASN B C 1
ATOM 5959 O O . ASN B 1 367 ? -16.734 8.961 37.094 1 95.5 367 ASN B O 1
ATOM 5963 N N . PHE B 1 368 ? -18.312 10.484 36.719 1 95.5 368 PHE B N 1
ATOM 5964 C CA . PHE B 1 368 ? -17.516 11.164 35.719 1 95.5 368 PHE B CA 1
ATOM 5965 C C . PHE B 1 368 ? -16.266 11.773 36.344 1 95.5 368 PHE B C 1
ATOM 5967 O O . PHE B 1 368 ? -15.172 11.672 35.781 1 95.5 368 PHE B O 1
ATOM 5974 N N . THR B 1 369 ? -16.469 12.359 37.438 1 93.88 369 THR B N 1
ATOM 5975 C CA . THR B 1 369 ? -15.352 12.984 38.125 1 93.88 369 THR B CA 1
ATOM 5976 C C . THR B 1 369 ? -14.32 11.945 38.531 1 93.88 369 THR B C 1
ATOM 5978 O O . THR B 1 369 ? -13.117 12.164 38.406 1 93.88 369 THR B O 1
ATOM 5981 N N . THR B 1 370 ? -14.797 10.883 39.031 1 94.44 370 THR B N 1
ATOM 5982 C CA . THR B 1 370 ? -13.906 9.789 39.406 1 94.44 370 THR B CA 1
ATOM 5983 C C . THR B 1 370 ? -13.109 9.289 38.219 1 94.44 370 THR B C 1
ATOM 5985 O O . THR B 1 370 ? -11.898 9.078 38.312 1 94.44 370 THR B O 1
ATOM 5988 N N . LEU B 1 371 ? -13.828 9.086 37.156 1 95.38 371 LEU B N 1
ATOM 5989 C CA . LEU B 1 371 ? -13.172 8.633 35.938 1 95.38 371 LEU B CA 1
ATOM 5990 C C . LEU B 1 371 ? -12.141 9.648 35.438 1 95.38 371 LEU B C 1
ATOM 5992 O O . LEU B 1 371 ? -11.023 9.273 35.094 1 95.38 371 LEU B O 1
ATOM 5996 N N . PHE B 1 372 ? -12.578 10.852 35.438 1 92.25 372 PHE B N 1
ATOM 5997 C CA . PHE B 1 372 ? -11.711 11.93 34.969 1 92.25 372 PHE B CA 1
ATOM 5998 C C . PHE B 1 372 ? -10.422 11.969 35.781 1 92.25 372 PHE B C 1
ATOM 6000 O O . PHE B 1 372 ? -9.328 12.125 35.219 1 92.25 372 PHE B O 1
ATOM 6007 N N . ASP B 1 373 ? -10.5 11.805 37 1 91.06 373 ASP B N 1
ATOM 6008 C CA . ASP B 1 373 ? -9.344 11.812 37.875 1 91.06 373 ASP B CA 1
ATOM 6009 C C . ASP B 1 373 ? -8.422 10.625 37.594 1 91.06 373 ASP B C 1
ATOM 6011 O O . ASP B 1 373 ? -7.199 10.773 37.594 1 91.06 373 ASP B O 1
ATOM 6015 N N . GLN B 1 374 ? -9 9.555 37.375 1 92.56 374 GLN B N 1
ATOM 6016 C CA . GLN B 1 374 ? -8.219 8.359 37.062 1 92.56 374 GLN B CA 1
ATOM 6017 C C . GLN B 1 374 ? -7.461 8.547 35.75 1 92.56 374 GLN B C 1
ATOM 6019 O O . GLN B 1 374 ? -6.297 8.164 35.625 1 92.56 374 GLN B O 1
ATOM 6024 N N . ILE B 1 375 ? -8.164 9.055 34.812 1 91.38 375 ILE B N 1
ATOM 6025 C CA . ILE B 1 375 ? -7.57 9.289 33.5 1 91.38 375 ILE B CA 1
ATOM 6026 C C . ILE B 1 375 ? -6.41 10.273 33.625 1 91.38 375 ILE B C 1
ATOM 6028 O O . ILE B 1 375 ? -5.371 10.102 32.969 1 91.38 375 ILE B O 1
ATOM 6032 N N . LYS B 1 376 ? -6.559 11.258 34.375 1 85.75 376 LYS B N 1
ATOM 6033 C CA . LYS B 1 376 ? -5.508 12.242 34.594 1 85.75 376 LYS B CA 1
ATOM 6034 C C . LYS B 1 376 ? -4.262 11.602 35.188 1 85.75 376 LYS B C 1
ATOM 6036 O O . LYS B 1 376 ? -3.137 11.961 34.844 1 85.75 376 LYS B O 1
ATOM 6041 N N . ILE B 1 377 ? -4.465 10.719 36.062 1 88.06 377 ILE B N 1
ATOM 6042 C CA . ILE B 1 377 ? -3.346 10.008 36.688 1 88.06 377 ILE B CA 1
ATOM 6043 C C . ILE B 1 377 ? -2.607 9.203 35.625 1 88.06 377 ILE B C 1
ATOM 6045 O O . ILE B 1 377 ? -1.376 9.227 35.562 1 88.06 377 ILE B O 1
ATOM 6049 N N . ILE B 1 378 ? -3.369 8.555 34.781 1 89.31 378 ILE B N 1
ATOM 6050 C CA . ILE B 1 378 ? -2.787 7.715 33.719 1 89.31 378 ILE B CA 1
ATOM 6051 C C . ILE B 1 378 ? -2.027 8.586 32.719 1 89.31 378 ILE B C 1
ATOM 6053 O O . ILE B 1 378 ? -0.883 8.289 32.375 1 89.31 378 ILE B O 1
ATOM 6057 N N . THR B 1 379 ? -2.609 9.648 32.281 1 82.81 379 THR B N 1
ATOM 6058 C CA . THR B 1 379 ? -2.061 10.453 31.203 1 82.81 379 THR B CA 1
ATOM 6059 C C . THR B 1 379 ? -0.944 11.367 31.703 1 82.81 379 THR B C 1
ATOM 6061 O O . THR B 1 379 ? 0.032 11.609 31 1 82.81 379 THR B O 1
ATOM 6064 N N . GLU B 1 380 ? -1.01 11.82 32.906 1 78.25 380 GLU B N 1
ATOM 6065 C CA . GLU B 1 380 ? -0.031 12.773 33.406 1 78.25 380 GLU B CA 1
ATOM 6066 C C . GLU B 1 380 ? 1.09 12.055 34.156 1 78.25 380 GLU B C 1
ATOM 6068 O O . GLU B 1 380 ? 2.26 12.43 34.062 1 78.25 380 GLU B O 1
ATOM 6073 N N . THR B 1 381 ? 0.794 11.078 34.906 1 77.38 381 THR B N 1
ATOM 6074 C CA . THR B 1 381 ? 1.788 10.383 35.719 1 77.38 381 THR B CA 1
ATOM 6075 C C . THR B 1 381 ? 2.469 9.281 34.906 1 77.38 381 THR B C 1
ATOM 6077 O O . THR B 1 381 ? 3.697 9.164 34.906 1 77.38 381 THR B O 1
ATOM 6080 N N . GLU B 1 382 ? 1.687 8.523 34.219 1 76.38 382 GLU B N 1
ATOM 6081 C CA . GLU B 1 382 ? 2.234 7.402 33.469 1 76.38 382 GLU B CA 1
ATOM 6082 C C . GLU B 1 382 ? 2.609 7.828 32.031 1 76.38 382 GLU B C 1
ATOM 6084 O O . GLU B 1 382 ? 3.311 7.102 31.344 1 76.38 382 GLU B O 1
ATOM 6089 N N . GLN B 1 383 ? 2.146 8.945 31.656 1 73.12 383 GLN B N 1
ATOM 6090 C CA . GLN B 1 383 ? 2.477 9.531 30.359 1 73.12 383 GLN B CA 1
ATOM 6091 C C . GLN B 1 383 ? 2.086 8.594 29.219 1 73.12 383 GLN B C 1
ATOM 6093 O O . GLN B 1 383 ? 2.893 8.328 28.328 1 73.12 383 GLN B O 1
ATOM 6098 N N . ARG B 1 384 ? 0.911 8.055 29.375 1 81.44 384 ARG B N 1
ATOM 6099 C CA . ARG B 1 384 ? 0.398 7.195 28.312 1 81.44 384 ARG B CA 1
ATOM 6100 C C . ARG B 1 384 ? -1.063 7.512 28.016 1 81.44 384 ARG B C 1
ATOM 6102 O O . ARG B 1 384 ? -1.772 8.055 28.859 1 81.44 384 ARG B O 1
ATOM 6109 N N . SER B 1 385 ? -1.55 7.191 26.828 1 86.94 385 SER B N 1
ATOM 6110 C CA . SER B 1 385 ? -2.93 7.422 26.422 1 86.94 385 SER B CA 1
ATOM 6111 C C . SER B 1 385 ? -3.824 6.25 26.797 1 86.94 385 SER B C 1
ATOM 6113 O O . SER B 1 385 ? -3.334 5.164 27.125 1 86.94 385 SER B O 1
ATOM 6115 N N . VAL B 1 386 ? -5.117 6.547 26.953 1 90.12 386 VAL B N 1
ATOM 6116 C CA . VAL B 1 386 ? -6.117 5.539 27.297 1 90.12 386 VAL B CA 1
ATOM 6117 C C . VAL B 1 386 ? -6.941 5.199 26.047 1 90.12 386 VAL B C 1
ATOM 6119 O O . VAL B 1 386 ? -7.641 6.059 25.5 1 90.12 386 VAL B O 1
ATOM 6122 N N . GLU B 1 387 ? -6.824 3.934 25.656 1 91.94 387 GLU B N 1
ATOM 6123 C CA . GLU B 1 387 ? -7.582 3.465 24.5 1 91.94 387 GLU B CA 1
ATOM 6124 C C . GLU B 1 387 ? -8.992 3.033 24.906 1 91.94 387 GLU B C 1
ATOM 6126 O O . GLU B 1 387 ? -9.312 2.965 26.094 1 91.94 387 GLU B O 1
ATOM 6131 N N . ARG B 1 388 ? -9.781 2.812 23.922 1 91.88 388 ARG B N 1
ATOM 6132 C CA . ARG B 1 388 ? -11.203 2.527 24.094 1 91.88 388 ARG B CA 1
ATOM 6133 C C . ARG B 1 388 ? -11.406 1.37 25.078 1 91.88 388 ARG B C 1
ATOM 6135 O O . ARG B 1 388 ? -12.188 1.478 26.016 1 91.88 388 ARG B O 1
ATOM 6142 N N . ASP B 1 389 ? -10.695 0.269 24.828 1 92.31 389 ASP B N 1
ATOM 6143 C CA . ASP B 1 389 ? -10.906 -0.924 25.641 1 92.31 389 ASP B CA 1
ATOM 6144 C C . ASP B 1 389 ? -10.555 -0.659 27.094 1 92.31 389 ASP B C 1
ATOM 6146 O O . ASP B 1 389 ? -11.25 -1.118 28 1 92.31 389 ASP B O 1
ATOM 6150 N N . GLU B 1 390 ? -9.484 0.035 27.297 1 93.25 390 GLU B N 1
ATOM 6151 C CA . GLU B 1 390 ? -9.086 0.394 28.656 1 93.25 390 GLU B CA 1
ATOM 6152 C C . GLU B 1 390 ? -10.086 1.359 29.281 1 93.25 390 GLU B C 1
ATOM 6154 O O . GLU B 1 390 ? -10.414 1.242 30.469 1 93.25 390 GLU B O 1
ATOM 6159 N N . LEU B 1 391 ? -10.539 2.324 28.562 1 94.25 391 LEU B N 1
ATOM 6160 C CA . LEU B 1 391 ? -11.539 3.279 29.031 1 94.25 391 LEU B CA 1
ATOM 6161 C C . LEU B 1 391 ? -12.812 2.564 29.469 1 94.25 391 LEU B C 1
ATOM 6163 O O . LEU B 1 391 ? -13.367 2.873 30.531 1 94.25 391 LEU B O 1
ATOM 6167 N N . GLU B 1 392 ? -13.242 1.613 28.672 1 95 392 GLU B N 1
ATOM 6168 C CA . GLU B 1 392 ? -14.438 0.84 28.984 1 95 392 GLU B CA 1
ATOM 6169 C C . GLU B 1 392 ? -14.258 0.069 30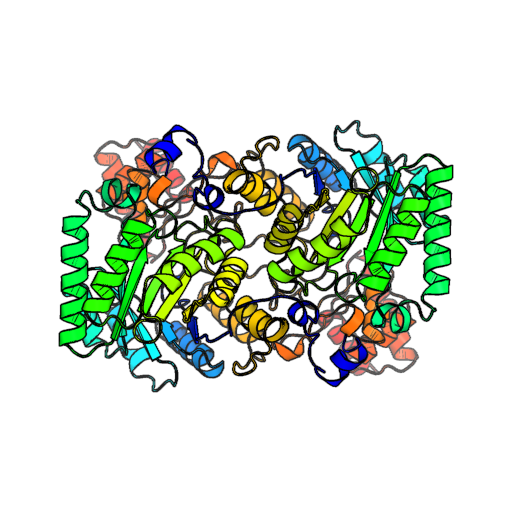.297 1 95 392 GLU B C 1
ATOM 6171 O O . GLU B 1 392 ? -15.18 -0.007 31.109 1 95 392 GLU B O 1
ATOM 6176 N N . LYS B 1 393 ? -13.102 -0.479 30.438 1 95.25 393 LYS B N 1
ATOM 6177 C CA . LYS B 1 393 ? -12.805 -1.214 31.672 1 95.25 393 LYS B CA 1
ATOM 6178 C C . LYS B 1 393 ? -12.859 -0.296 32.875 1 95.25 393 LYS B C 1
ATOM 6180 O O . LYS B 1 393 ? -13.391 -0.679 33.938 1 95.25 393 LYS B O 1
ATOM 6185 N N . LEU B 1 394 ? -12.25 0.852 32.719 1 95.19 394 LEU B N 1
ATOM 6186 C CA . LEU B 1 394 ? -12.266 1.826 33.812 1 95.19 394 LEU B CA 1
ATOM 6187 C C . LEU B 1 394 ? -13.695 2.211 34.156 1 95.19 394 LEU B C 1
ATOM 6189 O O . LEU B 1 394 ? -14.039 2.299 35.344 1 95.19 394 LEU B O 1
ATOM 6193 N N . ILE B 1 395 ? -14.523 2.434 33.156 1 96.12 395 ILE B N 1
ATOM 6194 C CA . ILE B 1 395 ? -15.914 2.844 33.375 1 96.12 395 ILE B CA 1
ATOM 6195 C C . ILE B 1 395 ? -16.688 1.739 34.094 1 96.12 395 ILE B C 1
ATOM 6197 O O . ILE B 1 395 ? -17.391 2.002 35.062 1 96.12 395 ILE B O 1
ATOM 6201 N N . LYS B 1 396 ? -16.484 0.571 33.625 1 95.88 396 LYS B N 1
ATOM 6202 C CA . LYS B 1 396 ? -17.188 -0.567 34.188 1 95.88 396 LYS B CA 1
ATOM 6203 C C . LYS B 1 396 ? -16.781 -0.756 35.656 1 95.88 396 LYS B C 1
ATOM 6205 O O . LYS B 1 396 ? -17.625 -1.09 36.5 1 95.88 396 LYS B O 1
ATOM 6210 N N . ASN B 1 397 ? -15.516 -0.613 35.906 1 95.62 397 ASN B N 1
ATOM 6211 C CA . ASN B 1 397 ? -15.039 -0.723 37.281 1 95.62 397 ASN B CA 1
ATOM 6212 C C . ASN B 1 397 ? -15.68 0.329 38.188 1 95.62 397 ASN B C 1
ATOM 6214 O O . ASN B 1 397 ? -16 0.047 39.344 1 95.62 397 ASN B O 1
ATOM 6218 N N . ILE B 1 398 ? -15.852 1.533 37.719 1 94.88 398 ILE B N 1
ATOM 6219 C CA . ILE B 1 398 ? -16.438 2.635 38.469 1 94.88 398 ILE B CA 1
ATOM 6220 C C . ILE B 1 398 ? -17.922 2.373 38.719 1 94.88 398 ILE B C 1
ATOM 6222 O O . ILE B 1 398 ? -18.453 2.619 39.781 1 94.88 398 ILE B O 1
ATOM 6226 N N . LEU B 1 399 ? -18.594 1.831 37.688 1 92.38 399 LEU B N 1
ATOM 6227 C CA . LEU B 1 399 ? -20.031 1.577 37.781 1 92.38 399 LEU B CA 1
ATOM 6228 C C . LEU B 1 399 ? -20.328 0.393 38.688 1 92.38 399 LEU B C 1
ATOM 6230 O O . LEU B 1 399 ? -21.406 0.319 39.281 1 92.38 399 LEU B O 1
ATOM 6234 N N . LYS B 1 400 ? -19.469 -0.522 38.75 1 88.88 400 LYS B N 1
ATOM 6235 C CA . LYS B 1 400 ? -19.641 -1.669 39.656 1 88.88 400 LYS B CA 1
ATOM 6236 C C . LYS B 1 400 ? -19.469 -1.262 41.094 1 88.88 400 LYS B C 1
ATOM 6238 O O . LYS B 1 400 ? -20.078 -1.859 42 1 88.88 400 LYS B O 1
ATOM 6243 N N . ASN B 1 401 ? -18.547 -0.36 41.406 1 81.81 401 ASN B N 1
ATOM 6244 C CA . ASN B 1 401 ? -18.234 0.065 42.75 1 81.81 401 ASN B CA 1
ATOM 6245 C C . ASN B 1 401 ? -19.234 1.094 43.281 1 81.81 401 ASN B C 1
ATOM 6247 O O . ASN B 1 401 ? -19.188 1.486 44.438 1 81.81 401 ASN B O 1
ATOM 6251 N N . ASN B 1 402 ? -20.109 1.586 42.438 1 72.31 402 ASN B N 1
ATOM 6252 C CA . ASN B 1 402 ? -21.141 2.506 42.875 1 72.31 402 ASN B CA 1
ATOM 6253 C C . ASN B 1 402 ? -22.547 1.922 42.688 1 72.31 402 ASN B C 1
ATOM 6255 O O . ASN B 1 402 ? -22.812 1.249 41.688 1 72.31 402 ASN B O 1
#